Protein AF-A0A8H8P2C1-F1 (afdb_monomer)

Secondary structure (DSSP, 8-state):
-------------------------------------PPP---PPPPPP--SSPPPP-------HHHHHHS----EETTEE----S---HHHHHH-HHHHS--TT-BS-----EEEGGGS-EEEETTEEEEEE-TTTSTT--S-EEEEEEE-TT-EEEEEE-SS-EEEEEEEE-EEEEEE-TTS-EEEEEE-TT-EEEE-TT--EEEEE-SSSSSSEEEEEEES-TT--GGGSEEHHHHHHTS-HHHHHHHHTS-GGGGTTS-SS---EE--PPP-S-HHHHS---TT-B-SS-SEE-TTTSPPEEETTEEEEEESTTTSTT-SS-EEEEEEE-TT-EEEEEE-SS--EEEEEEESEEEEEEE-STT-EEEEEEETTEEEEE-TT-EEEEEE-SSS-EEEEEEESSSS---EEHHHHHHHS-HHHHHHHH---HHHHHT--SS--SEE------SS---S-------------------GGGSPTTPEEESTTSSBSSHHHHTT--S-SEEEE-SEEEES-EEE-STT-EEEE-BS-TT-GGGB-EEEEE---HHHHTSTGGG-SEEE-STTEEEESEEEEETT-TTS---SEEE-SSEEEEES-EEE-SBS-EEE-EEEEEEES-EEEEEEEEEEESEEEEEEES-EEEEEEEEEEEEE---SS-S--EEEES-EEEESSSBEEE--SSTT-EEEEES-EE-TTB-TT-B--S-SS----SS-EEEEES-BSTTS--TTS-TTEEE-SSPPPHHHHHS-STTS-GGG-

pLDDT: mean 88.97, std 18.95, range [22.83, 98.88]

Nearest PDB structures (foldseek):
  2uyb-assembly1_A  TM=9.899E-01  e=1.199E-49  Bacillus subtilis
  4met-assembly1_A  TM=9.909E-01  e=1.385E-49  Bacillus subtilis subsp. subtilis str. 168
  5vg3-assembly1_A  TM=9.875E-01  e=1.763E-49  Bacillus subtilis
  2uy8-assembly1_A  TM=9.885E-01  e=3.144E-49  Bacillus subtilis
  9gof-assembly1_C  TM=9.552E-01  e=3.615E-37  Synechocystis

Solvent-accessible surface area (backbone atoms only — not comparable to full-atom values): 40814 Å² total; per-residue (Å²): 136,90,83,85,84,88,86,87,84,83,90,85,89,84,86,84,84,91,82,84,90,87,88,87,89,86,86,87,86,89,87,83,90,87,82,78,91,75,82,79,80,78,75,75,76,78,80,78,90,70,81,92,61,84,78,78,84,83,76,70,66,73,78,41,43,70,56,24,72,52,47,78,70,53,38,54,56,92,90,46,70,56,78,77,89,66,93,77,60,61,73,62,42,39,62,24,26,34,63,50,45,53,48,89,78,48,30,85,78,68,80,73,41,71,47,53,56,86,79,32,69,69,54,74,50,61,32,33,38,39,29,53,46,20,26,88,78,35,66,75,35,53,62,40,18,41,34,47,37,36,30,30,47,12,5,29,42,47,51,28,30,42,86,47,35,41,35,36,40,29,72,37,34,21,32,39,39,40,38,44,45,101,75,58,16,38,46,65,46,79,46,42,52,49,15,35,38,41,44,58,54,61,43,38,32,32,40,29,12,28,66,91,78,33,77,1,23,32,32,42,36,42,29,62,31,2,82,55,52,89,91,70,52,51,40,54,41,36,53,57,47,74,44,59,55,68,55,51,16,62,73,74,72,49,63,47,74,79,59,72,80,60,53,85,46,66,66,59,43,36,68,46,75,57,81,84,63,52,60,81,72,65,49,78,89,42,97,65,36,63,52,93,61,66,55,57,44,66,51,62,75,50,80,60,51,76,47,82,6,33,31,43,31,78,49,19,29,91,76,41,68,70,28,60,54,46,14,38,32,44,38,35,25,30,51,58,7,24,37,41,56,26,31,27,79,77,40,41,38,42,28,44,29,71,35,41,30,33,38,32,45,45,32,69,55,98,74,17,24,42,52,45,48,42,36,56,53,23,34,41,48,44,61,49,56,35,38,31,35,43,33,24,74,30,93,46,60,20,33,34,37,45,32,31,69,29,34,64,81,67,73,46,44,51,53,25,52,56,43,72,41,62,65,71,60,51,32,71,75,70,67,57,52,72,71,61,58,70,68,43,37,72,62,72,61,66,32,34,35,59,74,84,78,90,62,93,86,69,86,73,73,76,87,71,88,76,75,61,84,90,87,86,87,80,80,75,76,71,64,90,81,76,64,61,88,73,40,50,34,24,27,86,94,32,86,23,80,41,68,63,62,43,70,70,53,71,94,40,52,38,33,34,33,43,61,45,78,45,81,45,70,36,77,42,71,54,63,53,29,36,40,36,27,34,44,73,35,77,76,39,32,86,38,35,46,17,35,41,27,33,68,38,33,14,84,81,49,74,33,63,60,65,12,15,16,35,29,34,58,23,30,50,28,34,41,30,17,34,30,31,28,14,68,60,38,86,92,51,47,16,13,6,39,22,35,60,26,40,42,36,41,36,33,7,22,32,40,33,30,24,20,33,10,32,31,51,30,29,34,36,37,41,35,16,29,21,34,41,30,17,19,35,34,17,41,22,33,46,63,29,12,35,44,34,29,61,21,41,38,36,29,75,33,55,35,21,46,27,21,32,36,21,77,58,92,67,83,57,29,38,37,40,31,49,24,41,37,39,60,41,44,69,22,24,65,22,31,23,70,21,41,28,13,39,41,34,44,26,54,18,39,25,30,69,30,30,37,66,38,37,52,46,61,53,40,94,92,54,38,33,61,90,56,40,44,39,36,40,21,78,45,40,60,78,26,30,92,55,96,58,41,42,90,69,51,40,83,47,92,64,81,85,57,68,48,72,44,51,68,58,62,88,88,53,67,73,92,47,107

Structure (mmCIF, N/CA/C/O backbone):
data_AF-A0A8H8P2C1-F1
#
_entry.id   AF-A0A8H8P2C1-F1
#
loop_
_atom_site.group_PDB
_atom_site.id
_atom_site.type_symbol
_atom_site.label_atom_id
_atom_site.label_alt_id
_atom_site.label_comp_id
_atom_site.label_asym_id
_atom_site.label_entity_id
_atom_site.label_seq_id
_atom_site.pdbx_PDB_ins_code
_atom_site.Cartn_x
_atom_site.Cartn_y
_atom_site.Cartn_z
_atom_site.occupancy
_atom_site.B_iso_or_equiv
_atom_site.auth_seq_id
_atom_site.auth_comp_id
_atom_site.auth_asym_id
_atom_site.auth_atom_id
_atom_site.pdbx_PDB_model_num
ATOM 1 N N . MET A 1 1 ? 25.728 -48.275 -30.886 1.00 34.91 1 MET A N 1
ATOM 2 C CA . MET A 1 1 ? 25.085 -49.472 -30.305 1.00 34.91 1 MET A CA 1
ATOM 3 C C . MET A 1 1 ? 23.624 -49.131 -30.086 1.00 34.91 1 MET A C 1
ATOM 5 O O . MET A 1 1 ? 23.347 -48.126 -29.451 1.00 34.91 1 MET A O 1
ATOM 9 N N . LEU A 1 2 ? 22.735 -49.880 -30.742 1.00 36.12 2 LEU A N 1
ATOM 10 C CA . LEU A 1 2 ? 21.280 -49.719 -30.707 1.00 36.12 2 LEU A CA 1
ATOM 11 C C . LEU A 1 2 ? 20.711 -50.133 -29.341 1.00 36.12 2 LEU A C 1
ATOM 13 O O . LEU A 1 2 ? 21.224 -51.089 -28.773 1.00 36.12 2 LEU A O 1
ATOM 17 N N . PHE A 1 3 ? 19.637 -49.485 -28.876 1.00 34.25 3 PHE A N 1
ATOM 18 C CA . PHE A 1 3 ? 18.306 -50.108 -28.744 1.00 34.25 3 PHE A CA 1
ATOM 19 C C . PHE A 1 3 ? 17.241 -49.074 -28.331 1.00 34.25 3 PHE A C 1
ATOM 21 O O . PHE A 1 3 ? 17.329 -48.436 -27.288 1.00 34.25 3 PHE A O 1
ATOM 28 N N . THR A 1 4 ? 16.228 -48.938 -29.186 1.00 34.47 4 THR A N 1
ATOM 29 C CA . THR A 1 4 ? 14.891 -48.375 -28.924 1.00 34.47 4 THR A CA 1
ATOM 30 C C . THR A 1 4 ? 14.044 -49.412 -28.160 1.00 34.47 4 THR A C 1
ATOM 32 O O . THR A 1 4 ? 14.377 -50.601 -28.203 1.00 34.47 4 THR A O 1
ATOM 35 N N . PRO A 1 5 ? 12.908 -49.025 -27.545 1.00 48.50 5 PRO A N 1
ATOM 36 C CA . PRO A 1 5 ? 11.657 -49.344 -28.240 1.00 48.50 5 PRO A CA 1
ATOM 37 C C . PRO A 1 5 ? 10.547 -48.279 -28.153 1.00 48.50 5 PRO A C 1
ATOM 39 O O . PRO A 1 5 ? 10.377 -47.569 -27.168 1.00 48.50 5 PRO A O 1
ATOM 42 N N . LEU A 1 6 ? 9.774 -48.252 -29.242 1.00 31.91 6 LEU A N 1
ATOM 43 C CA . LEU A 1 6 ? 8.429 -47.702 -29.404 1.00 31.91 6 LEU A CA 1
ATOM 44 C C . LEU A 1 6 ? 7.420 -48.445 -28.508 1.00 31.91 6 LEU A C 1
ATOM 46 O O . LEU A 1 6 ? 7.445 -49.675 -28.477 1.00 31.91 6 LEU A O 1
ATOM 50 N N . LEU A 1 7 ? 6.426 -47.734 -27.964 1.00 29.84 7 LEU A N 1
ATOM 51 C CA . LEU A 1 7 ? 5.060 -48.261 -27.870 1.00 29.84 7 LEU A CA 1
ATOM 52 C C . LEU A 1 7 ? 4.040 -47.112 -27.917 1.00 29.84 7 LEU A C 1
ATOM 54 O O . LEU A 1 7 ? 4.034 -46.230 -27.065 1.00 29.84 7 LEU A O 1
ATOM 58 N N . ALA A 1 8 ? 3.193 -47.138 -28.943 1.00 32.16 8 ALA A N 1
ATOM 59 C CA . ALA A 1 8 ? 2.021 -46.289 -29.107 1.00 32.16 8 ALA A CA 1
ATOM 60 C C . ALA A 1 8 ? 0.784 -47.033 -28.590 1.00 32.16 8 ALA A C 1
ATOM 62 O O . ALA A 1 8 ? 0.646 -48.222 -28.877 1.00 32.16 8 ALA A O 1
ATOM 63 N N . LEU A 1 9 ? -0.151 -46.347 -27.925 1.00 30.44 9 LEU A N 1
ATOM 64 C CA . LEU A 1 9 ? -1.539 -46.805 -27.863 1.00 30.44 9 LEU A CA 1
ATOM 65 C C . LEU A 1 9 ? -2.517 -45.626 -27.829 1.00 30.44 9 LEU A C 1
ATOM 67 O O . LEU A 1 9 ? -2.268 -44.596 -27.210 1.00 30.44 9 LEU A O 1
ATOM 71 N N . ALA A 1 10 ? -3.589 -45.804 -28.592 1.00 31.27 10 ALA A N 1
ATOM 72 C CA . ALA A 1 10 ? -4.493 -44.790 -29.098 1.00 31.27 10 ALA A CA 1
ATOM 73 C C . ALA A 1 10 ? -5.636 -44.414 -28.142 1.00 31.27 10 ALA A C 1
ATOM 75 O O . ALA A 1 10 ? -5.998 -45.142 -27.220 1.00 31.27 10 ALA A O 1
ATOM 76 N N . THR A 1 11 ? -6.221 -43.266 -28.465 1.00 34.38 11 THR A N 1
ATOM 77 C CA . THR A 1 11 ? -7.440 -42.648 -27.948 1.00 34.38 11 THR A CA 1
ATOM 78 C C . THR A 1 11 ? -8.697 -43.501 -28.155 1.00 34.38 11 THR A C 1
ATOM 80 O O . THR A 1 11 ? -8.860 -44.134 -29.194 1.00 34.38 11 THR A O 1
ATOM 83 N N . TYR A 1 12 ? -9.642 -43.425 -27.210 1.00 29.95 12 TYR A N 1
ATOM 84 C CA . TYR A 1 12 ? -11.067 -43.675 -27.458 1.00 29.95 12 TYR A CA 1
ATOM 85 C C . TYR A 1 12 ? -11.922 -42.755 -26.577 1.00 29.95 12 TYR A C 1
ATOM 87 O O . TYR A 1 12 ? -11.963 -42.894 -25.358 1.00 29.95 12 TYR A O 1
ATOM 95 N N . ALA A 1 13 ? -12.612 -41.818 -27.227 1.00 32.19 13 ALA A N 1
ATOM 96 C CA . ALA A 1 13 ? -13.770 -41.111 -26.700 1.00 32.19 13 ALA A CA 1
ATOM 97 C C . ALA A 1 13 ? -15.028 -41.812 -27.231 1.00 32.19 13 ALA A C 1
ATOM 99 O O . ALA A 1 13 ? -15.089 -42.149 -28.414 1.00 32.19 13 ALA A O 1
ATOM 100 N N . ALA A 1 14 ? -16.031 -42.018 -26.380 1.00 31.91 14 ALA A N 1
ATOM 101 C CA . ALA A 1 14 ? -17.337 -42.524 -26.786 1.00 31.91 14 ALA A CA 1
ATOM 102 C C . ALA A 1 14 ? -18.438 -41.629 -26.205 1.00 31.91 14 ALA A C 1
ATOM 104 O O . ALA A 1 14 ? -18.707 -41.644 -25.007 1.00 31.91 14 ALA A O 1
ATOM 105 N N . ALA A 1 15 ? -19.065 -40.853 -27.089 1.00 34.44 15 ALA A N 1
ATOM 106 C CA . ALA A 1 15 ? -20.378 -40.253 -26.896 1.00 34.44 15 ALA A CA 1
ATOM 107 C C . ALA A 1 15 ? -21.434 -41.157 -27.555 1.00 34.44 15 ALA A C 1
ATOM 109 O O . ALA A 1 15 ? -21.172 -41.747 -28.605 1.00 34.44 15 ALA A O 1
ATOM 110 N N . ALA A 1 16 ? -22.625 -41.257 -26.964 1.00 32.25 16 ALA A N 1
ATOM 111 C CA . ALA A 1 16 ? -23.777 -41.978 -27.518 1.00 32.25 16 ALA A CA 1
ATOM 112 C C . ALA A 1 16 ? -25.094 -41.363 -26.964 1.00 32.25 16 ALA A C 1
ATOM 114 O O . ALA A 1 16 ? -25.041 -40.661 -25.955 1.00 32.25 16 ALA A O 1
ATOM 115 N N . PRO A 1 17 ? -26.262 -41.533 -27.620 1.00 43.62 17 PRO A N 1
ATOM 116 C CA . PRO A 1 17 ? -26.917 -40.424 -28.318 1.00 43.62 17 PRO A CA 1
ATOM 117 C C . PRO A 1 17 ? -28.380 -40.165 -27.901 1.00 43.62 17 PRO A C 1
ATOM 119 O O . PRO A 1 17 ? -29.007 -40.935 -27.176 1.00 43.62 17 PRO A O 1
ATOM 122 N N . ALA A 1 18 ? -28.932 -39.069 -28.431 1.00 33.62 18 ALA A N 1
ATOM 123 C CA . ALA A 1 18 ? -30.353 -38.729 -28.414 1.00 33.62 18 ALA A CA 1
ATOM 124 C C . ALA A 1 18 ? -31.201 -39.705 -29.258 1.00 33.62 18 ALA A C 1
ATOM 126 O O . ALA A 1 18 ? -30.795 -40.105 -30.349 1.00 33.62 18 ALA A O 1
ATOM 127 N N . GLY A 1 19 ? -32.403 -40.034 -28.770 1.00 30.44 19 GLY A N 1
ATOM 128 C CA . GLY A 1 19 ? -33.415 -40.831 -29.469 1.00 30.44 19 GLY A CA 1
ATOM 129 C C . GLY A 1 19 ? -34.738 -40.076 -29.597 1.00 30.44 19 GLY A C 1
ATOM 130 O O . GLY A 1 19 ? -35.256 -39.528 -28.627 1.00 30.44 19 GLY A O 1
ATOM 131 N N . THR A 1 20 ? -35.244 -40.034 -30.824 1.00 32.16 20 THR A N 1
ATOM 132 C CA . THR A 1 20 ? -36.391 -39.272 -31.325 1.00 32.16 20 THR A CA 1
ATOM 133 C C . THR A 1 20 ? -37.762 -39.927 -31.106 1.00 32.16 20 THR A C 1
ATOM 135 O O . THR A 1 20 ? -37.894 -41.114 -30.829 1.00 32.16 20 THR A O 1
ATOM 138 N N . SER A 1 21 ? -38.774 -39.082 -31.301 1.00 33.62 21 SER A N 1
ATOM 139 C CA . SER A 1 21 ? -40.231 -39.241 -31.262 1.00 33.62 21 SER A CA 1
ATOM 140 C C . SER A 1 21 ? -40.857 -40.427 -32.014 1.00 33.62 21 SER A C 1
ATOM 142 O O . SER A 1 21 ? -40.419 -40.817 -33.093 1.00 33.62 21 SER A O 1
ATOM 144 N N . SER A 1 22 ? -42.023 -40.869 -31.523 1.00 31.06 22 SER A N 1
ATOM 145 C CA . SER A 1 22 ? -43.132 -41.314 -32.381 1.00 31.06 22 SER A CA 1
ATOM 146 C C . SER A 1 22 ? -44.495 -41.006 -31.742 1.00 31.06 22 SER A C 1
ATOM 148 O O . SER A 1 22 ? -44.698 -41.131 -30.537 1.00 31.06 22 SER A O 1
ATOM 150 N N . SER A 1 23 ? -45.397 -40.514 -32.584 1.00 33.09 23 SER A N 1
ATOM 151 C CA . SER A 1 23 ? -46.770 -40.074 -32.330 1.00 33.09 23 SER A CA 1
ATOM 152 C C . SER A 1 23 ? -47.771 -41.225 -32.408 1.00 33.09 23 SER A C 1
ATOM 154 O O . SER A 1 23 ? -47.616 -42.053 -33.298 1.00 33.09 23 SER A O 1
ATOM 156 N N . LEU A 1 24 ? -48.868 -41.177 -31.642 1.00 29.89 24 LEU A N 1
ATOM 157 C CA . LEU A 1 24 ? -50.179 -41.699 -32.061 1.00 29.89 24 LEU A CA 1
ATOM 158 C C . LEU A 1 24 ? -51.308 -40.982 -31.299 1.00 29.89 24 LEU A C 1
ATOM 160 O O . LEU A 1 24 ? -51.266 -40.830 -30.080 1.00 29.89 24 LEU A O 1
ATOM 164 N N . SER A 1 25 ? -52.298 -40.520 -32.056 1.00 31.92 25 SER A N 1
ATOM 165 C CA . SER A 1 25 ? -53.490 -39.782 -31.642 1.00 31.92 25 SER A CA 1
ATOM 166 C C . SER A 1 25 ? -54.725 -40.681 -31.680 1.00 31.92 25 SER A C 1
ATOM 168 O O . SER A 1 25 ? -54.948 -41.324 -32.698 1.00 31.92 25 SER A O 1
ATOM 170 N N . VAL A 1 26 ? -55.574 -40.649 -30.643 1.00 31.34 26 VAL A N 1
ATOM 171 C CA . VAL A 1 26 ? -57.032 -40.880 -30.741 1.00 31.34 26 VAL A CA 1
ATOM 172 C C . VAL A 1 26 ? -57.735 -40.148 -29.582 1.00 31.34 26 VAL A C 1
ATOM 174 O O . VAL A 1 26 ? -57.330 -40.258 -28.429 1.00 31.34 26 VAL A O 1
ATOM 177 N N . ALA A 1 27 ? -58.805 -39.420 -29.897 1.00 31.28 27 ALA A N 1
ATOM 178 C CA . ALA A 1 27 ? -59.824 -38.872 -28.989 1.00 31.28 27 ALA A CA 1
ATOM 179 C C . ALA A 1 27 ? -61.204 -39.414 -29.444 1.00 31.28 27 ALA A C 1
ATOM 181 O O . ALA A 1 27 ? -61.256 -40.009 -30.523 1.00 31.28 27 ALA A O 1
ATOM 182 N N . PRO A 1 28 ? -62.356 -39.080 -28.824 1.00 54.25 28 PRO A N 1
ATOM 183 C CA . PRO A 1 28 ? -62.713 -38.894 -27.408 1.00 54.25 28 PRO A CA 1
ATOM 184 C C . PRO A 1 28 ? -63.955 -39.746 -27.017 1.00 54.25 28 PRO A C 1
ATOM 186 O O . PRO A 1 28 ? -64.728 -40.135 -27.883 1.00 54.25 28 PRO A O 1
ATOM 189 N N . THR A 1 29 ? -64.258 -39.926 -25.725 1.00 30.53 29 THR A N 1
ATOM 190 C CA . THR A 1 29 ? -65.652 -40.176 -25.283 1.00 30.53 29 THR A CA 1
ATOM 191 C C . THR A 1 29 ? -65.874 -39.729 -23.842 1.00 30.53 29 THR A C 1
ATOM 193 O O . THR A 1 29 ? -65.156 -40.120 -22.927 1.00 30.53 29 THR A O 1
ATOM 196 N N . SER A 1 30 ? -66.897 -38.899 -23.674 1.00 35.28 30 SER A N 1
ATOM 197 C CA . SER A 1 30 ? -67.445 -38.363 -22.431 1.00 35.28 30 SER A CA 1
ATOM 198 C C . SER A 1 30 ? -68.404 -39.341 -21.749 1.00 35.28 30 SER A C 1
ATOM 200 O O . SER A 1 30 ? -69.302 -39.831 -22.426 1.00 35.28 30 SER A O 1
ATOM 202 N N . THR A 1 31 ? -68.332 -39.477 -20.421 1.00 30.78 31 THR A N 1
ATOM 203 C CA . THR A 1 31 ? -69.504 -39.688 -19.543 1.00 30.78 31 THR A CA 1
ATOM 204 C C . THR A 1 31 ? -69.176 -39.288 -18.102 1.00 30.78 31 THR A C 1
ATOM 206 O O . THR A 1 31 ? -68.058 -39.455 -17.627 1.00 30.78 31 THR A O 1
ATOM 209 N N . SER A 1 32 ? -70.176 -38.720 -17.440 1.00 31.64 32 SER A N 1
ATOM 210 C CA . SER A 1 32 ? -70.161 -37.951 -16.197 1.00 31.64 32 SER A CA 1
ATOM 211 C C . SER A 1 32 ? -70.454 -38.762 -14.919 1.00 31.64 32 SER A C 1
ATOM 213 O O . SER A 1 32 ? -71.356 -39.595 -14.928 1.00 31.64 32 SER A O 1
ATOM 215 N N . THR A 1 33 ? -69.829 -38.328 -13.803 1.00 30.12 33 THR A N 1
ATOM 216 C CA . THR A 1 33 ? -70.270 -38.355 -12.370 1.00 30.12 33 THR A CA 1
ATOM 217 C C . THR A 1 33 ? -70.302 -39.690 -11.586 1.00 30.12 33 THR A C 1
ATOM 219 O O . THR A 1 33 ? -70.525 -40.737 -12.176 1.00 30.12 33 THR A O 1
ATOM 222 N N . PRO A 1 34 ? -70.235 -39.672 -10.230 1.00 46.88 34 PRO A N 1
ATOM 223 C CA . PRO A 1 34 ? -69.174 -39.128 -9.363 1.00 46.88 34 PRO A CA 1
ATOM 224 C C . PRO A 1 34 ? -68.708 -40.172 -8.308 1.00 46.88 34 PRO A C 1
ATOM 226 O O . PRO A 1 34 ? -69.524 -40.922 -7.779 1.00 46.88 34 PRO A O 1
ATOM 229 N N . ALA A 1 35 ? -67.427 -40.212 -7.923 1.00 31.06 35 ALA A N 1
ATOM 230 C CA . ALA A 1 35 ? -67.003 -41.064 -6.803 1.00 31.06 35 ALA A CA 1
ATOM 231 C C . ALA A 1 35 ? -65.806 -40.491 -6.033 1.00 31.06 35 ALA A C 1
ATOM 233 O O . ALA A 1 35 ? -64.729 -40.302 -6.586 1.00 31.06 35 ALA A O 1
ATOM 234 N N . SER A 1 36 ? -66.079 -40.228 -4.754 1.00 34.88 36 SER A N 1
ATOM 235 C CA . SER A 1 36 ? -65.222 -40.243 -3.565 1.00 34.88 36 SER A CA 1
ATOM 236 C C . SER A 1 36 ? -63.758 -39.817 -3.681 1.00 34.88 36 SER A C 1
ATOM 238 O O . SER A 1 36 ? -62.924 -40.487 -4.280 1.00 34.88 36 SER A O 1
ATOM 240 N N . ALA A 1 37 ? -63.440 -38.749 -2.944 1.00 40.00 37 ALA A N 1
ATOM 241 C CA . ALA A 1 37 ? -62.091 -38.312 -2.624 1.00 40.00 37 ALA A CA 1
ATOM 242 C C . ALA A 1 37 ? -61.243 -39.463 -2.053 1.00 40.00 37 ALA A C 1
ATOM 244 O O . ALA A 1 37 ? -61.407 -39.870 -0.902 1.00 40.00 37 ALA A O 1
ATOM 245 N N . THR A 1 38 ? -60.309 -39.967 -2.854 1.00 39.28 38 THR A N 1
ATOM 246 C CA . THR A 1 38 ? -59.176 -40.754 -2.372 1.00 39.28 38 THR A CA 1
ATOM 247 C C . THR A 1 38 ? -58.116 -39.804 -1.838 1.00 39.28 38 THR A C 1
ATOM 249 O O . THR A 1 38 ? -57.616 -38.941 -2.560 1.00 39.28 38 THR A O 1
ATOM 252 N N . ALA A 1 39 ? -57.807 -39.966 -0.553 1.00 41.62 39 ALA A N 1
ATOM 253 C CA . ALA A 1 39 ? -56.735 -39.277 0.141 1.00 41.62 39 ALA A CA 1
ATOM 254 C C . ALA A 1 39 ? -55.416 -39.398 -0.636 1.00 41.62 39 ALA A C 1
ATOM 256 O O . ALA A 1 39 ? -54.994 -40.499 -0.996 1.00 41.62 39 ALA A O 1
ATOM 257 N N . ALA A 1 40 ? -54.772 -38.256 -0.878 1.00 42.91 40 ALA A N 1
ATOM 258 C CA . ALA A 1 40 ? -53.420 -38.208 -1.398 1.00 42.91 40 ALA A CA 1
ATOM 259 C C . ALA A 1 40 ? -52.481 -38.903 -0.403 1.00 42.91 40 ALA A C 1
ATOM 261 O O . ALA A 1 40 ? -52.378 -38.513 0.761 1.00 42.91 40 ALA A O 1
ATOM 262 N N . THR A 1 41 ? -51.808 -39.948 -0.874 1.00 43.16 41 THR A N 1
ATOM 263 C CA . THR A 1 41 ? -50.643 -40.547 -0.227 1.00 43.16 41 THR A CA 1
ATOM 264 C C . THR A 1 41 ? -49.612 -39.456 0.031 1.00 43.16 41 THR A C 1
ATOM 266 O O . THR A 1 41 ? -49.090 -38.861 -0.912 1.00 43.16 41 THR A O 1
ATOM 269 N N . GLY A 1 42 ? -49.350 -39.177 1.309 1.00 40.84 42 GLY A N 1
ATOM 270 C CA . GLY A 1 42 ? -48.332 -38.225 1.726 1.00 40.84 42 GLY A CA 1
ATOM 271 C C . GLY A 1 42 ? -46.966 -38.657 1.209 1.00 40.84 42 GLY A C 1
ATOM 272 O O . GLY A 1 42 ? -46.429 -39.679 1.631 1.00 40.84 42 GLY A O 1
ATOM 273 N N . THR A 1 43 ? -46.398 -37.876 0.297 1.00 47.75 43 THR A N 1
ATOM 274 C CA . THR A 1 43 ? -44.961 -37.891 0.035 1.00 47.75 43 THR A CA 1
ATOM 275 C C . THR A 1 43 ? -44.266 -37.528 1.342 1.00 47.75 43 THR A C 1
ATOM 277 O O . THR A 1 43 ? -44.458 -36.419 1.846 1.00 47.75 43 THR A O 1
ATOM 280 N N . SER A 1 44 ? -43.505 -38.460 1.923 1.00 53.81 44 SER A N 1
ATOM 281 C CA . SER A 1 44 ? -42.646 -38.153 3.065 1.00 53.81 44 SER A CA 1
ATOM 282 C C . SER A 1 44 ? -41.729 -37.002 2.662 1.00 53.81 44 SER A C 1
ATOM 284 O O . SER A 1 44 ? -41.001 -37.126 1.675 1.00 53.81 44 SER A O 1
ATOM 286 N N . ALA A 1 45 ? -41.795 -35.883 3.383 1.00 54.06 45 ALA A N 1
ATOM 287 C CA . ALA A 1 45 ? -40.877 -34.774 3.174 1.00 54.06 45 ALA A CA 1
ATOM 288 C C . ALA A 1 45 ? -39.437 -35.310 3.230 1.00 54.06 45 ALA A C 1
ATOM 290 O O . ALA A 1 45 ? -39.094 -36.060 4.147 1.00 54.06 45 ALA A O 1
ATOM 291 N N . ALA A 1 46 ? -38.628 -34.981 2.221 1.00 60.91 46 ALA A N 1
ATOM 292 C CA . ALA A 1 46 ? -37.208 -35.306 2.232 1.00 60.91 46 ALA A CA 1
ATOM 293 C C . ALA A 1 46 ? -36.575 -34.730 3.509 1.00 60.91 46 ALA A C 1
ATOM 295 O O . ALA A 1 46 ? -36.944 -33.638 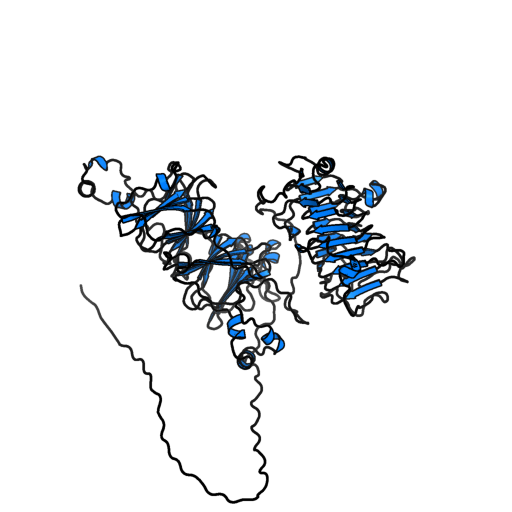3.948 1.00 60.91 46 ALA A O 1
ATOM 296 N N . ALA A 1 47 ? -35.666 -35.487 4.126 1.00 60.62 47 ALA A N 1
ATOM 297 C CA . ALA A 1 47 ? -34.997 -35.054 5.346 1.00 60.62 47 ALA A CA 1
ATOM 298 C C . ALA A 1 47 ? -34.262 -33.725 5.112 1.00 60.62 47 ALA A C 1
ATOM 300 O O . ALA A 1 47 ? -33.650 -33.522 4.062 1.00 60.62 47 ALA A O 1
ATOM 301 N N . VAL A 1 48 ? -34.333 -32.827 6.095 1.00 58.47 48 VAL A N 1
ATOM 302 C CA . VAL A 1 48 ? -33.592 -31.560 6.075 1.00 58.47 48 VAL A CA 1
ATOM 303 C C . VAL A 1 48 ? -32.090 -31.884 6.091 1.00 58.47 48 VAL A C 1
ATOM 305 O O . VAL A 1 48 ? -31.690 -32.753 6.872 1.00 58.47 48 VAL A O 1
ATOM 308 N N . PRO A 1 49 ? -31.257 -31.237 5.254 1.00 61.72 49 PRO A N 1
ATOM 309 C CA . PRO A 1 49 ? -29.817 -31.473 5.245 1.00 61.72 49 PRO A CA 1
ATOM 310 C C . PRO A 1 49 ? -29.211 -31.255 6.637 1.00 61.72 49 PRO A C 1
ATOM 312 O O . PRO A 1 49 ? -29.488 -30.251 7.290 1.00 61.72 49 PRO A O 1
ATOM 315 N N . SER A 1 50 ? -28.380 -32.194 7.085 1.00 65.25 50 SER A N 1
ATOM 316 C CA . SER A 1 50 ? -27.603 -32.104 8.325 1.00 65.25 50 SER A CA 1
ATOM 317 C C . SER A 1 50 ? -26.133 -32.405 8.024 1.00 65.25 50 SER A C 1
ATOM 319 O O . SER A 1 50 ? -25.875 -33.237 7.149 1.00 65.25 50 SER A O 1
ATOM 321 N N . PRO A 1 51 ? -25.167 -31.799 8.737 1.00 70.19 51 PRO A N 1
ATOM 322 C CA . PRO A 1 51 ? -23.749 -32.073 8.514 1.00 70.19 51 PRO A CA 1
ATOM 323 C C . PRO A 1 51 ? -23.443 -33.566 8.708 1.00 70.19 51 PRO A C 1
ATOM 325 O O . PRO A 1 51 ? -23.789 -34.160 9.728 1.00 70.19 51 PRO A O 1
ATOM 328 N N . THR A 1 52 ? -22.790 -34.180 7.721 1.00 82.12 52 THR A N 1
ATOM 329 C CA . THR A 1 52 ? -22.345 -35.586 7.779 1.00 82.12 52 THR A CA 1
ATOM 330 C C . THR A 1 52 ? -20.930 -35.737 8.342 1.00 82.12 52 THR A C 1
ATOM 332 O O . THR A 1 52 ? -20.474 -36.855 8.570 1.00 82.12 52 THR A O 1
ATOM 335 N N . VAL A 1 53 ? -20.237 -34.617 8.558 1.00 85.88 53 VAL A N 1
ATOM 336 C CA . VAL A 1 53 ? -18.894 -34.499 9.142 1.00 85.88 53 VAL A CA 1
ATOM 337 C C . VAL A 1 53 ? -18.865 -33.298 10.100 1.00 85.88 53 VAL A C 1
ATOM 339 O O . VAL A 1 53 ? -19.744 -32.440 9.995 1.00 85.88 53 VAL A O 1
ATOM 342 N N . PRO A 1 54 ? -17.905 -33.214 11.042 1.00 84.75 54 PRO A N 1
ATOM 343 C CA . PRO A 1 54 ? -17.764 -32.048 11.914 1.00 84.75 54 PRO A CA 1
ATOM 344 C C . PRO A 1 54 ? -17.634 -30.738 11.128 1.00 84.75 54 PRO A C 1
ATOM 346 O O . PRO A 1 54 ? -17.075 -30.723 10.031 1.00 84.75 54 PRO A O 1
ATOM 349 N N . TYR A 1 55 ? -18.124 -29.639 11.704 1.00 82.44 55 TYR A N 1
ATOM 350 C CA . TYR A 1 55 ? -17.890 -28.307 11.150 1.00 82.44 55 TYR A CA 1
ATOM 351 C C . TYR A 1 55 ? -16.398 -27.960 11.173 1.00 82.44 55 TYR A C 1
ATOM 353 O O . TYR A 1 55 ? -15.648 -28.451 12.021 1.00 82.44 55 TYR A O 1
ATOM 361 N N . ALA A 1 56 ? -15.985 -27.093 10.247 1.00 79.50 56 ALA A N 1
ATOM 362 C CA . ALA A 1 56 ? -14.668 -26.475 10.303 1.00 79.50 56 ALA A CA 1
ATOM 363 C C . ALA A 1 56 ? -14.496 -25.699 11.621 1.00 79.50 56 ALA A C 1
ATOM 365 O O . ALA A 1 56 ? -15.481 -25.267 12.224 1.00 79.50 56 ALA A O 1
ATOM 366 N N . SER A 1 57 ? -13.244 -25.544 12.061 1.00 78.44 57 SER A N 1
ATOM 367 C CA . SER A 1 57 ? -12.913 -24.763 13.256 1.00 78.44 57 SER A CA 1
ATOM 368 C C . SER A 1 57 ? -13.483 -23.345 13.146 1.00 78.44 57 SER A C 1
ATOM 370 O O . SER A 1 57 ? -13.363 -22.706 12.102 1.00 78.44 57 SER A O 1
ATOM 372 N N . ASP A 1 58 ? -14.105 -22.866 14.223 1.00 72.94 58 ASP A N 1
ATOM 373 C CA . ASP A 1 58 ? -14.587 -21.491 14.374 1.00 72.94 58 ASP A CA 1
ATOM 374 C C . ASP A 1 58 ? -13.562 -20.583 15.077 1.00 72.94 58 ASP A C 1
ATOM 376 O O . ASP A 1 58 ? -13.847 -19.406 15.320 1.00 72.94 58 ASP A O 1
ATOM 380 N N . ASP A 1 59 ? -12.367 -21.107 15.382 1.00 72.38 59 ASP A N 1
ATOM 381 C CA . ASP A 1 59 ? -11.277 -20.345 15.981 1.00 72.38 59 ASP A CA 1
ATOM 382 C C . ASP A 1 59 ? -10.664 -19.403 14.932 1.00 72.38 59 ASP A C 1
ATOM 384 O O . ASP A 1 59 ? -10.079 -19.862 13.948 1.00 72.38 59 ASP A O 1
ATOM 388 N N . PRO A 1 60 ? -10.747 -18.075 15.117 1.00 71.75 60 PRO A N 1
ATOM 389 C CA . PRO A 1 60 ? -10.168 -17.149 14.160 1.00 71.75 60 PRO A CA 1
ATOM 390 C C . PRO A 1 60 ? -8.634 -17.191 14.205 1.00 71.75 60 PRO A C 1
ATOM 392 O O . PRO A 1 60 ? -8.021 -16.982 15.256 1.00 71.75 60 PRO A O 1
ATOM 395 N N . ASN A 1 61 ? -8.006 -17.386 13.044 1.00 77.06 61 ASN A N 1
ATOM 396 C CA . ASN A 1 61 ? -6.553 -17.352 12.877 1.00 77.06 61 ASN A CA 1
ATOM 397 C C . ASN A 1 61 ? -6.087 -15.967 12.403 1.00 77.06 61 ASN A C 1
ATOM 399 O O . ASN A 1 61 ? -5.874 -15.743 11.210 1.00 77.06 61 ASN A O 1
ATOM 403 N N . TYR A 1 62 ? -5.949 -15.010 13.322 1.00 77.50 62 TYR A N 1
ATOM 404 C CA . TYR A 1 62 ? -5.310 -13.728 12.993 1.00 77.50 62 TYR A CA 1
ATOM 405 C C . TYR A 1 62 ? -3.804 -13.909 12.825 1.00 77.50 62 TYR A C 1
ATOM 407 O O . TYR A 1 62 ? -3.205 -14.697 13.556 1.00 77.50 62 TYR A O 1
ATOM 415 N N . SER A 1 63 ? -3.203 -13.140 11.916 1.00 74.81 63 SER A N 1
ATOM 416 C CA . SER A 1 63 ? -1.750 -13.138 11.752 1.00 74.81 63 SER A CA 1
ATOM 417 C C . SER A 1 63 ? -1.063 -12.731 13.058 1.00 74.81 63 SER A C 1
ATOM 419 O O . SER A 1 63 ? -1.479 -11.787 13.742 1.00 74.81 63 SER A O 1
ATOM 421 N N . TYR A 1 64 ? 0.015 -13.435 13.398 1.00 77.94 64 TYR A N 1
ATOM 422 C CA . TYR A 1 64 ? 0.851 -13.126 14.558 1.00 77.94 64 TYR A CA 1
ATOM 423 C C . TYR A 1 64 ? 1.891 -12.033 14.281 1.00 77.94 64 TYR A C 1
ATOM 425 O O . TYR A 1 64 ? 2.684 -11.736 15.178 1.00 77.94 64 TYR A O 1
ATOM 433 N N . LEU A 1 65 ? 1.869 -11.404 13.095 1.00 74.69 65 LEU A N 1
ATOM 434 C CA . LEU A 1 65 ? 2.834 -10.386 12.670 1.00 74.69 65 LEU A CA 1
ATOM 435 C C . LEU A 1 65 ? 3.106 -9.354 13.776 1.00 74.69 65 LEU A C 1
ATOM 437 O O . LEU A 1 65 ? 4.222 -9.278 14.284 1.00 74.69 65 LEU A O 1
ATOM 441 N N . ASP A 1 66 ? 2.077 -8.648 14.252 1.00 73.00 66 ASP A N 1
ATOM 442 C CA . ASP A 1 66 ? 2.219 -7.622 15.299 1.00 73.00 66 ASP A CA 1
ATOM 443 C C . ASP A 1 66 ? 2.820 -8.163 16.610 1.00 73.00 66 ASP A C 1
ATOM 445 O O . ASP A 1 66 ? 3.620 -7.486 17.260 1.00 73.00 66 ASP A O 1
ATOM 449 N N . ARG A 1 67 ? 2.444 -9.386 17.013 1.00 74.12 67 ARG A N 1
ATOM 450 C CA . ARG A 1 67 ? 2.932 -10.024 18.248 1.00 74.12 67 ARG A CA 1
ATOM 451 C C . ARG A 1 67 ? 4.423 -10.332 18.152 1.00 74.12 67 ARG A C 1
ATOM 453 O O . ARG A 1 67 ? 5.150 -10.178 19.131 1.00 74.12 67 ARG A O 1
ATOM 460 N N . TYR A 1 68 ? 4.872 -10.810 17.000 1.00 82.38 68 TYR A N 1
ATOM 461 C CA . TYR A 1 68 ? 6.258 -11.212 16.795 1.00 82.38 68 TYR A CA 1
ATOM 462 C C . TYR A 1 68 ? 7.184 -10.026 16.529 1.00 82.38 68 TYR A C 1
ATOM 464 O O . TYR A 1 68 ? 8.357 -10.088 16.901 1.00 82.38 68 TYR A O 1
ATOM 472 N N . GLN A 1 69 ? 6.661 -8.905 16.021 1.00 76.69 69 GLN A N 1
ATOM 473 C CA . GLN A 1 69 ? 7.438 -7.667 15.898 1.00 76.69 69 GLN A CA 1
ATOM 474 C C . GLN A 1 69 ? 7.919 -7.121 17.257 1.00 76.69 69 GLN A C 1
ATOM 476 O O . GLN A 1 69 ? 9.019 -6.578 17.339 1.00 76.69 69 GLN A O 1
ATOM 481 N N . SER A 1 70 ? 7.152 -7.296 18.340 1.00 71.81 70 SER A N 1
ATOM 482 C CA . SER A 1 70 ? 7.514 -6.818 19.688 1.00 71.81 70 SER A CA 1
ATOM 483 C C . SER A 1 70 ? 8.052 -7.903 20.632 1.00 71.81 70 SER A C 1
ATOM 485 O O . SER A 1 70 ? 8.536 -7.586 21.723 1.00 71.81 70 SER A O 1
ATOM 487 N N . GLY A 1 71 ? 7.965 -9.176 20.235 1.00 79.31 71 GLY A N 1
ATOM 488 C CA . GLY A 1 71 ? 8.322 -10.341 21.043 1.00 79.31 71 GLY A CA 1
ATOM 489 C C . GLY A 1 71 ? 9.415 -11.223 20.434 1.00 79.31 71 GLY A C 1
ATOM 490 O O . GLY A 1 71 ? 10.038 -10.892 19.421 1.00 79.31 71 GLY A O 1
ATOM 491 N N . THR A 1 72 ? 9.649 -12.362 21.085 1.00 87.31 72 THR A N 1
ATOM 492 C CA . THR A 1 72 ? 10.378 -13.497 20.496 1.00 87.31 72 THR A CA 1
ATOM 493 C C . THR A 1 72 ? 9.333 -14.373 19.803 1.00 87.31 72 THR A C 1
ATOM 495 O O . THR A 1 72 ? 8.348 -14.724 20.463 1.00 87.31 72 THR A O 1
ATOM 498 N N . PRO A 1 73 ? 9.465 -14.653 18.495 1.00 90.88 73 PRO A N 1
ATOM 499 C CA . PRO A 1 73 ? 8.588 -15.588 17.809 1.00 90.88 73 PRO A CA 1
ATOM 500 C C . PRO A 1 73 ? 8.660 -16.965 18.465 1.00 90.88 73 PRO A C 1
ATOM 502 O O . PRO A 1 73 ? 9.742 -17.493 18.696 1.00 90.88 73 PRO A O 1
ATOM 505 N N . GLU A 1 74 ? 7.498 -17.523 18.784 1.00 90.75 74 GLU A N 1
ATOM 506 C CA . GLU A 1 74 ? 7.370 -18.852 19.384 1.00 90.75 74 GLU A CA 1
ATOM 507 C C . GLU A 1 74 ? 6.205 -19.576 18.711 1.00 90.75 74 GLU A C 1
ATOM 509 O O . GLU A 1 74 ? 5.133 -18.963 18.585 1.00 90.75 74 GLU A O 1
ATOM 514 N N . PRO A 1 75 ? 6.361 -20.853 18.319 1.00 92.12 75 PRO A N 1
ATOM 515 C CA . PRO A 1 75 ? 5.347 -21.623 17.607 1.00 92.12 75 PRO A CA 1
ATOM 516 C C . PRO A 1 75 ? 4.252 -22.116 18.566 1.00 92.12 75 PRO A C 1
ATOM 518 O O . PRO A 1 75 ? 4.067 -23.314 18.774 1.00 92.12 75 PRO A O 1
ATOM 521 N N . ILE A 1 76 ? 3.542 -21.173 19.197 1.00 89.12 76 ILE A N 1
ATOM 522 C CA . ILE A 1 76 ? 2.519 -21.412 20.223 1.00 89.12 76 ILE A CA 1
ATOM 523 C C . ILE A 1 76 ? 1.206 -20.725 19.833 1.00 89.12 76 ILE A C 1
ATOM 525 O O . ILE A 1 76 ? 1.107 -19.489 19.820 1.00 89.12 76 ILE A O 1
ATOM 529 N N . ILE A 1 77 ? 0.172 -21.544 19.620 1.00 85.12 77 ILE A N 1
ATOM 530 C CA . ILE A 1 77 ? -1.184 -21.141 19.226 1.00 85.12 77 ILE A CA 1
ATOM 531 C C . ILE A 1 77 ? -2.162 -21.610 20.304 1.00 85.12 77 ILE A C 1
ATOM 533 O O . ILE A 1 77 ? -2.469 -22.796 20.431 1.00 85.12 77 ILE A O 1
ATOM 537 N N . GLY A 1 78 ? -2.664 -20.676 21.112 1.00 82.75 78 GLY A N 1
ATOM 538 C CA . GLY A 1 78 ? -3.535 -21.014 22.238 1.00 82.75 78 GLY A CA 1
ATOM 539 C C . GLY A 1 78 ? -2.836 -21.962 23.221 1.00 82.75 78 GLY A C 1
ATOM 540 O O . GLY A 1 78 ? -1.871 -21.569 23.870 1.00 82.75 78 GLY A O 1
ATOM 541 N N . ALA A 1 79 ? -3.343 -23.191 23.343 1.00 85.06 79 ALA A N 1
ATOM 542 C CA . ALA A 1 79 ? -2.757 -24.243 24.179 1.00 85.06 79 ALA A CA 1
ATOM 543 C C . ALA A 1 79 ? -1.861 -25.233 23.404 1.00 85.06 79 ALA A C 1
ATOM 545 O O . ALA A 1 79 ? -1.289 -26.131 24.018 1.00 85.06 79 ALA A O 1
ATOM 546 N N . ALA A 1 80 ? -1.772 -25.108 22.077 1.00 84.94 80 ALA A N 1
ATOM 547 C CA . ALA A 1 80 ? -0.942 -25.953 21.225 1.00 84.94 80 ALA A CA 1
ATOM 548 C C . ALA A 1 80 ? 0.443 -25.326 20.999 1.00 84.94 80 ALA A C 1
ATOM 550 O O . ALA A 1 80 ? 0.589 -24.103 21.031 1.00 84.94 80 ALA A O 1
ATOM 551 N N . GLY A 1 81 ? 1.442 -26.168 20.725 1.00 91.25 81 GLY A N 1
ATOM 552 C CA . GLY A 1 81 ? 2.824 -25.742 20.487 1.00 91.25 81 GLY A CA 1
ATOM 553 C C . GLY A 1 81 ? 3.730 -25.824 21.719 1.00 91.25 81 GLY A C 1
ATOM 554 O O . GLY A 1 81 ? 3.331 -26.342 22.763 1.00 91.25 81 GLY A O 1
ATOM 555 N N . ALA A 1 82 ? 4.964 -25.343 21.573 1.00 93.00 82 ALA A N 1
ATOM 556 C CA . ALA A 1 82 ? 5.988 -25.295 22.619 1.00 93.00 82 ALA A CA 1
ATOM 557 C C . ALA A 1 82 ? 7.006 -24.178 22.329 1.00 93.00 82 ALA A C 1
ATOM 559 O O . ALA A 1 82 ? 7.012 -23.619 21.235 1.00 93.00 82 ALA A O 1
ATOM 560 N N . ASP A 1 83 ? 7.847 -23.859 23.309 1.00 93.12 83 ASP A N 1
ATOM 561 C CA . ASP A 1 83 ? 8.978 -22.942 23.163 1.00 93.12 83 ASP A CA 1
ATOM 562 C C . ASP A 1 83 ? 10.129 -23.554 22.342 1.00 93.12 83 ASP A C 1
ATOM 564 O O . ASP A 1 83 ? 10.323 -24.775 22.306 1.00 93.12 83 ASP A O 1
ATOM 568 N N . ILE A 1 84 ? 10.921 -22.707 21.676 1.00 92.88 84 ILE A N 1
ATOM 569 C CA . ILE A 1 84 ? 12.109 -23.146 20.935 1.00 92.88 84 ILE A CA 1
ATOM 570 C C . ILE A 1 84 ? 13.321 -23.229 21.872 1.00 92.88 84 ILE A C 1
ATOM 572 O O . ILE A 1 84 ? 13.860 -22.231 22.336 1.00 92.88 84 ILE A O 1
ATOM 576 N N . LEU A 1 85 ? 13.811 -24.451 22.108 1.00 94.81 85 LEU A N 1
ATOM 577 C CA . LEU A 1 85 ? 15.027 -24.695 22.904 1.00 94.81 85 LEU A CA 1
ATOM 578 C C . LEU A 1 85 ? 16.332 -24.559 22.097 1.00 94.81 85 LEU A C 1
ATOM 580 O O . LEU A 1 85 ? 17.421 -24.510 22.672 1.00 94.81 85 LEU A O 1
ATOM 584 N N . GLY A 1 86 ? 16.233 -24.590 20.766 1.00 94.38 86 GLY A N 1
ATOM 585 C CA . GLY A 1 86 ? 17.371 -24.561 19.848 1.00 94.38 86 GLY A CA 1
ATOM 586 C C . GLY A 1 86 ? 17.782 -23.147 19.418 1.00 94.38 86 GLY A C 1
ATOM 587 O O . GLY A 1 86 ? 17.161 -22.164 19.813 1.00 94.38 86 GLY A O 1
ATOM 588 N N . PRO A 1 87 ? 18.831 -23.024 18.587 1.00 94.81 87 PRO A N 1
ATOM 589 C CA . PRO A 1 87 ? 19.180 -21.756 17.952 1.00 94.81 87 PRO A CA 1
ATOM 590 C C . PRO A 1 87 ? 18.040 -21.242 17.061 1.00 94.81 87 PRO A C 1
ATOM 592 O O . PRO A 1 87 ? 17.444 -22.024 16.323 1.00 94.81 87 PRO A O 1
ATOM 595 N N . GLN A 1 88 ? 17.799 -19.932 17.092 1.00 92.38 88 GLN A N 1
ATOM 596 C CA . GLN A 1 88 ? 16.757 -19.257 16.311 1.00 92.38 88 GLN A CA 1
ATOM 597 C C . GLN A 1 88 ? 17.345 -18.242 15.333 1.00 92.38 88 GLN A C 1
ATOM 599 O O . GLN A 1 88 ? 18.377 -17.621 15.608 1.00 92.38 88 GLN A O 1
ATOM 604 N N . ASN A 1 89 ? 16.638 -18.018 14.225 1.00 94.19 89 ASN A N 1
ATOM 605 C CA . ASN A 1 89 ? 16.874 -16.890 13.329 1.00 94.19 89 ASN A CA 1
ATOM 606 C C . ASN A 1 89 ? 15.726 -15.888 13.477 1.00 94.19 89 ASN A C 1
ATOM 608 O O . ASN A 1 89 ? 14.889 -15.723 12.592 1.00 94.19 89 ASN A O 1
ATOM 612 N N . ILE A 1 90 ? 15.710 -15.216 14.630 1.00 93.75 90 ILE A N 1
ATOM 613 C CA . ILE A 1 90 ? 14.636 -14.307 15.047 1.00 93.75 90 ILE A CA 1
ATOM 614 C C . ILE A 1 90 ? 14.244 -13.279 13.969 1.00 93.75 90 ILE A C 1
ATOM 616 O O . ILE A 1 90 ? 13.047 -13.062 13.798 1.00 93.75 90 ILE A O 1
ATOM 620 N N . PRO A 1 91 ? 15.176 -12.630 13.234 1.00 93.00 91 PRO A N 1
ATOM 621 C CA . PRO A 1 91 ? 14.794 -11.737 12.142 1.00 93.00 91 PRO A CA 1
ATOM 622 C C . PRO A 1 91 ? 13.901 -12.405 11.086 1.00 93.00 91 PRO A C 1
ATOM 624 O O . PRO A 1 91 ? 12.840 -11.871 10.792 1.00 93.00 91 PRO A O 1
ATOM 627 N N . LEU A 1 92 ? 14.268 -13.593 10.593 1.00 92.12 92 LEU A N 1
ATOM 628 C CA . LEU A 1 92 ? 13.488 -14.308 9.574 1.00 92.12 92 LEU A CA 1
ATOM 629 C C . LEU A 1 92 ? 12.149 -14.818 10.129 1.00 92.12 92 LEU A C 1
ATOM 631 O O . LEU A 1 92 ? 11.120 -14.751 9.464 1.00 92.12 92 LEU A O 1
ATOM 635 N N . GLU A 1 93 ? 12.144 -15.280 11.378 1.00 93.62 93 GLU A N 1
ATOM 636 C CA . GLU A 1 93 ? 10.930 -15.742 12.062 1.00 93.62 93 GLU A CA 1
ATOM 637 C C . GLU A 1 93 ? 9.908 -14.604 12.258 1.00 93.62 93 GLU A C 1
ATOM 639 O O . GLU A 1 93 ? 8.702 -14.842 12.245 1.00 93.62 93 GLU A O 1
ATOM 644 N N . ARG A 1 94 ? 10.365 -13.348 12.389 1.00 91.94 94 ARG A N 1
ATOM 645 C CA . ARG A 1 94 ? 9.487 -12.162 12.429 1.00 91.94 94 ARG A CA 1
ATOM 646 C C . ARG A 1 94 ? 8.886 -11.796 11.078 1.00 91.94 94 ARG A C 1
ATOM 648 O O . ARG A 1 94 ? 7.826 -11.174 11.052 1.00 91.94 94 ARG A O 1
ATOM 655 N N . GLU A 1 95 ? 9.567 -12.144 9.993 1.00 91.38 95 GLU A N 1
ATOM 656 C CA . GLU A 1 95 ? 9.086 -11.953 8.620 1.00 91.38 95 GLU A CA 1
ATOM 657 C C . GLU A 1 95 ? 8.103 -13.057 8.201 1.00 91.38 95 GLU A C 1
ATOM 659 O O . GLU A 1 95 ? 7.377 -12.880 7.230 1.00 91.38 95 GLU A O 1
ATOM 664 N N . SER A 1 96 ? 8.066 -14.182 8.931 1.00 92.00 96 SER A N 1
ATOM 665 C CA . SER A 1 96 ? 7.225 -15.352 8.626 1.00 92.00 96 SER A CA 1
ATOM 666 C C . SER A 1 96 ? 6.327 -15.784 9.805 1.00 92.00 96 SER A C 1
ATOM 668 O O . SER A 1 96 ? 6.419 -16.928 10.269 1.00 92.00 96 SER A O 1
ATOM 670 N N . PRO A 1 97 ? 5.487 -14.884 10.356 1.00 91.38 97 PRO A N 1
ATOM 671 C CA . PRO A 1 97 ? 4.657 -15.175 11.523 1.00 91.38 97 PRO A CA 1
ATOM 672 C C . PRO A 1 97 ? 3.666 -16.325 11.323 1.00 91.38 97 PRO A C 1
ATOM 674 O O . PRO A 1 97 ? 3.502 -17.137 12.235 1.00 91.38 97 PRO A O 1
ATOM 677 N N . ASP A 1 98 ? 3.027 -16.415 10.161 1.00 92.06 98 ASP A N 1
ATOM 678 C CA . ASP A 1 98 ? 2.067 -17.464 9.830 1.00 92.06 98 ASP A CA 1
ATOM 679 C C . ASP A 1 98 ? 2.794 -18.772 9.429 1.00 92.06 98 ASP A C 1
ATOM 681 O O . ASP A 1 98 ? 2.178 -19.829 9.386 1.00 92.06 98 ASP A O 1
ATOM 685 N N . PHE A 1 99 ? 4.121 -18.767 9.241 1.00 88.38 99 PHE A N 1
ATOM 686 C CA . PHE A 1 99 ? 4.921 -20.004 9.199 1.00 88.38 99 PHE A CA 1
ATOM 687 C C . PHE A 1 99 ? 5.264 -20.521 10.605 1.00 88.38 99 PHE A C 1
ATOM 689 O O . PHE A 1 99 ? 5.264 -21.726 10.858 1.00 88.38 99 PHE A O 1
ATOM 696 N N . MET A 1 100 ? 5.553 -19.606 11.535 1.00 89.88 100 MET A N 1
ATOM 697 C CA . MET A 1 100 ? 5.869 -19.939 12.928 1.00 89.88 100 MET A CA 1
ATOM 698 C C . MET A 1 100 ? 4.637 -20.426 13.691 1.00 89.88 100 MET A C 1
ATOM 700 O O . MET A 1 100 ? 4.706 -21.396 14.444 1.00 89.88 100 MET A O 1
ATOM 704 N N . ALA A 1 101 ? 3.506 -19.760 13.492 1.00 90.88 101 ALA A N 1
ATOM 705 C CA . ALA A 1 101 ? 2.230 -20.104 14.094 1.00 90.88 101 ALA A CA 1
ATOM 706 C C . ALA A 1 101 ? 1.145 -20.134 13.007 1.00 90.88 101 ALA A C 1
ATOM 708 O O . ALA A 1 101 ? 0.392 -19.166 12.868 1.00 90.88 101 ALA A O 1
ATOM 709 N N . PRO A 1 102 ? 1.069 -21.238 12.240 1.00 92.25 102 PRO A N 1
ATOM 710 C CA . PRO A 1 102 ? 0.158 -21.344 11.111 1.00 92.25 102 PRO A CA 1
ATOM 711 C C . PRO A 1 102 ? -1.308 -21.304 11.527 1.00 92.25 102 PRO A C 1
ATOM 713 O O . PRO A 1 102 ? -1.652 -21.702 12.647 1.00 92.25 102 PRO A O 1
ATOM 716 N N . PRO A 1 103 ? -2.204 -20.866 10.626 1.00 91.50 103 PRO A N 1
ATOM 717 C CA . PRO A 1 103 ? -3.632 -21.032 10.824 1.00 91.50 103 PRO A CA 1
ATOM 718 C C . PRO A 1 103 ? -3.975 -22.476 11.196 1.00 91.50 103 PRO A C 1
ATOM 720 O O . PRO A 1 103 ? -3.444 -23.426 10.630 1.00 91.50 103 PRO A O 1
ATOM 723 N N . THR A 1 104 ? -4.917 -22.667 12.118 1.00 89.19 104 THR A N 1
ATOM 724 C CA . THR A 1 104 ? -5.393 -24.005 12.522 1.00 89.19 104 THR A CA 1
ATOM 725 C C . THR A 1 104 ? -6.094 -24.753 11.385 1.00 89.19 104 THR A C 1
ATOM 727 O O . THR A 1 104 ? -6.406 -25.935 11.524 1.00 89.19 104 THR A O 1
ATOM 730 N N . THR A 1 105 ? -6.348 -24.065 10.271 1.00 91.00 105 THR A N 1
ATOM 731 C CA . THR A 1 105 ? -6.896 -24.594 9.021 1.00 91.00 105 THR A CA 1
ATOM 732 C C . THR A 1 105 ? -5.830 -25.049 8.018 1.00 91.00 105 THR A C 1
ATOM 734 O O . THR A 1 105 ? -6.188 -25.725 7.051 1.00 91.00 105 THR A O 1
ATOM 737 N N . ASP A 1 106 ? -4.544 -24.761 8.248 1.00 93.69 106 ASP A N 1
ATOM 738 C CA . ASP A 1 106 ? -3.452 -25.357 7.474 1.00 93.69 106 ASP A CA 1
ATOM 739 C C . ASP A 1 106 ? -3.400 -26.872 7.719 1.00 93.69 106 ASP A C 1
ATOM 741 O O . ASP A 1 106 ? -3.618 -27.368 8.829 1.00 93.69 106 ASP A O 1
ATOM 745 N N . SER A 1 107 ? -3.113 -27.637 6.667 1.00 94.75 107 SER A N 1
ATOM 746 C CA . SER A 1 107 ? -3.086 -29.093 6.746 1.00 94.75 107 SER A CA 1
ATOM 747 C C . SER A 1 107 ? -2.305 -29.731 5.605 1.00 94.75 107 SER A C 1
ATOM 749 O O . SER A 1 107 ? -2.197 -29.194 4.501 1.00 94.75 107 SER A O 1
ATOM 751 N N . GLY A 1 108 ? -1.792 -30.930 5.874 1.00 95.31 108 GLY A N 1
ATOM 752 C CA . GLY A 1 108 ? -1.119 -31.759 4.886 1.00 95.31 108 GLY A CA 1
ATOM 753 C C . GLY A 1 108 ? 0.205 -31.177 4.387 1.00 95.31 108 GLY A C 1
ATOM 754 O O . GLY A 1 108 ? 0.948 -30.530 5.129 1.00 95.31 108 GLY A O 1
ATOM 755 N N . SER A 1 109 ? 0.541 -31.480 3.134 1.00 93.75 109 SER A N 1
ATOM 756 C CA . SER A 1 109 ? 1.820 -31.102 2.528 1.00 93.75 109 SER A CA 1
ATOM 757 C C . SER A 1 109 ? 1.588 -30.237 1.298 1.00 93.75 109 SER A C 1
ATOM 759 O O . SER A 1 109 ? 0.908 -30.652 0.363 1.00 93.75 109 SER A O 1
ATOM 761 N N . VAL A 1 110 ? 2.175 -29.045 1.310 1.00 95.50 110 VAL A N 1
ATOM 762 C CA . VAL A 1 110 ? 2.193 -28.095 0.195 1.00 95.50 110 VAL A CA 1
ATOM 763 C C . VAL A 1 110 ? 3.653 -27.716 -0.022 1.00 95.50 110 VAL A C 1
ATOM 765 O O . VAL A 1 110 ? 4.375 -27.474 0.950 1.00 95.50 110 VAL A O 1
ATOM 768 N N . GLU A 1 111 ? 4.117 -27.728 -1.268 1.00 95.44 111 GLU A N 1
ATOM 769 C CA . GLU A 1 111 ? 5.488 -27.328 -1.595 1.00 95.44 111 GLU A CA 1
ATOM 770 C C . GLU A 1 111 ? 5.731 -25.846 -1.273 1.00 95.44 111 GLU A C 1
ATOM 772 O O . GLU A 1 111 ? 4.794 -25.076 -1.057 1.00 95.44 111 GLU A O 1
ATOM 777 N N . ASN A 1 112 ? 6.999 -25.443 -1.181 1.00 96.31 112 ASN A N 1
ATOM 778 C CA . ASN A 1 112 ? 7.331 -24.048 -0.924 1.00 96.31 112 ASN A CA 1
ATOM 779 C C . ASN A 1 112 ? 6.947 -23.178 -2.131 1.00 96.31 112 ASN A C 1
ATOM 781 O O . ASN A 1 112 ? 7.425 -23.417 -3.237 1.00 96.31 112 ASN A O 1
ATOM 785 N N . VAL A 1 113 ? 6.121 -22.162 -1.889 1.00 96.88 113 VAL A N 1
ATOM 786 C CA . VAL A 1 113 ? 5.649 -21.205 -2.905 1.00 96.88 113 VAL A CA 1
ATOM 787 C C . VAL A 1 113 ? 6.268 -19.815 -2.742 1.00 96.88 113 VAL A C 1
ATOM 789 O O . VAL A 1 113 ? 5.883 -18.901 -3.459 1.00 96.88 113 VAL A O 1
ATOM 792 N N . LYS A 1 114 ? 7.188 -19.633 -1.784 1.00 97.62 114 LYS A N 1
ATOM 793 C CA . LYS A 1 114 ? 7.812 -18.344 -1.462 1.00 97.62 114 LYS A CA 1
ATOM 794 C C . LYS A 1 114 ? 9.303 -18.364 -1.783 1.00 97.62 114 LYS A C 1
ATOM 796 O O . LYS A 1 114 ? 10.021 -19.245 -1.311 1.00 97.62 114 LYS A O 1
ATOM 801 N N . TRP A 1 115 ? 9.797 -17.332 -2.460 1.00 98.19 115 TRP A N 1
ATOM 802 C CA . TRP A 1 115 ? 11.234 -17.115 -2.630 1.00 98.19 115 TRP A CA 1
ATOM 803 C C . TRP A 1 115 ? 11.635 -15.639 -2.472 1.00 98.19 115 TRP A C 1
ATOM 805 O O . TRP A 1 115 ? 11.289 -14.818 -3.320 1.00 98.19 115 TRP A O 1
ATOM 815 N N . PRO A 1 116 ? 12.388 -15.270 -1.421 1.00 97.81 116 PRO A N 1
ATOM 816 C CA . PRO A 1 116 ? 12.941 -13.923 -1.293 1.00 97.81 116 PRO A CA 1
ATOM 817 C C . PRO A 1 116 ? 14.091 -13.681 -2.279 1.00 97.81 116 PRO A C 1
ATOM 819 O O . PRO A 1 116 ? 15.134 -14.335 -2.196 1.00 97.81 116 PRO A O 1
ATOM 822 N N . MET A 1 117 ? 13.999 -12.656 -3.134 1.00 97.69 117 MET A N 1
ATOM 823 C CA . MET A 1 117 ? 15.134 -12.265 -3.994 1.00 97.69 117 MET A CA 1
ATOM 824 C C . MET A 1 117 ? 16.386 -11.905 -3.172 1.00 97.69 117 MET A C 1
ATOM 826 O O . MET A 1 117 ? 17.514 -12.002 -3.652 1.00 97.69 117 MET A O 1
ATOM 830 N N . ALA A 1 118 ? 16.218 -11.527 -1.900 1.00 96.44 118 ALA A N 1
ATOM 831 C CA . ALA A 1 118 ? 17.308 -11.234 -0.968 1.00 96.44 118 ALA A CA 1
ATOM 832 C C . ALA A 1 118 ? 18.280 -12.405 -0.734 1.00 96.44 118 ALA A C 1
ATOM 834 O O . ALA A 1 118 ? 19.440 -12.154 -0.410 1.00 96.44 118 ALA A O 1
ATOM 835 N N . ILE A 1 119 ? 17.836 -13.655 -0.911 1.00 96.50 119 ILE A N 1
ATOM 836 C CA . ILE A 1 119 ? 18.682 -14.849 -0.736 1.00 96.50 119 ILE A CA 1
ATOM 837 C C . ILE A 1 119 ? 19.182 -15.438 -2.059 1.00 96.50 119 ILE A C 1
ATOM 839 O O . ILE A 1 119 ? 19.895 -16.439 -2.060 1.00 96.50 119 ILE A O 1
ATOM 843 N N . SER A 1 120 ? 18.849 -14.799 -3.180 1.00 97.75 120 SER A N 1
ATOM 844 C CA . SER A 1 120 ? 19.356 -15.180 -4.496 1.00 97.75 120 SER A CA 1
ATOM 845 C C . SER A 1 120 ? 20.811 -14.737 -4.653 1.00 97.75 120 SER A C 1
ATOM 847 O O . SER A 1 120 ? 21.190 -13.644 -4.220 1.00 97.75 120 SER A O 1
ATOM 849 N N . HIS A 1 121 ? 21.642 -15.564 -5.293 1.00 97.38 121 HIS A N 1
ATOM 850 C CA . HIS A 1 121 ? 23.012 -15.171 -5.621 1.00 97.38 121 HIS A CA 1
ATOM 851 C C . HIS A 1 121 ? 23.000 -13.937 -6.533 1.00 97.38 121 HIS A C 1
ATOM 853 O O . HIS A 1 121 ? 22.312 -13.919 -7.552 1.00 97.38 121 HIS A O 1
ATOM 859 N N . ASN A 1 122 ? 23.772 -12.912 -6.164 1.00 97.62 122 ASN A N 1
ATOM 860 C CA . ASN A 1 122 ? 23.840 -11.663 -6.911 1.00 97.62 122 ASN A CA 1
ATOM 861 C C . ASN A 1 122 ? 25.131 -11.603 -7.736 1.00 97.62 122 ASN A C 1
ATOM 863 O O . ASN A 1 122 ? 26.227 -11.492 -7.180 1.00 97.62 122 ASN A O 1
ATOM 867 N N . ARG A 1 123 ? 25.006 -11.662 -9.065 1.00 97.88 123 ARG A N 1
ATOM 868 C CA . ARG A 1 123 ? 26.123 -11.482 -9.994 1.00 97.88 123 ARG A CA 1
ATOM 869 C C . ARG A 1 123 ? 26.366 -9.983 -10.160 1.00 97.88 123 ARG A C 1
ATOM 871 O O . ARG A 1 123 ? 25.559 -9.270 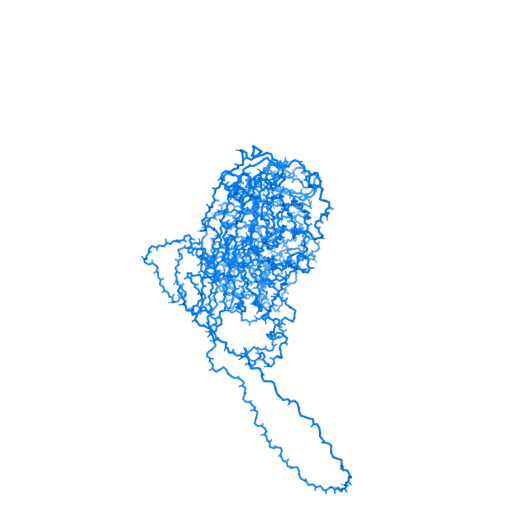-10.746 1.00 97.88 123 ARG A O 1
ATOM 878 N N . VAL A 1 124 ? 27.486 -9.499 -9.629 1.00 97.69 124 VAL A N 1
ATOM 879 C CA . VAL A 1 124 ? 27.846 -8.072 -9.626 1.00 97.69 124 VAL A CA 1
ATOM 880 C C . VAL A 1 124 ? 28.974 -7.815 -10.622 1.00 97.69 124 VAL A C 1
ATOM 882 O O . VAL A 1 124 ? 29.999 -8.494 -10.580 1.00 97.69 124 VAL A O 1
ATOM 885 N N . GLN A 1 125 ? 28.809 -6.816 -11.490 1.00 94.94 125 GLN A N 1
ATOM 886 C CA . GLN A 1 125 ? 29.833 -6.359 -12.435 1.00 94.94 125 GLN A CA 1
ATOM 887 C C . GLN A 1 125 ? 29.917 -4.827 -12.463 1.00 94.94 125 GLN A C 1
ATOM 889 O O . GLN A 1 125 ? 29.112 -4.121 -11.848 1.00 94.94 125 GLN A O 1
ATOM 894 N N . ASP A 1 126 ? 30.926 -4.280 -13.144 1.00 93.25 126 ASP A N 1
ATOM 895 C CA . ASP A 1 126 ? 30.968 -2.833 -13.325 1.00 93.25 126 ASP A CA 1
ATOM 896 C C . ASP A 1 126 ? 29.821 -2.391 -14.243 1.00 93.25 126 ASP A C 1
ATOM 898 O O . ASP A 1 126 ? 29.587 -2.958 -15.304 1.00 93.25 126 ASP A O 1
ATOM 902 N N . GLY A 1 127 ? 29.072 -1.386 -13.803 1.00 96.38 127 GLY A N 1
ATOM 903 C CA . GLY A 1 127 ? 27.834 -0.958 -14.451 1.00 96.38 127 GLY A CA 1
ATOM 904 C C . GLY A 1 127 ? 26.544 -1.533 -13.857 1.00 96.38 127 GLY A C 1
ATOM 905 O O . GLY A 1 127 ? 25.507 -0.913 -14.070 1.00 96.38 127 GLY A O 1
ATOM 906 N N . GLY A 1 128 ? 26.553 -2.608 -13.059 1.00 98.25 128 GLY A N 1
ATOM 907 C CA . GLY A 1 128 ? 25.294 -3.150 -12.533 1.00 98.25 128 GLY A CA 1
ATOM 908 C C . GLY A 1 128 ? 25.366 -4.502 -11.826 1.00 98.25 128 GLY A C 1
ATOM 909 O O . GLY A 1 128 ? 26.439 -5.006 -11.500 1.00 98.25 128 GLY A O 1
ATOM 910 N N . TRP A 1 129 ? 24.199 -5.080 -11.564 1.00 98.62 129 TRP A N 1
ATOM 911 C CA . TRP A 1 129 ? 24.063 -6.408 -10.970 1.00 98.62 129 TRP A CA 1
ATOM 912 C C . TRP A 1 129 ? 22.764 -7.089 -11.406 1.00 98.62 129 TRP A C 1
ATOM 914 O O . TRP A 1 129 ? 21.826 -6.416 -11.836 1.00 98.62 129 TRP A O 1
ATOM 924 N N . ALA A 1 130 ? 22.720 -8.415 -11.287 1.00 98.62 130 ALA A N 1
ATOM 925 C CA . ALA A 1 130 ? 21.508 -9.203 -11.475 1.00 98.62 130 ALA A CA 1
ATOM 926 C C . ALA A 1 130 ? 21.474 -10.399 -10.517 1.00 98.62 130 ALA A C 1
ATOM 928 O O . ALA A 1 130 ? 22.499 -11.031 -10.246 1.00 98.62 130 ALA A O 1
ATOM 929 N N . ARG A 1 131 ? 20.276 -10.733 -10.046 1.00 98.38 131 ARG A N 1
ATOM 930 C CA . ARG A 1 131 ? 19.973 -11.918 -9.236 1.00 98.38 131 ARG A CA 1
ATOM 931 C C . ARG A 1 131 ? 18.680 -12.545 -9.739 1.00 98.38 131 ARG A C 1
ATOM 933 O O . ARG A 1 131 ? 17.853 -11.847 -10.316 1.00 98.38 131 ARG A O 1
ATOM 940 N N . GLN A 1 132 ? 18.504 -13.843 -9.535 1.00 98.25 132 GLN A N 1
ATOM 941 C CA . GLN A 1 132 ? 17.395 -14.571 -10.147 1.00 98.25 132 GLN A CA 1
ATOM 942 C C . GLN A 1 132 ? 16.754 -15.581 -9.206 1.00 98.25 132 GLN A C 1
ATOM 944 O O . GLN A 1 132 ? 17.390 -16.046 -8.265 1.00 98.25 132 GLN A O 1
ATOM 949 N N . GLN A 1 133 ? 15.523 -15.943 -9.544 1.00 98.00 133 GLN A N 1
ATOM 950 C CA . GLN A 1 133 ? 14.823 -17.117 -9.056 1.00 98.00 133 GLN A CA 1
ATOM 951 C C . GLN A 1 133 ? 14.433 -17.974 -10.252 1.00 98.00 133 GLN A C 1
ATOM 953 O O . GLN A 1 133 ? 13.755 -17.499 -11.164 1.00 98.00 133 GLN A O 1
ATOM 958 N N . ASN A 1 134 ? 14.798 -19.249 -10.215 1.00 97.12 134 ASN A N 1
ATOM 959 C CA . ASN A 1 134 ? 14.348 -20.244 -11.186 1.00 97.12 134 ASN A CA 1
ATOM 960 C C . ASN A 1 134 ? 13.926 -21.548 -10.478 1.00 97.12 134 ASN A C 1
ATOM 962 O O . ASN A 1 134 ? 13.782 -21.574 -9.252 1.00 97.12 134 ASN A O 1
ATOM 966 N N . GLU A 1 135 ? 13.686 -22.626 -11.222 1.00 96.19 135 GLU A N 1
ATOM 967 C CA . GLU A 1 135 ? 13.246 -23.909 -10.656 1.00 96.19 135 GLU A CA 1
ATOM 968 C C . GLU A 1 135 ? 14.290 -24.570 -9.738 1.00 96.19 135 GLU A C 1
ATOM 970 O O . GLU A 1 135 ? 13.947 -25.430 -8.934 1.00 96.19 135 GLU A O 1
ATOM 975 N N . HIS A 1 136 ? 15.565 -24.183 -9.808 1.00 95.31 136 HIS A N 1
ATOM 976 C CA . HIS A 1 136 ? 16.552 -24.660 -8.838 1.00 95.31 136 HIS A CA 1
ATOM 977 C C . HIS A 1 136 ? 16.285 -24.061 -7.449 1.00 95.31 136 HIS A C 1
ATOM 979 O O . HIS A 1 136 ? 16.400 -24.748 -6.434 1.00 95.31 136 HIS A O 1
ATOM 985 N N . ASP A 1 137 ? 15.909 -22.786 -7.418 1.00 95.62 137 ASP A N 1
ATOM 986 C CA . ASP A 1 137 ? 15.651 -22.029 -6.196 1.00 95.62 137 ASP A CA 1
ATOM 987 C C . ASP A 1 137 ? 14.253 -22.318 -5.627 1.00 95.62 137 ASP A C 1
ATOM 989 O O . ASP A 1 137 ? 14.076 -22.542 -4.428 1.00 95.62 137 ASP A O 1
ATOM 993 N N . MET A 1 138 ? 13.251 -22.380 -6.506 1.00 96.69 138 MET A N 1
ATOM 994 C CA . MET A 1 138 ? 11.862 -22.692 -6.171 1.00 96.69 138 MET A CA 1
ATOM 995 C C . MET A 1 138 ? 11.329 -23.789 -7.115 1.00 96.69 138 MET A C 1
ATOM 997 O O . MET A 1 138 ? 10.701 -23.470 -8.124 1.00 96.69 138 MET A O 1
ATOM 1001 N N . PRO A 1 139 ? 11.537 -25.085 -6.793 1.00 96.56 139 PRO A N 1
ATOM 1002 C CA . PRO A 1 139 ? 11.233 -26.223 -7.681 1.00 96.56 139 PRO A CA 1
ATOM 1003 C C . PRO A 1 139 ? 9.796 -26.345 -8.179 1.00 96.56 139 PRO A C 1
ATOM 1005 O O . PRO A 1 139 ? 9.557 -26.937 -9.229 1.00 96.56 139 PRO A O 1
ATOM 1008 N N . LEU A 1 140 ? 8.836 -25.767 -7.460 1.00 95.56 140 LEU A N 1
ATOM 1009 C CA . LEU A 1 140 ? 7.439 -25.746 -7.881 1.00 95.56 140 LEU A CA 1
ATOM 1010 C C . LEU A 1 140 ? 7.205 -24.806 -9.082 1.00 95.56 140 LEU A C 1
ATOM 1012 O O . LEU A 1 140 ? 6.303 -25.039 -9.893 1.00 95.56 140 LEU A O 1
ATOM 1016 N N . ALA A 1 141 ? 8.023 -23.758 -9.227 1.00 96.81 141 ALA A N 1
ATOM 1017 C CA . ALA A 1 141 ? 7.889 -22.719 -10.244 1.00 96.81 141 ALA A CA 1
ATOM 1018 C C . ALA A 1 141 ? 8.528 -23.113 -11.582 1.00 96.81 141 ALA A C 1
ATOM 1020 O O . ALA A 1 141 ? 9.420 -22.455 -12.103 1.00 96.81 141 ALA A O 1
ATOM 1021 N N . THR A 1 142 ? 8.040 -24.204 -12.167 1.00 96.81 142 THR A N 1
ATOM 1022 C CA . THR A 1 142 ? 8.544 -24.743 -13.444 1.00 96.81 142 THR A CA 1
ATOM 1023 C C . THR A 1 142 ? 8.099 -23.941 -14.671 1.00 96.81 142 THR A C 1
ATOM 1025 O O . THR A 1 142 ? 8.702 -24.044 -15.740 1.00 96.81 142 THR A O 1
ATOM 1028 N N . ALA A 1 143 ? 7.037 -23.137 -14.560 1.00 97.50 143 ALA A N 1
ATOM 1029 C CA . ALA A 1 143 ? 6.472 -22.425 -15.705 1.00 97.50 143 ALA A CA 1
ATOM 1030 C C . ALA A 1 143 ? 7.114 -21.060 -15.967 1.00 97.50 143 ALA A C 1
ATOM 1032 O O . ALA A 1 143 ? 7.058 -20.599 -17.105 1.00 97.50 143 ALA A O 1
ATOM 1033 N N . MET A 1 144 ? 7.672 -20.413 -14.941 1.00 98.19 144 MET A N 1
ATOM 1034 C CA . MET A 1 144 ? 8.203 -19.052 -15.015 1.00 98.19 144 MET A CA 1
ATOM 1035 C C . MET A 1 144 ? 9.395 -18.872 -14.073 1.00 98.19 144 MET A C 1
ATOM 1037 O O . MET A 1 144 ? 9.439 -19.484 -13.008 1.00 98.19 144 MET A O 1
ATOM 1041 N N . ALA A 1 145 ? 10.324 -18.004 -14.460 1.00 98.44 145 ALA A N 1
ATOM 1042 C CA . ALA A 1 145 ? 11.474 -17.584 -13.662 1.00 98.44 145 ALA A CA 1
ATOM 1043 C C . ALA A 1 145 ? 11.549 -16.053 -13.619 1.00 98.44 145 ALA A C 1
ATOM 1045 O O . ALA A 1 145 ? 11.075 -15.388 -14.543 1.00 98.44 145 ALA A O 1
ATOM 1046 N N . GLY A 1 146 ? 12.159 -15.500 -12.571 1.00 98.44 146 GLY A N 1
ATOM 1047 C CA . GLY A 1 146 ? 12.313 -14.056 -12.387 1.00 98.44 146 GLY A CA 1
ATOM 1048 C C . GLY A 1 146 ? 13.774 -13.623 -12.304 1.00 98.44 146 GLY A C 1
ATOM 1049 O O . GLY A 1 146 ? 14.589 -14.322 -11.704 1.00 98.44 146 GLY A O 1
ATOM 1050 N N . VAL A 1 147 ? 14.101 -12.449 -12.847 1.00 98.75 147 VAL A N 1
ATOM 1051 C CA . VAL A 1 147 ? 15.415 -11.802 -12.697 1.00 98.75 147 VAL A CA 1
ATOM 1052 C C . VAL A 1 147 ? 15.220 -10.370 -12.219 1.00 98.75 147 VAL A C 1
ATOM 1054 O O . VAL A 1 147 ? 14.583 -9.564 -12.887 1.00 98.75 147 VAL A O 1
ATOM 1057 N N . ASP A 1 148 ? 15.806 -10.043 -11.077 1.00 98.81 148 ASP A N 1
ATOM 1058 C CA . ASP A 1 148 ? 15.919 -8.675 -10.586 1.00 98.81 148 ASP A CA 1
ATOM 1059 C C . ASP A 1 148 ? 17.266 -8.102 -11.033 1.00 98.81 148 ASP A C 1
ATOM 1061 O O . ASP A 1 148 ? 18.324 -8.648 -10.694 1.00 98.81 148 ASP A O 1
ATOM 1065 N N . MET A 1 149 ? 17.229 -7.036 -11.833 1.00 98.88 149 MET A N 1
ATOM 1066 C CA . MET A 1 149 ? 18.407 -6.474 -12.485 1.00 98.88 149 MET A CA 1
ATOM 1067 C C . MET A 1 149 ? 18.487 -4.958 -12.317 1.00 98.88 149 MET A C 1
ATOM 1069 O O . MET A 1 149 ? 17.503 -4.228 -12.443 1.00 98.88 149 MET A O 1
ATOM 1073 N N . ARG A 1 150 ? 19.715 -4.476 -12.105 1.00 98.69 150 ARG A N 1
ATOM 1074 C CA . ARG A 1 150 ? 20.054 -3.062 -11.930 1.00 98.69 150 ARG A CA 1
ATOM 1075 C C . ARG A 1 150 ? 21.188 -2.654 -12.859 1.00 98.69 150 ARG A C 1
ATOM 1077 O O . ARG A 1 150 ? 22.278 -3.216 -12.795 1.00 98.69 150 ARG A O 1
ATOM 1084 N N . LEU A 1 151 ? 20.976 -1.590 -13.632 1.00 98.88 151 LEU A N 1
ATOM 1085 C CA . LEU A 1 151 ? 21.993 -0.927 -14.461 1.00 98.88 151 LEU A CA 1
ATOM 1086 C C . LEU A 1 151 ? 22.234 0.496 -13.958 1.00 98.88 151 LEU A C 1
ATOM 1088 O O . LEU A 1 151 ? 21.277 1.185 -13.618 1.00 98.88 151 LEU A O 1
ATOM 1092 N N . LYS A 1 152 ? 23.489 0.949 -13.861 1.00 98.69 152 LYS A N 1
ATOM 1093 C CA . LYS A 1 152 ? 23.869 2.355 -13.595 1.00 98.69 152 LYS A CA 1
ATOM 1094 C C . LYS A 1 152 ? 23.566 3.235 -14.800 1.00 98.69 152 LYS A C 1
ATOM 1096 O O . LYS A 1 152 ? 23.367 2.734 -15.906 1.00 98.69 152 LYS A O 1
ATOM 1101 N N . ALA A 1 153 ? 23.570 4.549 -14.594 1.00 98.50 153 ALA A N 1
ATOM 1102 C CA . ALA A 1 153 ? 23.449 5.499 -15.689 1.00 98.50 153 ALA A CA 1
ATOM 1103 C C . ALA A 1 153 ? 24.507 5.215 -16.769 1.00 98.50 153 ALA A C 1
ATOM 1105 O O . ALA A 1 153 ? 25.705 5.165 -16.492 1.00 98.50 153 ALA A O 1
ATOM 1106 N N . GLY A 1 154 ? 24.045 5.004 -18.000 1.00 98.31 154 GLY A N 1
ATOM 1107 C CA . GLY A 1 154 ? 24.858 4.697 -19.170 1.00 98.31 154 GLY A CA 1
ATOM 1108 C C . GLY A 1 154 ? 25.286 3.235 -19.292 1.00 98.31 154 GLY A C 1
ATOM 1109 O O . GLY A 1 154 ? 25.636 2.827 -20.395 1.00 98.31 154 GLY A O 1
ATOM 1110 N N . ALA A 1 155 ? 25.224 2.432 -18.225 1.00 98.69 155 ALA A N 1
ATOM 1111 C CA . ALA A 1 155 ? 25.574 1.016 -18.285 1.00 98.69 155 ALA A CA 1
ATOM 1112 C C . ALA A 1 155 ? 24.611 0.231 -19.182 1.00 98.69 155 ALA A C 1
ATOM 1114 O O . ALA A 1 155 ? 23.417 0.532 -19.245 1.00 98.69 155 ALA A O 1
ATOM 1115 N N . ILE A 1 156 ? 25.145 -0.777 -19.868 1.00 98.75 156 ILE A N 1
ATOM 1116 C CA . ILE A 1 156 ? 24.444 -1.561 -20.883 1.00 98.75 156 ILE A CA 1
ATOM 1117 C C . ILE A 1 156 ? 24.342 -3.007 -20.404 1.00 98.75 156 ILE A C 1
ATOM 1119 O O . ILE A 1 156 ? 25.363 -3.632 -20.116 1.00 98.75 156 ILE A O 1
ATOM 1123 N N . ARG A 1 157 ? 23.123 -3.554 -20.388 1.00 98.69 157 ARG A N 1
ATOM 1124 C CA . ARG A 1 157 ? 22.908 -4.993 -20.543 1.00 98.69 157 ARG A CA 1
ATOM 1125 C C . ARG A 1 157 ? 23.154 -5.323 -22.009 1.00 98.69 157 ARG A C 1
ATOM 1127 O O . ARG A 1 157 ? 22.464 -4.797 -22.886 1.00 98.69 157 ARG A O 1
ATOM 1134 N N . GLU A 1 158 ? 24.187 -6.128 -22.246 1.00 98.62 158 GLU A N 1
ATOM 1135 C CA . GLU A 1 158 ? 24.723 -6.454 -23.570 1.00 98.62 158 GLU A CA 1
ATOM 1136 C C . GLU A 1 158 ? 23.628 -6.839 -24.575 1.00 98.62 158 GLU A C 1
ATOM 1138 O O . GLU A 1 158 ? 22.601 -7.392 -24.198 1.00 98.62 158 GLU A O 1
ATOM 1143 N N . MET A 1 159 ? 23.851 -6.571 -25.865 1.00 98.75 159 MET A N 1
ATOM 1144 C CA . MET A 1 159 ? 23.000 -7.115 -26.925 1.00 98.75 159 MET A CA 1
ATOM 1145 C C . MET A 1 159 ? 22.953 -8.641 -26.845 1.00 98.75 159 MET A C 1
ATOM 1147 O O . MET A 1 159 ? 23.990 -9.302 -26.933 1.00 98.75 159 MET A O 1
ATOM 1151 N N . HIS A 1 160 ? 21.751 -9.186 -26.702 1.00 98.81 160 HIS A N 1
ATOM 1152 C CA . HIS A 1 160 ? 21.554 -10.613 -26.506 1.00 98.81 160 HIS A CA 1
ATOM 1153 C C . HIS A 1 160 ? 20.188 -11.079 -27.006 1.00 98.81 160 HIS A C 1
ATOM 1155 O O . HIS A 1 160 ? 19.335 -10.276 -27.383 1.00 98.81 160 HIS A O 1
ATOM 1161 N N . TRP A 1 161 ? 19.998 -12.395 -27.035 1.00 98.62 161 TRP A N 1
ATOM 1162 C CA . TRP A 1 161 ? 18.695 -13.038 -27.187 1.00 98.62 161 TRP A CA 1
ATOM 1163 C C . TRP A 1 161 ? 18.646 -14.314 -26.343 1.00 98.62 161 TRP A C 1
ATOM 1165 O O . TRP A 1 161 ? 19.661 -14.795 -25.833 1.00 98.62 161 TRP A O 1
ATOM 1175 N N . HIS A 1 162 ? 17.460 -14.892 -26.208 1.00 98.06 162 HIS A N 1
ATOM 1176 C CA . HIS A 1 162 ? 17.227 -16.142 -25.489 1.00 98.06 162 HIS A CA 1
ATOM 1177 C C . HIS A 1 162 ? 16.008 -16.866 -26.082 1.00 98.06 162 HIS A C 1
ATOM 1179 O O . HIS A 1 162 ? 15.337 -16.353 -26.978 1.00 98.06 162 HIS A O 1
ATOM 1185 N N . VAL A 1 163 ? 15.796 -18.121 -25.678 1.00 95.00 163 VAL A N 1
ATOM 1186 C CA . VAL A 1 163 ? 14.734 -18.998 -26.224 1.00 95.00 163 VAL A CA 1
ATOM 1187 C C . VAL A 1 163 ? 13.381 -18.820 -25.536 1.00 95.00 163 VAL A C 1
ATOM 1189 O O . VAL A 1 163 ? 12.409 -19.440 -25.944 1.00 95.00 163 VAL A O 1
ATOM 1192 N N . THR A 1 164 ? 13.333 -18.014 -24.482 1.00 95.94 164 THR A N 1
ATOM 1193 C CA . THR A 1 164 ? 12.134 -17.700 -23.700 1.00 95.94 164 THR A CA 1
ATOM 1194 C C . THR A 1 164 ? 11.601 -16.336 -24.112 1.00 95.94 164 THR A C 1
ATOM 1196 O O . THR A 1 164 ? 12.372 -15.478 -24.532 1.00 95.94 164 THR A O 1
ATOM 1199 N N . ALA A 1 165 ? 10.299 -16.096 -23.990 1.00 97.75 165 ALA A N 1
ATOM 1200 C CA . ALA A 1 165 ? 9.819 -14.720 -24.034 1.00 97.75 165 ALA A CA 1
ATOM 1201 C C . ALA A 1 165 ? 10.239 -13.998 -22.746 1.00 97.75 165 ALA A C 1
ATOM 1203 O O . ALA A 1 165 ? 10.285 -14.603 -21.674 1.00 97.75 165 ALA A O 1
ATOM 1204 N N . GLU A 1 166 ? 10.522 -12.703 -22.854 1.00 98.56 166 GLU A N 1
ATOM 1205 C CA . GLU A 1 166 ? 10.851 -11.847 -21.719 1.00 98.56 166 GLU A CA 1
ATOM 1206 C C . GLU A 1 166 ? 9.793 -10.775 -21.548 1.00 98.56 166 GLU A C 1
ATOM 1208 O O . GLU A 1 166 ? 9.456 -10.060 -22.489 1.00 98.56 166 GLU A O 1
ATOM 1213 N N . TRP A 1 167 ? 9.300 -10.633 -20.329 1.00 98.62 167 TRP A N 1
ATOM 1214 C CA . TRP A 1 167 ? 8.451 -9.531 -19.916 1.00 98.62 167 TRP A CA 1
ATOM 1215 C C . TRP A 1 167 ? 9.172 -8.728 -18.837 1.00 98.62 167 TRP A C 1
ATOM 1217 O O . TRP A 1 167 ? 9.737 -9.314 -17.919 1.00 98.62 167 TRP A O 1
ATOM 1227 N N . GLY A 1 168 ? 9.165 -7.401 -18.939 1.00 98.62 168 GLY A N 1
ATOM 1228 C CA . GLY A 1 168 ? 9.867 -6.524 -18.004 1.00 98.62 168 GLY A CA 1
ATOM 1229 C C . GLY A 1 168 ? 8.948 -5.504 -17.344 1.00 98.62 168 GLY A C 1
ATOM 1230 O O . GLY A 1 168 ? 8.062 -4.964 -18.004 1.00 98.62 168 GLY A O 1
ATOM 1231 N N . TYR A 1 169 ? 9.201 -5.199 -16.070 1.00 98.81 169 TYR A N 1
ATOM 1232 C CA . TYR A 1 169 ? 8.569 -4.121 -15.302 1.00 98.81 169 TYR A CA 1
ATOM 1233 C C . TYR A 1 169 ? 9.638 -3.222 -14.684 1.00 98.81 169 TYR A C 1
ATOM 1235 O O . TYR A 1 169 ? 10.449 -3.676 -13.873 1.00 98.81 169 TYR A O 1
ATOM 1243 N N . VAL A 1 170 ? 9.629 -1.930 -15.021 1.00 98.81 170 VAL A N 1
ATOM 1244 C CA . VAL A 1 170 ? 10.584 -0.972 -14.446 1.00 98.81 170 VAL A CA 1
ATOM 1245 C C . VAL A 1 170 ? 10.135 -0.574 -13.045 1.00 98.81 170 VAL A C 1
ATOM 1247 O O . VAL A 1 170 ? 9.103 0.071 -12.871 1.00 98.81 170 VAL A O 1
ATOM 1250 N N . MET A 1 171 ? 10.917 -0.932 -12.030 1.00 98.25 171 MET A N 1
ATOM 1251 C CA . MET A 1 171 ? 10.615 -0.617 -10.632 1.00 98.25 171 MET A CA 1
ATOM 1252 C C . MET A 1 171 ? 11.110 0.779 -10.249 1.00 98.25 171 MET A C 1
ATOM 1254 O O . MET A 1 171 ? 10.398 1.525 -9.577 1.00 98.25 171 MET A O 1
ATOM 1258 N N . ALA A 1 172 ? 12.309 1.155 -10.700 1.00 98.25 172 ALA A N 1
ATOM 1259 C CA . ALA A 1 172 ? 12.920 2.446 -10.401 1.00 98.25 172 ALA A CA 1
ATOM 1260 C C . ALA A 1 172 ? 13.831 2.928 -11.537 1.00 98.25 172 ALA A C 1
ATOM 1262 O O . ALA A 1 172 ? 14.404 2.131 -12.277 1.00 98.25 172 ALA A O 1
ATOM 1263 N N . GLY A 1 173 ? 14.010 4.248 -11.634 1.00 98.56 173 GLY A N 1
ATOM 1264 C CA . GLY A 1 173 ? 14.845 4.860 -12.665 1.00 98.56 173 GLY A CA 1
ATOM 1265 C C . GLY A 1 173 ? 14.284 4.683 -14.079 1.00 98.56 173 GLY A C 1
ATOM 1266 O O . GLY A 1 173 ? 13.079 4.537 -14.261 1.00 98.56 173 GLY A O 1
ATOM 1267 N N . SER A 1 174 ? 15.145 4.718 -15.088 1.00 98.69 174 SER A N 1
ATOM 1268 C CA . SER A 1 174 ? 14.732 4.677 -16.497 1.00 98.69 174 SER A CA 1
ATOM 1269 C C . SER A 1 174 ? 15.789 4.023 -17.381 1.00 98.69 174 SER A C 1
ATOM 1271 O O . SER A 1 174 ? 16.995 4.120 -17.127 1.00 98.69 174 SER A O 1
ATOM 1273 N N . CYS A 1 175 ? 15.337 3.340 -18.429 1.00 98.56 175 CYS A N 1
ATOM 1274 C CA . CYS A 1 175 ? 16.203 2.682 -19.403 1.00 98.56 175 CYS A CA 1
ATOM 1275 C C . CYS A 1 175 ? 15.741 2.903 -20.836 1.00 98.56 175 CYS A C 1
ATOM 1277 O O . CYS A 1 175 ? 14.563 3.114 -21.101 1.00 98.56 175 CYS A O 1
ATOM 1279 N N . ARG A 1 176 ? 16.688 2.795 -21.765 1.00 98.62 176 ARG A N 1
ATOM 1280 C CA . ARG A 1 176 ? 16.433 2.673 -23.196 1.00 98.62 176 ARG A CA 1
ATOM 1281 C C . ARG A 1 176 ? 16.504 1.208 -23.598 1.00 98.62 176 ARG A C 1
ATOM 1283 O O . ARG A 1 176 ? 17.504 0.549 -23.317 1.00 98.62 176 ARG A O 1
ATOM 1290 N N . VAL A 1 177 ? 15.477 0.722 -24.285 1.00 98.62 177 VAL A N 1
ATOM 1291 C CA . VAL A 1 177 ? 15.440 -0.622 -24.871 1.00 98.62 177 VAL A CA 1
ATOM 1292 C C . VAL A 1 177 ? 15.540 -0.542 -26.388 1.00 98.62 177 VAL A C 1
ATOM 1294 O O . VAL A 1 177 ? 14.929 0.328 -27.009 1.00 98.62 177 VAL A O 1
ATOM 1297 N N . ASN A 1 178 ? 16.307 -1.453 -26.980 1.00 97.75 178 ASN A N 1
ATOM 1298 C CA . ASN A 1 178 ? 16.463 -1.601 -28.428 1.00 97.75 178 ASN A CA 1
ATOM 1299 C C . ASN A 1 178 ? 16.091 -3.024 -28.835 1.00 97.75 178 ASN A C 1
ATOM 1301 O O . ASN A 1 178 ? 16.488 -3.963 -28.151 1.00 97.75 178 ASN A O 1
ATOM 1305 N N . VAL A 1 179 ? 15.368 -3.175 -29.943 1.00 97.81 179 VAL A N 1
ATOM 1306 C CA . VAL A 1 179 ? 14.875 -4.454 -30.462 1.00 97.81 179 VAL A CA 1
ATOM 1307 C C . VAL A 1 179 ? 15.000 -4.480 -31.983 1.00 97.81 179 VAL A C 1
ATOM 1309 O O . VAL A 1 179 ? 14.672 -3.498 -32.651 1.00 97.81 179 VAL A O 1
ATOM 1312 N N . VAL A 1 180 ? 15.399 -5.621 -32.552 1.00 97.69 180 VAL A N 1
ATOM 1313 C CA . VAL A 1 180 ? 15.329 -5.868 -34.003 1.00 97.69 180 VAL A CA 1
ATOM 1314 C C . VAL A 1 180 ? 14.578 -7.164 -34.263 1.00 97.69 180 VAL A C 1
ATOM 1316 O O . VAL A 1 180 ? 14.992 -8.227 -33.816 1.00 97.69 180 VAL A O 1
ATOM 1319 N N . ASN A 1 181 ? 13.475 -7.094 -35.006 1.00 95.81 181 ASN A N 1
ATOM 1320 C CA . ASN A 1 181 ? 12.651 -8.270 -35.264 1.00 95.81 181 ASN A CA 1
ATOM 1321 C C . ASN A 1 181 ? 13.118 -9.085 -36.481 1.00 95.81 181 ASN A C 1
ATOM 1323 O O . ASN A 1 181 ? 13.963 -8.659 -37.269 1.00 95.81 181 ASN A O 1
ATOM 1327 N N . GLN A 1 182 ? 12.510 -10.255 -36.679 1.00 95.88 182 GLN A N 1
ATOM 1328 C CA . GLN A 1 182 ? 12.829 -11.202 -37.751 1.00 95.88 182 GLN A CA 1
ATOM 1329 C C . GLN A 1 182 ? 12.635 -10.652 -39.175 1.00 95.88 182 GLN A C 1
ATOM 1331 O O . GLN A 1 182 ? 13.109 -11.250 -40.138 1.00 95.88 182 GLN A O 1
ATOM 1336 N N . LEU A 1 183 ? 11.931 -9.524 -39.328 1.00 96.56 183 LEU A N 1
ATOM 1337 C CA . LEU A 1 183 ? 11.751 -8.827 -40.604 1.00 96.56 183 LEU A CA 1
ATOM 1338 C C . LEU A 1 183 ? 12.805 -7.730 -40.830 1.00 96.56 183 LEU A C 1
ATOM 1340 O O . LEU A 1 183 ? 12.711 -7.009 -41.821 1.00 96.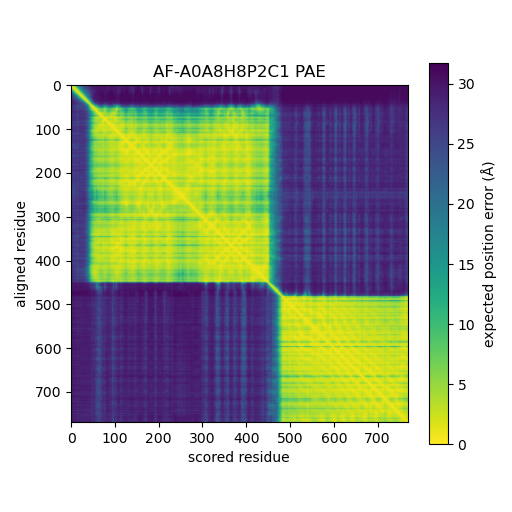56 183 LEU A O 1
ATOM 1344 N N . GLY A 1 184 ? 13.779 -7.575 -39.927 1.00 95.88 184 GLY A N 1
ATOM 1345 C CA . GLY A 1 184 ? 14.795 -6.520 -39.980 1.00 95.88 184 GLY A CA 1
ATOM 1346 C C . GLY A 1 184 ? 14.273 -5.141 -39.570 1.00 95.88 184 GLY A C 1
ATOM 1347 O O . GLY A 1 184 ? 14.886 -4.126 -39.903 1.00 95.88 184 GLY A O 1
ATOM 1348 N N . ARG A 1 185 ? 13.129 -5.081 -38.882 1.00 96.94 185 ARG A N 1
ATOM 1349 C CA . ARG A 1 185 ? 12.553 -3.827 -38.385 1.00 96.94 185 ARG A CA 1
ATOM 1350 C C . ARG A 1 185 ? 13.044 -3.562 -36.977 1.00 96.94 185 ARG A C 1
ATOM 1352 O O . ARG A 1 185 ? 12.988 -4.459 -36.136 1.00 96.94 185 ARG A O 1
ATOM 1359 N N . ASN A 1 186 ? 13.492 -2.343 -36.730 1.00 96.31 186 ASN A N 1
ATOM 1360 C CA . ASN A 1 186 ? 13.962 -1.909 -35.426 1.00 96.31 186 ASN A CA 1
ATOM 1361 C C . ASN A 1 186 ? 12.858 -1.236 -34.608 1.00 96.31 186 ASN A C 1
ATOM 1363 O O . ASN A 1 186 ? 11.843 -0.770 -35.135 1.00 96.31 186 ASN A O 1
ATOM 1367 N N . TYR A 1 187 ? 13.081 -1.204 -33.302 1.00 97.69 187 TYR A N 1
ATOM 1368 C CA . TYR A 1 187 ? 12.280 -0.482 -32.332 1.00 97.69 187 TYR A CA 1
ATOM 1369 C C . TYR A 1 187 ? 13.192 0.007 -31.208 1.00 97.69 187 TYR A C 1
ATOM 1371 O O . TYR A 1 187 ? 13.962 -0.773 -30.652 1.00 97.69 187 TYR A O 1
ATOM 1379 N N . LEU A 1 188 ? 13.089 1.291 -30.878 1.00 97.88 188 LEU A N 1
ATOM 1380 C CA . LEU A 1 188 ? 13.858 1.938 -29.821 1.00 97.88 188 LEU A CA 1
ATOM 1381 C C . LEU A 1 188 ? 12.887 2.734 -28.949 1.00 97.88 188 LEU A C 1
ATOM 1383 O O . LEU A 1 188 ? 12.037 3.447 -29.483 1.00 97.88 188 LEU A O 1
ATOM 1387 N N . ALA A 1 189 ? 12.988 2.613 -27.628 1.00 98.19 189 ALA A N 1
ATOM 1388 C CA . ALA A 1 189 ? 12.122 3.347 -26.709 1.00 98.19 189 ALA A CA 1
ATOM 1389 C C . ALA A 1 189 ? 12.777 3.559 -25.342 1.00 98.19 189 ALA A C 1
ATOM 1391 O O . ALA A 1 189 ? 13.538 2.712 -24.882 1.00 98.19 189 ALA A O 1
ATOM 1392 N N . ASP A 1 190 ? 12.414 4.663 -24.687 1.00 98.56 190 ASP A N 1
ATOM 1393 C CA . ASP A 1 190 ? 12.721 4.917 -23.278 1.00 98.56 190 ASP A CA 1
ATOM 1394 C C . ASP A 1 190 ? 11.548 4.440 -22.408 1.00 98.56 190 ASP A C 1
ATOM 1396 O O . ASP A 1 190 ? 10.382 4.652 -22.755 1.00 98.56 190 ASP A O 1
ATOM 1400 N N . VAL A 1 191 ? 11.858 3.773 -21.297 1.00 98.50 191 VAL A N 1
ATOM 1401 C CA . VAL A 1 191 ? 10.912 3.094 -20.402 1.00 98.50 191 VAL A CA 1
ATOM 1402 C C . VAL A 1 191 ? 11.119 3.602 -18.972 1.00 98.50 191 VAL A C 1
ATOM 1404 O O . VAL A 1 191 ? 12.256 3.760 -18.521 1.00 98.50 191 VAL A O 1
ATOM 1407 N N . TYR A 1 192 ? 10.020 3.887 -18.269 1.00 98.62 192 TYR A N 1
ATOM 1408 C CA . TYR A 1 192 ? 9.995 4.604 -16.986 1.00 98.62 192 TYR A CA 1
ATOM 1409 C C . TYR A 1 192 ? 9.349 3.776 -15.865 1.00 98.62 192 TYR A C 1
ATOM 1411 O O . TYR A 1 192 ? 8.711 2.768 -16.161 1.00 98.62 192 TYR A O 1
ATOM 1419 N N . PRO A 1 193 ? 9.452 4.179 -14.580 1.00 98.50 193 PRO A N 1
ATOM 1420 C CA . PRO A 1 193 ? 8.904 3.396 -13.476 1.00 98.50 193 PRO A CA 1
ATOM 1421 C C . PRO A 1 193 ? 7.408 3.107 -13.643 1.00 98.50 193 PRO A C 1
ATOM 1423 O O . PRO A 1 193 ? 6.606 4.016 -13.870 1.00 98.50 193 PRO A O 1
ATOM 1426 N N . GLY A 1 194 ? 7.037 1.836 -13.506 1.00 97.62 194 GLY A N 1
ATOM 1427 C CA . GLY A 1 194 ? 5.691 1.316 -13.730 1.00 97.62 194 GLY A CA 1
ATOM 1428 C C . GLY A 1 194 ? 5.353 1.001 -15.189 1.00 97.62 194 GLY A C 1
ATOM 1429 O O . GLY A 1 194 ? 4.240 0.548 -15.444 1.00 97.62 194 GLY A O 1
ATOM 1430 N N . ASP A 1 195 ? 6.253 1.244 -16.143 1.00 98.69 195 ASP A N 1
ATOM 1431 C CA . ASP A 1 195 ? 6.087 0.835 -17.540 1.00 98.69 195 ASP A CA 1
ATOM 1432 C C . ASP A 1 195 ? 6.618 -0.582 -17.780 1.00 98.69 195 ASP A C 1
ATOM 1434 O O . ASP A 1 195 ? 7.405 -1.122 -16.996 1.00 98.69 195 ASP A O 1
ATOM 1438 N N . LEU A 1 196 ? 6.161 -1.173 -18.885 1.00 98.75 196 LEU A N 1
ATOM 1439 C CA . LEU A 1 196 ? 6.443 -2.551 -19.261 1.00 98.75 196 LEU A CA 1
ATOM 1440 C C . LEU A 1 196 ? 7.223 -2.638 -20.568 1.00 98.75 196 LEU A C 1
ATOM 1442 O O . LEU A 1 196 ? 7.080 -1.781 -21.448 1.00 98.75 196 LEU A O 1
ATOM 1446 N N . TRP A 1 197 ? 7.913 -3.757 -20.752 1.00 98.81 197 TRP A N 1
ATOM 1447 C CA . TRP A 1 197 ? 8.256 -4.268 -22.075 1.00 98.81 197 TRP A CA 1
ATOM 1448 C C . TRP A 1 197 ? 7.903 -5.741 -22.220 1.00 98.81 197 TRP A C 1
ATOM 1450 O O . TRP A 1 197 ? 7.643 -6.440 -21.244 1.00 98.81 197 TRP A O 1
ATOM 1460 N N . TYR A 1 198 ? 7.884 -6.200 -23.466 1.00 98.81 198 TYR A N 1
ATOM 1461 C CA . TYR A 1 198 ? 7.790 -7.612 -23.794 1.00 98.81 198 TYR A CA 1
ATOM 1462 C C . TYR A 1 198 ? 8.618 -7.894 -25.041 1.00 98.81 198 TYR A C 1
ATOM 1464 O O . TYR A 1 198 ? 8.381 -7.272 -26.075 1.00 98.81 198 TYR A O 1
ATOM 1472 N N . PHE A 1 199 ? 9.540 -8.848 -24.971 1.00 98.50 199 PHE A N 1
ATOM 1473 C CA . PHE A 1 199 ? 10.333 -9.336 -26.092 1.00 98.50 199 PHE A CA 1
ATOM 1474 C C . PHE A 1 199 ? 9.946 -10.795 -26.383 1.00 98.50 199 PHE A C 1
ATOM 1476 O O . PHE A 1 199 ? 10.113 -11.655 -25.520 1.00 98.50 199 PHE A O 1
ATOM 1483 N N . PRO A 1 200 ? 9.405 -11.102 -27.578 1.00 97.94 200 PRO A N 1
ATOM 1484 C CA . PRO A 1 200 ? 9.123 -12.478 -27.971 1.00 97.94 200 PRO A CA 1
ATOM 1485 C C . PRO A 1 200 ? 10.391 -13.341 -28.005 1.00 97.94 200 PRO A C 1
ATOM 1487 O O . PRO A 1 200 ? 11.488 -12.827 -28.231 1.00 97.94 200 PRO A O 1
ATOM 1490 N N . GLU A 1 201 ? 10.209 -14.656 -27.876 1.00 97.12 201 GLU A N 1
ATOM 1491 C CA . GLU A 1 201 ? 11.282 -15.650 -27.985 1.00 97.12 201 GLU A CA 1
ATOM 1492 C C . GLU A 1 201 ? 12.195 -15.403 -29.201 1.00 97.12 201 GLU A C 1
ATOM 1494 O O . GLU A 1 201 ? 11.746 -15.131 -30.319 1.00 97.12 201 GLU A O 1
ATOM 1499 N N . GLY A 1 202 ? 13.508 -15.477 -28.982 1.00 96.94 202 GLY A N 1
ATOM 1500 C CA . GLY A 1 202 ? 14.520 -15.350 -30.030 1.00 96.94 202 GLY A CA 1
ATOM 1501 C C . GLY A 1 202 ? 14.692 -13.951 -30.630 1.00 96.94 202 GLY A C 1
ATOM 1502 O O . GLY A 1 202 ? 15.517 -13.794 -31.532 1.00 96.94 202 GLY A O 1
ATOM 1503 N N . ILE A 1 203 ? 13.958 -12.933 -30.170 1.00 97.94 203 ILE A N 1
ATOM 1504 C CA . ILE A 1 203 ? 14.109 -11.562 -30.664 1.00 97.94 203 ILE A CA 1
ATOM 1505 C C . ILE A 1 203 ? 15.278 -10.872 -29.937 1.00 97.94 203 ILE A C 1
ATOM 1507 O O . ILE A 1 203 ? 15.219 -10.708 -28.715 1.00 97.94 203 ILE A O 1
ATOM 1511 N N . PRO A 1 204 ? 16.334 -10.434 -30.651 1.00 98.56 204 PRO A N 1
ATOM 1512 C CA . PRO A 1 204 ? 17.480 -9.787 -30.029 1.00 98.56 204 PRO A CA 1
ATOM 1513 C C . PRO A 1 204 ? 17.145 -8.392 -29.506 1.00 98.56 204 PRO A C 1
ATOM 1515 O O . PRO A 1 204 ? 16.444 -7.613 -30.164 1.00 98.56 204 PRO A O 1
ATOM 1518 N N . HIS A 1 205 ? 17.702 -8.076 -28.342 1.00 98.75 205 HIS A N 1
ATOM 1519 C CA . HIS A 1 205 ? 17.469 -6.822 -27.644 1.00 98.75 205 HIS A CA 1
ATOM 1520 C C . HIS A 1 205 ? 18.670 -6.380 -26.793 1.00 98.75 205 HIS A C 1
ATOM 1522 O O . HIS A 1 205 ? 19.635 -7.119 -26.595 1.00 98.75 205 HIS A O 1
ATOM 1528 N N . SER A 1 206 ? 18.627 -5.136 -26.317 1.00 98.62 206 SER A N 1
ATOM 1529 C CA . SER A 1 206 ? 19.578 -4.579 -25.345 1.00 98.62 206 SER A CA 1
ATOM 1530 C C . SER A 1 206 ? 18.897 -3.554 -24.450 1.00 98.62 206 SER A C 1
ATOM 1532 O O . SER A 1 206 ? 17.945 -2.901 -24.887 1.00 98.62 206 SER A O 1
ATOM 1534 N N . ILE A 1 207 ? 19.440 -3.345 -23.251 1.00 98.81 207 ILE A N 1
ATOM 1535 C CA . ILE A 1 207 ? 18.900 -2.405 -22.263 1.00 98.81 207 ILE A CA 1
ATOM 1536 C C . ILE A 1 207 ? 20.030 -1.486 -21.803 1.00 98.81 207 ILE A C 1
ATOM 1538 O O . ILE A 1 207 ? 21.113 -1.960 -21.471 1.00 98.81 207 ILE A O 1
ATOM 1542 N N . GLN A 1 208 ? 19.794 -0.179 -21.766 1.00 98.75 208 GLN A N 1
ATOM 1543 C CA . GLN A 1 208 ? 20.780 0.796 -21.307 1.00 98.75 208 GLN A CA 1
ATOM 1544 C C . GLN A 1 208 ? 20.184 1.725 -20.252 1.00 98.75 208 GLN A C 1
ATOM 1546 O O . GLN A 1 208 ? 19.147 2.338 -20.488 1.00 98.75 208 GLN A O 1
ATOM 1551 N N . GLY A 1 209 ? 20.843 1.860 -19.100 1.00 98.56 209 GLY A N 1
ATOM 1552 C CA . GLY A 1 209 ? 20.407 2.774 -18.043 1.00 98.56 209 GLY A CA 1
ATOM 1553 C C . GLY A 1 209 ? 20.514 4.243 -18.465 1.00 98.56 209 GLY A C 1
ATOM 1554 O O . GLY A 1 209 ? 21.500 4.650 -19.083 1.00 98.56 209 GLY A O 1
ATOM 1555 N N . LEU A 1 210 ? 19.523 5.057 -18.105 1.00 98.56 210 LEU A N 1
ATOM 1556 C CA . LEU A 1 210 ? 19.491 6.503 -18.355 1.00 98.56 210 LEU A CA 1
ATOM 1557 C C . LEU A 1 210 ? 19.808 7.295 -17.077 1.00 98.56 210 LEU A C 1
ATOM 1559 O O . LEU A 1 210 ? 20.138 6.719 -16.044 1.00 98.56 210 LEU A O 1
ATOM 1563 N N . ASN A 1 211 ? 19.784 8.628 -17.150 1.00 97.50 211 ASN A N 1
ATOM 1564 C CA . ASN A 1 211 ? 20.052 9.503 -16.001 1.00 97.50 211 ASN A CA 1
ATOM 1565 C C . ASN A 1 211 ? 19.026 10.631 -15.806 1.00 97.50 211 ASN A C 1
ATOM 1567 O O . ASN A 1 211 ? 19.278 11.567 -15.047 1.00 97.50 211 ASN A O 1
ATOM 1571 N N . ASP A 1 212 ? 17.896 10.571 -16.508 1.00 95.19 212 ASP A N 1
ATOM 1572 C CA . ASP A 1 212 ? 16.861 11.604 -16.482 1.00 95.19 212 ASP A CA 1
ATOM 1573 C C . ASP A 1 212 ? 15.970 11.521 -15.232 1.00 95.19 212 ASP A C 1
ATOM 1575 O O . ASP A 1 212 ? 15.464 12.548 -14.778 1.00 95.19 212 ASP A O 1
ATOM 1579 N N . THR A 1 213 ? 15.820 10.333 -14.633 1.00 93.88 213 THR A N 1
ATOM 1580 C CA . THR A 1 213 ? 15.013 10.136 -13.412 1.00 93.88 213 THR A CA 1
ATOM 1581 C C . THR A 1 213 ? 15.820 9.716 -12.179 1.00 93.88 213 THR A C 1
ATOM 1583 O O . THR A 1 213 ? 15.514 10.159 -11.071 1.00 93.88 213 THR A O 1
ATOM 1586 N N . ALA A 1 214 ? 16.855 8.889 -12.349 1.00 96.25 214 ALA A N 1
ATOM 1587 C CA . ALA A 1 214 ? 17.740 8.391 -11.293 1.00 96.25 214 ALA A CA 1
ATOM 1588 C C . ALA A 1 214 ? 19.099 7.966 -11.886 1.00 96.25 214 ALA A C 1
ATOM 1590 O O . ALA A 1 214 ? 19.319 8.101 -13.084 1.00 96.25 214 ALA A O 1
ATOM 1591 N N . ASP A 1 215 ? 20.022 7.445 -11.071 1.00 97.38 215 ASP A N 1
ATOM 1592 C CA . ASP A 1 215 ? 21.231 6.781 -11.582 1.00 97.38 215 ASP A CA 1
ATOM 1593 C C . ASP A 1 215 ? 20.873 5.426 -12.220 1.00 97.38 215 ASP A C 1
ATOM 1595 O O . ASP A 1 215 ? 20.908 4.393 -11.555 1.00 97.38 215 ASP A O 1
ATOM 1599 N N . GLY A 1 216 ? 20.524 5.416 -13.505 1.00 98.44 216 GLY A N 1
ATOM 1600 C CA . GLY A 1 216 ? 20.180 4.199 -14.232 1.00 98.44 216 GLY A CA 1
ATOM 1601 C C . GLY A 1 216 ? 18.770 3.698 -13.932 1.00 98.44 216 GLY A C 1
ATOM 1602 O O . GLY A 1 216 ? 17.833 4.488 -13.848 1.00 98.44 216 GLY A O 1
ATOM 1603 N N . CYS A 1 217 ? 18.617 2.379 -13.808 1.00 98.75 217 CYS A N 1
ATOM 1604 C CA . CYS A 1 217 ? 17.323 1.706 -13.666 1.00 98.75 217 CYS A CA 1
ATOM 1605 C C . CYS A 1 217 ? 17.418 0.377 -12.917 1.00 98.75 217 CYS A C 1
ATOM 1607 O O . CYS A 1 217 ? 18.431 -0.314 -12.996 1.00 98.75 217 CYS A O 1
ATOM 1609 N N . GLU A 1 218 ? 16.334 0.014 -12.241 1.00 98.81 218 GLU A N 1
ATOM 1610 C CA . GLU A 1 218 ? 16.111 -1.287 -11.610 1.00 98.81 218 GLU A CA 1
ATOM 1611 C C . GLU A 1 218 ? 14.771 -1.840 -12.091 1.00 98.81 218 GLU A C 1
ATOM 1613 O O . GLU A 1 218 ? 13.771 -1.112 -12.129 1.00 98.81 218 GLU A O 1
ATOM 1618 N N . PHE A 1 219 ? 14.752 -3.100 -12.506 1.00 98.81 219 PHE A N 1
ATOM 1619 C CA . PHE A 1 219 ? 13.600 -3.704 -13.162 1.00 98.81 219 PHE A CA 1
ATOM 1620 C C . PHE A 1 219 ? 13.523 -5.208 -12.901 1.00 98.81 219 PHE A C 1
ATOM 1622 O O . PHE A 1 219 ? 14.536 -5.875 -12.699 1.00 98.81 219 PHE A O 1
ATOM 1629 N N . MET A 1 220 ? 12.294 -5.725 -12.914 1.00 98.75 220 MET A N 1
ATOM 1630 C CA . MET A 1 220 ? 12.003 -7.151 -12.804 1.00 98.75 220 MET A CA 1
ATOM 1631 C C . MET A 1 220 ? 11.764 -7.719 -14.198 1.00 98.75 220 MET A C 1
ATOM 1633 O O . MET A 1 220 ? 10.904 -7.212 -14.918 1.00 98.75 220 MET A O 1
ATOM 1637 N N . LEU A 1 221 ? 12.493 -8.772 -14.553 1.00 98.75 221 LEU A N 1
ATOM 1638 C CA . LEU A 1 221 ? 12.237 -9.602 -15.724 1.00 98.75 221 LEU A CA 1
ATOM 1639 C C . LEU A 1 221 ? 11.483 -10.851 -15.292 1.00 98.75 221 LEU A C 1
ATOM 1641 O O . LEU A 1 221 ? 11.832 -11.458 -14.282 1.00 98.75 221 LEU A O 1
ATOM 1645 N N . VAL A 1 222 ? 10.504 -11.265 -16.085 1.00 98.50 222 VAL A N 1
ATOM 1646 C CA . VAL A 1 222 ? 9.845 -12.563 -15.960 1.00 98.50 222 VAL A CA 1
ATOM 1647 C C . VAL A 1 222 ? 9.942 -13.290 -17.287 1.00 98.50 222 VAL A C 1
ATOM 1649 O O . VAL A 1 222 ? 9.600 -12.752 -18.342 1.00 98.50 222 VAL A O 1
ATOM 1652 N N . LEU A 1 223 ? 10.441 -14.517 -17.211 1.00 98.25 223 LEU A N 1
ATOM 1653 C CA . LEU A 1 223 ? 10.691 -15.387 -18.344 1.00 98.25 223 LEU A CA 1
ATOM 1654 C C . LEU A 1 223 ? 9.689 -16.530 -18.299 1.00 98.25 223 LEU A C 1
ATOM 1656 O O . LEU A 1 223 ? 9.441 -17.106 -17.239 1.00 98.25 223 LEU A O 1
ATOM 1660 N N . ASP A 1 224 ? 9.139 -16.904 -19.449 1.00 96.44 224 ASP A N 1
ATOM 1661 C CA . ASP A 1 224 ? 8.104 -17.938 -19.554 1.00 96.44 224 ASP A CA 1
ATOM 1662 C C . ASP A 1 224 ? 8.642 -19.384 -19.506 1.00 96.44 224 ASP A C 1
ATOM 1664 O O . ASP A 1 224 ? 8.053 -20.305 -20.081 1.00 96.44 224 ASP A O 1
ATOM 1668 N N . SER A 1 225 ? 9.737 -19.611 -18.776 1.00 97.56 225 SER A N 1
ATOM 1669 C CA . SER A 1 225 ? 10.230 -20.938 -18.404 1.00 97.56 225 SER A CA 1
ATOM 1670 C C . SER A 1 225 ? 10.897 -20.909 -17.033 1.00 97.56 225 SER A C 1
ATOM 1672 O O . SER A 1 225 ? 11.803 -20.110 -16.803 1.00 97.56 225 SER A O 1
ATOM 1674 N N . GLY A 1 226 ? 10.522 -21.837 -16.151 1.00 97.06 226 GLY A N 1
ATOM 1675 C CA . GLY A 1 226 ? 11.164 -22.013 -14.846 1.00 97.06 226 GLY A CA 1
ATOM 1676 C C . GLY A 1 226 ? 12.609 -22.498 -14.938 1.00 97.06 226 GLY A C 1
ATOM 1677 O O . GLY A 1 226 ? 13.385 -22.276 -14.020 1.00 97.06 226 GLY A O 1
ATOM 1678 N N . THR A 1 227 ? 13.013 -23.091 -16.064 1.00 97.19 227 THR A N 1
ATOM 1679 C CA . THR A 1 227 ? 14.392 -23.553 -16.301 1.00 97.19 227 THR A CA 1
ATOM 1680 C C . THR A 1 227 ? 15.351 -22.422 -16.689 1.00 97.19 227 THR A C 1
ATOM 1682 O O . THR A 1 227 ? 16.523 -22.687 -16.966 1.00 97.19 227 THR A O 1
ATOM 1685 N N . PHE A 1 228 ? 14.862 -21.188 -16.850 1.00 97.62 228 PHE A N 1
ATOM 1686 C CA . PHE A 1 228 ? 15.681 -20.082 -17.336 1.00 97.62 228 PHE A CA 1
ATOM 1687 C C . PHE A 1 228 ? 16.821 -19.756 -16.360 1.00 97.62 228 PHE A C 1
ATOM 1689 O O . PHE A 1 228 ? 16.684 -19.832 -15.138 1.00 97.62 228 PHE A O 1
ATOM 1696 N N . SER A 1 229 ? 17.961 -19.364 -16.924 1.00 96.38 229 SER A N 1
ATOM 1697 C CA . SER A 1 229 ? 19.071 -18.787 -16.181 1.00 96.38 229 SER A CA 1
ATOM 1698 C C . SER A 1 229 ? 19.649 -17.623 -16.973 1.00 96.38 229 SER A C 1
ATOM 1700 O O . SER A 1 229 ? 19.985 -17.776 -18.149 1.00 96.38 229 SER A O 1
ATOM 1702 N N . GLU A 1 230 ? 19.824 -16.487 -16.309 1.00 94.06 230 GLU A N 1
ATOM 1703 C CA . GLU A 1 230 ? 20.432 -15.271 -16.853 1.00 94.06 230 GLU A CA 1
ATOM 1704 C C . GLU A 1 230 ? 21.868 -15.515 -17.355 1.00 94.06 230 GLU A C 1
ATOM 1706 O O . GLU A 1 230 ? 22.336 -14.882 -18.306 1.00 94.06 230 GLU A O 1
ATOM 1711 N N . ASP A 1 231 ? 22.548 -16.516 -16.791 1.00 91.88 231 ASP A N 1
ATOM 1712 C CA . ASP A 1 231 ? 23.884 -16.944 -17.216 1.00 91.88 231 ASP A CA 1
ATOM 1713 C C . ASP A 1 231 ? 23.890 -17.721 -18.547 1.00 91.88 231 ASP A C 1
ATOM 1715 O O . ASP A 1 231 ? 24.959 -18.022 -19.073 1.00 91.88 231 ASP A O 1
ATOM 1719 N N . SER A 1 232 ? 22.721 -18.078 -19.090 1.00 92.50 232 SER A N 1
ATOM 1720 C CA . SER A 1 232 ? 22.566 -18.909 -20.299 1.00 92.50 232 SER A CA 1
ATOM 1721 C C . SER A 1 232 ? 21.988 -18.150 -21.500 1.00 92.50 232 SER A C 1
ATOM 1723 O O . SER A 1 232 ? 21.500 -18.763 -22.452 1.00 92.50 232 SER A O 1
ATOM 1725 N N . THR A 1 233 ? 22.028 -16.816 -21.467 1.00 96.38 233 THR A N 1
ATOM 1726 C CA . THR A 1 233 ? 21.636 -15.968 -22.604 1.00 96.38 233 THR A CA 1
ATOM 1727 C C . THR A 1 233 ? 22.659 -16.044 -23.744 1.00 96.38 233 THR A C 1
ATOM 1729 O O . THR A 1 233 ? 23.846 -16.280 -23.524 1.00 96.38 233 THR A O 1
ATOM 1732 N N . PHE A 1 234 ? 22.215 -15.837 -24.987 1.00 98.50 234 PHE A N 1
ATOM 1733 C CA . PHE A 1 234 ? 23.109 -15.770 -26.144 1.00 98.50 234 PHE A CA 1
ATOM 1734 C C . PHE A 1 234 ? 23.623 -14.342 -26.310 1.00 98.50 234 PHE A C 1
ATOM 1736 O O . PHE A 1 234 ? 22.889 -13.457 -26.752 1.00 98.50 234 PHE A O 1
ATOM 1743 N N . LEU A 1 235 ? 24.882 -14.121 -25.945 1.00 98.56 235 LEU A N 1
ATOM 1744 C CA . LEU A 1 235 ? 25.514 -12.802 -25.894 1.00 98.56 235 LEU A CA 1
ATOM 1745 C C . LEU A 1 235 ? 26.259 -12.507 -27.198 1.00 98.56 235 LEU A C 1
ATOM 1747 O O . LEU A 1 235 ? 26.939 -13.380 -27.745 1.00 98.56 235 LEU A O 1
ATOM 1751 N N . LEU A 1 236 ? 26.140 -11.279 -27.712 1.00 98.56 236 LEU A N 1
ATOM 1752 C CA . LEU A 1 236 ? 26.773 -10.884 -28.971 1.00 98.56 236 LEU A CA 1
ATOM 1753 C C . LEU A 1 236 ? 28.288 -11.101 -28.941 1.00 98.56 236 LEU A C 1
ATOM 1755 O O . LEU A 1 236 ? 28.837 -11.693 -29.871 1.00 98.56 236 LEU A O 1
ATOM 1759 N N . THR A 1 237 ? 28.977 -10.600 -27.916 1.00 98.44 237 THR A N 1
ATOM 1760 C CA . THR A 1 237 ? 30.438 -10.665 -27.850 1.00 98.44 237 THR A CA 1
ATOM 1761 C C . THR A 1 237 ? 30.916 -12.077 -27.558 1.00 98.44 237 THR A C 1
ATOM 1763 O O . THR A 1 237 ? 31.950 -12.468 -28.092 1.00 98.44 237 THR A O 1
ATOM 1766 N N . ASP A 1 238 ? 30.135 -12.876 -26.827 1.00 98.44 238 ASP A N 1
ATOM 1767 C CA . ASP A 1 238 ? 30.417 -14.301 -26.643 1.00 98.44 238 ASP A CA 1
ATOM 1768 C C . ASP A 1 238 ? 30.333 -15.062 -27.968 1.00 98.44 238 ASP A C 1
ATOM 1770 O O . ASP A 1 238 ? 31.258 -15.782 -28.346 1.00 98.44 238 ASP A O 1
ATOM 1774 N N . TRP A 1 239 ? 29.272 -14.836 -28.749 1.00 98.44 239 TRP A N 1
ATOM 1775 C CA . TRP A 1 239 ? 29.152 -15.451 -30.066 1.00 98.44 239 TRP A CA 1
ATOM 1776 C C . TRP A 1 239 ? 30.283 -15.005 -30.995 1.00 98.44 239 TRP A C 1
ATOM 1778 O O . TRP A 1 239 ? 30.922 -15.842 -31.632 1.00 98.44 239 TRP A O 1
ATOM 1788 N N . MET A 1 240 ? 30.580 -13.703 -31.046 1.00 97.88 240 MET A N 1
ATOM 1789 C CA . MET A 1 240 ? 31.658 -13.173 -31.884 1.00 97.88 240 MET A CA 1
ATOM 1790 C C . MET A 1 240 ? 33.040 -13.710 -31.487 1.00 97.88 240 MET A C 1
ATOM 1792 O O . MET A 1 240 ? 33.849 -13.968 -32.378 1.00 97.88 240 MET A O 1
ATOM 1796 N N . ALA A 1 241 ? 33.308 -13.929 -30.196 1.00 97.94 241 ALA A N 1
ATOM 1797 C CA . ALA A 1 241 ? 34.553 -14.532 -29.716 1.00 97.94 241 ALA A CA 1
ATOM 1798 C C . ALA A 1 241 ? 34.714 -16.001 -30.157 1.00 97.94 241 ALA A C 1
ATOM 1800 O O . ALA A 1 241 ? 35.834 -16.476 -30.353 1.00 97.94 241 ALA A O 1
ATOM 1801 N N . HIS A 1 242 ? 33.601 -16.704 -30.382 1.00 98.12 242 HIS A N 1
ATOM 1802 C CA . HIS A 1 242 ? 33.563 -18.116 -30.772 1.00 98.12 242 HIS A CA 1
ATOM 1803 C C . HIS A 1 242 ? 33.338 -18.344 -32.280 1.00 98.12 242 HIS A C 1
ATOM 1805 O O . HIS A 1 242 ? 33.085 -19.471 -32.713 1.00 98.12 242 HIS A O 1
ATOM 1811 N N . VAL A 1 243 ? 33.476 -17.302 -33.108 1.00 97.88 243 VAL A N 1
ATOM 1812 C CA . VAL A 1 243 ? 33.472 -17.405 -34.576 1.00 97.88 243 VAL A CA 1
ATOM 1813 C C . VAL A 1 243 ? 34.875 -17.095 -35.114 1.00 97.88 243 VAL A C 1
ATOM 1815 O O . VAL A 1 243 ? 35.432 -16.045 -34.789 1.00 97.88 243 VAL A O 1
ATOM 1818 N N . PRO A 1 244 ? 35.465 -17.946 -35.981 1.00 97.62 244 PRO A N 1
ATOM 1819 C CA . PRO A 1 244 ? 36.776 -17.665 -36.562 1.00 97.62 244 PRO A CA 1
ATOM 1820 C C . PRO A 1 244 ? 36.817 -16.293 -37.251 1.00 97.62 244 PRO A C 1
ATOM 1822 O O . PRO A 1 244 ? 35.907 -15.944 -38.012 1.00 97.62 244 PRO A O 1
ATOM 1825 N N . LYS A 1 245 ? 37.884 -15.512 -37.026 1.00 96.62 245 LYS A N 1
ATOM 1826 C CA . LYS A 1 245 ? 38.018 -14.143 -37.564 1.00 96.62 245 LYS A CA 1
ATOM 1827 C C . LYS A 1 245 ? 37.843 -14.087 -39.082 1.00 96.62 245 LYS A C 1
ATOM 1829 O O . LYS A 1 245 ? 37.270 -13.134 -39.603 1.00 96.62 245 LYS A O 1
ATOM 1834 N N . GLU A 1 246 ? 38.293 -15.103 -39.814 1.00 96.75 246 GLU A N 1
ATOM 1835 C CA . GLU A 1 246 ? 38.117 -15.200 -41.262 1.00 96.75 246 GLU A CA 1
ATOM 1836 C C . GLU A 1 246 ? 36.661 -15.445 -41.686 1.00 96.75 246 GLU A C 1
ATOM 1838 O O . GLU A 1 246 ? 36.278 -15.065 -42.793 1.00 96.75 246 GLU A O 1
ATOM 1843 N N . VAL A 1 247 ? 35.837 -16.056 -40.829 1.00 98.31 247 VAL A N 1
ATOM 1844 C CA . VAL A 1 247 ? 34.390 -16.203 -41.047 1.00 98.31 247 VAL A CA 1
ATOM 1845 C C . VAL A 1 247 ? 33.691 -14.868 -40.794 1.00 98.31 247 VAL A C 1
ATOM 1847 O O . VAL A 1 247 ? 32.898 -14.450 -41.637 1.00 98.31 247 VAL A O 1
ATOM 1850 N N . LEU A 1 248 ? 34.050 -14.146 -39.723 1.00 97.81 248 LEU A N 1
ATOM 1851 C CA . LEU A 1 248 ? 33.567 -12.778 -39.478 1.00 97.81 248 LEU A CA 1
ATOM 1852 C C . LEU A 1 248 ? 33.925 -11.848 -40.649 1.00 97.81 248 LEU A C 1
ATOM 1854 O O . LEU A 1 248 ? 33.051 -11.202 -41.225 1.00 97.81 248 LEU A O 1
ATOM 1858 N N . ALA A 1 249 ? 35.186 -11.851 -41.085 1.00 97.81 249 ALA A N 1
ATOM 1859 C CA . ALA A 1 249 ? 35.660 -11.074 -42.231 1.00 97.81 249 ALA A CA 1
ATOM 1860 C C . ALA A 1 249 ? 34.839 -11.337 -43.502 1.00 97.81 249 ALA A C 1
ATOM 1862 O O . ALA A 1 249 ? 34.411 -10.399 -44.177 1.00 97.81 249 ALA A O 1
ATOM 1863 N N . LYS A 1 250 ? 34.563 -12.614 -43.806 1.00 98.19 250 LYS A N 1
ATOM 1864 C CA . LYS A 1 250 ? 33.718 -13.009 -44.944 1.00 98.19 250 LYS A CA 1
ATOM 1865 C C . LYS A 1 250 ? 32.276 -12.526 -44.785 1.00 98.19 250 LYS A C 1
ATOM 1867 O O . LYS A 1 250 ? 31.721 -12.006 -45.750 1.00 98.19 250 LYS A O 1
ATOM 1872 N N . ASN A 1 251 ? 31.688 -12.680 -43.598 1.00 98.00 251 ASN A N 1
ATOM 1873 C CA . ASN A 1 251 ? 30.305 -12.291 -43.319 1.00 98.00 251 ASN A CA 1
ATOM 1874 C C . ASN A 1 251 ? 30.091 -10.779 -43.485 1.00 98.00 251 ASN A C 1
ATOM 1876 O O . ASN A 1 251 ? 29.199 -10.349 -44.213 1.00 98.00 251 ASN A O 1
ATOM 1880 N N . PHE A 1 252 ? 30.959 -9.975 -42.871 1.00 97.75 252 PHE A N 1
ATOM 1881 C CA . PHE A 1 252 ? 30.873 -8.512 -42.890 1.00 97.75 252 PHE A CA 1
ATOM 1882 C C . PHE A 1 252 ? 31.510 -7.870 -44.133 1.00 97.75 252 PHE A C 1
ATOM 1884 O O . PHE A 1 252 ? 31.379 -6.666 -44.334 1.00 97.75 252 PHE A O 1
ATOM 1891 N N . ARG A 1 253 ? 32.177 -8.661 -44.987 1.00 97.88 253 ARG A N 1
ATOM 1892 C CA . ARG A 1 253 ? 32.892 -8.209 -46.197 1.00 97.88 253 ARG A CA 1
ATOM 1893 C C . ARG A 1 253 ? 33.958 -7.143 -45.910 1.00 97.88 253 ARG A C 1
ATOM 1895 O O . ARG A 1 253 ? 34.121 -6.191 -46.670 1.00 97.88 253 ARG A O 1
ATOM 1902 N N . VAL A 1 254 ? 34.705 -7.334 -44.826 1.00 97.94 254 VAL A N 1
ATOM 1903 C CA . VAL A 1 254 ? 35.805 -6.457 -44.386 1.00 97.94 254 VAL A CA 1
ATOM 1904 C C . VAL A 1 254 ? 37.092 -7.261 -44.184 1.00 97.94 254 VAL A C 1
ATOM 1906 O O . VAL A 1 254 ? 37.083 -8.490 -44.231 1.00 97.94 254 VAL A O 1
ATOM 1909 N N . ASN A 1 255 ? 38.224 -6.582 -43.973 1.00 97.44 255 ASN A N 1
ATOM 1910 C CA . ASN A 1 255 ? 39.469 -7.257 -43.599 1.00 97.44 255 ASN A CA 1
ATOM 1911 C C . ASN A 1 255 ? 39.341 -7.872 -42.192 1.00 97.44 255 ASN A C 1
ATOM 1913 O O . ASN A 1 255 ? 38.730 -7.266 -41.314 1.00 97.44 255 ASN A O 1
ATOM 1917 N N . ALA A 1 256 ? 39.955 -9.038 -41.961 1.00 96.56 256 ALA A N 1
ATOM 1918 C CA . ALA A 1 256 ? 39.993 -9.686 -40.648 1.00 96.56 256 ALA A CA 1
ATOM 1919 C C . ALA A 1 256 ? 40.547 -8.778 -39.536 1.00 96.56 256 ALA A C 1
ATOM 1921 O O . ALA A 1 256 ? 40.102 -8.891 -38.396 1.00 96.56 256 ALA A O 1
ATOM 1922 N N . SER A 1 257 ? 41.430 -7.830 -39.870 1.00 97.25 257 SER A N 1
ATOM 1923 C CA . SER A 1 257 ? 41.969 -6.857 -38.913 1.00 97.25 257 SER A CA 1
ATOM 1924 C C . SER A 1 257 ? 40.911 -5.922 -38.307 1.00 97.25 257 SER A C 1
ATOM 1926 O O . SER A 1 257 ? 41.140 -5.331 -37.256 1.00 97.25 257 SER A O 1
ATOM 1928 N N . ALA A 1 258 ? 39.731 -5.786 -38.930 1.00 97.31 258 ALA A N 1
ATOM 1929 C CA . ALA A 1 258 ? 38.612 -5.034 -38.352 1.00 97.31 258 ALA A CA 1
ATOM 1930 C C . ALA A 1 258 ? 38.120 -5.643 -37.026 1.00 97.31 258 ALA A C 1
ATOM 1932 O O . ALA A 1 258 ? 37.558 -4.934 -36.196 1.00 97.31 258 ALA A O 1
ATOM 1933 N N . PHE A 1 259 ? 38.369 -6.939 -36.812 1.00 97.31 259 PHE A N 1
ATOM 1934 C CA . PHE A 1 259 ? 37.971 -7.682 -35.618 1.00 97.31 259 PHE A CA 1
ATOM 1935 C C . PHE A 1 259 ? 39.137 -7.913 -34.646 1.00 97.31 259 PHE A C 1
ATOM 1937 O O . PHE A 1 259 ? 39.062 -8.791 -33.792 1.00 97.31 259 PHE A O 1
ATOM 1944 N N . ASP A 1 260 ? 40.236 -7.159 -34.751 1.00 96.44 260 ASP A N 1
ATOM 1945 C CA . ASP A 1 260 ? 41.390 -7.344 -33.857 1.00 96.44 260 ASP A CA 1
ATOM 1946 C C . ASP A 1 260 ? 41.134 -6.937 -32.405 1.00 96.44 260 ASP A C 1
ATOM 1948 O O . ASP A 1 260 ? 41.827 -7.426 -31.517 1.00 96.44 260 ASP A O 1
ATOM 1952 N N . HIS A 1 261 ? 40.111 -6.115 -32.171 1.00 95.94 261 HIS A N 1
ATOM 1953 C CA . HIS A 1 261 ? 39.763 -5.576 -30.855 1.00 95.94 261 HIS A CA 1
ATOM 1954 C C . HIS A 1 261 ? 38.373 -6.011 -30.370 1.00 95.94 261 HIS A C 1
ATOM 1956 O O . HIS A 1 261 ? 37.831 -5.381 -29.463 1.00 95.94 261 HIS A O 1
ATOM 1962 N N . ILE A 1 262 ? 37.764 -7.044 -30.971 1.00 96.19 262 ILE A N 1
ATOM 1963 C CA . ILE A 1 262 ? 36.542 -7.609 -30.380 1.00 96.19 262 ILE A CA 1
ATOM 1964 C C . ILE A 1 262 ? 36.878 -8.233 -29.016 1.00 96.19 262 ILE A C 1
ATOM 1966 O O . ILE A 1 262 ? 37.990 -8.749 -28.854 1.00 96.19 262 ILE A O 1
ATOM 1970 N N . PRO A 1 263 ? 35.957 -8.201 -28.038 1.00 97.56 263 PRO A N 1
ATOM 1971 C CA . PRO A 1 263 ? 36.164 -8.878 -26.763 1.00 97.56 263 PRO A CA 1
ATOM 1972 C C . PRO A 1 263 ? 36.431 -10.376 -26.953 1.00 97.56 263 PRO A C 1
ATOM 1974 O O . PRO A 1 263 ? 35.869 -11.002 -27.849 1.00 97.56 263 PRO A O 1
ATOM 1977 N N . GLY A 1 264 ? 37.299 -10.944 -26.111 1.00 97.50 264 GLY A N 1
ATOM 1978 C CA . GLY A 1 264 ? 37.601 -12.382 -26.114 1.00 97.50 264 GLY A CA 1
ATOM 1979 C C . GLY A 1 264 ? 36.604 -13.234 -25.321 1.00 97.50 264 GLY A C 1
ATOM 1980 O O . GLY A 1 264 ? 36.712 -14.454 -25.342 1.00 97.50 264 GLY A O 1
ATOM 1981 N N . GLU A 1 265 ? 35.666 -12.596 -24.623 1.00 96.62 265 GLU A N 1
ATOM 1982 C CA . GLU A 1 265 ? 34.625 -13.211 -23.799 1.00 96.62 265 GLU A CA 1
ATOM 1983 C C . GLU A 1 265 ? 33.394 -12.286 -23.727 1.00 96.62 265 GLU A C 1
ATOM 1985 O O . GLU A 1 265 ? 33.419 -11.149 -24.220 1.00 96.62 265 GLU A O 1
ATOM 1990 N N . GLN A 1 266 ? 32.299 -12.779 -23.144 1.00 96.50 266 GLN A N 1
ATOM 1991 C CA . GLN A 1 266 ? 31.089 -11.986 -22.904 1.00 96.50 266 GLN A CA 1
ATOM 1992 C C . GLN A 1 266 ? 31.368 -10.708 -22.095 1.00 96.50 266 GLN A C 1
ATOM 1994 O O . GLN A 1 266 ? 32.144 -10.734 -21.141 1.00 96.50 266 GLN A O 1
ATOM 1999 N N . LEU A 1 267 ? 30.685 -9.608 -22.428 1.00 97.19 267 LEU A N 1
ATOM 2000 C CA . LEU A 1 267 ? 30.696 -8.392 -21.604 1.00 97.19 267 LEU A CA 1
ATOM 2001 C C . LEU A 1 267 ? 29.595 -8.418 -20.540 1.00 97.19 267 LEU A C 1
ATOM 2003 O O . LEU A 1 267 ? 29.792 -7.891 -19.454 1.00 97.19 267 LEU A O 1
ATOM 2007 N N . TRP A 1 268 ? 28.457 -9.042 -20.845 1.00 97.81 268 TRP A N 1
ATOM 2008 C CA . TRP A 1 268 ? 27.272 -9.192 -20.003 1.00 97.81 268 TRP A CA 1
ATOM 2009 C C . TRP A 1 268 ? 26.627 -7.877 -19.538 1.00 97.81 268 TRP A C 1
ATOM 2011 O O . TRP A 1 268 ? 25.612 -7.466 -20.112 1.00 97.81 268 TRP A O 1
ATOM 2021 N N . ILE A 1 269 ? 27.197 -7.215 -18.527 1.00 98.56 269 ILE A N 1
ATOM 2022 C CA . ILE A 1 269 ? 26.855 -5.855 -18.099 1.00 98.56 269 ILE A CA 1
ATOM 2023 C C . ILE A 1 269 ? 28.147 -5.047 -18.061 1.00 98.56 269 ILE A C 1
ATOM 2025 O O . ILE A 1 269 ? 29.107 -5.433 -17.401 1.00 98.56 269 ILE A O 1
ATOM 2029 N N . PHE A 1 270 ? 28.164 -3.905 -18.744 1.00 98.44 270 PHE A N 1
ATOM 2030 C CA . PHE A 1 270 ? 29.355 -3.061 -18.816 1.00 98.44 270 PHE A CA 1
ATOM 2031 C C . PHE A 1 270 ? 29.004 -1.568 -18.791 1.00 98.44 270 PHE A C 1
ATOM 2033 O O . PHE A 1 270 ? 27.922 -1.170 -19.238 1.00 98.44 270 PHE A O 1
ATOM 2040 N N . PRO A 1 271 ? 29.895 -0.704 -18.271 1.00 98.12 271 PRO A N 1
ATOM 2041 C CA . PRO A 1 271 ? 29.670 0.734 -18.256 1.00 98.12 271 PRO A CA 1
ATOM 2042 C C . PRO A 1 271 ? 29.766 1.324 -19.669 1.00 98.12 271 PRO A C 1
ATOM 2044 O O . PRO A 1 271 ? 30.613 0.939 -20.473 1.00 98.12 271 PRO A O 1
ATOM 2047 N N . SER A 1 272 ? 28.933 2.321 -19.949 1.00 97.88 272 SER A N 1
ATOM 2048 C CA . SER A 1 272 ? 29.031 3.153 -21.148 1.00 97.88 272 SER A CA 1
ATOM 2049 C C . SER A 1 272 ? 28.584 4.581 -20.826 1.00 97.88 272 SER A C 1
ATOM 2051 O O . SER A 1 272 ? 28.127 4.871 -19.718 1.00 97.88 272 SER A O 1
ATOM 2053 N N . ALA A 1 273 ? 28.762 5.500 -21.772 1.00 97.62 273 ALA A N 1
ATOM 2054 C CA . ALA A 1 273 ? 28.251 6.856 -21.639 1.00 97.62 273 ALA A CA 1
ATOM 2055 C C . ALA A 1 273 ? 26.717 6.859 -21.721 1.00 97.62 273 ALA A C 1
ATOM 2057 O O . ALA A 1 273 ? 26.124 6.086 -22.475 1.00 97.62 273 ALA A O 1
ATOM 2058 N N . VAL A 1 274 ? 26.078 7.759 -20.972 1.00 97.75 274 VAL A N 1
ATOM 2059 C CA . VAL A 1 274 ? 24.631 7.976 -21.087 1.00 97.75 274 VAL A CA 1
ATOM 2060 C C . VAL A 1 274 ? 24.316 8.503 -22.495 1.00 97.75 274 VAL A C 1
ATOM 2062 O O . VAL A 1 274 ? 24.970 9.460 -22.923 1.00 97.75 274 VAL A O 1
ATOM 2065 N N . PRO A 1 275 ? 23.330 7.932 -23.211 1.00 94.94 275 PRO A N 1
ATOM 2066 C CA . PRO A 1 275 ? 22.897 8.462 -24.498 1.00 94.94 275 PRO A CA 1
ATOM 2067 C C . PRO A 1 275 ? 22.436 9.916 -24.374 1.00 94.94 275 PRO A C 1
ATOM 2069 O O . PRO A 1 275 ? 21.592 10.236 -23.540 1.00 94.94 275 PRO A O 1
ATOM 2072 N N . THR A 1 276 ? 22.979 10.800 -25.210 1.00 93.94 276 THR A N 1
ATOM 2073 C CA . THR A 1 276 ? 22.579 12.219 -25.256 1.00 93.94 276 THR A CA 1
ATOM 2074 C C . THR A 1 276 ? 21.501 12.502 -26.296 1.00 93.94 276 THR A C 1
ATOM 2076 O O . THR A 1 276 ? 20.838 13.532 -26.232 1.00 93.94 276 THR A O 1
ATOM 2079 N N . GLU A 1 277 ? 21.360 11.612 -27.274 1.00 93.75 277 GLU A N 1
ATOM 2080 C CA . GLU A 1 277 ? 20.401 11.718 -28.371 1.00 93.75 277 GLU A CA 1
ATOM 2081 C C . GLU A 1 277 ? 19.006 11.271 -27.918 1.00 93.75 277 GLU A C 1
ATOM 2083 O O . GLU A 1 277 ? 18.846 10.305 -27.156 1.00 93.75 277 GLU A O 1
ATOM 2088 N N . SER A 1 278 ? 17.976 11.947 -28.425 1.00 93.50 278 SER A N 1
ATOM 2089 C CA . SER A 1 278 ? 16.598 11.477 -28.284 1.00 93.50 278 SER A CA 1
ATOM 2090 C C . SER A 1 278 ? 16.409 10.131 -28.991 1.00 93.50 278 SER A C 1
ATOM 2092 O O . SER A 1 278 ? 17.176 9.766 -29.880 1.00 93.50 278 SER A O 1
ATOM 2094 N N . VAL A 1 279 ? 15.357 9.391 -28.630 1.00 94.56 279 VAL A N 1
ATOM 2095 C CA . VAL A 1 279 ? 15.018 8.119 -29.295 1.00 94.56 279 VAL A CA 1
ATOM 2096 C C . VAL A 1 279 ? 14.923 8.291 -30.816 1.00 94.56 279 VAL A C 1
ATOM 2098 O O . VAL A 1 279 ? 15.460 7.475 -31.554 1.00 94.56 279 VAL A O 1
ATOM 2101 N N . ALA A 1 280 ? 14.298 9.370 -31.293 1.00 91.38 280 ALA A N 1
ATOM 2102 C CA . ALA A 1 280 ? 14.134 9.620 -32.724 1.00 91.38 280 ALA A CA 1
ATOM 2103 C C . ALA A 1 280 ? 15.462 9.906 -33.450 1.00 91.38 280 ALA A C 1
ATOM 2105 O O . ALA A 1 280 ? 15.592 9.577 -34.624 1.00 91.38 280 ALA A O 1
ATOM 2106 N N . GLU A 1 281 ? 16.431 10.518 -32.766 1.00 93.25 281 GLU A N 1
ATOM 2107 C CA . GLU A 1 281 ? 17.760 10.810 -33.322 1.00 93.25 281 GLU A CA 1
ATOM 2108 C C . GLU A 1 281 ? 18.663 9.573 -33.310 1.00 93.25 281 GLU A C 1
ATOM 2110 O O . GLU A 1 281 ? 19.370 9.323 -34.284 1.00 93.25 281 GLU A O 1
ATOM 2115 N N . ALA A 1 282 ? 18.599 8.784 -32.235 1.00 92.25 282 ALA A N 1
ATOM 2116 C CA . ALA A 1 282 ? 19.423 7.595 -32.050 1.00 92.25 282 ALA A CA 1
ATOM 2117 C C . ALA A 1 282 ? 18.944 6.386 -32.873 1.00 92.25 282 ALA A C 1
ATOM 2119 O O . ALA A 1 282 ? 19.722 5.457 -33.098 1.00 92.25 282 ALA A O 1
ATOM 2120 N N . ASN A 1 283 ? 17.671 6.348 -33.289 1.00 92.88 283 ASN A N 1
ATOM 2121 C CA . ASN A 1 283 ? 17.102 5.191 -33.977 1.00 92.88 283 ASN A CA 1
ATOM 2122 C C . ASN A 1 283 ? 17.609 5.094 -35.432 1.00 92.88 283 ASN A C 1
ATOM 2124 O O . ASN A 1 283 ? 17.322 5.983 -36.240 1.00 92.88 283 ASN A O 1
ATOM 2128 N N . PRO A 1 284 ? 18.317 4.018 -35.827 1.00 93.69 284 PRO A N 1
ATOM 2129 C CA . PRO A 1 284 ? 18.763 3.861 -37.208 1.00 93.69 284 PRO A CA 1
ATOM 2130 C C . PRO A 1 284 ? 17.584 3.772 -38.187 1.00 93.69 284 PRO A C 1
ATOM 2132 O O . PRO A 1 284 ? 16.559 3.161 -37.897 1.00 93.69 284 PRO A O 1
ATOM 2135 N N . VAL A 1 285 ? 17.723 4.312 -39.398 1.00 93.75 285 VAL A N 1
ATOM 2136 C CA . VAL A 1 285 ? 16.679 4.158 -40.423 1.00 93.75 285 VAL A CA 1
ATOM 2137 C C . VAL A 1 285 ? 16.767 2.759 -41.037 1.00 93.75 285 VAL A C 1
ATOM 2139 O O . VAL A 1 285 ? 17.662 2.484 -41.838 1.00 93.75 285 VAL A O 1
ATOM 2142 N N . SER A 1 286 ? 15.827 1.875 -40.688 1.00 94.44 286 SER A N 1
ATOM 2143 C CA . SER A 1 286 ? 15.700 0.562 -41.330 1.00 94.44 286 SER A CA 1
ATOM 2144 C C . SER A 1 286 ? 14.985 0.674 -42.690 1.00 94.44 286 SER A C 1
ATOM 2146 O O . SER A 1 286 ? 13.878 1.222 -42.749 1.00 94.44 286 SER A O 1
ATOM 2148 N N . PRO A 1 287 ? 15.532 0.107 -43.788 1.00 96.00 287 PRO A N 1
ATOM 2149 C CA . PRO A 1 287 ? 14.827 0.037 -45.074 1.00 96.00 287 PRO A CA 1
ATOM 2150 C C . PRO A 1 287 ? 13.517 -0.770 -45.016 1.00 96.00 287 PRO A C 1
ATOM 2152 O O . PRO A 1 287 ? 12.690 -0.686 -45.923 1.00 96.00 287 PRO A O 1
ATOM 2155 N N . GLN A 1 288 ? 13.324 -1.562 -43.963 1.00 95.75 288 GLN A N 1
ATOM 2156 C CA . GLN A 1 288 ? 12.188 -2.448 -43.742 1.00 95.75 288 GLN A CA 1
ATOM 2157 C C . GLN A 1 288 ? 11.105 -1.766 -42.889 1.00 95.75 288 GLN A C 1
ATOM 2159 O O . GLN A 1 288 ? 10.027 -2.343 -42.689 1.00 95.75 288 GLN A O 1
ATOM 2164 N N . GLY A 1 289 ? 11.374 -0.532 -42.445 1.00 93.81 289 GLY A N 1
ATOM 2165 C CA . GLY A 1 289 ? 10.546 0.265 -41.549 1.00 93.81 289 GLY A CA 1
ATOM 2166 C C . GLY A 1 289 ? 10.743 -0.092 -40.075 1.00 93.81 289 GLY A C 1
ATOM 2167 O O . GLY A 1 289 ? 11.516 -0.984 -39.729 1.00 93.81 289 GLY A O 1
ATOM 2168 N N . GLU A 1 290 ? 10.009 0.600 -39.209 1.00 94.19 290 GLU A N 1
ATOM 2169 C CA . GLU A 1 290 ? 9.953 0.310 -37.773 1.00 94.19 290 GLU A CA 1
ATOM 2170 C C . GLU A 1 290 ? 8.978 -0.838 -37.469 1.00 94.19 290 GLU A C 1
ATOM 2172 O O . GLU A 1 290 ? 8.131 -1.214 -38.292 1.00 94.19 290 GLU A O 1
ATOM 2177 N N . ALA A 1 291 ? 9.102 -1.432 -36.281 1.00 94.31 291 ALA A N 1
ATOM 2178 C CA . ALA A 1 291 ? 8.172 -2.457 -35.819 1.00 94.31 291 ALA A CA 1
ATOM 2179 C C . ALA A 1 291 ? 6.716 -1.944 -35.805 1.00 94.31 291 ALA A C 1
ATOM 2181 O O . ALA A 1 291 ? 6.436 -0.826 -35.389 1.00 94.31 291 ALA A O 1
ATOM 2182 N N . LEU A 1 292 ? 5.771 -2.782 -36.255 1.00 93.75 292 LEU A N 1
ATOM 2183 C CA . LEU A 1 292 ? 4.354 -2.393 -36.368 1.00 93.75 292 LEU A CA 1
ATOM 2184 C C . LEU A 1 292 ? 3.622 -2.358 -35.024 1.00 93.75 292 LEU A C 1
ATOM 2186 O O . LEU A 1 292 ? 2.630 -1.648 -34.886 1.00 93.75 292 LEU A O 1
ATOM 2190 N N . LEU A 1 293 ? 4.074 -3.169 -34.070 1.00 95.12 293 LEU A N 1
ATOM 2191 C CA . LEU A 1 293 ? 3.575 -3.181 -32.702 1.00 95.12 293 LEU A CA 1
ATOM 2192 C C . LEU A 1 293 ? 4.693 -2.674 -31.789 1.00 95.12 293 LEU A C 1
ATOM 2194 O O . LEU A 1 293 ? 5.846 -3.061 -32.002 1.00 95.12 293 LEU A O 1
ATOM 2198 N N . PRO A 1 294 ? 4.377 -1.835 -30.790 1.00 97.31 294 PRO A N 1
ATOM 2199 C CA . PRO A 1 294 ? 5.367 -1.412 -29.815 1.00 97.31 294 PRO A CA 1
ATOM 2200 C C . PRO A 1 294 ? 5.782 -2.598 -28.937 1.00 97.31 294 PRO A C 1
ATOM 2202 O O . PRO A 1 294 ? 4.937 -3.405 -28.551 1.00 97.31 294 PRO A O 1
ATOM 2205 N N . TYR A 1 295 ? 7.073 -2.674 -28.607 1.00 98.50 295 TYR A N 1
ATOM 2206 C CA . TYR A 1 295 ? 7.617 -3.642 -27.644 1.00 98.50 295 TYR A CA 1
ATOM 2207 C C . TYR A 1 295 ? 7.592 -3.125 -26.198 1.00 98.50 295 TYR A C 1
ATOM 2209 O O . TYR A 1 295 ? 7.992 -3.842 -25.286 1.00 98.50 295 TYR A O 1
ATOM 2217 N N . THR A 1 296 ? 7.102 -1.902 -25.973 1.00 98.69 296 THR A N 1
ATOM 2218 C CA . THR A 1 296 ? 6.895 -1.313 -24.644 1.00 98.69 296 THR A CA 1
ATOM 2219 C C . THR A 1 296 ? 5.448 -0.872 -24.457 1.00 98.69 296 THR A C 1
ATOM 2221 O O . THR A 1 296 ? 4.719 -0.616 -25.421 1.00 98.69 296 THR A O 1
ATOM 2224 N N . PHE A 1 297 ? 5.019 -0.781 -23.200 1.00 98.56 297 PHE A N 1
ATOM 2225 C CA . PHE A 1 297 ? 3.685 -0.329 -22.833 1.00 98.56 297 PHE A CA 1
ATOM 2226 C C . PHE A 1 297 ? 3.744 0.568 -21.599 1.00 98.56 297 PHE A C 1
ATOM 2228 O O . PHE A 1 297 ? 4.267 0.179 -20.558 1.00 98.56 297 PHE A O 1
ATOM 2235 N N . ALA A 1 298 ? 3.161 1.764 -21.700 1.00 98.00 298 ALA A N 1
ATOM 2236 C CA . ALA A 1 298 ? 3.161 2.744 -20.618 1.00 98.00 298 ALA A CA 1
ATOM 2237 C C . ALA A 1 298 ? 2.129 2.403 -19.519 1.00 98.00 298 ALA A C 1
ATOM 2239 O O . ALA A 1 298 ? 1.155 3.137 -19.318 1.00 98.00 298 ALA A O 1
ATOM 2240 N N . ALA A 1 299 ? 2.300 1.269 -18.828 1.00 96.31 299 ALA A N 1
ATOM 2241 C CA . ALA A 1 299 ? 1.379 0.807 -17.783 1.00 96.31 299 ALA A CA 1
ATOM 2242 C C . ALA A 1 299 ? 1.288 1.769 -16.588 1.00 96.31 299 ALA A C 1
ATOM 2244 O O . ALA A 1 299 ? 0.251 1.808 -15.914 1.00 96.31 299 ALA A O 1
ATOM 2245 N N . SER A 1 300 ? 2.297 2.618 -16.374 1.00 95.44 300 SER A N 1
ATOM 2246 C CA . SER A 1 300 ? 2.254 3.698 -15.383 1.00 95.44 300 SER A CA 1
ATOM 2247 C C . SER A 1 300 ? 1.124 4.700 -15.659 1.00 95.44 300 SER A C 1
ATOM 2249 O O . SER A 1 300 ? 0.570 5.294 -14.734 1.00 95.44 300 SER A O 1
ATOM 2251 N N . LYS A 1 301 ? 0.737 4.854 -16.932 1.00 94.38 301 LYS A N 1
ATOM 2252 C CA . LYS A 1 301 ? -0.305 5.779 -17.405 1.00 94.38 301 LYS A CA 1
ATOM 2253 C C . LYS A 1 301 ? -1.632 5.083 -17.704 1.00 94.38 301 LYS A C 1
ATOM 2255 O O . LYS A 1 301 ? -2.626 5.761 -17.964 1.00 94.38 301 LYS A O 1
ATOM 2260 N N . ALA A 1 302 ? -1.662 3.752 -17.691 1.00 90.94 302 ALA A N 1
ATOM 2261 C CA . ALA A 1 302 ? -2.885 2.998 -17.911 1.00 90.94 302 ALA A CA 1
ATOM 2262 C C . ALA A 1 302 ? -3.826 3.133 -16.696 1.00 90.94 302 ALA A C 1
ATOM 2264 O O . ALA A 1 302 ? -3.368 3.085 -15.549 1.00 90.94 302 ALA A O 1
ATOM 2265 N N . PRO A 1 303 ? -5.142 3.308 -16.913 1.00 91.06 303 PRO A N 1
ATOM 2266 C CA . PRO A 1 303 ? -6.093 3.434 -15.818 1.00 91.06 303 PRO A CA 1
ATOM 2267 C C . PRO A 1 303 ? -6.187 2.125 -15.026 1.00 91.06 303 PRO A C 1
ATOM 2269 O O . PRO A 1 303 ? -6.269 1.043 -15.604 1.00 91.06 303 PRO A O 1
ATOM 2272 N N . ALA A 1 304 ? -6.218 2.231 -13.698 1.00 93.31 304 ALA A N 1
ATOM 2273 C CA . ALA A 1 304 ? -6.546 1.114 -12.818 1.00 93.31 304 ALA A CA 1
ATOM 2274 C C . ALA A 1 304 ? -8.057 1.070 -12.546 1.00 93.31 304 ALA A C 1
ATOM 2276 O O . ALA A 1 304 ? -8.720 2.108 -12.450 1.00 93.31 304 ALA A O 1
ATOM 2277 N N . THR A 1 305 ? -8.597 -0.132 -12.369 1.00 93.00 305 THR A N 1
ATOM 2278 C CA . THR A 1 305 ? -9.959 -0.333 -11.871 1.00 93.00 305 THR A CA 1
ATOM 2279 C C . THR A 1 305 ? -9.941 -0.184 -10.357 1.00 93.00 305 THR A C 1
ATOM 2281 O O . THR A 1 305 ? -9.412 -1.041 -9.653 1.00 93.00 305 THR A O 1
ATOM 2284 N N . ASN A 1 306 ? -10.503 0.912 -9.847 1.00 91.94 306 ASN A N 1
ATOM 2285 C CA . ASN A 1 306 ? -10.607 1.146 -8.408 1.00 91.94 306 ASN A CA 1
ATOM 2286 C C . ASN A 1 306 ? -11.791 0.371 -7.822 1.00 91.94 306 ASN A C 1
ATOM 2288 O O . ASN A 1 306 ? -12.904 0.428 -8.345 1.00 91.94 306 ASN A O 1
ATOM 2292 N N . VAL A 1 307 ? -11.548 -0.312 -6.710 1.00 87.94 307 VAL A N 1
ATOM 2293 C CA . VAL A 1 307 ? -12.526 -1.112 -5.965 1.00 87.94 307 VAL A CA 1
ATOM 2294 C C . VAL A 1 307 ? -12.424 -0.786 -4.474 1.00 87.94 307 VAL A C 1
ATOM 2296 O O . VAL A 1 307 ? -11.518 -0.084 -4.032 1.00 87.94 307 VAL A O 1
ATOM 2299 N N . THR A 1 308 ? -13.368 -1.261 -3.664 1.00 81.06 308 THR A N 1
ATOM 2300 C CA . THR A 1 308 ? -13.461 -0.879 -2.242 1.00 81.06 308 THR A CA 1
ATOM 2301 C C . THR A 1 308 ? -12.205 -1.187 -1.427 1.00 81.06 308 THR A C 1
ATOM 2303 O O . THR A 1 308 ? -11.916 -0.470 -0.473 1.00 81.06 308 THR A O 1
ATOM 2306 N N . GLY A 1 309 ? -11.475 -2.248 -1.783 1.00 84.44 309 GLY A N 1
ATOM 2307 C CA . GLY A 1 309 ? -10.265 -2.666 -1.081 1.00 84.44 309 GLY A CA 1
ATOM 2308 C C . GLY A 1 309 ? -8.954 -2.223 -1.714 1.00 84.44 309 GLY A C 1
ATOM 2309 O O . GLY A 1 309 ? -7.910 -2.622 -1.214 1.00 84.44 309 GLY A O 1
ATOM 2310 N N . GLY A 1 310 ? -8.974 -1.420 -2.781 1.00 93.62 310 GLY A N 1
ATOM 2311 C CA . GLY A 1 310 ? -7.763 -1.007 -3.490 1.00 93.62 310 GLY A CA 1
ATOM 2312 C C . GLY A 1 310 ? -8.000 -0.839 -4.986 1.00 93.62 310 GLY A C 1
ATOM 2313 O O . GLY A 1 310 ? -8.962 -0.191 -5.402 1.00 93.62 310 GLY A O 1
ATOM 2314 N N . SER A 1 311 ? -7.127 -1.401 -5.812 1.00 96.44 311 SER A N 1
ATOM 2315 C CA . SER A 1 311 ? -7.232 -1.291 -7.267 1.00 96.44 311 SER A CA 1
ATOM 2316 C C . SER A 1 311 ? -6.601 -2.476 -7.981 1.00 96.44 311 SER A C 1
ATOM 2318 O O . SER A 1 311 ? -5.722 -3.138 -7.438 1.00 96.44 311 SER A O 1
ATOM 2320 N N . VAL A 1 312 ? -7.051 -2.726 -9.211 1.00 97.12 312 VAL A N 1
ATOM 2321 C CA . VAL A 1 312 ? -6.469 -3.733 -10.104 1.00 97.12 312 VAL A CA 1
ATOM 2322 C C . VAL A 1 312 ? -6.286 -3.144 -11.491 1.00 97.12 312 VAL A C 1
ATOM 2324 O O . VAL A 1 312 ? -7.201 -2.527 -12.046 1.00 97.12 312 VAL A O 1
ATOM 2327 N N . LYS A 1 313 ? -5.106 -3.338 -12.069 1.00 97.12 313 LYS A N 1
ATOM 2328 C CA . LYS A 1 313 ? -4.769 -2.917 -13.426 1.00 97.12 313 LYS A CA 1
ATOM 2329 C C . LYS A 1 313 ? -4.260 -4.118 -14.207 1.00 97.12 313 LYS A C 1
ATOM 2331 O O . LYS A 1 313 ? -3.168 -4.607 -13.950 1.00 97.12 313 LYS A O 1
ATOM 2336 N N . VAL A 1 314 ? -5.057 -4.556 -15.175 1.00 97.38 314 VAL A N 1
ATOM 2337 C CA . VAL A 1 314 ? -4.729 -5.693 -16.037 1.00 97.38 314 VAL A CA 1
ATOM 2338 C C . VAL A 1 314 ? -4.094 -5.196 -17.331 1.00 97.38 314 VAL A C 1
ATOM 2340 O O . VAL A 1 314 ? -4.651 -4.322 -18.003 1.00 97.38 314 VAL A O 1
ATOM 2343 N N . VAL A 1 315 ? -2.954 -5.777 -17.697 1.00 98.25 315 VAL A N 1
ATOM 2344 C CA . VAL A 1 315 ? -2.317 -5.592 -19.004 1.00 98.25 315 VAL A CA 1
ATOM 2345 C C . VAL A 1 315 ? -2.047 -6.967 -19.604 1.00 98.25 315 VAL A C 1
ATOM 2347 O O . VAL A 1 315 ? -1.344 -7.786 -19.020 1.00 98.25 315 VAL A O 1
ATOM 2350 N N . ASP A 1 316 ? -2.625 -7.224 -20.772 1.00 98.06 316 ASP A N 1
ATOM 2351 C CA . ASP A 1 316 ? -2.502 -8.496 -21.485 1.00 98.06 316 ASP A CA 1
ATOM 2352 C C . ASP A 1 316 ? -2.572 -8.273 -23.001 1.00 98.06 316 ASP A C 1
ATOM 2354 O O . ASP A 1 316 ? -2.572 -7.132 -23.467 1.00 98.06 316 ASP A O 1
ATOM 2358 N N . SER A 1 317 ? -2.655 -9.338 -23.797 1.00 97.88 317 SER A N 1
ATOM 2359 C CA . SER A 1 317 ? -2.609 -9.247 -25.261 1.00 97.88 317 SER A CA 1
ATOM 2360 C C . SER A 1 317 ? -3.746 -8.432 -25.904 1.00 97.88 317 SER A C 1
ATOM 2362 O O . SER A 1 317 ? -3.661 -8.113 -27.098 1.00 97.88 317 SER A O 1
ATOM 2364 N N . ARG A 1 318 ? -4.799 -8.073 -25.150 1.00 97.12 318 ARG A N 1
ATOM 2365 C CA . ARG A 1 318 ? -5.900 -7.206 -25.606 1.00 97.12 318 ARG A CA 1
ATOM 2366 C C . ARG A 1 318 ? -5.512 -5.728 -25.598 1.00 97.12 318 ARG A C 1
ATOM 2368 O O . ARG A 1 318 ? -6.052 -4.965 -26.398 1.00 97.12 318 ARG A O 1
ATOM 2375 N N . THR A 1 319 ? -4.603 -5.327 -24.708 1.00 96.44 319 THR A N 1
ATOM 2376 C CA . THR A 1 319 ? -4.129 -3.939 -24.550 1.00 96.44 319 THR A CA 1
ATOM 2377 C C . THR A 1 319 ? -2.669 -3.770 -24.959 1.00 96.44 319 THR A C 1
ATOM 2379 O O . THR A 1 319 ? -2.328 -2.788 -25.614 1.00 96.44 319 THR A O 1
ATOM 2382 N N . PHE A 1 320 ? -1.817 -4.739 -24.630 1.00 98.19 320 PHE A N 1
ATOM 2383 C CA . PHE A 1 320 ? -0.418 -4.807 -25.025 1.00 98.19 320 PHE A CA 1
ATOM 2384 C C . PHE A 1 320 ? -0.220 -5.925 -26.056 1.00 98.19 320 PHE A C 1
ATOM 2386 O O . PHE A 1 320 ? 0.218 -7.031 -25.754 1.00 98.19 320 PHE A O 1
ATOM 2393 N N . ASN A 1 321 ? -0.581 -5.635 -27.309 1.00 97.94 321 ASN A N 1
ATOM 2394 C CA . ASN A 1 321 ? -0.797 -6.639 -28.357 1.00 97.94 321 ASN A CA 1
ATOM 2395 C C . ASN A 1 321 ? 0.377 -7.582 -28.647 1.00 97.94 321 ASN A C 1
ATOM 2397 O O . ASN A 1 321 ? 0.128 -8.677 -29.155 1.00 97.94 321 ASN A O 1
ATOM 2401 N N . VAL A 1 322 ? 1.619 -7.167 -28.389 1.00 97.56 322 VAL A N 1
ATOM 2402 C CA . VAL A 1 322 ? 2.810 -8.000 -28.614 1.00 97.56 322 VAL A CA 1
ATOM 2403 C C . VAL A 1 322 ? 3.011 -9.047 -27.511 1.00 97.56 322 VAL A C 1
ATOM 2405 O O . VAL A 1 322 ? 3.586 -10.092 -27.797 1.00 97.56 322 VAL A O 1
ATOM 2408 N N . SER A 1 323 ? 2.485 -8.814 -26.301 1.00 98.00 323 SER A N 1
ATOM 2409 C CA . SER A 1 323 ? 2.600 -9.710 -25.143 1.00 98.00 323 SER A CA 1
ATOM 2410 C C . SER A 1 323 ? 1.663 -10.902 -25.304 1.00 98.00 323 SER A C 1
ATOM 2412 O O . SER A 1 323 ? 0.486 -10.835 -24.957 1.00 98.00 323 SER A O 1
ATOM 2414 N N . LYS A 1 324 ? 2.152 -11.969 -25.945 1.00 97.44 324 LYS A N 1
ATOM 2415 C CA . LYS 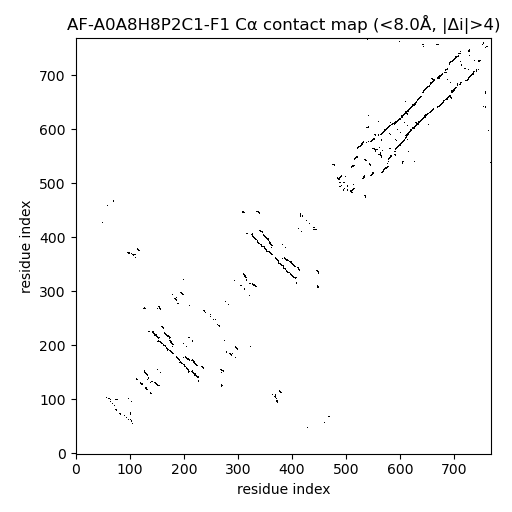A 1 324 ? 1.349 -13.149 -26.313 1.00 97.44 324 LYS A CA 1
ATOM 2416 C C . LYS A 1 324 ? 1.466 -14.316 -25.346 1.00 97.44 324 LYS A C 1
ATOM 2418 O O . LYS A 1 324 ? 0.617 -15.194 -25.398 1.00 97.44 324 LYS A O 1
ATOM 2423 N N . THR A 1 325 ? 2.493 -14.349 -24.509 1.00 97.69 325 THR A N 1
ATOM 2424 C CA . THR A 1 325 ? 2.695 -15.457 -23.566 1.00 97.69 325 THR A CA 1
ATOM 2425 C C . THR A 1 325 ? 2.709 -15.010 -22.116 1.00 97.69 325 THR A C 1
ATOM 2427 O O . THR A 1 325 ? 2.722 -15.873 -21.246 1.00 97.69 325 THR A O 1
ATOM 2430 N N . ILE A 1 326 ? 2.678 -13.699 -21.849 1.00 98.31 326 ILE A N 1
ATOM 2431 C CA . ILE A 1 326 ? 2.665 -13.151 -20.495 1.00 98.31 326 ILE A CA 1
ATOM 2432 C C . ILE A 1 326 ? 1.554 -12.103 -20.348 1.00 98.31 326 ILE A C 1
ATOM 2434 O O . ILE A 1 326 ? 1.445 -11.170 -21.151 1.00 98.31 326 ILE A O 1
ATOM 2438 N N . ALA A 1 327 ? 0.753 -12.249 -19.295 1.00 98.31 327 ALA A N 1
ATOM 2439 C CA . ALA A 1 327 ? -0.243 -11.286 -18.839 1.00 98.31 327 ALA A CA 1
ATOM 2440 C C . ALA A 1 327 ? 0.070 -10.867 -17.398 1.00 98.31 327 ALA A C 1
ATOM 2442 O O . ALA A 1 327 ? 0.654 -11.643 -16.642 1.00 98.31 327 ALA A O 1
ATOM 2443 N N . VAL A 1 328 ? -0.338 -9.658 -17.009 1.00 98.31 328 VAL A N 1
ATOM 2444 C CA . VAL A 1 328 ? -0.134 -9.139 -15.652 1.00 98.31 328 VAL A CA 1
ATOM 2445 C C . VAL A 1 328 ? -1.408 -8.511 -15.093 1.00 98.31 328 VAL A C 1
ATOM 2447 O O . VAL A 1 328 ? -2.157 -7.843 -15.814 1.00 98.31 328 VAL A O 1
ATOM 2450 N N . ALA A 1 329 ? -1.612 -8.657 -13.788 1.00 97.94 329 ALA A N 1
ATOM 2451 C CA . ALA A 1 329 ? -2.451 -7.778 -12.993 1.00 97.94 329 ALA A CA 1
ATOM 2452 C C . ALA A 1 329 ? -1.605 -7.094 -11.908 1.00 97.94 329 ALA A C 1
ATOM 2454 O O . ALA A 1 329 ? -1.064 -7.731 -11.013 1.00 97.94 329 ALA A O 1
ATOM 2455 N N . GLU A 1 330 ? -1.486 -5.770 -11.981 1.00 98.31 330 GLU A N 1
ATOM 2456 C CA . GLU A 1 330 ? -0.945 -4.960 -10.889 1.00 98.31 330 GLU A CA 1
ATOM 2457 C C . GLU A 1 330 ? -2.067 -4.718 -9.876 1.00 98.31 330 GLU A C 1
ATOM 2459 O O . GLU A 1 330 ? -3.084 -4.096 -10.204 1.00 98.31 330 GLU A O 1
ATOM 2464 N N . VAL A 1 331 ? -1.884 -5.207 -8.652 1.00 98.62 331 VAL A N 1
ATOM 2465 C CA . VAL A 1 331 ? -2.903 -5.188 -7.601 1.00 98.62 331 VAL A CA 1
ATOM 2466 C C . VAL A 1 331 ? -2.437 -4.323 -6.438 1.00 98.62 331 VAL A C 1
ATOM 2468 O O . VAL A 1 331 ? -1.309 -4.444 -5.958 1.00 98.62 331 VAL A O 1
ATOM 2471 N N . THR A 1 332 ? -3.328 -3.456 -5.954 1.00 98.12 332 THR A N 1
ATOM 2472 C CA . THR A 1 332 ? -3.168 -2.773 -4.669 1.00 98.12 332 THR A CA 1
ATOM 2473 C C . THR A 1 332 ? -4.240 -3.227 -3.691 1.00 98.12 332 THR A C 1
ATOM 2475 O O . THR A 1 332 ? -5.410 -3.359 -4.055 1.00 98.12 332 THR A O 1
ATOM 2478 N N . VAL A 1 333 ? -3.842 -3.445 -2.439 1.00 96.31 333 VAL A N 1
ATOM 2479 C CA . VAL A 1 333 ? -4.730 -3.870 -1.353 1.00 96.31 333 VAL A CA 1
ATOM 2480 C C . VAL A 1 333 ? -4.503 -2.958 -0.154 1.00 96.31 333 VAL A C 1
ATOM 2482 O O . VAL A 1 333 ? -3.395 -2.873 0.373 1.00 96.31 333 VAL A O 1
ATOM 2485 N N . VAL A 1 334 ? -5.534 -2.235 0.280 1.00 90.50 334 VAL A N 1
ATOM 2486 C CA . VAL A 1 334 ? -5.464 -1.337 1.447 1.00 90.50 334 VAL A CA 1
ATOM 2487 C C . VAL A 1 334 ? -5.297 -2.134 2.753 1.00 90.50 334 VAL A C 1
ATOM 2489 O O . VAL A 1 334 ? -5.633 -3.318 2.775 1.00 90.50 334 VAL A O 1
ATOM 2492 N N . PRO A 1 335 ? -4.820 -1.521 3.856 1.00 86.00 335 PRO A N 1
ATOM 2493 C CA . PRO A 1 335 ? -4.725 -2.200 5.150 1.00 86.00 335 PRO A CA 1
ATOM 2494 C C . PRO A 1 335 ? -6.048 -2.843 5.582 1.00 86.00 335 PRO A C 1
ATOM 2496 O O . PRO A 1 335 ? -7.098 -2.192 5.546 1.00 86.00 335 PRO A O 1
ATOM 2499 N N . GLY A 1 336 ? -5.994 -4.114 5.992 1.00 81.88 336 GLY A N 1
ATOM 2500 C CA . GLY A 1 336 ? -7.169 -4.911 6.363 1.00 81.88 336 GLY A CA 1
ATOM 2501 C C . GLY A 1 336 ? -8.079 -5.306 5.192 1.00 81.88 336 GLY A C 1
ATOM 2502 O O . GLY A 1 336 ? -9.159 -5.847 5.423 1.00 81.88 336 GLY A O 1
ATOM 2503 N N . GLY A 1 337 ? -7.685 -5.002 3.955 1.00 89.12 337 GLY A N 1
ATOM 2504 C CA . GLY A 1 337 ? -8.317 -5.518 2.748 1.00 89.12 337 GLY A CA 1
ATOM 2505 C C . GLY A 1 337 ? -7.712 -6.851 2.307 1.00 89.12 337 GLY A C 1
ATOM 2506 O O . GLY A 1 337 ? -6.637 -7.252 2.761 1.00 89.12 337 GLY A O 1
ATOM 2507 N N . ILE A 1 338 ? -8.395 -7.509 1.372 1.00 95.62 338 ILE A N 1
ATOM 2508 C CA . ILE A 1 338 ? -7.952 -8.761 0.755 1.00 95.62 338 ILE A CA 1
ATOM 2509 C C . ILE A 1 338 ? -8.136 -8.707 -0.763 1.00 95.62 338 ILE A C 1
ATOM 2511 O O . ILE A 1 338 ? -9.153 -8.212 -1.255 1.00 95.62 338 ILE A O 1
ATOM 2515 N N . ARG A 1 339 ? -7.198 -9.283 -1.516 1.00 98.06 339 ARG A N 1
ATOM 2516 C CA . ARG A 1 339 ? -7.526 -9.926 -2.794 1.00 98.06 339 ARG A CA 1
ATOM 2517 C C . ARG A 1 339 ? -8.413 -11.117 -2.450 1.00 98.06 339 ARG A C 1
ATOM 2519 O O . ARG A 1 339 ? -8.009 -11.952 -1.643 1.00 98.06 339 ARG A O 1
ATOM 2526 N N . GLU A 1 340 ? -9.635 -11.138 -2.977 1.00 97.44 340 GLU A N 1
ATOM 2527 C CA . GLU A 1 340 ? -10.649 -12.108 -2.545 1.00 97.44 340 GLU A CA 1
ATOM 2528 C C . GLU A 1 340 ? -10.231 -13.573 -2.757 1.00 97.44 340 GLU A C 1
ATOM 2530 O O . GLU A 1 340 ? -9.287 -13.867 -3.486 1.00 97.44 340 GLU A O 1
ATOM 2535 N N . LEU A 1 341 ? -10.984 -14.498 -2.159 1.00 98.50 341 LEU A N 1
ATOM 2536 C CA . LEU A 1 341 ? -10.851 -15.929 -2.430 1.00 98.50 341 LEU A CA 1
ATOM 2537 C C . LEU A 1 341 ? -11.168 -16.219 -3.901 1.00 98.50 341 LEU A C 1
ATOM 2539 O O . LEU A 1 341 ? -12.305 -16.038 -4.354 1.00 98.50 341 LEU A O 1
ATOM 2543 N N . HIS A 1 342 ? -10.169 -16.690 -4.633 1.00 98.69 342 HIS A N 1
ATOM 2544 C CA . HIS A 1 342 ? -10.277 -16.965 -6.058 1.00 98.69 342 HIS A CA 1
ATOM 2545 C C . HIS A 1 342 ? -9.291 -18.055 -6.493 1.00 98.69 342 HIS A C 1
ATOM 2547 O O . HIS A 1 342 ? -8.536 -18.605 -5.688 1.00 98.69 342 HIS A O 1
ATOM 2553 N N . TRP A 1 343 ? -9.339 -18.406 -7.775 1.00 98.50 343 TRP A N 1
ATOM 2554 C CA . TRP A 1 343 ? -8.303 -19.196 -8.431 1.00 98.50 343 TRP A CA 1
ATOM 2555 C C . TRP A 1 343 ? -8.192 -18.822 -9.907 1.00 98.50 343 TRP A C 1
ATOM 2557 O O . TRP A 1 343 ? -9.124 -18.269 -10.505 1.00 98.50 343 TRP A O 1
ATOM 2567 N N . HIS A 1 344 ? -7.072 -19.211 -10.509 1.00 97.62 344 HIS A N 1
ATOM 2568 C CA . HIS A 1 344 ? -6.845 -19.119 -11.946 1.00 97.62 344 HIS A CA 1
ATOM 2569 C C . HIS A 1 344 ? -7.126 -20.479 -12.607 1.00 97.62 344 HIS A C 1
ATOM 2571 O O . HIS A 1 344 ? -6.594 -21.496 -12.149 1.00 97.62 344 HIS A O 1
ATOM 2577 N N . PRO A 1 345 ? -7.989 -20.556 -13.642 1.00 93.31 345 PRO A N 1
ATOM 2578 C CA . PRO A 1 345 ? -8.502 -21.838 -14.139 1.00 93.31 345 PRO A CA 1
ATOM 2579 C C . PRO A 1 345 ? -7.445 -22.778 -14.716 1.00 93.31 345 PRO A C 1
ATOM 2581 O O . PRO A 1 345 ? -7.541 -23.988 -14.539 1.00 93.31 345 PRO A O 1
ATOM 2584 N N . THR A 1 346 ? -6.473 -22.238 -15.446 1.00 90.69 346 THR A N 1
ATOM 2585 C CA . THR A 1 346 ? -5.520 -23.045 -16.225 1.00 90.69 346 THR A CA 1
ATOM 2586 C C . THR A 1 346 ? -4.072 -22.633 -16.026 1.00 90.69 346 THR A C 1
ATOM 2588 O O . THR A 1 346 ? -3.187 -23.446 -16.284 1.00 90.69 346 THR A O 1
ATOM 2591 N N . GLN A 1 347 ? -3.824 -21.411 -15.548 1.00 92.00 347 GLN A N 1
ATOM 2592 C CA . GLN A 1 347 ? -2.501 -20.796 -15.594 1.00 92.00 347 GLN A CA 1
ATOM 2593 C C . GLN A 1 347 ? -1.896 -20.684 -14.199 1.00 92.00 347 GLN A C 1
ATOM 2595 O O . GLN A 1 347 ? -2.635 -20.394 -13.255 1.00 92.00 347 GLN A O 1
ATOM 2600 N N . PRO A 1 348 ? -0.580 -20.917 -14.057 1.00 95.81 348 PRO A N 1
ATOM 2601 C CA . PRO A 1 348 ? 0.108 -20.611 -12.819 1.00 95.81 348 PRO A CA 1
ATOM 2602 C C . PRO A 1 348 ? 0.196 -19.098 -12.648 1.00 95.81 348 PRO A C 1
ATOM 2604 O O . PRO A 1 348 ? 0.410 -18.369 -13.621 1.00 95.81 348 PRO A O 1
ATOM 2607 N N . GLU A 1 349 ? 0.078 -18.660 -11.405 1.00 98.50 349 GLU A N 1
ATOM 2608 C CA . GLU A 1 349 ? 0.385 -17.299 -10.995 1.00 98.50 349 GLU A CA 1
ATOM 2609 C C . GLU A 1 349 ? 1.811 -17.266 -10.454 1.00 98.50 349 GLU A C 1
ATOM 2611 O O . GLU A 1 349 ? 2.153 -18.007 -9.533 1.00 98.50 349 GLU A O 1
ATOM 2616 N N . TRP A 1 350 ? 2.645 -16.411 -11.026 1.00 98.62 350 TRP A N 1
ATOM 2617 C CA . TRP A 1 350 ? 3.926 -16.018 -10.464 1.00 98.62 350 TRP A CA 1
ATOM 2618 C C . TRP A 1 350 ? 3.781 -14.586 -9.972 1.00 98.62 350 TRP A C 1
ATOM 2620 O O . TRP A 1 350 ? 3.312 -13.723 -10.709 1.00 98.62 350 TRP A O 1
ATOM 2630 N N . THR A 1 351 ? 4.170 -14.326 -8.734 1.00 98.62 351 THR A N 1
ATOM 2631 C CA . THR A 1 351 ? 3.865 -13.065 -8.066 1.00 98.62 351 THR A CA 1
ATOM 2632 C C . THR A 1 351 ? 5.128 -12.379 -7.587 1.00 98.62 351 THR A C 1
ATOM 2634 O O . THR A 1 351 ? 6.017 -13.040 -7.067 1.00 98.62 351 THR A O 1
ATOM 2637 N N . PHE A 1 352 ? 5.194 -11.052 -7.712 1.00 98.81 352 PHE A N 1
ATOM 2638 C CA . PHE A 1 352 ? 6.254 -10.245 -7.104 1.00 98.81 352 PHE A CA 1
ATOM 2639 C C . PHE A 1 352 ? 5.678 -9.129 -6.239 1.00 98.81 352 PHE A C 1
ATOM 2641 O O . PHE A 1 352 ? 4.898 -8.294 -6.709 1.00 98.81 352 PHE A O 1
ATOM 2648 N N . TYR A 1 353 ? 6.084 -9.099 -4.973 1.00 98.69 353 TYR A N 1
ATOM 2649 C CA . TYR A 1 353 ? 5.647 -8.091 -4.014 1.00 98.69 353 TYR A CA 1
ATOM 2650 C C . TYR A 1 353 ? 6.526 -6.845 -4.124 1.00 98.69 353 TYR A C 1
ATOM 2652 O O . TYR A 1 353 ? 7.719 -6.877 -3.830 1.00 98.69 353 TYR A O 1
ATOM 2660 N N . LEU A 1 354 ? 5.920 -5.731 -4.537 1.00 98.25 354 LEU A N 1
ATOM 2661 C CA . LEU A 1 354 ? 6.596 -4.440 -4.683 1.00 98.25 354 LEU A CA 1
ATOM 2662 C C . LEU A 1 354 ? 6.647 -3.696 -3.343 1.00 98.25 354 LEU A C 1
ATOM 2664 O O . LEU A 1 354 ? 7.665 -3.107 -2.993 1.00 98.25 354 LEU A O 1
ATOM 2668 N N . GLU A 1 355 ? 5.542 -3.715 -2.593 1.00 96.56 355 GLU A N 1
ATOM 2669 C CA . GLU A 1 355 ? 5.364 -2.950 -1.356 1.00 96.56 355 GLU A CA 1
ATOM 2670 C C . GLU A 1 355 ? 4.411 -3.660 -0.382 1.00 96.56 355 GLU A C 1
ATOM 2672 O O . GLU A 1 355 ? 3.467 -4.336 -0.797 1.00 96.56 355 GLU A O 1
ATOM 2677 N N . GLY A 1 356 ? 4.585 -3.406 0.918 1.00 93.75 356 GLY A N 1
ATOM 2678 C CA . GLY A 1 356 ? 3.699 -3.894 1.980 1.00 93.75 356 GLY A CA 1
ATOM 2679 C C . GLY A 1 356 ? 4.039 -5.298 2.480 1.00 93.75 356 GLY A C 1
ATOM 2680 O O . GLY A 1 356 ? 5.089 -5.847 2.148 1.00 93.75 356 GLY A O 1
ATOM 2681 N N . THR A 1 357 ? 3.157 -5.844 3.320 1.00 94.88 357 THR A N 1
ATOM 2682 C CA . THR A 1 357 ? 3.242 -7.218 3.828 1.00 94.88 357 THR A CA 1
ATOM 2683 C C . THR A 1 357 ? 1.929 -7.947 3.589 1.00 94.88 357 THR A C 1
ATOM 2685 O O . THR A 1 357 ? 0.849 -7.355 3.687 1.00 94.88 357 THR A O 1
ATOM 2688 N N . ALA A 1 358 ? 2.030 -9.232 3.283 1.00 96.69 358 ALA A N 1
ATOM 2689 C CA . ALA A 1 358 ? 0.907 -10.083 2.950 1.00 96.69 358 ALA A CA 1
ATOM 2690 C C . ALA A 1 358 ? 0.979 -11.406 3.696 1.00 96.69 358 ALA A C 1
ATOM 2692 O O . ALA A 1 358 ? 2.070 -11.887 3.992 1.00 96.69 358 ALA A O 1
ATOM 2693 N N . ARG A 1 359 ? -0.173 -12.056 3.834 1.00 96.31 359 ARG A N 1
ATOM 2694 C CA . ARG A 1 359 ? -0.229 -13.513 3.952 1.00 96.31 359 ARG A CA 1
ATOM 2695 C C . ARG A 1 359 ? -1.126 -14.102 2.875 1.00 96.31 359 ARG A C 1
ATOM 2697 O O . ARG A 1 359 ? -2.115 -13.485 2.471 1.00 96.31 359 ARG A O 1
ATOM 2704 N N . VAL A 1 360 ? -0.775 -15.300 2.426 1.00 98.12 360 VAL A N 1
ATOM 2705 C CA . VAL A 1 360 ? -1.488 -16.051 1.388 1.00 98.12 360 VAL A CA 1
ATOM 2706 C C . VAL A 1 360 ? -1.639 -17.483 1.856 1.00 98.12 360 VAL A C 1
ATOM 2708 O O . VAL A 1 360 ? -0.639 -18.163 2.084 1.00 98.12 360 VAL A O 1
ATOM 2711 N N . THR A 1 361 ? -2.874 -17.967 1.952 1.00 98.00 361 THR A N 1
ATOM 2712 C CA . THR A 1 361 ? -3.121 -19.409 2.060 1.00 98.00 361 THR A CA 1
ATOM 2713 C C . THR A 1 361 ? -3.315 -19.981 0.667 1.00 98.00 361 THR A C 1
ATOM 2715 O O . THR A 1 361 ? -4.177 -19.522 -0.080 1.00 98.00 361 THR A O 1
ATOM 2718 N N . VAL A 1 362 ? -2.548 -21.016 0.344 1.00 98.06 362 VAL A N 1
ATOM 2719 C CA . VAL A 1 362 ? -2.678 -21.781 -0.895 1.00 98.06 362 VAL A CA 1
ATOM 2720 C C . VAL A 1 362 ? -3.365 -23.109 -0.586 1.00 98.06 362 VAL A C 1
ATOM 2722 O O . VAL A 1 362 ? -2.839 -23.932 0.163 1.00 98.06 362 VAL A O 1
ATOM 2725 N N . PHE A 1 363 ? -4.540 -23.325 -1.173 1.00 98.19 363 PHE A N 1
ATOM 2726 C CA . PHE A 1 363 ? -5.306 -24.566 -1.097 1.00 98.19 363 PHE A CA 1
ATOM 2727 C C . PHE A 1 363 ? -4.966 -25.483 -2.278 1.00 98.19 363 PHE A C 1
ATOM 2729 O O . PHE A 1 363 ? -5.309 -25.204 -3.428 1.00 98.19 363 PHE A O 1
ATOM 2736 N N . ALA A 1 364 ? -4.336 -26.617 -1.972 1.00 96.56 364 ALA A N 1
ATOM 2737 C CA . ALA A 1 364 ? -3.747 -27.555 -2.928 1.00 96.56 364 ALA A CA 1
ATOM 2738 C C . ALA A 1 364 ? -4.591 -28.828 -3.136 1.00 96.56 364 ALA A C 1
ATOM 2740 O O . ALA A 1 364 ? -4.058 -29.893 -3.458 1.00 96.56 364 ALA A O 1
ATOM 2741 N N . SER A 1 365 ? -5.917 -28.733 -2.958 1.00 94.62 365 SER A N 1
ATOM 2742 C CA . SER A 1 365 ? -6.873 -29.854 -3.008 1.00 94.62 365 SER A CA 1
ATOM 2743 C C . SER A 1 365 ? -6.644 -30.935 -1.937 1.00 94.62 365 SER A C 1
ATOM 2745 O O . SER A 1 365 ? -5.686 -30.894 -1.172 1.00 94.62 365 SER A O 1
ATOM 2747 N N . SER A 1 366 ? -7.536 -31.932 -1.868 1.00 93.88 366 SER A N 1
ATOM 2748 C CA . SER A 1 366 ? -7.403 -33.101 -0.971 1.00 93.88 366 SER A CA 1
ATOM 2749 C C . SER A 1 366 ? -7.222 -32.752 0.515 1.00 93.88 366 SER A C 1
ATOM 2751 O O . SER A 1 366 ? -6.635 -33.519 1.272 1.00 93.88 366 SER A O 1
ATOM 2753 N N . GLY A 1 367 ? -7.727 -31.585 0.927 1.00 91.94 367 GLY A N 1
ATOM 2754 C CA . GLY A 1 367 ? -7.559 -31.054 2.279 1.00 91.94 367 GLY A CA 1
ATOM 2755 C C . GLY A 1 367 ? -6.193 -30.419 2.556 1.00 91.94 367 GLY A C 1
ATOM 2756 O O . GLY A 1 367 ? -5.987 -29.966 3.672 1.00 91.94 367 GLY A O 1
ATOM 2757 N N . ASN A 1 368 ? -5.280 -30.354 1.580 1.00 97.31 368 ASN A N 1
ATOM 2758 C CA . ASN A 1 368 ? -3.989 -29.690 1.741 1.00 97.31 368 ASN A CA 1
ATOM 2759 C C . ASN A 1 368 ? -4.150 -28.168 1.644 1.00 97.31 368 ASN A C 1
ATOM 2761 O O . ASN A 1 368 ? -4.689 -27.656 0.659 1.00 97.31 368 ASN A O 1
ATOM 2765 N N . ALA A 1 369 ? -3.638 -27.452 2.638 1.00 97.25 369 ALA A N 1
ATOM 2766 C CA . ALA A 1 369 ? -3.574 -25.998 2.660 1.00 97.25 3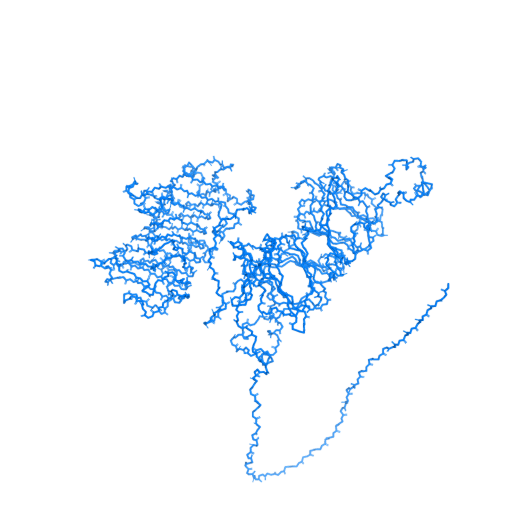69 ALA A CA 1
ATOM 2767 C C . ALA A 1 369 ? -2.339 -25.549 3.441 1.00 97.25 369 ALA A C 1
ATOM 2769 O O . ALA A 1 369 ? -2.001 -26.152 4.462 1.00 97.25 369 ALA A O 1
ATOM 2770 N N . ARG A 1 370 ? -1.662 -24.505 2.965 1.00 97.25 370 ARG A N 1
ATOM 2771 C CA . ARG A 1 370 ? -0.543 -23.901 3.691 1.00 97.25 370 ARG A CA 1
ATOM 2772 C C . ARG A 1 370 ? -0.515 -22.395 3.503 1.00 97.25 370 ARG A C 1
ATOM 2774 O O . ARG A 1 370 ? -0.740 -21.911 2.393 1.00 97.25 370 ARG A O 1
ATOM 2781 N N . THR A 1 371 ? -0.207 -21.688 4.579 1.00 97.31 371 THR A N 1
ATOM 2782 C CA . THR A 1 371 ? -0.119 -20.233 4.625 1.00 97.31 371 THR A CA 1
ATOM 2783 C C . THR A 1 371 ? 1.334 -19.765 4.583 1.00 97.31 371 THR A C 1
ATOM 2785 O O . THR A 1 371 ? 2.215 -20.353 5.207 1.00 97.31 371 THR A O 1
ATOM 2788 N N . PHE A 1 372 ? 1.585 -18.718 3.799 1.00 97.44 372 PHE A N 1
ATOM 2789 C CA . PHE A 1 372 ? 2.899 -18.122 3.585 1.00 97.44 372 PHE A CA 1
ATOM 2790 C C . PHE A 1 372 ? 2.808 -16.608 3.743 1.00 97.44 372 PHE A C 1
ATOM 2792 O O . PHE A 1 372 ? 1.866 -15.988 3.248 1.00 97.44 372 PHE A O 1
ATOM 2799 N N . ASP A 1 373 ? 3.807 -16.022 4.393 1.00 97.50 373 ASP A N 1
ATOM 2800 C CA . ASP A 1 373 ? 3.952 -14.576 4.541 1.00 97.50 373 ASP A CA 1
ATOM 2801 C C . ASP A 1 373 ? 4.808 -13.999 3.418 1.00 97.50 373 ASP A C 1
ATOM 2803 O O . ASP A 1 373 ? 5.764 -14.637 2.978 1.00 97.50 373 ASP A O 1
ATOM 2807 N N . TYR A 1 374 ? 4.518 -12.780 2.977 1.00 98.12 374 TYR A N 1
ATOM 2808 C CA . TYR A 1 374 ? 5.250 -12.082 1.923 1.00 98.12 374 TYR A CA 1
ATOM 2809 C C . TYR A 1 374 ? 5.492 -10.622 2.284 1.00 98.12 374 TYR A C 1
ATOM 2811 O O . TYR A 1 374 ? 4.703 -9.994 2.988 1.00 98.12 374 TYR A O 1
ATOM 2819 N N . GLN A 1 375 ? 6.577 -10.068 1.761 1.00 96.81 375 GLN A N 1
ATOM 2820 C CA . GLN A 1 375 ? 6.950 -8.665 1.862 1.00 96.81 375 GLN A CA 1
ATOM 2821 C C . GLN A 1 375 ? 7.662 -8.205 0.583 1.00 96.81 375 GLN A C 1
ATOM 2823 O O . GLN A 1 375 ? 7.911 -8.995 -0.327 1.00 96.81 375 GLN A O 1
ATOM 2828 N N . ALA A 1 376 ? 7.984 -6.914 0.499 1.00 97.44 376 ALA A N 1
ATOM 2829 C CA . ALA A 1 376 ? 8.669 -6.346 -0.660 1.00 97.44 376 ALA A CA 1
ATOM 2830 C C . ALA A 1 376 ? 9.948 -7.128 -1.033 1.00 97.44 376 ALA A C 1
ATOM 2832 O O . ALA A 1 376 ? 10.811 -7.363 -0.186 1.00 97.44 376 ALA A O 1
ATOM 2833 N N . GLY A 1 377 ? 10.079 -7.493 -2.311 1.00 97.75 377 GLY A N 1
ATOM 2834 C CA . GLY A 1 377 ? 11.194 -8.289 -2.834 1.00 97.75 377 GLY A CA 1
ATOM 2835 C C . GLY A 1 377 ? 10.980 -9.805 -2.802 1.00 97.75 377 GLY A C 1
ATOM 2836 O O . GLY A 1 377 ? 11.856 -10.546 -3.257 1.00 97.75 377 GLY A O 1
ATOM 2837 N N . ASP A 1 378 ? 9.842 -10.275 -2.291 1.00 98.62 378 ASP A N 1
ATOM 2838 C CA . ASP A 1 378 ? 9.484 -11.688 -2.331 1.00 98.62 378 ASP A CA 1
ATOM 2839 C C . ASP A 1 378 ? 8.761 -12.074 -3.616 1.00 98.62 378 ASP A C 1
ATOM 2841 O O . ASP A 1 378 ? 7.959 -11.316 -4.170 1.00 98.62 378 ASP A O 1
ATOM 2845 N N . ILE A 1 379 ? 9.008 -13.315 -4.023 1.00 98.69 379 ILE A N 1
ATOM 2846 C CA . ILE A 1 379 ? 8.292 -14.008 -5.080 1.00 98.69 379 ILE A CA 1
ATOM 2847 C C . ILE A 1 379 ? 7.296 -14.988 -4.466 1.00 98.69 379 ILE A C 1
ATOM 2849 O O . ILE A 1 379 ? 7.643 -15.713 -3.530 1.00 98.69 379 ILE A O 1
ATOM 2853 N N . GLY A 1 380 ? 6.088 -15.024 -5.025 1.00 98.38 380 GLY A N 1
ATOM 2854 C CA . GLY A 1 380 ? 5.073 -16.049 -4.796 1.00 98.38 380 GLY A CA 1
ATOM 2855 C C . GLY A 1 380 ? 4.853 -16.921 -6.033 1.00 98.38 380 GLY A C 1
ATOM 2856 O O . GLY A 1 380 ? 5.074 -16.471 -7.156 1.00 98.38 380 GLY A O 1
ATOM 2857 N N . TYR A 1 381 ? 4.389 -18.155 -5.847 1.00 98.50 381 TYR A N 1
ATOM 2858 C CA . TYR A 1 381 ? 3.962 -19.010 -6.956 1.00 98.50 381 TYR A CA 1
ATOM 2859 C C . TYR A 1 381 ? 2.730 -19.839 -6.601 1.00 98.50 381 TYR A C 1
ATOM 2861 O O . TYR A 1 381 ? 2.778 -20.687 -5.714 1.00 98.50 381 TYR A O 1
ATOM 2869 N N . VAL A 1 382 ? 1.626 -19.655 -7.319 1.00 98.25 382 VAL A N 1
ATOM 2870 C CA . VAL A 1 382 ? 0.409 -20.450 -7.137 1.00 98.25 382 VAL A CA 1
ATOM 2871 C C . VAL A 1 382 ? 0.205 -21.339 -8.366 1.00 98.25 382 VAL A C 1
ATOM 2873 O O . VAL A 1 382 ? -0.015 -20.827 -9.467 1.00 98.25 382 VAL A O 1
ATOM 2876 N N . PRO A 1 383 ? 0.270 -22.677 -8.222 1.00 96.88 383 PRO A N 1
ATOM 2877 C CA . PRO A 1 383 ? -0.022 -23.588 -9.322 1.00 96.88 383 PRO A CA 1
ATOM 2878 C C . PRO A 1 383 ? -1.436 -23.389 -9.894 1.00 96.88 383 PRO A C 1
ATOM 2880 O O . PRO A 1 383 ? -2.336 -22.942 -9.176 1.00 96.88 383 PRO A O 1
ATOM 2883 N N . PRO A 1 384 ? -1.677 -23.784 -11.159 1.00 95.00 384 PRO A N 1
ATOM 2884 C CA . PRO A 1 384 ? -3.004 -23.714 -11.757 1.00 95.00 384 PRO A CA 1
ATOM 2885 C C . PRO A 1 384 ? -4.065 -24.346 -10.862 1.00 95.00 384 PRO A C 1
ATOM 2887 O O . PRO A 1 384 ? -3.822 -25.390 -10.255 1.00 95.00 384 PRO A O 1
ATOM 2890 N N . THR A 1 385 ? -5.266 -23.766 -10.840 1.00 94.00 385 THR A N 1
ATOM 2891 C CA . THR A 1 385 ? -6.449 -24.240 -10.093 1.00 94.00 385 THR A CA 1
ATOM 2892 C C . THR A 1 385 ? -6.367 -24.185 -8.568 1.00 94.00 385 THR A C 1
ATOM 2894 O O . THR A 1 385 ? -7.382 -24.432 -7.915 1.00 94.00 385 THR A O 1
ATOM 2897 N N . PHE A 1 386 ? -5.216 -23.855 -7.979 1.00 98.00 386 PHE A N 1
ATOM 2898 C CA . PHE A 1 386 ? -5.096 -23.791 -6.525 1.00 98.00 386 PHE A CA 1
ATOM 2899 C C . PHE A 1 386 ? -5.860 -22.567 -6.008 1.00 98.00 386 PHE A C 1
ATOM 2901 O O . PHE A 1 386 ? -5.680 -21.439 -6.476 1.00 98.00 386 PHE A O 1
ATOM 2908 N N . GLY A 1 387 ? -6.758 -22.807 -5.052 1.00 98.38 387 GLY A N 1
ATOM 2909 C CA . GLY A 1 387 ? -7.548 -21.748 -4.432 1.00 98.38 387 GLY A CA 1
ATOM 2910 C C . GLY A 1 387 ? -6.677 -20.921 -3.501 1.00 98.38 387 GLY A C 1
ATOM 2911 O O . GLY A 1 387 ? -5.888 -21.487 -2.749 1.00 98.38 387 GLY A O 1
ATOM 2912 N N . HIS A 1 388 ? -6.805 -19.602 -3.532 1.00 98.75 388 HIS A N 1
ATOM 2913 C CA . HIS A 1 388 ? -5.999 -18.736 -2.681 1.00 98.75 388 HIS A CA 1
ATOM 2914 C C . HIS A 1 388 ? -6.664 -17.373 -2.453 1.00 98.75 388 HIS A C 1
ATOM 2916 O O . HIS A 1 388 ? -7.687 -17.035 -3.053 1.00 98.75 388 HIS A O 1
ATOM 2922 N N . TYR A 1 389 ? -6.090 -16.610 -1.530 1.00 98.44 389 TYR A N 1
ATOM 2923 C CA . TYR A 1 389 ? -6.393 -15.205 -1.273 1.00 98.44 389 TYR A CA 1
ATOM 2924 C C . TYR A 1 389 ? -5.095 -14.496 -0.894 1.00 98.44 389 TYR A C 1
ATOM 2926 O O . TYR A 1 389 ? -4.172 -15.142 -0.402 1.00 98.44 389 TYR A O 1
ATOM 2934 N N . VAL A 1 390 ? -5.042 -13.176 -1.058 1.00 98.44 390 VAL A N 1
ATOM 2935 C CA . VAL A 1 390 ? -3.902 -12.368 -0.600 1.00 98.44 390 VAL A CA 1
ATOM 2936 C C . VAL A 1 390 ? -4.415 -11.325 0.376 1.00 98.44 390 VAL A C 1
ATOM 2938 O O . VAL A 1 390 ? -5.099 -10.378 -0.013 1.00 98.44 390 VAL A O 1
ATOM 2941 N N . GLU A 1 391 ? -4.120 -11.504 1.658 1.00 96.88 391 GLU A N 1
ATOM 2942 C CA . GLU A 1 391 ? -4.521 -10.573 2.709 1.00 96.88 391 GLU A CA 1
ATOM 2943 C C . GLU A 1 391 ? -3.394 -9.599 3.014 1.00 96.88 391 GLU A C 1
ATOM 2945 O O . GLU A 1 391 ? -2.262 -10.012 3.257 1.00 96.88 391 GLU A O 1
ATOM 2950 N N . ASN A 1 392 ? -3.714 -8.304 3.056 1.00 94.00 392 ASN A N 1
ATOM 2951 C CA . ASN A 1 392 ? -2.775 -7.305 3.539 1.00 94.00 392 ASN A CA 1
ATOM 2952 C C . ASN A 1 392 ? -2.713 -7.355 5.073 1.00 94.00 392 ASN A C 1
ATOM 2954 O O . ASN A 1 392 ? -3.608 -6.859 5.763 1.00 94.00 392 ASN A O 1
ATOM 2958 N N . THR A 1 393 ? -1.630 -7.930 5.590 1.00 90.69 393 THR A N 1
ATOM 2959 C CA . THR A 1 393 ? -1.337 -8.036 7.028 1.00 90.69 393 THR A CA 1
ATOM 2960 C C . THR A 1 393 ? -0.713 -6.767 7.607 1.00 90.69 393 THR A C 1
ATOM 2962 O O . THR A 1 393 ? -0.561 -6.639 8.820 1.00 90.69 393 THR A O 1
ATOM 2965 N N . GLY A 1 394 ? -0.293 -5.846 6.741 1.00 81.94 394 GLY A N 1
ATOM 2966 C CA . GLY A 1 394 ? 0.443 -4.649 7.099 1.00 81.94 394 GLY A CA 1
ATOM 2967 C C . GLY A 1 394 ? -0.439 -3.446 7.424 1.00 81.94 394 GLY A C 1
ATOM 2968 O O . GLY A 1 394 ? -1.655 -3.415 7.245 1.00 81.94 394 GLY A O 1
ATOM 2969 N N . ASN A 1 395 ? 0.229 -2.383 7.874 1.00 81.88 395 ASN A N 1
ATOM 2970 C CA . ASN A 1 395 ? -0.398 -1.098 8.200 1.00 81.88 395 ASN A CA 1
ATOM 2971 C C . ASN A 1 395 ? -0.341 -0.077 7.047 1.00 81.88 395 ASN A C 1
ATOM 2973 O O . ASN A 1 395 ? -0.776 1.068 7.207 1.00 81.88 395 ASN A O 1
ATOM 2977 N N . THR A 1 396 ? 0.203 -0.469 5.894 1.00 83.50 396 THR A N 1
ATOM 2978 C CA . THR A 1 396 ? 0.301 0.330 4.663 1.00 83.50 396 THR A CA 1
ATOM 2979 C C . THR A 1 396 ? -0.392 -0.394 3.517 1.00 83.50 396 THR A C 1
ATOM 2981 O O . THR A 1 396 ? -0.603 -1.601 3.588 1.00 83.50 396 THR A O 1
ATOM 2984 N N . THR A 1 397 ? -0.764 0.324 2.457 1.00 87.94 397 THR A N 1
ATOM 2985 C CA . THR A 1 397 ? -1.243 -0.325 1.231 1.00 87.94 397 THR A CA 1
ATOM 2986 C C . THR A 1 397 ? -0.158 -1.261 0.704 1.00 87.94 397 THR A C 1
ATOM 2988 O O . THR A 1 397 ? 1.008 -0.882 0.640 1.00 87.94 397 THR A O 1
ATOM 2991 N N . MET A 1 398 ? -0.553 -2.480 0.367 1.00 96.62 398 MET A N 1
ATOM 2992 C CA . MET A 1 398 ? 0.287 -3.472 -0.285 1.00 96.62 398 MET A CA 1
ATOM 2993 C C . MET A 1 398 ? 0.139 -3.327 -1.796 1.00 96.62 398 MET A C 1
ATOM 2995 O O . MET A 1 398 ? -0.976 -3.111 -2.281 1.00 96.62 398 MET A O 1
ATOM 2999 N N . LYS A 1 399 ? 1.242 -3.463 -2.532 1.00 98.38 399 LYS A N 1
ATOM 3000 C CA . LYS A 1 399 ? 1.267 -3.466 -3.995 1.00 98.38 399 LYS A CA 1
ATOM 3001 C C . LYS A 1 399 ? 2.075 -4.663 -4.484 1.00 98.38 399 LYS A C 1
ATOM 3003 O O . LYS A 1 399 ? 3.196 -4.875 -4.029 1.00 98.38 399 LYS A O 1
ATOM 3008 N N . TYR A 1 400 ? 1.522 -5.421 -5.420 1.00 98.69 400 TYR A N 1
ATOM 3009 C CA . TYR A 1 400 ? 2.182 -6.586 -6.005 1.00 98.69 400 TYR A CA 1
ATOM 3010 C C . TYR A 1 400 ? 1.722 -6.810 -7.448 1.00 98.69 400 TYR A C 1
ATOM 3012 O O . TYR A 1 400 ? 0.768 -6.182 -7.916 1.00 98.69 400 TYR A O 1
ATOM 3020 N N . LEU A 1 401 ? 2.448 -7.666 -8.157 1.00 98.81 401 LEU A N 1
ATOM 3021 C CA . LEU A 1 401 ? 2.151 -8.083 -9.522 1.00 98.81 401 LEU A CA 1
ATOM 3022 C C . LEU A 1 401 ? 1.714 -9.547 -9.497 1.00 98.81 401 LEU A C 1
ATOM 3024 O O . LEU A 1 401 ? 2.483 -10.364 -9.008 1.00 98.81 401 LEU A O 1
ATOM 3028 N N . GLU A 1 402 ? 0.538 -9.859 -10.039 1.00 98.69 402 GLU A N 1
ATOM 3029 C CA . GLU A 1 402 ? 0.133 -11.215 -10.429 1.00 98.69 402 GLU A CA 1
ATOM 3030 C C . GLU A 1 402 ? 0.545 -11.406 -11.901 1.00 98.69 402 GLU A C 1
ATOM 3032 O O . GLU A 1 402 ? 0.070 -10.667 -12.769 1.00 98.69 402 GLU A O 1
ATOM 3037 N N . ILE A 1 403 ? 1.445 -12.338 -12.210 1.00 98.69 403 ILE A N 1
ATOM 3038 C CA . ILE A 1 403 ? 1.995 -12.553 -13.559 1.00 98.69 403 ILE A CA 1
ATOM 3039 C C . ILE A 1 403 ? 1.680 -13.974 -14.013 1.00 98.69 403 ILE A C 1
ATOM 3041 O O . ILE A 1 403 ? 1.822 -14.936 -13.264 1.00 98.69 403 ILE A O 1
ATOM 3045 N N . PHE A 1 404 ? 1.245 -14.114 -15.262 1.00 98.50 404 PHE A N 1
ATOM 3046 C CA . PHE A 1 404 ? 0.694 -15.361 -15.777 1.00 98.50 404 PHE A CA 1
ATOM 3047 C C . PHE A 1 404 ? 1.317 -15.722 -17.112 1.00 98.50 404 PHE A C 1
ATOM 3049 O O . PHE A 1 404 ? 1.397 -14.877 -18.003 1.00 98.50 404 PHE A O 1
ATOM 3056 N N . LYS A 1 405 ? 1.641 -17.004 -17.299 1.00 97.50 405 LYS A N 1
ATOM 3057 C CA . LYS A 1 405 ? 2.056 -17.548 -18.597 1.00 97.50 405 LYS A CA 1
ATOM 3058 C C . LYS A 1 405 ? 0.841 -17.800 -19.504 1.00 97.50 405 LYS A C 1
ATOM 3060 O O . LYS A 1 405 ? 0.389 -18.934 -19.660 1.00 97.50 405 LYS A O 1
ATOM 3065 N N . THR A 1 406 ? 0.260 -16.732 -20.041 1.00 97.44 406 THR A N 1
ATOM 3066 C CA . THR A 1 406 ? -0.929 -16.743 -20.909 1.00 97.44 406 THR A CA 1
ATOM 3067 C C . THR A 1 406 ? -1.046 -15.436 -21.697 1.00 97.44 406 THR A C 1
ATOM 3069 O O . THR A 1 406 ? -0.408 -14.441 -21.361 1.00 97.44 406 THR A O 1
ATOM 3072 N N . ASP A 1 407 ? -1.882 -15.413 -22.733 1.00 96.75 407 ASP A N 1
ATOM 3073 C CA . ASP A 1 407 ? -2.156 -14.207 -23.521 1.00 96.75 407 ASP A CA 1
ATOM 3074 C C . ASP A 1 407 ? -3.232 -13.300 -22.895 1.00 96.75 407 ASP A C 1
ATOM 3076 O O . ASP A 1 407 ? -3.298 -12.112 -23.224 1.00 96.75 407 ASP A O 1
ATOM 3080 N N . ILE A 1 408 ? -4.092 -13.844 -22.030 1.00 97.06 408 ILE A N 1
ATOM 3081 C CA . ILE A 1 408 ? -5.243 -13.162 -21.424 1.00 97.06 408 ILE A CA 1
ATOM 3082 C C . ILE A 1 408 ? -5.327 -13.486 -19.929 1.00 97.06 408 ILE A C 1
ATOM 3084 O O . ILE A 1 408 ? -5.258 -14.648 -19.531 1.00 97.06 408 ILE A O 1
ATOM 3088 N N . TYR A 1 409 ? -5.533 -12.449 -19.110 1.00 96.38 409 TYR A N 1
ATOM 3089 C CA . TYR A 1 409 ? -5.817 -12.590 -17.678 1.00 96.38 409 TYR A CA 1
ATOM 3090 C C . TYR A 1 409 ? -7.231 -13.131 -17.430 1.00 96.38 409 TYR A C 1
ATOM 3092 O O . TYR A 1 409 ? -8.213 -12.542 -17.903 1.00 96.38 409 TYR A O 1
ATOM 3100 N N . GLU A 1 410 ? -7.335 -14.195 -16.627 1.00 95.62 410 GLU A N 1
ATOM 3101 C CA . GLU A 1 410 ? -8.598 -14.834 -16.249 1.00 95.62 410 GLU A CA 1
ATOM 3102 C C . GLU A 1 410 ? -8.557 -15.376 -14.814 1.00 95.62 410 GLU A C 1
ATOM 3104 O O . GLU A 1 410 ? -7.625 -16.084 -14.436 1.00 95.62 410 GLU A O 1
ATOM 3109 N N . ASP A 1 411 ? -9.606 -15.111 -14.035 1.00 97.25 411 ASP A N 1
ATOM 3110 C CA . ASP A 1 411 ? -9.794 -15.635 -12.680 1.00 97.25 411 ASP A CA 1
ATOM 3111 C C . ASP A 1 411 ? -11.264 -15.998 -12.401 1.00 97.25 411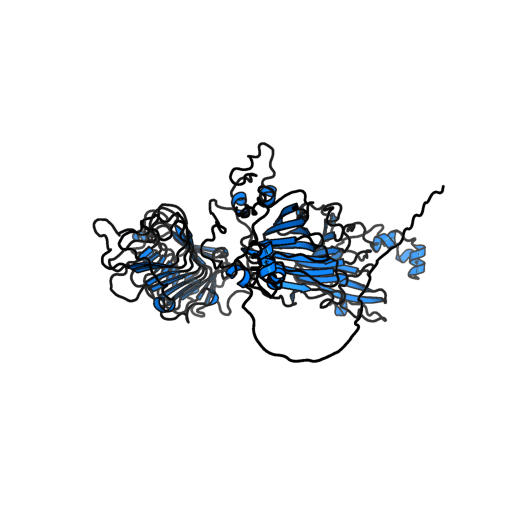 ASP A C 1
ATOM 3113 O O . ASP A 1 411 ? -12.198 -15.471 -13.024 1.00 97.25 411 ASP A O 1
ATOM 3117 N N . ILE A 1 412 ? -11.487 -16.885 -11.429 1.00 97.94 412 ILE A N 1
ATOM 3118 C CA . ILE A 1 412 ? -12.818 -17.231 -10.922 1.00 97.94 412 ILE A CA 1
ATOM 3119 C C . ILE A 1 412 ? -12.911 -16.849 -9.447 1.00 97.94 412 ILE A C 1
ATOM 3121 O O . ILE A 1 412 ? -12.178 -17.366 -8.610 1.00 97.94 412 ILE A O 1
ATOM 3125 N N . SER A 1 413 ? -13.859 -15.965 -9.136 1.00 98.31 413 SER A N 1
ATOM 3126 C CA . SER A 1 413 ? -14.176 -15.542 -7.770 1.00 98.31 413 SER A CA 1
ATOM 3127 C C . SER A 1 413 ? -15.079 -16.555 -7.083 1.00 98.31 413 SER A C 1
ATOM 3129 O O . SER A 1 413 ? -16.124 -16.933 -7.624 1.00 98.31 413 SER A O 1
ATOM 3131 N N . LEU A 1 414 ? -14.717 -16.938 -5.856 1.00 98.25 414 LEU A N 1
ATOM 3132 C CA . LEU A 1 414 ? -15.556 -17.791 -5.022 1.00 98.25 414 LEU A CA 1
ATOM 3133 C C . LEU A 1 414 ? -16.894 -17.109 -4.710 1.00 98.25 414 LEU A C 1
ATOM 3135 O O . LEU A 1 414 ? -17.946 -17.736 -4.826 1.00 98.25 414 LEU A O 1
ATOM 3139 N N . ASN A 1 415 ? -16.870 -15.821 -4.357 1.00 96.75 415 ASN A N 1
ATOM 3140 C CA . ASN A 1 415 ? -18.075 -15.073 -3.999 1.00 96.75 415 ASN A CA 1
ATOM 3141 C C . ASN A 1 415 ? -19.053 -15.008 -5.182 1.00 96.75 415 ASN A C 1
ATOM 3143 O O . ASN A 1 415 ? -20.223 -15.375 -5.054 1.00 96.75 415 ASN A O 1
ATOM 3147 N N . GLN A 1 416 ? -18.550 -14.646 -6.364 1.00 98.12 416 GLN A N 1
ATOM 3148 C CA . GLN A 1 416 ? -19.356 -14.587 -7.578 1.00 98.12 416 GLN A CA 1
ATOM 3149 C C . GLN A 1 416 ? -19.899 -15.959 -7.990 1.00 98.12 416 GLN A C 1
ATOM 3151 O O . GLN A 1 416 ? -21.061 -16.058 -8.392 1.00 98.12 416 GLN A O 1
ATOM 3156 N N . TRP A 1 417 ? -19.094 -17.019 -7.884 1.00 98.56 417 TRP A N 1
ATOM 3157 C CA . TRP A 1 417 ? -19.540 -18.374 -8.203 1.00 98.56 417 TRP A CA 1
ATOM 3158 C C . TRP A 1 417 ? -20.706 -18.811 -7.307 1.00 98.56 417 TRP A C 1
ATOM 3160 O O . TRP A 1 417 ? -21.737 -19.267 -7.814 1.00 98.56 417 TRP A O 1
ATOM 3170 N N . LEU A 1 418 ? -20.590 -18.607 -5.992 1.00 98.38 418 LEU A N 1
ATOM 3171 C CA . LEU A 1 418 ? -21.668 -18.909 -5.051 1.00 98.38 418 LEU A CA 1
ATOM 3172 C C . LEU A 1 418 ? -22.908 -18.042 -5.328 1.00 98.38 418 LEU A C 1
ATOM 3174 O O . LEU A 1 418 ? -24.016 -18.569 -5.388 1.00 98.38 418 LEU A O 1
ATOM 3178 N N . ALA A 1 419 ? -22.735 -16.741 -5.588 1.00 97.56 419 ALA A N 1
ATOM 3179 C CA . ALA A 1 419 ? -23.829 -15.804 -5.870 1.00 97.56 419 ALA A CA 1
ATOM 3180 C C . ALA A 1 419 ? -24.626 -16.122 -7.153 1.00 97.56 419 ALA A C 1
ATOM 3182 O O . ALA A 1 419 ? -25.784 -15.707 -7.291 1.00 97.56 419 ALA A O 1
ATOM 3183 N N . LEU A 1 420 ? -24.000 -16.805 -8.117 1.00 97.88 420 LEU A N 1
ATOM 3184 C CA . LEU A 1 420 ? -24.597 -17.204 -9.398 1.00 97.88 420 LEU A CA 1
ATOM 3185 C C . LEU A 1 420 ? -25.055 -18.671 -9.427 1.00 97.88 420 LEU A C 1
ATOM 3187 O O . LEU A 1 420 ? -25.620 -19.121 -10.424 1.00 97.88 420 LEU A O 1
ATOM 3191 N N . THR A 1 421 ? -24.861 -19.403 -8.333 1.00 98.19 421 THR A N 1
ATOM 3192 C CA . THR A 1 421 ? -25.360 -20.767 -8.145 1.00 98.19 421 THR A CA 1
ATOM 3193 C C . THR A 1 421 ? -26.746 -20.720 -7.479 1.00 98.19 421 THR A C 1
ATOM 3195 O O . THR A 1 421 ? -26.985 -19.841 -6.649 1.00 98.19 421 THR A O 1
ATOM 3198 N N . PRO A 1 422 ? -27.699 -21.623 -7.810 1.00 97.94 422 PRO A N 1
ATOM 3199 C CA . PRO A 1 422 ? -29.007 -21.639 -7.154 1.00 97.94 422 PRO A CA 1
ATOM 3200 C C . PRO A 1 422 ? -28.884 -21.626 -5.616 1.00 97.94 422 PRO A C 1
ATOM 3202 O O . PRO A 1 422 ? -28.178 -22.481 -5.080 1.00 97.94 422 PRO A O 1
ATOM 3205 N N . PRO A 1 423 ? -29.577 -20.719 -4.894 1.00 95.75 423 PRO A N 1
ATOM 3206 C CA . PRO A 1 423 ? -29.438 -20.566 -3.443 1.00 95.75 423 PRO A CA 1
ATOM 3207 C C . PRO A 1 423 ? -29.579 -21.872 -2.662 1.00 95.75 423 PRO A C 1
ATOM 3209 O O . PRO A 1 423 ? -28.757 -22.167 -1.805 1.00 95.75 423 PRO A O 1
ATOM 3212 N N . GLU A 1 424 ? -30.564 -22.701 -3.013 1.00 93.62 424 GLU A N 1
ATOM 3213 C CA . GLU A 1 424 ? -30.789 -23.998 -2.363 1.00 93.62 424 GLU A CA 1
ATOM 3214 C C . GLU A 1 424 ? -29.605 -24.963 -2.525 1.00 93.62 424 GLU A C 1
ATOM 3216 O O . GLU A 1 424 ? -29.310 -25.738 -1.619 1.00 93.62 424 GLU A O 1
ATOM 3221 N N . MET A 1 425 ? -28.873 -24.880 -3.642 1.00 96.44 425 MET A N 1
ATOM 3222 C CA . MET A 1 425 ? -27.648 -25.656 -3.842 1.00 96.44 425 MET A CA 1
ATOM 3223 C C . MET A 1 425 ? -26.533 -25.160 -2.917 1.00 96.44 425 MET A C 1
ATOM 3225 O O . MET A 1 425 ? -25.849 -25.973 -2.301 1.00 96.44 425 MET A O 1
ATOM 3229 N N . VAL A 1 426 ? -26.370 -23.842 -2.769 1.00 95.44 426 VAL A N 1
ATOM 3230 C CA . VAL A 1 426 ? -25.377 -23.252 -1.852 1.00 95.44 426 VAL A CA 1
ATOM 3231 C C . VAL A 1 426 ? -25.702 -23.606 -0.398 1.00 95.44 426 VAL A C 1
ATOM 3233 O O . VAL A 1 426 ? -24.817 -24.051 0.330 1.00 95.44 426 VAL A O 1
ATOM 3236 N N . LYS A 1 427 ? -26.976 -23.506 0.010 1.00 92.31 427 LYS A N 1
ATOM 3237 C CA . LYS A 1 427 ? -27.449 -23.925 1.343 1.00 92.31 427 LYS A CA 1
ATOM 3238 C C . LYS A 1 427 ? -27.159 -25.393 1.616 1.00 92.31 427 LYS A C 1
ATOM 3240 O O . LYS A 1 427 ? -26.688 -25.727 2.697 1.00 92.31 427 LYS A O 1
ATOM 3245 N N . ALA A 1 428 ? -27.407 -26.265 0.639 1.00 90.06 428 ALA A N 1
ATOM 3246 C CA . ALA A 1 428 ? -27.146 -27.691 0.787 1.00 90.06 428 ALA A CA 1
ATOM 3247 C C . ALA A 1 428 ? -25.656 -28.002 1.029 1.00 90.06 428 ALA A C 1
ATOM 3249 O O . ALA A 1 428 ? -25.355 -28.967 1.726 1.00 90.06 428 ALA A O 1
ATOM 3250 N N . HIS A 1 429 ? -24.738 -27.186 0.494 1.00 92.44 429 HIS A N 1
ATOM 3251 C CA . HIS A 1 429 ? -23.291 -27.365 0.669 1.00 92.44 429 HIS A CA 1
ATOM 3252 C C . HIS A 1 429 ? -22.740 -26.696 1.934 1.00 92.44 429 HIS A C 1
ATOM 3254 O O . HIS A 1 429 ? -21.940 -27.300 2.642 1.00 92.44 429 HIS A O 1
ATOM 3260 N N . LEU A 1 430 ? -23.136 -25.449 2.204 1.00 92.38 430 LEU A N 1
ATOM 3261 C CA . LEU A 1 430 ? -22.488 -24.591 3.206 1.00 92.38 430 LEU A CA 1
ATOM 3262 C C . LEU A 1 430 ? -23.367 -24.285 4.424 1.00 92.38 430 LEU A C 1
ATOM 3264 O O . LEU A 1 430 ? -22.877 -23.715 5.391 1.00 92.38 430 LEU A O 1
ATOM 3268 N N . GLN A 1 431 ? -24.654 -24.644 4.379 1.00 88.75 431 GLN A N 1
ATOM 3269 C CA . GLN A 1 431 ? -25.632 -24.398 5.448 1.00 88.75 431 GLN A CA 1
ATOM 3270 C C . GLN A 1 431 ? -25.743 -22.920 5.868 1.00 88.75 431 GLN A C 1
ATOM 3272 O O . GLN A 1 431 ? -26.064 -22.613 7.013 1.00 88.75 431 GLN A O 1
ATOM 3277 N N . LEU A 1 432 ? -25.493 -22.000 4.931 1.00 88.94 432 LEU A N 1
ATOM 3278 C CA . LEU A 1 432 ? -25.661 -20.561 5.139 1.00 88.94 432 LEU A CA 1
ATOM 3279 C C . LEU A 1 432 ? -27.148 -20.190 5.199 1.00 88.94 432 LEU A C 1
ATOM 3281 O O . LEU A 1 432 ? -27.966 -20.767 4.477 1.00 88.94 432 LEU A O 1
ATOM 3285 N N . ASP A 1 433 ? -27.492 -19.211 6.033 1.00 87.19 433 ASP A N 1
ATOM 3286 C CA . ASP A 1 433 ? -28.852 -18.682 6.098 1.00 87.19 433 ASP A CA 1
ATOM 3287 C C . ASP A 1 433 ? -29.183 -17.767 4.902 1.00 87.19 433 ASP A C 1
ATOM 3289 O O . ASP A 1 433 ? -28.320 -17.350 4.123 1.00 87.19 433 ASP A O 1
ATOM 3293 N N . ASP A 1 434 ? -30.476 -17.480 4.731 1.00 87.75 434 ASP A N 1
ATOM 3294 C CA . ASP A 1 434 ? -30.970 -16.619 3.649 1.00 87.75 434 ASP A CA 1
ATOM 3295 C C . ASP A 1 434 ? -30.395 -15.201 3.712 1.00 87.75 434 ASP A C 1
ATOM 3297 O O . ASP A 1 434 ? -30.156 -14.586 2.671 1.00 87.75 434 ASP A O 1
ATOM 3301 N N . GLU A 1 435 ? -30.156 -14.688 4.922 1.00 90.38 435 GLU A N 1
ATOM 3302 C CA . GLU A 1 435 ? -29.554 -13.372 5.122 1.00 90.38 435 GLU A CA 1
ATOM 3303 C C . GLU A 1 435 ? -28.134 -13.353 4.552 1.00 90.38 435 GLU A C 1
ATOM 3305 O O . GLU A 1 435 ? -27.833 -12.506 3.713 1.00 90.38 435 GLU A O 1
ATOM 3310 N N . THR A 1 436 ? -27.302 -14.337 4.891 1.00 87.00 436 THR A N 1
ATOM 3311 C CA . THR A 1 436 ? -25.927 -14.462 4.395 1.00 87.00 436 THR A CA 1
ATOM 3312 C C . THR A 1 436 ? -25.891 -14.662 2.884 1.00 87.00 436 THR A C 1
ATOM 3314 O O . THR A 1 436 ? -25.140 -13.977 2.189 1.00 87.00 436 THR A O 1
ATOM 3317 N N . ILE A 1 437 ? -26.738 -15.544 2.341 1.00 91.81 437 ILE A N 1
ATOM 3318 C CA . ILE A 1 437 ? -26.812 -15.767 0.889 1.00 91.81 437 ILE A CA 1
ATOM 3319 C C . ILE A 1 437 ? -27.216 -14.489 0.152 1.00 91.81 437 ILE A C 1
ATOM 3321 O O . ILE A 1 437 ? -26.698 -14.218 -0.931 1.00 91.81 437 ILE A O 1
ATOM 3325 N N . SER A 1 438 ? -28.099 -13.672 0.736 1.00 90.19 438 SER A N 1
ATOM 3326 C CA . SER A 1 438 ? -28.516 -12.405 0.125 1.00 90.19 438 SER A CA 1
ATOM 3327 C C . SER A 1 438 ? -27.387 -11.373 0.000 1.00 90.19 438 SER A C 1
ATOM 3329 O O . SER A 1 438 ? -27.495 -10.473 -0.832 1.00 90.19 438 SER A O 1
ATOM 3331 N N . GLN A 1 439 ? -26.306 -11.516 0.780 1.00 91.00 439 GLN A N 1
ATOM 3332 C CA . GLN A 1 439 ? -25.130 -10.637 0.746 1.00 91.00 439 GLN A CA 1
ATOM 3333 C C . GLN A 1 439 ? -24.061 -11.082 -0.268 1.00 91.00 439 GLN A C 1
ATOM 3335 O O . GLN A 1 439 ? -23.107 -10.340 -0.510 1.00 91.00 439 GLN A O 1
ATOM 3340 N N . LEU A 1 440 ? -24.199 -12.267 -0.878 1.00 92.75 440 LEU A N 1
ATOM 3341 C CA . LEU A 1 440 ? -23.264 -12.741 -1.901 1.00 92.75 440 LEU A CA 1
ATOM 3342 C C . LEU A 1 440 ? -23.305 -11.839 -3.146 1.00 92.75 440 LEU A C 1
ATOM 3344 O O . LEU A 1 440 ? -24.359 -11.386 -3.602 1.00 92.75 440 LEU A O 1
ATOM 3348 N N . GLN A 1 441 ? -22.137 -11.578 -3.724 1.00 93.25 441 GLN A N 1
ATOM 3349 C CA . GLN A 1 441 ? -21.944 -10.562 -4.750 1.00 93.25 441 GLN A CA 1
ATOM 3350 C C . GLN A 1 441 ? -21.910 -11.182 -6.146 1.00 93.25 441 GLN A C 1
ATOM 3352 O O . GLN A 1 441 ? -20.977 -11.877 -6.528 1.00 93.25 441 GLN A O 1
ATOM 3357 N N . LYS A 1 442 ? -22.923 -10.870 -6.961 1.00 94.56 442 LYS A N 1
ATOM 3358 C CA . LYS A 1 442 ? -23.001 -11.317 -8.368 1.00 94.56 442 LYS A CA 1
ATOM 3359 C C . LYS A 1 442 ? -21.975 -10.635 -9.278 1.00 94.56 442 LYS A C 1
ATOM 3361 O O . LYS A 1 442 ? -21.679 -11.133 -10.364 1.00 94.56 442 LYS A O 1
ATOM 3366 N N . VAL A 1 443 ? -21.459 -9.484 -8.854 1.00 93.69 443 VAL A N 1
ATOM 3367 C CA . VAL A 1 443 ? -20.358 -8.776 -9.511 1.00 93.69 443 VAL A CA 1
ATOM 3368 C C . VAL A 1 443 ? -19.082 -9.109 -8.752 1.00 93.69 443 VAL A C 1
ATOM 3370 O O . VAL A 1 443 ? -19.052 -8.943 -7.537 1.00 93.69 443 VAL A O 1
ATOM 3373 N N . LYS A 1 444 ? -18.061 -9.570 -9.479 1.00 93.50 444 LYS A N 1
ATOM 3374 C CA . LYS A 1 444 ? -16.773 -10.015 -8.942 1.00 93.50 444 LYS A CA 1
ATOM 3375 C C . LYS A 1 444 ? -16.125 -8.955 -8.034 1.00 93.50 444 LYS A C 1
ATOM 3377 O O . LYS A 1 444 ? -15.773 -7.883 -8.539 1.00 93.50 444 LYS A O 1
ATOM 3382 N N . PRO A 1 445 ? -15.939 -9.229 -6.734 1.00 91.44 445 PRO A N 1
ATOM 3383 C CA . PRO A 1 445 ? -15.316 -8.290 -5.813 1.00 91.44 445 PRO A CA 1
ATOM 3384 C C . PRO A 1 445 ? -13.803 -8.515 -5.705 1.00 91.44 445 PRO A C 1
ATOM 3386 O O . PRO A 1 445 ? -13.290 -8.905 -4.662 1.00 91.44 445 PRO A O 1
ATOM 3389 N N . ILE A 1 446 ? -13.093 -8.201 -6.793 1.00 92.94 446 ILE A N 1
ATOM 3390 C CA . ILE A 1 446 ? -11.677 -8.551 -7.015 1.00 92.94 446 ILE A CA 1
ATOM 3391 C C . ILE A 1 446 ? -10.786 -8.231 -5.796 1.00 92.94 446 ILE A C 1
ATOM 3393 O O . ILE A 1 446 ? -10.039 -9.092 -5.328 1.00 92.94 446 ILE A O 1
ATOM 3397 N N . VAL A 1 447 ? -10.904 -7.012 -5.248 1.00 95.81 447 VAL A N 1
ATOM 3398 C CA . VAL A 1 447 ? -10.266 -6.614 -3.981 1.00 95.81 447 VAL A CA 1
ATOM 3399 C C . VAL A 1 447 ? -11.317 -6.047 -3.028 1.00 95.81 447 VAL A C 1
ATOM 3401 O O . VAL A 1 447 ? -11.965 -5.025 -3.296 1.00 95.81 447 VAL A O 1
ATOM 3404 N N . VAL A 1 448 ? -11.464 -6.712 -1.888 1.00 91.44 448 VAL A N 1
ATOM 3405 C CA . VAL A 1 448 ? -12.445 -6.409 -0.847 1.00 91.44 448 VAL A CA 1
ATOM 3406 C C . VAL A 1 448 ? -11.772 -5.567 0.229 1.00 91.44 448 VAL A C 1
ATOM 3408 O O . VAL A 1 448 ? -10.676 -5.880 0.686 1.00 91.44 448 VAL A O 1
ATOM 3411 N N . GLY A 1 449 ? -12.403 -4.455 0.605 1.00 83.88 449 GLY A N 1
ATOM 3412 C CA . GLY A 1 449 ? -11.892 -3.604 1.681 1.00 83.88 449 GLY A CA 1
ATOM 3413 C C . GLY A 1 449 ? -12.178 -4.195 3.061 1.00 83.88 449 GLY A C 1
ATOM 3414 O O . GLY A 1 449 ? -12.960 -5.141 3.166 1.00 83.88 449 GLY A O 1
ATOM 3415 N N . PRO A 1 450 ? -11.604 -3.624 4.131 1.00 73.06 450 PRO A N 1
ATOM 3416 C CA . PRO A 1 450 ? -11.958 -4.010 5.492 1.00 73.06 450 PRO A CA 1
ATOM 3417 C C . PRO A 1 450 ? -13.468 -3.814 5.695 1.00 73.06 450 PRO A C 1
ATOM 3419 O O . PRO A 1 450 ? -13.971 -2.692 5.636 1.00 73.06 450 PRO A O 1
ATOM 3422 N N . GLY A 1 451 ? -14.207 -4.912 5.860 1.00 55.09 451 GLY A N 1
ATOM 3423 C CA . GLY A 1 451 ? -15.666 -4.882 5.951 1.00 55.09 451 GLY A CA 1
ATOM 3424 C C . GLY A 1 451 ? -16.179 -4.226 7.239 1.00 55.09 451 GLY A C 1
ATOM 3425 O O . GLY A 1 451 ? -15.654 -4.471 8.326 1.00 55.09 451 GLY A O 1
ATOM 3426 N N . GLU A 1 452 ? -17.262 -3.447 7.135 1.00 40.94 452 GLU A N 1
ATOM 3427 C CA . GLU A 1 452 ? -18.206 -3.235 8.239 1.00 40.94 452 GLU A CA 1
ATOM 3428 C C . GLU A 1 452 ? -19.150 -4.448 8.264 1.00 40.94 452 GLU A C 1
ATOM 3430 O O . GLU A 1 452 ? -20.059 -4.563 7.444 1.00 40.94 452 GLU A O 1
ATOM 3435 N N . TRP A 1 453 ? -18.900 -5.411 9.152 1.00 36.41 453 TRP A N 1
ATOM 3436 C CA . TRP A 1 453 ? -19.679 -6.651 9.207 1.00 36.41 453 TRP A CA 1
ATOM 3437 C C . TRP A 1 453 ? -21.108 -6.376 9.705 1.00 36.41 453 TRP A C 1
ATOM 3439 O O . TRP A 1 453 ? -21.333 -6.118 10.891 1.00 36.41 453 TRP A O 1
ATOM 3449 N N . ALA A 1 454 ? -22.083 -6.430 8.795 1.00 29.20 454 ALA A N 1
ATOM 3450 C CA . ALA A 1 454 ? -23.505 -6.396 9.111 1.00 29.20 454 ALA A CA 1
ATOM 3451 C C . ALA A 1 454 ? -23.920 -7.736 9.745 1.00 29.20 454 ALA A C 1
ATOM 3453 O O . ALA A 1 454 ? -24.176 -8.708 9.048 1.00 29.20 454 ALA A O 1
ATOM 3454 N N . GLY A 1 455 ? -23.938 -7.804 11.077 1.00 29.56 455 GLY A N 1
ATOM 3455 C CA . GLY A 1 455 ? -24.394 -8.992 11.799 1.00 29.56 455 GLY A CA 1
ATOM 3456 C C . GLY A 1 455 ? -24.127 -8.893 13.297 1.00 29.56 455 GLY A C 1
ATOM 3457 O O . GLY A 1 455 ? -22.993 -8.717 13.741 1.00 29.56 455 GLY A O 1
ATOM 3458 N N . LYS A 1 456 ? -25.190 -8.967 14.099 1.00 29.95 456 LYS A N 1
ATOM 3459 C CA . LYS A 1 456 ? -25.110 -9.061 15.563 1.00 29.95 456 LYS A CA 1
ATOM 3460 C C . LYS A 1 456 ? -24.516 -10.435 15.902 1.00 29.95 456 LYS A C 1
ATOM 3462 O O . LYS A 1 456 ? -25.041 -11.426 15.427 1.00 29.95 456 LYS A O 1
ATOM 3467 N N . ASP A 1 457 ? -23.471 -10.461 16.728 1.00 32.91 457 ASP A 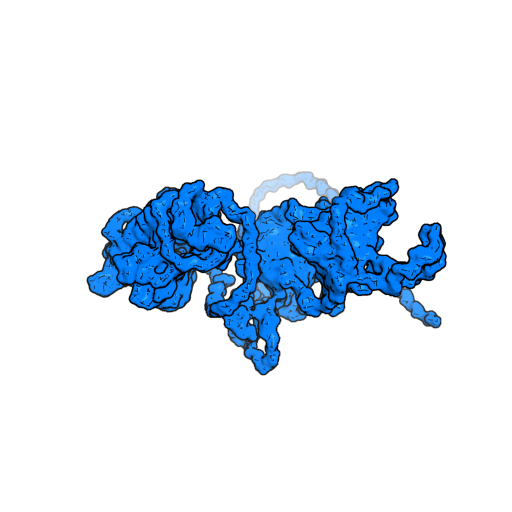N 1
ATOM 3468 C CA . ASP A 1 457 ? -22.612 -11.618 17.065 1.00 32.91 457 ASP A CA 1
ATOM 3469 C C . ASP A 1 457 ? -21.494 -11.955 16.067 1.00 32.91 457 ASP A C 1
ATOM 3471 O O . ASP A 1 457 ? -21.454 -13.019 15.464 1.00 32.91 457 ASP A O 1
ATOM 3475 N N . CYS A 1 458 ? -20.471 -11.097 16.007 1.00 29.33 458 CYS A N 1
ATOM 3476 C CA . CYS A 1 458 ? -19.175 -11.477 15.451 1.00 29.33 458 CYS A CA 1
ATOM 3477 C C . CYS A 1 458 ? -18.135 -11.597 16.577 1.00 29.33 458 CYS A C 1
ATOM 3479 O O . CYS A 1 458 ? -17.521 -10.618 17.004 1.00 29.33 458 CYS A O 1
ATOM 3481 N N . ARG A 1 459 ? -17.933 -12.823 17.079 1.00 32.09 459 ARG A N 1
ATOM 3482 C CA . ARG A 1 459 ? -16.761 -13.193 17.904 1.00 32.09 459 ARG A CA 1
ATOM 3483 C C . ARG A 1 459 ? -15.487 -13.363 17.059 1.00 32.09 459 ARG A C 1
ATOM 3485 O O . ARG A 1 459 ? -14.436 -13.647 17.621 1.00 32.09 459 ARG A O 1
ATOM 3492 N N . ILE A 1 460 ? -15.586 -13.146 15.746 1.00 33.19 460 ILE A N 1
ATOM 3493 C CA . ILE A 1 460 ? -14.604 -13.528 14.720 1.00 33.19 460 ILE A CA 1
ATOM 3494 C C . ILE A 1 460 ? -13.745 -12.329 14.271 1.00 33.19 460 ILE A C 1
ATOM 3496 O O . ILE A 1 460 ? -12.898 -12.451 13.394 1.00 33.19 460 ILE A O 1
ATOM 3500 N N . VAL A 1 461 ? -13.811 -11.182 14.963 1.00 31.64 461 VAL A N 1
ATOM 3501 C CA . VAL A 1 461 ? -12.825 -10.092 14.798 1.00 31.64 461 VAL A CA 1
ATOM 3502 C C . VAL A 1 461 ? -12.331 -9.568 16.158 1.00 31.64 461 VAL A C 1
ATOM 3504 O O . VAL A 1 461 ? -12.558 -8.423 16.547 1.00 31.64 461 VAL A O 1
ATOM 3507 N N . ARG A 1 462 ? -11.663 -10.427 16.940 1.00 30.59 462 ARG A N 1
ATOM 3508 C CA . ARG A 1 462 ? -10.875 -10.029 18.116 1.00 30.59 462 ARG A CA 1
ATOM 3509 C C . ARG A 1 462 ? -9.468 -9.589 17.693 1.00 30.59 462 ARG A C 1
ATOM 3511 O O . ARG A 1 462 ? -8.494 -10.275 17.968 1.00 30.59 462 ARG A O 1
ATOM 3518 N N . TRP A 1 463 ? -9.338 -8.376 17.163 1.00 28.38 463 TRP A N 1
ATOM 3519 C CA . TRP A 1 463 ? -8.056 -7.666 17.225 1.00 28.38 463 TRP A CA 1
ATOM 3520 C C . TRP A 1 463 ? -7.745 -7.340 18.704 1.00 28.38 463 TRP A C 1
ATOM 3522 O O . TRP A 1 463 ? -8.305 -6.407 19.285 1.00 28.38 463 TRP A O 1
ATOM 3532 N N . HIS A 1 464 ? -6.912 -8.150 19.365 1.00 32.03 464 HIS A N 1
ATOM 3533 C CA . HIS A 1 464 ? -6.259 -7.829 20.645 1.00 32.03 464 HIS A CA 1
ATOM 3534 C C . HIS A 1 464 ? -4.781 -7.559 20.339 1.00 32.03 464 HIS A C 1
ATOM 3536 O O . HIS A 1 464 ? -4.069 -8.456 19.918 1.00 32.03 464 HIS A O 1
ATOM 3542 N N . ARG A 1 465 ? -4.292 -6.316 20.391 1.00 33.75 465 ARG A N 1
ATOM 3543 C CA . ARG A 1 465 ? -3.866 -5.616 21.620 1.00 33.75 465 ARG A CA 1
ATOM 3544 C C . ARG A 1 465 ? -3.053 -6.486 22.574 1.00 33.75 465 ARG A C 1
ATOM 3546 O O . ARG A 1 465 ? -3.635 -7.136 23.437 1.00 33.75 465 ARG A O 1
ATOM 3553 N N . SER A 1 466 ? -1.732 -6.334 22.518 1.00 26.45 466 SER A N 1
ATOM 3554 C CA . SER A 1 466 ? -0.931 -5.869 23.661 1.00 26.45 466 SER A CA 1
ATOM 3555 C C . SER A 1 466 ? 0.555 -5.808 23.297 1.00 26.45 466 SER A C 1
ATOM 3557 O O . SER A 1 466 ? 1.106 -6.846 22.965 1.00 26.45 466 SER A O 1
ATOM 3559 N N . LEU A 1 467 ? 1.172 -4.628 23.510 1.00 28.09 467 LEU A N 1
ATOM 3560 C CA . LEU A 1 467 ? 2.605 -4.408 23.830 1.00 28.09 467 LEU A CA 1
ATOM 3561 C C . LEU A 1 467 ? 3.582 -4.677 22.656 1.00 28.09 467 LEU A C 1
ATOM 3563 O O . LEU A 1 467 ? 3.490 -5.701 22.010 1.00 28.09 467 LEU A O 1
ATOM 3567 N N . CYS A 1 468 ? 4.566 -3.864 22.266 1.00 23.34 468 CYS A N 1
ATOM 3568 C CA . CYS A 1 468 ? 5.312 -2.734 22.826 1.00 23.34 468 CYS A CA 1
ATOM 3569 C C . CYS A 1 468 ? 6.073 -2.091 21.632 1.00 23.34 468 CYS A C 1
ATOM 3571 O O . CYS A 1 468 ? 6.507 -2.809 20.742 1.00 23.34 468 CYS A O 1
ATOM 3573 N N . LEU A 1 469 ? 6.058 -0.762 21.477 1.00 26.09 469 LEU A N 1
ATOM 3574 C CA . LEU A 1 469 ? 7.212 0.136 21.698 1.00 26.09 469 LEU A CA 1
ATOM 3575 C C . LEU A 1 469 ? 8.432 -0.092 20.776 1.00 26.09 469 LEU A C 1
ATOM 3577 O O . LEU A 1 469 ? 9.165 -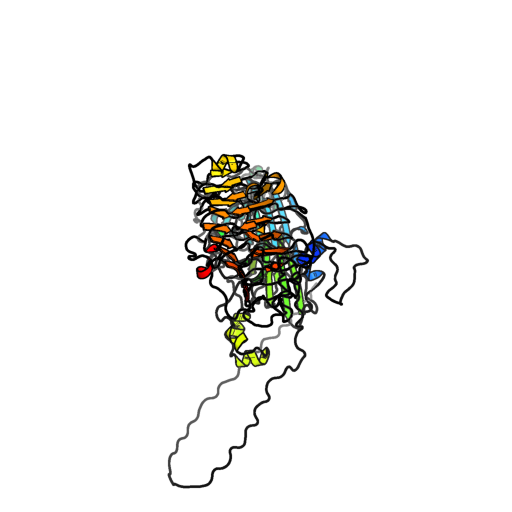1.058 20.924 1.00 26.09 469 LEU A O 1
ATOM 3581 N N . ASP A 1 470 ? 8.657 0.918 19.926 1.00 29.89 470 ASP A N 1
ATOM 3582 C CA . ASP A 1 470 ? 9.911 1.332 19.280 1.00 29.89 470 ASP A CA 1
ATOM 3583 C C . ASP A 1 470 ? 10.681 0.337 18.386 1.00 29.89 470 ASP A C 1
ATOM 3585 O O . ASP A 1 470 ? 11.581 -0.360 18.837 1.00 29.89 470 ASP A O 1
ATOM 3589 N N . ALA A 1 471 ? 10.499 0.474 17.066 1.00 22.83 471 ALA A N 1
ATOM 3590 C CA . ALA A 1 471 ? 11.613 0.500 16.111 1.00 22.83 471 ALA A CA 1
ATOM 3591 C C . ALA A 1 471 ? 11.236 1.336 14.873 1.00 22.83 471 ALA A C 1
ATOM 3593 O O . ALA A 1 471 ? 10.129 1.261 14.349 1.00 22.83 471 ALA A O 1
ATOM 3594 N N . ARG A 1 472 ? 12.151 2.220 14.468 1.00 30.52 472 ARG A N 1
ATOM 3595 C CA . ARG A 1 472 ? 11.995 3.255 13.436 1.00 30.52 472 ARG A CA 1
ATOM 3596 C C . ARG A 1 472 ? 12.516 2.771 12.076 1.00 30.52 472 ARG A C 1
ATOM 3598 O O . ARG A 1 472 ? 13.566 2.144 12.044 1.00 30.52 472 ARG A O 1
ATOM 3605 N N . GLY A 1 473 ? 11.904 3.276 10.998 1.00 26.52 473 GLY A N 1
ATOM 3606 C CA . GLY A 1 473 ? 12.502 3.437 9.656 1.00 26.52 473 GLY A CA 1
ATOM 3607 C C . GLY A 1 473 ? 11.874 2.529 8.589 1.00 26.52 473 GLY A C 1
ATOM 3608 O O . GLY A 1 473 ? 11.737 1.346 8.832 1.00 26.52 473 GLY A O 1
ATOM 3609 N N . ALA A 1 474 ? 11.457 2.978 7.404 1.00 27.55 474 ALA A N 1
ATOM 3610 C CA . ALA A 1 474 ? 11.498 4.296 6.781 1.00 27.55 474 ALA A CA 1
ATOM 3611 C C . ALA A 1 474 ? 10.293 4.423 5.826 1.00 27.55 474 ALA A C 1
ATOM 3613 O O . ALA A 1 474 ? 10.215 3.727 4.822 1.00 27.55 474 ALA A O 1
ATOM 3614 N N . ALA A 1 475 ? 9.350 5.314 6.144 1.00 32.78 475 ALA A N 1
ATOM 3615 C CA . ALA A 1 475 ? 8.338 5.757 5.193 1.00 32.78 475 ALA A CA 1
ATOM 3616 C C . ALA A 1 475 ? 8.990 6.766 4.237 1.00 32.78 475 ALA A C 1
ATOM 3618 O O . ALA A 1 475 ? 9.638 7.715 4.691 1.00 32.78 475 ALA A O 1
ATOM 3619 N N . THR A 1 476 ? 8.825 6.564 2.932 1.00 31.09 476 THR A N 1
ATOM 3620 C CA . THR A 1 476 ? 9.174 7.538 1.896 1.00 31.09 476 THR A CA 1
ATOM 3621 C C . THR A 1 476 ? 8.485 8.865 2.204 1.00 31.09 476 THR A C 1
ATOM 3623 O O . THR A 1 476 ? 7.261 8.968 2.240 1.00 31.09 476 THR A O 1
ATOM 3626 N N . ILE A 1 477 ? 9.290 9.887 2.488 1.00 32.09 477 ILE A N 1
ATOM 3627 C CA . ILE A 1 477 ? 8.819 11.253 2.695 1.00 32.09 477 ILE A CA 1
ATOM 3628 C C . ILE A 1 477 ? 8.359 11.781 1.333 1.00 32.09 477 ILE A C 1
ATOM 3630 O O . ILE A 1 477 ? 9.180 11.964 0.434 1.00 32.09 477 ILE A O 1
ATOM 3634 N N . GLU A 1 478 ? 7.049 11.998 1.186 1.00 43.22 478 GLU A N 1
ATOM 3635 C CA . GLU A 1 478 ? 6.430 12.538 -0.028 1.00 43.22 478 GLU A CA 1
ATOM 3636 C C . GLU A 1 478 ? 7.123 13.835 -0.479 1.00 43.22 478 GLU A C 1
ATOM 3638 O O . GLU A 1 478 ? 7.445 14.720 0.328 1.00 43.22 478 GLU A O 1
ATOM 3643 N N . SER A 1 479 ? 7.385 13.916 -1.786 1.00 36.19 479 SER A N 1
ATOM 3644 C CA . SER A 1 479 ? 8.095 15.022 -2.427 1.00 36.19 479 SER A CA 1
ATOM 3645 C C . SER A 1 479 ? 7.270 16.322 -2.439 1.00 36.19 479 SER A C 1
ATOM 3647 O O . SER A 1 479 ? 6.086 16.359 -2.123 1.00 36.19 479 SER A O 1
ATOM 3649 N N . ARG A 1 480 ? 7.911 17.426 -2.836 1.00 43.72 480 ARG A N 1
ATOM 3650 C CA . ARG A 1 480 ? 7.429 18.825 -2.828 1.00 43.72 480 ARG A CA 1
ATOM 3651 C C . ARG A 1 480 ? 6.105 19.099 -3.589 1.00 43.72 480 ARG A C 1
ATOM 3653 O O . ARG A 1 480 ? 5.670 20.248 -3.612 1.00 43.72 480 ARG A O 1
ATOM 3660 N N . ALA A 1 481 ? 5.491 18.091 -4.211 1.00 43.94 481 ALA A N 1
ATOM 3661 C CA . ALA A 1 481 ? 4.301 18.179 -5.062 1.00 43.94 481 ALA A CA 1
ATOM 3662 C C . ALA A 1 481 ? 2.958 18.283 -4.301 1.00 43.94 481 ALA A C 1
ATOM 3664 O O . ALA A 1 481 ? 1.975 18.727 -4.888 1.00 43.94 481 ALA A O 1
ATOM 3665 N N . ASP A 1 482 ? 2.913 17.955 -3.003 1.00 62.94 482 ASP A N 1
ATOM 3666 C CA . ASP A 1 482 ? 1.678 17.952 -2.191 1.00 62.94 482 ASP A CA 1
ATOM 3667 C C . ASP A 1 482 ? 1.426 19.230 -1.370 1.00 62.94 482 ASP A C 1
ATOM 3669 O O . ASP A 1 482 ? 0.455 19.321 -0.612 1.00 62.94 482 ASP A O 1
ATOM 3673 N N . VAL A 1 483 ? 2.275 20.250 -1.514 1.00 84.12 483 VAL A N 1
ATOM 3674 C CA . VAL A 1 483 ? 2.083 21.538 -0.835 1.00 84.12 483 VAL A CA 1
ATOM 3675 C C . VAL A 1 483 ? 0.878 22.256 -1.458 1.00 84.12 483 VAL A C 1
ATOM 3677 O O . VAL A 1 483 ? 0.926 22.574 -2.650 1.00 84.12 483 VAL A O 1
ATOM 3680 N N . PRO A 1 484 ? -0.189 22.576 -0.694 1.00 87.00 484 PRO A N 1
ATOM 3681 C CA . PRO A 1 484 ? -1.332 23.296 -1.241 1.00 87.00 484 PRO A CA 1
ATOM 3682 C C . PRO A 1 484 ? -0.900 24.605 -1.906 1.00 87.00 484 PRO A C 1
ATOM 3684 O O . PRO A 1 484 ? -0.083 25.354 -1.362 1.00 87.00 484 PRO A O 1
ATOM 3687 N N . ALA A 1 485 ? -1.463 24.900 -3.078 1.00 86.81 485 ALA A N 1
ATOM 3688 C CA . ALA A 1 485 ? -1.128 26.109 -3.819 1.00 86.81 485 ALA A CA 1
ATOM 3689 C C . ALA A 1 485 ? -1.309 27.364 -2.944 1.00 86.81 485 ALA A C 1
ATOM 3691 O O . ALA A 1 485 ? -2.332 27.542 -2.281 1.00 86.81 485 ALA A O 1
ATOM 3692 N N . GLY A 1 486 ? -0.296 28.234 -2.932 1.00 90.56 486 GLY A N 1
ATOM 3693 C CA . GLY A 1 486 ? -0.296 29.449 -2.115 1.00 90.56 486 GLY A CA 1
ATOM 3694 C C . GLY A 1 486 ? -0.082 29.221 -0.614 1.00 90.56 486 GLY A C 1
ATOM 3695 O O . GLY A 1 486 ? -0.300 30.151 0.164 1.00 90.56 486 GLY A O 1
ATOM 3696 N N . ALA A 1 487 ? 0.329 28.026 -0.176 1.00 95.56 487 ALA A N 1
ATOM 3697 C CA . ALA A 1 487 ? 0.666 27.788 1.223 1.00 95.56 487 ALA A CA 1
ATOM 3698 C C . ALA A 1 487 ? 1.946 28.530 1.644 1.00 95.56 487 ALA A C 1
ATOM 3700 O O . ALA A 1 487 ? 2.965 28.508 0.950 1.00 95.56 487 ALA A O 1
ATOM 3701 N N . ILE A 1 488 ? 1.918 29.129 2.834 1.00 97.94 488 ILE A N 1
ATOM 3702 C CA . ILE A 1 488 ? 3.127 29.575 3.528 1.00 97.94 488 ILE A CA 1
ATOM 3703 C C . ILE A 1 488 ? 3.803 28.334 4.117 1.00 97.94 488 ILE A C 1
ATOM 3705 O O . ILE A 1 488 ? 3.193 27.606 4.900 1.00 97.94 488 ILE A O 1
ATOM 3709 N N . THR A 1 489 ? 5.055 28.082 3.736 1.00 97.56 489 THR A N 1
ATOM 3710 C CA . THR A 1 489 ? 5.788 26.872 4.131 1.00 97.56 489 THR A CA 1
ATOM 3711 C C . THR A 1 489 ? 6.631 27.085 5.388 1.00 97.56 489 THR A C 1
ATOM 3713 O O . THR A 1 489 ? 7.283 28.121 5.547 1.00 97.56 489 THR A O 1
ATOM 3716 N N . ILE A 1 490 ? 6.635 26.090 6.277 1.00 97.94 490 ILE A N 1
ATOM 3717 C CA . ILE A 1 490 ? 7.336 26.095 7.566 1.00 97.94 490 ILE A CA 1
ATOM 3718 C C . ILE A 1 490 ? 8.254 24.875 7.658 1.00 97.94 490 ILE A C 1
ATOM 3720 O O . ILE A 1 490 ? 7.854 23.786 7.256 1.00 97.94 490 ILE A O 1
ATOM 3724 N N . GLY A 1 491 ? 9.458 25.040 8.207 1.00 93.12 491 GLY A N 1
ATOM 3725 C CA . GLY A 1 491 ? 10.389 23.942 8.483 1.00 93.12 491 GLY A CA 1
ATOM 3726 C C . GLY A 1 491 ? 11.645 23.957 7.622 1.00 93.12 491 GLY A C 1
ATOM 3727 O O . GLY A 1 491 ? 11.978 24.966 7.001 1.00 93.12 491 GLY A O 1
ATOM 3728 N N . SER A 1 492 ? 12.358 22.829 7.588 1.00 81.81 492 SER A N 1
ATOM 3729 C CA . SER A 1 492 ? 13.567 22.678 6.769 1.00 81.81 492 SER A CA 1
ATOM 3730 C C . SER A 1 492 ? 13.217 22.813 5.282 1.00 81.81 492 SER A C 1
ATOM 3732 O O . SER A 1 492 ? 12.467 22.003 4.745 1.00 81.81 492 SER A O 1
ATOM 3734 N N . GLY A 1 493 ? 13.702 23.873 4.630 1.00 80.44 493 GLY A N 1
ATOM 3735 C CA . GLY A 1 493 ? 13.334 24.218 3.249 1.00 80.44 493 GLY A CA 1
ATOM 3736 C C . GLY A 1 493 ? 12.035 25.030 3.098 1.00 80.44 493 GLY A C 1
ATOM 3737 O O . GLY A 1 493 ? 11.607 25.291 1.972 1.00 80.44 493 GLY A O 1
ATOM 3738 N N . GLY A 1 494 ? 11.404 25.444 4.203 1.00 89.69 494 GLY A N 1
ATOM 3739 C CA . GLY A 1 494 ? 10.254 26.354 4.225 1.00 89.69 494 GLY A CA 1
ATOM 3740 C C . GLY A 1 494 ? 10.643 27.837 4.268 1.00 89.69 494 GLY A C 1
ATOM 3741 O O . GLY A 1 494 ? 11.781 28.190 4.569 1.00 89.69 494 GLY A O 1
ATOM 3742 N N . LYS A 1 495 ? 9.678 28.726 3.992 1.00 95.75 495 LYS A N 1
ATOM 3743 C CA . LYS A 1 495 ? 9.841 30.191 4.088 1.00 95.75 495 LYS A CA 1
ATOM 3744 C C . LYS A 1 495 ? 10.126 30.654 5.522 1.00 95.75 495 LYS A C 1
ATOM 3746 O O . LYS A 1 495 ? 10.856 31.623 5.719 1.00 95.75 495 LYS A O 1
ATOM 3751 N N . TYR A 1 496 ? 9.549 29.974 6.512 1.00 97.75 496 TYR A N 1
ATOM 3752 C CA . TYR A 1 496 ? 9.738 30.260 7.935 1.00 97.75 496 TYR A CA 1
ATOM 3753 C C . TYR A 1 496 ? 10.272 29.038 8.680 1.00 97.75 496 TYR A C 1
ATOM 3755 O O . TYR A 1 496 ? 9.949 27.900 8.351 1.00 97.75 496 TYR A O 1
ATOM 3763 N N . SER A 1 497 ? 11.055 29.269 9.732 1.00 93.44 497 SER A N 1
ATOM 3764 C CA . SER A 1 497 ? 11.585 28.200 10.587 1.00 93.44 497 SER A CA 1
ATOM 3765 C C . SER A 1 497 ? 10.633 27.781 11.711 1.00 93.44 497 SER A C 1
ATOM 3767 O O . SER A 1 497 ? 10.739 26.660 12.200 1.00 93.44 497 SER A O 1
ATOM 3769 N N . THR A 1 498 ? 9.704 28.651 12.121 1.00 96.31 498 THR A N 1
ATOM 3770 C CA . THR A 1 498 ? 8.728 28.380 13.189 1.00 96.31 498 THR A CA 1
ATOM 3771 C C . THR A 1 498 ? 7.311 28.709 12.751 1.00 96.31 498 THR A C 1
ATOM 3773 O O . THR A 1 498 ? 7.077 29.578 11.902 1.00 96.31 498 THR A O 1
ATOM 3776 N N . ILE A 1 499 ? 6.349 28.033 13.370 1.00 98.25 499 ILE A N 1
ATOM 3777 C CA . ILE A 1 499 ? 4.925 28.189 13.078 1.00 98.25 499 ILE A CA 1
ATOM 3778 C C . ILE A 1 499 ? 4.461 29.564 13.562 1.00 98.25 499 ILE A C 1
ATOM 3780 O O . ILE A 1 499 ? 3.762 30.276 12.843 1.00 98.25 499 ILE A O 1
ATOM 3784 N N . SER A 1 500 ? 4.921 30.001 14.736 1.00 97.62 500 SER A N 1
ATOM 3785 C CA . SER A 1 500 ? 4.592 31.322 15.283 1.00 97.62 500 SER A CA 1
ATOM 3786 C C . SER A 1 500 ? 5.113 32.481 14.428 1.00 97.62 500 SER A C 1
ATOM 3788 O O . SER A 1 500 ? 4.480 33.536 14.373 1.00 97.62 500 SER A O 1
ATOM 3790 N N . ALA A 1 501 ? 6.261 32.321 13.756 1.00 97.50 501 ALA A N 1
ATOM 3791 C CA . ALA A 1 501 ? 6.743 33.317 12.801 1.00 97.50 501 ALA A CA 1
ATOM 3792 C C . ALA A 1 501 ? 5.899 33.311 11.520 1.00 97.50 501 ALA A C 1
ATOM 3794 O O . ALA A 1 501 ? 5.500 34.378 11.057 1.00 97.50 501 ALA A O 1
ATOM 3795 N N . ALA A 1 502 ? 5.574 32.124 10.999 1.00 97.94 502 ALA A N 1
ATOM 3796 C CA . ALA A 1 502 ? 4.744 31.977 9.808 1.00 97.94 502 ALA A CA 1
ATOM 3797 C C . ALA A 1 502 ? 3.342 32.570 9.990 1.00 97.94 502 ALA A C 1
ATOM 3799 O O . ALA A 1 502 ? 2.850 33.249 9.099 1.00 97.94 502 ALA A O 1
ATOM 3800 N N . LEU A 1 503 ? 2.714 32.396 11.156 1.00 97.75 503 LEU A N 1
ATOM 3801 C CA . LEU A 1 503 ? 1.373 32.928 11.432 1.00 97.75 503 LEU A CA 1
ATOM 3802 C C . LEU A 1 503 ? 1.291 34.465 11.426 1.00 97.75 503 LEU A C 1
ATOM 3804 O O . LEU A 1 503 ? 0.196 35.013 11.307 1.00 97.75 503 LEU A O 1
ATOM 3808 N N . LYS A 1 504 ? 2.427 35.170 11.524 1.00 97.50 504 LYS A N 1
ATOM 3809 C CA . LYS A 1 504 ? 2.487 36.632 11.342 1.00 97.50 504 LYS A CA 1
ATOM 3810 C C . LYS A 1 504 ? 2.425 37.035 9.868 1.00 97.50 504 LYS A C 1
ATOM 3812 O O . LYS A 1 504 ? 2.053 38.167 9.573 1.00 97.50 504 LYS A O 1
ATOM 3817 N N . ASP A 1 505 ? 2.787 36.132 8.958 1.00 96.56 505 ASP A N 1
ATOM 3818 C CA . ASP A 1 505 ? 2.608 36.322 7.525 1.00 96.56 505 ASP A CA 1
ATOM 3819 C C . ASP A 1 505 ? 1.157 36.032 7.151 1.00 96.56 505 ASP A C 1
ATOM 3821 O O . ASP A 1 505 ? 0.660 34.907 7.244 1.00 96.56 505 ASP A O 1
ATOM 3825 N N . THR A 1 506 ? 0.470 37.095 6.749 1.00 96.19 506 THR A N 1
ATOM 3826 C CA . THR A 1 506 ? -0.949 37.069 6.420 1.00 96.19 506 THR A CA 1
ATOM 3827 C C . THR A 1 506 ? -1.222 37.003 4.922 1.00 96.19 506 THR A C 1
ATOM 3829 O O . THR A 1 506 ? -2.390 37.036 4.537 1.00 96.19 506 THR A O 1
ATOM 3832 N N . SER A 1 507 ? -0.185 36.852 4.085 1.00 96.50 507 SER A N 1
ATOM 3833 C CA . SER A 1 507 ? -0.316 36.740 2.622 1.00 96.50 507 SER A CA 1
ATOM 3834 C C . SER A 1 507 ? -1.110 35.511 2.163 1.00 96.50 507 SER A C 1
ATOM 3836 O O . SER A 1 507 ? -1.626 35.492 1.049 1.00 96.50 507 SER A O 1
ATOM 3838 N N . SER A 1 508 ? -1.264 34.512 3.035 1.00 96.69 508 SER A N 1
ATOM 3839 C CA . SER A 1 508 ? -2.128 33.348 2.848 1.00 96.69 508 SER A CA 1
ATOM 3840 C C . SER A 1 508 ? -2.803 32.963 4.164 1.00 96.69 508 SER A C 1
ATOM 3842 O O . SER A 1 508 ? -2.327 33.318 5.243 1.00 96.69 508 SER A O 1
ATOM 3844 N N . ASN A 1 509 ? -3.913 32.227 4.082 1.00 97.50 509 ASN A N 1
ATOM 3845 C CA . ASN A 1 509 ? -4.541 31.534 5.218 1.00 97.50 509 ASN A CA 1
ATOM 3846 C C . ASN A 1 509 ? -4.188 30.040 5.252 1.00 97.50 509 ASN A C 1
ATOM 3848 O O . ASN A 1 509 ? -4.690 29.312 6.107 1.00 97.50 509 ASN A O 1
ATOM 3852 N N . ILE A 1 510 ? -3.359 29.579 4.315 1.00 98.00 510 ILE A N 1
ATOM 3853 C CA . ILE A 1 510 ? -2.955 28.185 4.185 1.00 98.00 510 ILE A CA 1
ATOM 3854 C C . ILE A 1 510 ? -1.492 28.069 4.592 1.00 98.00 510 ILE A C 1
ATOM 3856 O O . ILE A 1 510 ? -0.636 28.792 4.084 1.00 98.00 510 ILE A O 1
ATOM 3860 N N . TYR A 1 511 ? -1.213 27.142 5.496 1.00 98.38 511 TYR A N 1
ATOM 3861 C CA . TYR A 1 511 ? 0.117 26.877 6.019 1.00 98.38 511 TYR A CA 1
ATOM 3862 C C . TYR A 1 511 ? 0.461 25.410 5.820 1.00 98.38 511 TYR A C 1
ATOM 3864 O O . TYR A 1 511 ? -0.379 24.543 6.057 1.00 98.38 511 TYR A O 1
ATOM 3872 N N . TYR A 1 512 ? 1.693 25.139 5.405 1.00 97.69 512 TYR A N 1
ATOM 3873 C CA . TYR A 1 512 ? 2.197 23.784 5.224 1.00 97.69 512 TYR A CA 1
ATOM 3874 C C . TYR A 1 512 ? 3.487 23.600 6.014 1.00 97.69 512 TYR A C 1
ATOM 3876 O O . TYR A 1 512 ? 4.461 24.321 5.801 1.00 97.69 512 TYR A O 1
ATOM 3884 N N . ILE A 1 513 ? 3.488 22.646 6.935 1.00 97.62 513 ILE A N 1
ATOM 3885 C CA . ILE A 1 513 ? 4.607 22.372 7.826 1.00 97.62 513 ILE A CA 1
ATOM 3886 C C . ILE A 1 513 ? 5.322 21.122 7.317 1.00 97.62 513 ILE A C 1
ATOM 3888 O O . ILE A 1 513 ? 4.725 20.051 7.253 1.00 97.62 513 ILE A O 1
ATOM 3892 N N . TYR A 1 514 ? 6.600 21.248 6.967 1.00 94.62 514 TYR A N 1
ATOM 3893 C CA . TYR A 1 514 ? 7.446 20.106 6.631 1.00 94.62 514 TYR A CA 1
ATOM 3894 C C . TYR A 1 514 ? 7.754 19.258 7.870 1.00 94.62 514 TYR A C 1
ATOM 3896 O O . TYR A 1 514 ? 7.729 19.752 9.003 1.00 94.62 514 TYR A O 1
ATOM 3904 N N . SER A 1 515 ? 8.074 17.986 7.635 1.00 94.25 515 SER A N 1
ATOM 3905 C CA . SER A 1 515 ? 8.440 16.991 8.645 1.00 94.25 515 SER A CA 1
ATOM 3906 C C . SER A 1 515 ? 9.437 17.549 9.662 1.00 94.25 515 SER A C 1
ATOM 3908 O O . SER A 1 515 ? 10.408 18.224 9.307 1.00 94.25 515 SER A O 1
ATOM 3910 N N . GLY A 1 516 ? 9.186 17.288 10.945 1.00 90.81 516 GLY A N 1
ATOM 3911 C CA . GLY A 1 516 ? 10.020 17.806 12.022 1.00 90.81 516 GLY A CA 1
ATOM 3912 C C . GLY A 1 516 ? 9.304 17.931 13.361 1.00 90.81 516 GLY A C 1
ATOM 3913 O O . GLY A 1 516 ? 8.093 17.749 13.479 1.00 90.81 516 GLY A O 1
ATOM 3914 N N . THR A 1 517 ? 10.083 18.256 14.394 1.00 96.75 517 THR A N 1
ATOM 3915 C CA . THR A 1 517 ? 9.575 18.555 15.740 1.00 96.75 517 THR A CA 1
ATOM 3916 C C . THR A 1 517 ? 9.784 20.030 16.069 1.00 96.75 517 THR A C 1
ATOM 3918 O O . THR A 1 517 ? 10.915 20.507 16.124 1.00 96.75 517 THR A O 1
ATOM 3921 N N . TYR A 1 518 ? 8.688 20.729 16.339 1.00 97.12 518 TYR A N 1
ATOM 3922 C CA . TYR A 1 518 ? 8.612 22.159 16.602 1.00 97.12 518 TYR A CA 1
ATOM 3923 C C . TYR A 1 518 ? 8.314 22.371 18.084 1.00 97.12 518 TYR A C 1
ATOM 3925 O O . TYR A 1 518 ? 7.208 22.104 18.556 1.00 97.12 518 TYR A O 1
ATOM 3933 N N . LYS A 1 519 ? 9.330 22.807 18.834 1.00 97.69 519 LYS A N 1
ATOM 3934 C CA . LYS A 1 519 ? 9.221 23.083 20.271 1.00 97.69 519 LYS A CA 1
ATOM 3935 C C . LYS A 1 519 ? 8.790 24.528 20.498 1.00 97.69 519 LYS A C 1
ATOM 3937 O O . LYS A 1 519 ? 9.635 25.405 20.654 1.00 97.69 519 LYS A O 1
ATOM 3942 N N . GLU A 1 520 ? 7.488 24.782 20.475 1.00 96.50 520 GLU A N 1
ATOM 3943 C CA . GLU A 1 520 ? 6.921 26.121 20.644 1.00 96.50 520 GLU A CA 1
ATOM 3944 C C . GLU A 1 520 ? 5.476 26.070 21.159 1.00 96.50 520 GLU A C 1
ATOM 3946 O O . GLU A 1 520 ? 4.813 25.034 21.101 1.00 96.50 520 GLU A O 1
ATOM 3951 N N . GLN A 1 521 ? 4.980 27.209 21.649 1.00 97.50 521 GLN A N 1
ATOM 3952 C CA . GLN A 1 521 ? 3.549 27.428 21.847 1.00 97.50 521 GLN A CA 1
ATOM 3953 C C . GLN A 1 521 ? 2.998 28.209 20.654 1.00 97.50 521 GLN A C 1
ATOM 3955 O O . GLN A 1 521 ? 3.424 29.334 20.399 1.00 97.50 521 GLN A O 1
ATOM 3960 N N . VAL A 1 522 ? 2.020 27.634 19.958 1.00 98.50 522 VAL A N 1
ATOM 3961 C CA . VAL A 1 522 ? 1.403 28.224 18.766 1.00 98.50 522 VAL A CA 1
ATOM 3962 C C . VAL A 1 522 ? 0.078 28.880 19.140 1.00 98.50 522 VAL A C 1
ATOM 3964 O O . VAL A 1 522 ? -0.783 28.239 19.740 1.00 98.50 522 VAL A O 1
ATOM 3967 N N . TYR A 1 523 ? -0.118 30.140 18.746 1.00 98.44 523 TYR A N 1
ATOM 3968 C CA . TYR A 1 523 ? -1.364 30.878 18.967 1.00 98.44 523 TYR A CA 1
ATOM 3969 C C . TYR A 1 523 ? -1.997 31.308 17.640 1.00 98.44 523 TYR A C 1
ATOM 3971 O O . TYR A 1 523 ? -1.412 32.083 16.886 1.00 98.44 523 TYR A O 1
ATOM 3979 N N . ILE A 1 524 ? -3.202 30.810 17.364 1.00 98.38 524 ILE A N 1
ATOM 3980 C CA . ILE A 1 524 ? -3.969 31.064 16.141 1.00 98.38 524 ILE A CA 1
ATOM 3981 C C . ILE A 1 524 ? -5.170 31.936 16.506 1.00 98.38 524 ILE A C 1
ATOM 3983 O O . ILE A 1 524 ? -6.174 31.450 17.022 1.00 98.38 524 ILE A O 1
ATOM 3987 N N . ASN A 1 525 ? -5.078 33.234 16.230 1.00 97.19 525 ASN A N 1
ATOM 3988 C CA . ASN A 1 525 ? -6.114 34.231 16.529 1.00 97.19 525 ASN A CA 1
ATOM 3989 C C . ASN A 1 525 ? -6.755 34.837 15.272 1.00 97.19 525 ASN A C 1
ATOM 3991 O O . ASN A 1 525 ? -7.404 35.880 15.344 1.00 97.19 525 ASN A O 1
ATOM 3995 N N . ARG A 1 526 ? -6.576 34.186 14.118 1.00 95.81 526 ARG A N 1
ATOM 3996 C CA . ARG A 1 526 ? -7.116 34.616 12.827 1.00 95.81 526 ARG A CA 1
ATOM 3997 C C . ARG A 1 526 ? -8.071 33.569 12.269 1.00 95.81 526 ARG A C 1
ATOM 3999 O O . ARG A 1 526 ? -7.797 32.373 12.344 1.00 95.81 526 ARG A O 1
ATOM 4006 N N . ALA A 1 527 ? -9.189 34.034 11.718 1.00 97.12 527 ALA A N 1
ATOM 4007 C CA . ALA A 1 527 ? -10.227 33.160 11.193 1.00 97.12 527 ALA A CA 1
ATOM 4008 C C . ALA A 1 527 ? -9.800 32.447 9.899 1.00 97.12 527 ALA A C 1
ATOM 4010 O O . ALA A 1 527 ? -8.971 32.958 9.147 1.00 97.12 527 ALA A O 1
ATOM 4011 N N . ASN A 1 528 ? -10.425 31.300 9.620 1.00 96.81 528 ASN A N 1
ATOM 4012 C CA . ASN A 1 528 ? -10.288 30.532 8.374 1.00 96.81 528 ASN A CA 1
ATOM 4013 C C . ASN A 1 528 ? -8.862 30.036 8.063 1.00 96.81 528 ASN A C 1
ATOM 4015 O O . ASN A 1 528 ? -8.522 29.805 6.902 1.00 96.81 528 ASN A O 1
ATOM 4019 N N . VAL A 1 529 ? -8.020 29.884 9.089 1.00 97.94 529 VAL A N 1
ATOM 4020 C CA . VAL A 1 529 ? -6.656 29.357 8.951 1.00 97.94 529 VAL A CA 1
ATOM 4021 C C . VAL A 1 529 ? -6.689 27.841 8.745 1.00 97.94 529 VAL A C 1
ATOM 4023 O O . VAL A 1 529 ? -7.291 27.119 9.536 1.00 97.94 529 VAL A O 1
ATOM 4026 N N . LYS A 1 530 ? -5.994 27.350 7.717 1.00 98.44 530 LYS A N 1
ATOM 4027 C CA . LYS A 1 530 ? -5.768 25.919 7.479 1.00 98.44 530 LYS A CA 1
ATOM 4028 C C . LYS A 1 530 ? -4.288 25.597 7.635 1.00 98.44 530 LYS A C 1
ATOM 4030 O O . LYS A 1 530 ? -3.461 26.217 6.970 1.00 98.44 530 LYS A O 1
ATOM 4035 N N . ILE A 1 531 ? -3.959 24.636 8.491 1.00 98.50 531 ILE A N 1
ATOM 4036 C CA . ILE A 1 531 ? -2.581 24.186 8.714 1.00 98.50 531 ILE A CA 1
ATOM 4037 C C . ILE A 1 531 ? -2.485 22.704 8.376 1.00 98.50 531 ILE A C 1
ATOM 4039 O O . ILE A 1 531 ? -3.187 21.891 8.975 1.00 98.50 531 ILE A O 1
ATOM 4043 N N . TYR A 1 532 ? -1.601 22.374 7.442 1.00 98.12 532 TYR A N 1
ATOM 4044 C CA . TYR A 1 532 ? -1.315 21.015 7.001 1.00 98.12 532 TYR A CA 1
ATOM 4045 C C . TYR A 1 532 ? 0.063 20.594 7.502 1.00 98.12 532 TYR A C 1
ATOM 4047 O O . TYR A 1 532 ? 1.045 21.306 7.287 1.00 98.12 532 TYR A O 1
ATOM 4055 N N . GLY A 1 533 ? 0.139 19.452 8.174 1.00 96.31 533 GLY A N 1
ATOM 4056 C CA . GLY A 1 533 ? 1.396 18.774 8.456 1.00 96.31 533 GLY A CA 1
ATOM 4057 C C . GLY A 1 533 ? 1.769 17.829 7.323 1.00 96.31 533 GLY A C 1
ATOM 4058 O O . GLY A 1 533 ? 0.909 17.129 6.792 1.00 96.31 533 GLY A O 1
ATOM 4059 N N . GLN A 1 534 ? 3.053 17.776 6.974 1.00 92.12 534 GLN A N 1
ATOM 4060 C CA . GLN A 1 534 ? 3.573 16.744 6.089 1.00 92.12 534 GLN A CA 1
ATOM 4061 C C . GLN A 1 534 ? 3.282 15.355 6.672 1.00 92.12 534 GLN A C 1
ATOM 4063 O O . GLN A 1 534 ? 3.538 15.062 7.847 1.00 92.12 534 GLN A O 1
ATOM 4068 N N . THR A 1 535 ? 2.747 14.485 5.833 1.00 87.56 535 THR A N 1
ATOM 4069 C CA . THR A 1 535 ? 2.328 13.130 6.181 1.00 87.56 535 THR A CA 1
ATOM 4070 C C . THR A 1 535 ? 2.524 12.242 4.964 1.00 87.56 535 THR A C 1
ATOM 4072 O O . THR A 1 535 ? 2.495 12.747 3.852 1.00 87.56 535 THR A O 1
ATOM 4075 N N . ALA A 1 536 ? 2.697 10.940 5.174 1.00 74.94 536 ALA A N 1
ATOM 4076 C CA . ALA A 1 536 ? 2.636 9.947 4.096 1.00 74.94 536 ALA A CA 1
ATOM 4077 C C . ALA A 1 536 ? 1.195 9.460 3.817 1.00 74.94 536 ALA A C 1
ATOM 4079 O O . ALA A 1 536 ? 0.965 8.598 2.979 1.00 74.94 536 ALA A O 1
ATOM 4080 N N . SER A 1 537 ? 0.206 9.923 4.594 1.00 77.56 537 SER A N 1
ATOM 4081 C CA . SER A 1 537 ? -1.208 9.603 4.375 1.00 77.56 537 SER A CA 1
ATOM 4082 C C . SER A 1 537 ? -2.119 10.629 5.044 1.00 77.56 537 SER A C 1
ATOM 4084 O O . SER A 1 537 ? -2.106 10.810 6.264 1.00 77.56 537 SER A O 1
ATOM 4086 N N . LYS A 1 538 ? -2.958 11.293 4.243 1.00 85.31 538 LYS A N 1
ATOM 4087 C CA . LYS A 1 538 ? -3.848 12.376 4.701 1.00 85.31 538 LYS A CA 1
ATOM 4088 C C . LYS A 1 538 ? -4.954 11.877 5.639 1.00 85.31 538 LYS A C 1
ATOM 4090 O O . LYS A 1 538 ? -5.349 12.598 6.553 1.00 85.31 538 LYS A O 1
ATOM 4095 N N . LEU A 1 539 ? -5.416 10.635 5.478 1.00 84.38 539 LEU A N 1
ATOM 4096 C CA . LEU A 1 539 ? -6.520 10.057 6.262 1.00 84.38 539 LEU A CA 1
ATOM 4097 C C . LEU A 1 539 ? -6.066 9.180 7.441 1.00 84.38 539 LEU A C 1
ATOM 4099 O O . LEU A 1 539 ? -6.919 8.626 8.140 1.00 84.38 539 LEU A O 1
ATOM 4103 N N . ASN A 1 540 ? -4.755 9.042 7.665 1.00 81.31 540 ASN A N 1
ATOM 4104 C CA . ASN A 1 540 ? -4.193 8.210 8.725 1.00 81.31 540 ASN A CA 1
ATOM 4105 C C . ASN A 1 540 ? -3.302 9.037 9.656 1.00 81.31 540 ASN A C 1
ATOM 4107 O O . ASN A 1 540 ? -2.181 9.406 9.312 1.00 81.31 540 ASN A O 1
ATOM 4111 N N . TYR A 1 541 ? -3.778 9.261 10.881 1.00 86.19 541 TYR A N 1
ATOM 4112 C CA . TYR A 1 541 ? -3.042 10.011 11.897 1.00 86.19 541 TYR A CA 1
ATOM 4113 C C . TYR A 1 541 ? -1.683 9.375 12.256 1.00 86.19 541 TYR A C 1
ATOM 4115 O O . TYR A 1 541 ? -0.813 10.053 12.800 1.00 86.19 541 TYR A O 1
ATOM 4123 N N . ASN A 1 542 ? -1.465 8.078 11.989 1.00 80.56 542 ASN A N 1
ATOM 4124 C CA . ASN A 1 542 ? -0.178 7.419 12.239 1.00 80.56 542 ASN A CA 1
ATOM 4125 C C . ASN A 1 542 ? 0.924 7.827 11.262 1.00 80.56 542 ASN A C 1
ATOM 4127 O O . ASN A 1 542 ? 2.092 7.713 11.619 1.00 80.56 542 ASN A O 1
ATOM 4131 N N . SER A 1 543 ? 0.562 8.347 10.091 1.00 80.69 543 SER A N 1
ATOM 4132 C CA . SER A 1 543 ? 1.508 8.780 9.061 1.00 80.69 543 SER A CA 1
ATOM 4133 C C . SER A 1 543 ? 2.021 10.210 9.271 1.00 80.69 543 SER A C 1
ATOM 4135 O O . SER A 1 543 ? 2.897 10.661 8.534 1.00 80.69 543 SER A O 1
ATOM 4137 N N . ASN A 1 544 ? 1.499 10.926 10.272 1.00 86.81 544 ASN A N 1
ATOM 4138 C CA . ASN A 1 544 ? 1.887 12.299 10.579 1.00 86.81 544 ASN A CA 1
ATOM 4139 C C . ASN A 1 544 ? 3.369 12.392 10.964 1.00 86.81 544 ASN A C 1
ATOM 4141 O O . ASN A 1 544 ? 3.799 11.801 11.959 1.00 86.81 544 ASN A O 1
ATOM 4145 N N . THR A 1 545 ? 4.123 13.226 10.246 1.00 92.75 545 THR A N 1
ATOM 4146 C CA . THR A 1 545 ? 5.567 13.439 10.483 1.00 92.75 545 THR A CA 1
ATOM 4147 C C . THR A 1 545 ? 5.891 14.764 11.183 1.00 92.75 545 THR A C 1
ATOM 4149 O O . THR A 1 545 ? 7.038 15.029 11.546 1.00 92.75 545 THR A O 1
ATOM 4152 N N . VAL A 1 546 ? 4.874 15.596 11.414 1.00 96.62 546 VAL A N 1
ATOM 4153 C CA . VAL A 1 546 ? 5.000 16.903 12.066 1.00 96.62 546 VAL A CA 1
ATOM 4154 C C . VAL A 1 546 ? 4.542 16.821 13.511 1.00 96.62 546 VAL A C 1
ATOM 4156 O O . VAL A 1 546 ? 3.386 16.495 13.780 1.00 96.62 546 VAL A O 1
ATOM 4159 N N . THR A 1 547 ? 5.426 17.187 14.436 1.00 97.81 547 THR A N 1
ATOM 4160 C CA . THR A 1 547 ? 5.119 17.261 15.867 1.00 97.81 547 THR A CA 1
ATOM 4161 C C . THR A 1 547 ? 5.295 18.678 16.389 1.00 97.81 547 THR A C 1
ATOM 4163 O O . THR A 1 547 ? 6.393 19.217 16.342 1.00 97.81 547 THR A O 1
ATOM 4166 N N . ILE A 1 548 ? 4.239 19.270 16.937 1.00 98.44 548 ILE A N 1
ATOM 4167 C CA . ILE A 1 548 ? 4.272 20.519 17.701 1.00 98.44 548 ILE A CA 1
ATOM 4168 C C . ILE A 1 548 ? 4.246 20.138 19.174 1.00 98.44 548 ILE A C 1
ATOM 4170 O O . ILE A 1 548 ? 3.348 19.412 19.609 1.00 98.44 548 ILE A O 1
ATOM 4174 N N . THR A 1 549 ? 5.228 20.592 19.946 1.00 98.12 549 THR A N 1
ATOM 4175 C CA . THR A 1 549 ? 5.346 20.173 21.339 1.00 98.12 549 THR A CA 1
ATOM 4176 C C . THR A 1 549 ? 5.755 21.283 22.292 1.00 98.12 549 THR A C 1
ATOM 4178 O O . THR A 1 549 ? 6.562 22.151 21.968 1.00 98.12 549 THR A O 1
ATOM 4181 N N . ASN A 1 550 ? 5.204 21.222 23.499 1.00 94.62 550 ASN A N 1
ATOM 4182 C CA . ASN A 1 550 ? 5.591 22.041 24.634 1.00 94.62 550 ASN A CA 1
ATOM 4183 C C . ASN A 1 550 ? 5.506 21.205 25.924 1.00 94.62 550 ASN A C 1
ATOM 4185 O O . ASN A 1 550 ? 4.989 20.091 25.923 1.00 94.62 550 ASN A O 1
ATOM 4189 N N . SER A 1 551 ? 6.007 21.737 27.034 1.00 96.81 551 SER A N 1
ATOM 4190 C CA . SER A 1 551 ? 5.953 21.098 28.350 1.00 96.81 551 SER A CA 1
ATOM 4191 C C . SER A 1 551 ? 5.583 22.132 29.408 1.00 96.81 551 SER A C 1
ATOM 4193 O O . SER A 1 551 ? 6.425 22.562 30.196 1.00 96.81 551 SER A O 1
ATOM 4195 N N . LEU A 1 552 ? 4.325 22.572 29.394 1.00 96.50 552 LEU A N 1
ATOM 4196 C CA . LEU A 1 552 ? 3.837 23.661 30.237 1.00 96.50 552 LEU A CA 1
ATOM 4197 C C . LEU A 1 552 ? 2.542 23.245 30.935 1.00 96.50 552 LEU A C 1
ATOM 4199 O O . LEU A 1 552 ? 1.585 22.850 30.270 1.00 96.50 552 LEU A O 1
ATOM 4203 N N . SER A 1 553 ? 2.507 23.344 32.265 1.00 97.94 553 SER A N 1
ATOM 4204 C CA . SER A 1 553 ? 1.297 23.091 33.052 1.00 97.94 553 SER A CA 1
ATOM 4205 C C . SER A 1 553 ? 0.450 24.349 33.215 1.00 97.94 553 SER A C 1
ATOM 4207 O O . SER A 1 553 ? 0.962 25.469 33.186 1.00 97.94 553 SER A O 1
ATOM 4209 N N . ALA A 1 554 ? -0.848 24.176 33.457 1.00 96.88 554 ALA A N 1
ATOM 4210 C CA . ALA A 1 554 ? -1.777 25.272 33.726 1.00 96.88 554 ALA A CA 1
ATOM 4211 C C . ALA A 1 554 ? -1.370 26.107 34.944 1.00 96.88 554 ALA A C 1
ATOM 4213 O O . ALA A 1 554 ? -1.475 27.331 34.908 1.00 96.88 554 ALA A O 1
ATOM 4214 N N . ALA A 1 555 ? -0.854 25.464 35.995 1.00 95.56 555 ALA A N 1
ATOM 4215 C CA . ALA A 1 555 ? -0.373 26.152 37.189 1.00 95.56 555 ALA A CA 1
ATOM 4216 C C . ALA A 1 555 ? 0.800 27.095 36.876 1.00 95.56 555 ALA A C 1
ATOM 4218 O O . ALA A 1 555 ? 0.818 28.227 37.350 1.00 95.56 555 ALA A O 1
ATOM 4219 N N . ALA A 1 556 ? 1.748 26.654 36.042 1.00 96.75 556 ALA A N 1
ATOM 4220 C CA . ALA A 1 556 ? 2.872 27.484 35.614 1.00 96.75 556 ALA A CA 1
ATOM 4221 C C . ALA A 1 556 ? 2.453 28.559 34.596 1.00 96.75 556 ALA A C 1
ATOM 4223 O O . ALA A 1 556 ? 2.988 29.663 34.607 1.00 96.75 556 ALA A O 1
ATOM 4224 N N . ALA A 1 557 ? 1.489 28.250 33.726 1.00 96.00 557 ALA A N 1
ATOM 4225 C CA . ALA A 1 557 ? 1.000 29.165 32.697 1.00 96.00 557 ALA A CA 1
ATOM 4226 C C . ALA A 1 557 ? 0.000 30.215 33.211 1.00 96.00 557 ALA A C 1
ATOM 4228 O O . ALA A 1 557 ? -0.266 31.198 32.525 1.00 96.00 557 ALA A O 1
ATOM 4229 N N . GLY A 1 558 ? -0.605 29.987 34.378 1.00 96.44 558 GLY A N 1
ATOM 4230 C CA . GLY A 1 558 ? -1.654 30.825 34.964 1.00 96.44 558 GLY A CA 1
ATOM 4231 C C . GLY A 1 558 ? -3.082 30.497 34.504 1.00 96.44 558 GLY A C 1
ATOM 4232 O O . GLY A 1 558 ? -4.032 31.048 35.053 1.00 96.44 558 GLY A O 1
ATOM 4233 N N . SER A 1 559 ? -3.272 29.610 33.521 1.00 97.44 559 SER A N 1
ATOM 4234 C CA . SER A 1 559 ? -4.589 29.070 33.144 1.00 97.44 559 SER A CA 1
ATOM 4235 C C . SER A 1 559 ? -4.473 27.829 32.251 1.00 97.44 559 SER A C 1
ATOM 4237 O O . SER A 1 559 ? -3.419 27.574 31.664 1.00 97.44 559 SER A O 1
ATOM 4239 N N . ASN A 1 560 ? -5.580 27.093 32.086 1.00 96.75 560 ASN A N 1
ATOM 4240 C CA . ASN A 1 560 ? -5.643 25.952 31.167 1.00 96.75 560 ASN A CA 1
ATOM 4241 C C . ASN A 1 560 ? -5.349 26.368 29.717 1.00 96.75 560 ASN A C 1
ATOM 4243 O O . ASN A 1 560 ? -4.533 25.727 29.058 1.00 96.75 560 ASN A O 1
ATOM 4247 N N . ASP A 1 561 ? -5.943 27.469 29.238 1.00 97.81 561 ASP A N 1
ATOM 4248 C CA . ASP A 1 561 ? -5.697 27.960 27.876 1.00 97.81 561 ASP A CA 1
ATOM 4249 C C . ASP A 1 561 ? -4.226 28.335 27.664 1.00 97.81 561 ASP A C 1
ATOM 4251 O O . ASP A 1 561 ? -3.617 27.896 26.693 1.00 97.81 561 ASP A O 1
ATOM 4255 N N . LEU A 1 562 ? -3.630 29.086 28.598 1.00 97.88 562 LEU A N 1
ATOM 4256 C CA . LEU A 1 562 ? -2.233 29.522 28.495 1.00 97.88 562 LEU A CA 1
ATOM 4257 C C . LEU A 1 562 ? -1.238 28.353 28.524 1.00 97.88 562 LEU A C 1
ATOM 4259 O O . LEU A 1 562 ? -0.106 28.521 28.076 1.00 97.88 562 LEU A O 1
ATOM 4263 N N . SER A 1 563 ? -1.640 27.174 29.004 1.00 98.06 563 SER A N 1
ATOM 4264 C CA . SER A 1 563 ? -0.806 25.966 28.956 1.00 98.06 563 SER A CA 1
ATOM 4265 C C . SER A 1 563 ? -0.868 25.211 27.626 1.00 98.06 563 SER A C 1
ATOM 4267 O O . SER A 1 563 ? -0.044 24.329 27.394 1.00 98.06 563 SER A O 1
ATOM 4269 N N . GLY A 1 564 ? -1.815 25.557 26.745 1.00 98.44 564 GLY A N 1
ATOM 4270 C CA . GLY A 1 564 ? -2.005 24.897 25.457 1.00 98.44 564 GLY A CA 1
ATOM 4271 C C . GLY A 1 564 ? -0.741 24.921 24.601 1.00 98.44 564 GLY A C 1
ATOM 4272 O O . GLY A 1 564 ? -0.137 25.978 24.426 1.00 98.44 564 GLY A O 1
ATOM 4273 N N . THR A 1 565 ? -0.344 23.778 24.041 1.00 98.75 565 THR A N 1
ATOM 4274 C CA . THR A 1 565 ? 0.743 23.723 23.043 1.00 98.75 565 THR A CA 1
ATOM 4275 C C . THR A 1 565 ? 0.311 24.415 21.753 1.00 98.75 565 THR A C 1
ATOM 4277 O O . THR A 1 565 ? 1.035 25.252 21.220 1.00 98.75 565 THR A O 1
ATOM 4280 N N . VAL A 1 566 ? -0.911 24.135 21.299 1.00 98.81 566 VAL A N 1
ATOM 4281 C CA . VAL A 1 566 ? -1.591 24.887 20.243 1.00 98.81 566 VAL A CA 1
ATOM 4282 C C . VAL A 1 566 ? -2.856 25.503 20.827 1.00 98.81 566 VAL A C 1
ATOM 4284 O O . VAL A 1 566 ? -3.666 24.822 21.457 1.00 98.81 566 VAL A O 1
ATOM 4287 N N . ARG A 1 567 ? -3.023 26.807 20.622 1.00 98.62 567 ARG A N 1
ATOM 4288 C CA . ARG A 1 567 ? -4.130 27.607 21.145 1.00 98.62 567 ARG A CA 1
ATOM 4289 C C . ARG A 1 567 ? -4.875 28.257 19.989 1.00 98.62 567 ARG A C 1
ATOM 4291 O O . ARG A 1 567 ? -4.301 29.049 19.245 1.00 98.62 567 ARG A O 1
ATOM 4298 N N . VAL A 1 568 ? -6.151 27.928 19.848 1.00 98.62 568 VAL A N 1
ATOM 4299 C CA . VAL A 1 568 ? -7.035 28.400 18.780 1.00 98.62 568 VAL A CA 1
ATOM 4300 C C . VAL A 1 568 ? -8.065 29.350 19.374 1.00 98.62 568 VAL A C 1
ATOM 4302 O O . VAL A 1 568 ? -8.917 28.940 20.155 1.00 98.62 568 VAL A O 1
ATOM 4305 N N . ALA A 1 569 ? -8.003 30.619 18.984 1.00 97.75 569 ALA A N 1
ATOM 4306 C CA . ALA A 1 569 ? -8.872 31.694 19.461 1.00 97.75 569 ALA A CA 1
ATOM 4307 C C . ALA A 1 569 ? -9.690 32.352 18.333 1.00 97.75 569 ALA A C 1
ATOM 4309 O O . ALA A 1 569 ? -10.166 33.475 18.488 1.00 97.75 569 ALA A O 1
ATOM 4310 N N . ALA A 1 570 ? -9.858 31.673 17.194 1.00 97.00 570 ALA A N 1
ATOM 4311 C CA . ALA A 1 570 ? -10.641 32.161 16.059 1.00 97.00 570 ALA A CA 1
ATOM 4312 C C . ALA A 1 570 ? -11.453 31.048 15.372 1.00 97.00 570 ALA A C 1
ATOM 4314 O O . ALA A 1 570 ? -11.134 29.869 15.498 1.00 97.00 570 ALA A O 1
ATOM 4315 N N . ALA A 1 571 ? -12.496 31.445 14.636 1.00 96.88 571 ALA A N 1
ATOM 4316 C CA . ALA A 1 571 ? -13.411 30.548 13.925 1.00 96.88 571 ALA A CA 1
ATOM 4317 C C . ALA A 1 571 ? -12.872 30.085 12.558 1.00 96.88 571 ALA A C 1
ATOM 4319 O O . ALA A 1 571 ? -12.076 30.776 11.927 1.00 96.88 571 ALA A O 1
ATOM 4320 N N . GLY A 1 572 ? -13.360 28.950 12.060 1.00 96.69 572 GLY A N 1
ATOM 4321 C CA . GLY A 1 572 ? -13.012 28.398 10.748 1.00 96.69 572 GLY A CA 1
ATOM 4322 C C . GLY A 1 572 ? -11.613 27.783 10.677 1.00 96.69 572 GLY A C 1
ATOM 4323 O O . GLY A 1 572 ? -11.098 27.566 9.583 1.00 96.69 572 GLY A O 1
ATOM 4324 N N . VAL A 1 573 ? -10.967 27.530 11.819 1.00 98.56 573 VAL A N 1
ATOM 4325 C CA . VAL A 1 573 ? -9.609 26.974 11.848 1.00 98.56 573 VAL A CA 1
ATOM 4326 C C . VAL A 1 573 ? -9.654 25.468 11.598 1.00 98.56 573 VAL A C 1
ATOM 4328 O O . VAL A 1 573 ? -10.477 24.759 12.175 1.00 98.56 573 VAL A O 1
ATOM 4331 N N . SER A 1 574 ? -8.770 24.975 10.730 1.00 98.44 574 SER A N 1
ATOM 4332 C CA . SER A 1 574 ? -8.625 23.550 10.429 1.00 98.44 574 SER A CA 1
ATOM 4333 C C . SER A 1 574 ? -7.176 23.094 10.563 1.00 98.44 574 SER A C 1
ATOM 4335 O O . SER A 1 574 ? -6.274 23.711 9.993 1.00 98.44 574 SER A O 1
ATOM 4337 N N . LEU A 1 575 ? -6.964 21.999 11.286 1.00 98.75 575 LEU A N 1
ATOM 4338 C CA . LEU A 1 575 ? -5.665 21.357 11.468 1.00 98.75 575 LEU A CA 1
ATOM 4339 C C . LEU A 1 575 ? -5.692 19.973 10.819 1.00 98.75 575 LEU A C 1
ATOM 4341 O O . LEU A 1 575 ? -6.573 19.176 11.137 1.00 98.75 575 LEU A O 1
ATOM 4345 N N . TYR A 1 576 ? -4.730 19.692 9.945 1.00 98.62 576 TYR A N 1
ATOM 4346 C CA . TYR A 1 576 ? -4.615 18.427 9.223 1.00 98.62 576 TYR A CA 1
ATOM 4347 C C . TYR A 1 576 ? -3.274 17.775 9.529 1.00 98.62 576 TYR A C 1
ATOM 4349 O O . TYR A 1 576 ? -2.232 18.418 9.390 1.00 98.62 576 TYR A O 1
ATOM 4357 N N . ASN A 1 577 ? -3.298 16.496 9.894 1.00 97.88 577 ASN A N 1
ATOM 4358 C CA . ASN A 1 577 ? -2.106 15.648 9.954 1.00 97.88 577 ASN A CA 1
ATOM 4359 C C . ASN A 1 577 ? -0.984 16.154 10.881 1.00 97.88 577 ASN A C 1
ATOM 4361 O O . ASN A 1 577 ? 0.206 16.021 10.587 1.00 97.88 577 ASN A O 1
ATOM 4365 N N . LEU A 1 578 ? -1.360 16.736 12.023 1.00 98.31 578 LEU A N 1
ATOM 4366 C CA . LEU A 1 578 ? -0.425 17.226 13.038 1.00 98.31 578 LEU A CA 1
ATOM 4367 C C . LEU A 1 578 ? -0.408 16.321 14.268 1.00 98.31 578 LEU A C 1
ATOM 4369 O O . LEU A 1 578 ? -1.457 15.905 14.761 1.00 98.31 578 LEU A O 1
ATOM 4373 N N . ASN A 1 579 ? 0.780 16.099 14.824 1.00 98.62 579 ASN A N 1
ATOM 4374 C CA . ASN A 1 579 ? 0.940 15.620 16.191 1.00 98.62 579 ASN A CA 1
ATOM 4375 C C . ASN A 1 579 ? 1.092 16.842 17.106 1.00 98.62 579 ASN A C 1
ATOM 4377 O O . ASN A 1 579 ? 1.998 17.646 16.919 1.00 98.62 579 ASN A O 1
ATOM 4381 N N . ILE A 1 580 ? 0.208 17.006 18.083 1.00 98.75 580 ILE A N 1
ATOM 4382 C CA . ILE A 1 580 ? 0.210 18.109 19.044 1.00 98.75 580 ILE A CA 1
ATOM 4383 C C . ILE A 1 580 ? 0.342 17.500 20.434 1.00 98.75 580 ILE A C 1
ATOM 4385 O O . ILE A 1 580 ? -0.543 16.772 20.883 1.00 98.75 580 ILE A O 1
ATOM 4389 N N . ALA A 1 581 ? 1.453 17.787 21.106 1.00 98.12 581 ALA A N 1
ATOM 4390 C CA . ALA A 1 581 ? 1.844 17.096 22.326 1.00 98.12 581 ALA A CA 1
ATOM 4391 C C . ALA A 1 581 ? 2.201 18.072 23.448 1.00 98.12 581 ALA A C 1
ATOM 4393 O O . ALA A 1 581 ? 3.128 18.870 23.294 1.00 98.12 581 ALA A O 1
ATOM 4394 N N . ASN A 1 582 ? 1.553 17.939 24.607 1.00 97.94 582 ASN A N 1
ATOM 4395 C CA . ASN A 1 582 ? 2.052 18.543 25.840 1.00 97.94 582 ASN A CA 1
ATOM 4396 C C . ASN A 1 582 ? 2.721 17.474 26.709 1.00 97.94 582 ASN A C 1
ATOM 4398 O O . ASN A 1 582 ? 2.066 16.575 27.236 1.00 97.94 582 ASN A O 1
ATOM 4402 N N . THR A 1 583 ? 4.041 17.561 26.850 1.00 96.88 583 THR A N 1
ATOM 4403 C CA . THR A 1 583 ? 4.865 16.514 27.465 1.00 96.88 583 THR A CA 1
ATOM 4404 C C . THR A 1 583 ? 5.068 16.690 28.970 1.00 96.88 583 THR A C 1
ATOM 4406 O O . THR A 1 583 ? 5.903 15.991 29.536 1.00 96.88 583 THR A O 1
ATOM 4409 N N . TYR A 1 584 ? 4.330 17.591 29.638 1.00 96.06 584 TYR A N 1
ATOM 4410 C CA . TYR A 1 584 ? 4.464 17.820 31.088 1.00 96.06 584 TYR A CA 1
ATOM 4411 C C . TYR A 1 584 ? 4.274 16.535 31.919 1.00 96.06 584 TYR A C 1
ATOM 4413 O O . TYR A 1 584 ? 4.968 16.321 32.910 1.00 96.06 584 TYR A O 1
ATOM 4421 N N . GLY A 1 585 ? 3.361 15.655 31.495 1.00 91.00 585 GLY A N 1
ATOM 4422 C CA . GLY A 1 585 ? 3.123 14.364 32.139 1.00 91.00 585 GLY A CA 1
ATOM 4423 C C . GLY A 1 585 ? 2.216 14.439 33.372 1.00 91.00 585 GLY A C 1
ATOM 4424 O O . GLY A 1 585 ? 1.328 15.285 33.472 1.00 91.00 585 GLY A O 1
ATOM 4425 N N . LYS A 1 586 ? 2.390 13.490 34.297 1.00 92.25 586 LYS A N 1
ATOM 4426 C CA . LYS A 1 586 ? 1.531 13.322 35.477 1.00 92.25 586 LYS A CA 1
ATOM 4427 C C . LYS A 1 586 ? 1.763 14.430 36.508 1.00 92.25 586 LYS A C 1
ATOM 4429 O O . LYS A 1 586 ? 2.900 14.690 36.881 1.00 92.25 586 LYS A O 1
ATOM 4434 N N . GLY A 1 587 ? 0.680 14.981 37.063 1.00 89.88 587 GLY A N 1
ATOM 4435 C CA . GLY A 1 587 ? 0.723 15.814 38.275 1.00 89.88 587 GLY A CA 1
ATOM 4436 C C . GLY A 1 587 ? 0.031 17.172 38.167 1.00 89.88 587 GLY A C 1
ATOM 4437 O O . GLY A 1 587 ? -0.259 17.767 39.199 1.00 89.88 587 GLY A O 1
ATOM 4438 N N . ALA A 1 588 ? -0.271 17.651 36.958 1.00 94.94 588 ALA A N 1
ATOM 4439 C CA . ALA A 1 588 ? -1.036 18.879 36.742 1.00 94.94 588 ALA A CA 1
ATOM 4440 C C . ALA A 1 588 ? -1.741 18.860 35.378 1.00 94.94 588 ALA A C 1
ATOM 4442 O O . ALA A 1 588 ? -1.366 18.084 34.499 1.00 94.94 588 ALA A O 1
ATOM 4443 N N . GLN A 1 589 ? -2.721 19.750 35.192 1.00 97.50 589 GLN A N 1
ATOM 4444 C CA . GLN A 1 589 ? -3.326 20.004 33.884 1.00 97.50 589 GLN A CA 1
ATOM 4445 C C . GLN A 1 589 ? -2.270 20.507 32.898 1.00 97.50 589 GLN A C 1
ATOM 4447 O O . GLN A 1 589 ? -1.512 21.429 33.222 1.00 97.50 589 GLN A O 1
ATOM 4452 N N . ALA A 1 590 ? -2.238 19.937 31.696 1.00 97.94 590 ALA A N 1
ATOM 4453 C CA . ALA A 1 590 ? -1.303 20.332 30.653 1.00 97.94 590 ALA A CA 1
ATOM 4454 C C . ALA A 1 590 ? -1.918 20.091 29.268 1.00 97.94 590 ALA A C 1
ATOM 4456 O O . ALA A 1 590 ? -2.011 18.958 28.792 1.00 97.94 590 ALA A O 1
ATOM 4457 N N . ILE A 1 591 ? -2.347 21.178 28.625 1.00 98.75 591 ILE A N 1
ATOM 4458 C CA . ILE A 1 591 ? -3.185 21.110 27.430 1.00 98.75 591 ILE A CA 1
ATOM 4459 C C . ILE A 1 591 ? -2.305 20.946 26.182 1.00 98.75 591 ILE A C 1
ATOM 4461 O O . ILE A 1 591 ? -1.364 21.712 25.952 1.00 98.75 591 ILE A O 1
ATOM 4465 N N . ALA A 1 592 ? -2.629 19.971 25.333 1.00 98.75 592 ALA A N 1
ATOM 4466 C CA . ALA A 1 592 ? -2.052 19.852 23.998 1.00 98.75 592 ALA A CA 1
ATOM 4467 C C . ALA A 1 592 ? -2.736 20.836 23.041 1.00 98.75 592 ALA A C 1
ATOM 4469 O O . ALA A 1 592 ? -2.076 21.694 22.455 1.00 98.75 592 ALA A O 1
ATOM 4470 N N . LEU A 1 593 ? -4.067 20.776 22.955 1.00 98.88 593 LEU A N 1
ATOM 4471 C CA . LEU A 1 593 ? -4.870 21.635 22.086 1.00 98.88 593 LEU A CA 1
ATOM 4472 C C . LEU A 1 593 ? -5.957 22.362 22.888 1.00 98.88 593 LEU A C 1
ATOM 4474 O O . LEU A 1 593 ? -6.790 21.727 23.533 1.00 98.88 593 LEU A O 1
ATOM 4478 N N . SER A 1 594 ? -5.951 23.695 22.827 1.00 98.75 594 SER A N 1
ATOM 4479 C CA . SER A 1 594 ? -6.981 24.569 23.402 1.00 98.75 594 SER A CA 1
ATOM 4480 C C . SER A 1 594 ? -7.792 25.221 22.288 1.00 98.75 594 SER A C 1
ATOM 4482 O O . SER A 1 594 ? -7.221 25.920 21.452 1.00 98.75 594 SER A O 1
ATOM 4484 N N . VAL A 1 595 ? -9.113 25.022 22.282 1.00 98.62 595 VAL A N 1
ATOM 4485 C CA . VAL A 1 595 ? -10.030 25.618 21.298 1.00 98.62 595 VAL A CA 1
ATOM 4486 C C . VAL A 1 595 ? -11.041 26.519 22.002 1.00 98.62 595 VAL A C 1
ATOM 4488 O O . VAL A 1 595 ? -11.887 26.062 22.773 1.00 98.62 595 VAL A O 1
ATOM 4491 N N . GLN A 1 596 ? -10.945 27.817 21.725 1.00 97.56 596 GLN A N 1
ATOM 4492 C CA . GLN A 1 596 ? -11.628 28.893 22.446 1.00 97.56 596 GLN A CA 1
ATOM 4493 C C . GLN A 1 596 ? -12.653 29.659 21.596 1.00 97.56 596 GLN A C 1
ATOM 4495 O O . GLN A 1 596 ? -13.272 30.591 22.109 1.00 97.56 596 GLN A O 1
ATOM 4500 N N . ALA A 1 597 ? -12.855 29.312 20.318 1.00 91.56 597 ALA A N 1
ATOM 4501 C CA . ALA A 1 597 ? -13.784 30.045 19.455 1.00 91.56 597 ALA A CA 1
ATOM 4502 C C . ALA A 1 597 ? -14.302 29.249 18.245 1.00 91.56 597 ALA A C 1
ATOM 4504 O O . ALA A 1 597 ? -13.555 28.515 17.607 1.00 91.56 597 ALA A O 1
ATOM 4505 N N . GLY A 1 598 ? -15.554 29.538 17.864 1.00 88.38 598 GLY A N 1
ATOM 4506 C CA . GLY A 1 598 ? -16.097 29.317 16.519 1.00 88.38 598 GLY A CA 1
ATOM 4507 C C . GLY A 1 598 ? -16.209 27.867 16.043 1.00 88.38 598 GLY A C 1
ATOM 4508 O O . GLY A 1 598 ? -16.312 26.943 16.843 1.00 88.38 598 GLY A O 1
ATOM 4509 N N . THR A 1 599 ? -16.246 27.689 14.719 1.00 96.44 599 THR A N 1
ATOM 4510 C CA . THR A 1 599 ? -16.132 26.379 14.067 1.00 96.44 599 THR A CA 1
ATOM 4511 C C . THR A 1 599 ? -14.668 25.945 14.014 1.00 96.44 599 THR A C 1
ATOM 4513 O O . THR A 1 599 ? -13.803 26.741 13.642 1.00 96.44 599 THR A O 1
ATOM 4516 N N . PHE A 1 600 ? -14.374 24.698 14.371 1.00 98.56 600 PHE A N 1
ATOM 4517 C CA . PHE A 1 600 ? -13.014 24.156 14.374 1.00 98.56 600 PHE A CA 1
ATOM 4518 C C . PHE A 1 600 ? -12.989 22.709 13.880 1.00 98.56 600 PHE A C 1
ATOM 4520 O O . PHE A 1 600 ? -13.821 21.906 14.299 1.00 98.56 600 PHE A O 1
ATOM 4527 N N . GLY A 1 601 ? -12.021 22.367 13.029 1.00 98.56 601 GLY A N 1
ATOM 4528 C CA . GLY A 1 601 ? -11.811 21.004 12.538 1.00 98.56 601 GLY A CA 1
ATOM 4529 C C . GLY A 1 601 ? -10.403 20.483 12.821 1.00 98.56 601 GLY A C 1
ATOM 4530 O O . GLY A 1 601 ? -9.417 21.149 12.505 1.00 98.56 601 GLY A O 1
ATOM 4531 N N . ALA A 1 602 ? -10.300 19.276 13.367 1.00 98.69 602 ALA A N 1
ATOM 4532 C CA . ALA A 1 602 ? -9.066 18.503 13.426 1.00 98.69 602 ALA A CA 1
ATOM 4533 C C . ALA A 1 602 ? -9.231 17.204 12.629 1.00 98.69 602 ALA A C 1
ATOM 4535 O O . ALA A 1 602 ? -10.152 16.419 12.868 1.00 98.69 602 ALA A O 1
ATOM 4536 N N . TYR A 1 603 ? -8.324 16.989 11.685 1.00 98.50 603 TYR A N 1
ATOM 4537 C CA . TYR A 1 603 ? -8.430 15.967 10.656 1.00 98.50 603 TYR A CA 1
ATOM 4538 C C . TYR A 1 603 ? -7.163 15.118 10.658 1.00 98.50 603 TYR A C 1
ATOM 4540 O O . TYR A 1 603 ? -6.075 15.602 10.347 1.00 98.50 603 TYR A O 1
ATOM 4548 N N . ALA A 1 604 ? -7.292 13.857 11.070 1.00 96.81 604 ALA A N 1
ATOM 4549 C CA . ALA A 1 604 ? -6.153 12.963 11.259 1.00 96.81 604 ALA A CA 1
ATOM 4550 C C . ALA A 1 604 ? -5.035 13.531 12.151 1.00 96.81 604 ALA A C 1
ATOM 4552 O O . ALA A 1 604 ? -3.855 13.318 11.891 1.00 96.81 604 ALA A O 1
ATOM 4553 N N . CYS A 1 605 ? -5.383 14.231 13.232 1.00 98.62 605 CYS A N 1
ATOM 4554 C CA . CYS A 1 605 ? -4.406 14.754 14.192 1.00 98.62 605 CYS A CA 1
ATOM 4555 C C . CYS A 1 605 ? -4.154 13.767 15.345 1.00 98.62 605 CYS A C 1
ATOM 4557 O O . CYS A 1 605 ? -5.068 13.056 15.764 1.00 98.62 605 CYS A O 1
ATOM 4559 N N . LYS A 1 606 ? -2.937 13.761 15.907 1.00 98.62 606 LYS A N 1
ATOM 4560 C CA . LYS A 1 606 ? -2.633 13.123 17.201 1.00 98.62 606 LYS A CA 1
ATOM 4561 C C . LYS A 1 606 ? -2.579 14.190 18.290 1.00 98.62 606 LYS A C 1
ATOM 4563 O O . LYS A 1 606 ? -1.759 15.093 18.201 1.00 98.62 606 LYS A O 1
ATOM 4568 N N . LEU A 1 607 ? -3.402 14.077 19.324 1.00 98.81 607 LEU A N 1
ATOM 4569 C CA . LEU A 1 607 ? -3.381 14.937 20.506 1.00 98.81 607 LEU A CA 1
ATOM 4570 C C . LEU A 1 607 ? -2.891 14.115 21.695 1.00 98.81 607 LEU A C 1
ATOM 4572 O O . LEU A 1 607 ? -3.548 13.143 22.073 1.00 98.81 607 LEU A O 1
ATOM 4576 N N . THR A 1 608 ? -1.741 14.481 22.264 1.00 98.50 608 THR A N 1
ATOM 4577 C CA . THR A 1 608 ? -1.124 13.701 23.343 1.00 98.50 608 THR A CA 1
ATOM 4578 C C . THR A 1 608 ? -0.839 14.499 24.605 1.00 98.50 608 THR A C 1
ATOM 4580 O O . THR A 1 608 ? -0.345 15.628 24.566 1.00 98.50 608 THR A O 1
ATOM 4583 N N . GLY A 1 609 ? -1.145 13.887 25.748 1.00 96.19 609 GLY A N 1
ATOM 4584 C CA . GLY A 1 609 ? -0.933 14.460 27.072 1.00 96.19 609 GLY A CA 1
ATOM 4585 C C . GLY A 1 609 ? -1.261 13.463 28.182 1.00 96.19 609 GLY A C 1
ATOM 4586 O O . GLY A 1 609 ? -1.319 12.256 27.955 1.00 96.19 609 GLY A O 1
ATOM 4587 N N . TYR A 1 610 ? -1.445 13.963 29.406 1.00 97.00 610 TYR A N 1
ATOM 4588 C CA . TYR A 1 610 ? -1.738 13.114 30.568 1.00 97.00 610 TYR A CA 1
ATOM 4589 C C . TYR A 1 610 ? -3.011 13.538 31.298 1.00 97.00 610 TYR A C 1
ATOM 4591 O O . TYR A 1 610 ? -3.951 12.757 31.412 1.00 97.00 610 TYR A O 1
ATOM 4599 N N . GLN A 1 611 ? -3.058 14.770 31.794 1.00 97.81 611 GLN A N 1
ATOM 4600 C CA . GLN A 1 611 ? -4.257 15.348 32.383 1.00 97.81 611 GLN A CA 1
ATOM 4601 C C . GLN A 1 611 ? -4.673 16.555 31.542 1.00 97.81 611 GLN A C 1
ATOM 4603 O O . GLN A 1 611 ? -3.823 17.390 31.228 1.00 97.81 611 GLN A O 1
ATOM 4608 N N . ASP A 1 612 ? -5.961 16.634 31.196 1.00 98.31 612 ASP A N 1
ATOM 4609 C CA . ASP A 1 612 ? -6.554 17.769 30.480 1.00 98.31 612 ASP A CA 1
ATOM 4610 C C . ASP A 1 612 ? -5.947 17.985 29.069 1.00 98.31 612 ASP A C 1
ATOM 4612 O O . ASP A 1 612 ? -5.584 19.094 28.688 1.00 98.31 612 ASP A O 1
ATOM 4616 N N . THR A 1 613 ? -5.806 16.921 28.267 1.00 98.75 613 THR A N 1
ATOM 4617 C CA . THR A 1 613 ? -5.115 16.956 26.959 1.00 98.75 613 THR A CA 1
ATOM 4618 C C . THR A 1 613 ? -5.802 17.828 25.905 1.00 98.75 613 THR A C 1
ATOM 4620 O O . THR A 1 613 ? -5.135 18.625 25.239 1.00 98.75 613 THR A O 1
ATOM 4623 N N . LEU A 1 614 ? -7.117 17.690 25.740 1.00 98.81 614 LEU A N 1
ATOM 4624 C CA . LEU A 1 614 ? -7.930 18.463 24.806 1.00 98.81 614 LEU A CA 1
ATOM 4625 C C . LEU A 1 614 ? -8.901 19.361 25.574 1.00 98.81 614 LEU A C 1
ATOM 4627 O O . LEU A 1 614 ? -9.881 18.883 26.148 1.00 98.81 614 LEU A O 1
ATOM 4631 N N . LEU A 1 615 ? -8.661 20.670 25.506 1.00 98.69 615 LEU A N 1
ATOM 4632 C CA . LEU A 1 615 ? -9.582 21.692 25.985 1.00 98.69 615 LEU A CA 1
ATOM 4633 C C . LEU A 1 615 ? -10.523 22.119 24.848 1.00 98.69 615 LEU A C 1
ATOM 4635 O O . LEU A 1 615 ? -10.285 23.098 24.135 1.00 98.69 615 LEU A O 1
ATOM 4639 N N . ALA A 1 616 ? -11.622 21.387 24.703 1.00 97.75 616 ALA A N 1
ATOM 4640 C CA . ALA A 1 616 ? -12.748 21.723 23.841 1.00 97.75 616 ALA A CA 1
ATOM 4641 C C . ALA A 1 616 ? -13.628 22.795 24.512 1.00 97.75 616 ALA A C 1
ATOM 4643 O O . ALA A 1 616 ? -14.715 22.513 25.006 1.00 97.75 616 ALA A O 1
ATOM 4644 N N . ASN A 1 617 ? -13.143 24.037 24.612 1.00 97.50 617 ASN A N 1
ATOM 4645 C CA . ASN A 1 617 ? -13.772 25.005 25.510 1.00 97.50 617 ASN A CA 1
ATOM 4646 C C . ASN A 1 617 ? -15.025 25.674 24.945 1.00 97.50 617 ASN A C 1
ATOM 4648 O O . ASN A 1 617 ? -16.027 25.748 25.651 1.00 97.50 617 ASN A O 1
ATOM 4652 N N . LYS A 1 618 ? -14.964 26.196 23.712 1.00 96.56 618 LYS A N 1
ATOM 4653 C CA . LYS A 1 618 ? -16.057 26.970 23.096 1.00 96.56 618 LYS A CA 1
ATOM 4654 C C . LYS A 1 618 ? -16.258 26.628 21.625 1.00 96.56 618 LYS A C 1
ATOM 4656 O O . LYS A 1 618 ? -15.308 26.263 20.934 1.00 96.56 618 LYS A O 1
ATOM 4661 N N . GLY A 1 619 ? -17.480 26.847 21.144 1.00 96.12 619 GLY A N 1
ATOM 4662 C CA . GLY A 1 619 ? -17.829 26.726 19.731 1.00 96.12 619 GLY A CA 1
ATOM 4663 C C . GLY A 1 619 ? -18.165 25.302 19.293 1.00 96.12 619 GLY A C 1
ATOM 4664 O O . GLY A 1 619 ? -18.372 24.411 20.116 1.00 96.12 619 GLY A O 1
ATOM 4665 N N . THR A 1 620 ? -18.241 25.105 17.983 1.00 97.62 620 THR A N 1
ATOM 4666 C CA . THR A 1 620 ? -18.627 23.838 17.363 1.00 97.62 620 THR A CA 1
ATOM 4667 C C . THR A 1 620 ? -17.391 23.168 16.785 1.00 97.62 620 THR A C 1
ATOM 4669 O O . THR A 1 620 ? -16.704 23.756 15.952 1.00 97.62 620 THR A O 1
ATOM 4672 N N . GLN A 1 621 ? -17.085 21.949 17.221 1.00 98.44 621 GLN A N 1
ATOM 4673 C CA . GLN A 1 621 ? -15.790 21.333 16.935 1.00 98.44 621 GLN A CA 1
ATOM 4674 C C . GLN A 1 621 ? -15.947 19.926 16.360 1.00 98.44 621 GLN A C 1
ATOM 4676 O O . GLN A 1 621 ? -16.760 19.135 16.836 1.00 98.44 621 GLN A O 1
ATOM 4681 N N . PHE A 1 622 ? -15.147 19.611 15.349 1.00 98.75 622 PHE A N 1
ATOM 4682 C CA . PHE A 1 622 ? -15.117 18.308 14.699 1.00 98.75 622 PHE A CA 1
ATOM 4683 C C . PHE A 1 622 ? -13.723 17.688 14.807 1.00 98.75 622 PHE A C 1
ATOM 4685 O O . PHE A 1 622 ? -12.724 18.351 14.527 1.00 98.75 622 PHE A O 1
ATOM 4692 N N . TYR A 1 623 ? -13.668 16.412 15.181 1.00 98.81 623 TYR A N 1
ATOM 4693 C CA . TYR A 1 623 ? -12.443 15.621 15.262 1.00 98.81 623 TYR A CA 1
ATOM 4694 C C . TYR A 1 623 ? -12.652 14.314 14.492 1.00 98.81 623 TYR A C 1
ATOM 4696 O O . TYR A 1 623 ? -13.308 13.394 14.980 1.00 98.81 623 TYR A O 1
ATOM 4704 N N . GLY A 1 624 ? -12.123 14.243 13.272 1.00 97.00 624 GLY A N 1
ATOM 4705 C CA . GLY A 1 624 ? -12.300 13.101 12.374 1.00 97.00 624 GLY A CA 1
ATOM 4706 C C . GLY A 1 624 ? -11.008 12.319 12.213 1.00 97.00 624 GLY A C 1
ATOM 4707 O O . GLY A 1 624 ? -9.937 12.917 12.054 1.00 97.00 624 GLY A O 1
ATOM 4708 N N . ARG A 1 625 ? -11.100 10.984 12.255 1.00 95.50 625 ARG A N 1
ATOM 4709 C CA . ARG A 1 625 ? -9.957 10.078 12.044 1.00 95.50 625 ARG A CA 1
ATOM 4710 C C . ARG A 1 625 ? -8.746 10.435 12.902 1.00 95.50 625 ARG A C 1
ATOM 4712 O O . ARG A 1 625 ? -7.622 10.326 12.440 1.00 95.50 625 ARG A O 1
ATOM 4719 N N . SER A 1 626 ? -8.963 10.935 14.112 1.00 98.12 626 SER A N 1
ATOM 4720 C CA . SER A 1 626 ? -7.914 11.485 14.969 1.00 98.12 626 SER A CA 1
ATOM 4721 C C . SER A 1 626 ? -7.543 10.510 16.084 1.00 98.12 626 SER A C 1
ATOM 4723 O O . SER A 1 626 ? -8.219 9.511 16.328 1.00 98.12 626 SER A O 1
ATOM 4725 N N . TYR A 1 627 ? -6.456 10.807 16.780 1.00 98.75 627 TYR A N 1
ATOM 4726 C CA . TYR A 1 627 ? -6.020 10.085 17.965 1.00 98.75 627 TYR A CA 1
ATOM 4727 C C . TYR A 1 627 ? -5.930 11.052 19.136 1.00 98.75 627 TYR A C 1
ATOM 4729 O O . TYR A 1 627 ? -5.313 12.107 19.014 1.00 98.75 627 TYR A O 1
ATOM 4737 N N . ILE A 1 628 ? -6.534 10.701 20.265 1.00 98.81 628 ILE A N 1
ATOM 4738 C CA . ILE A 1 628 ? -6.519 11.515 21.481 1.00 98.81 628 ILE A CA 1
ATOM 4739 C C . ILE A 1 628 ? -6.178 10.595 22.643 1.00 98.81 628 ILE A C 1
ATOM 4741 O O . ILE A 1 628 ? -6.870 9.595 22.849 1.00 98.81 628 ILE A O 1
ATOM 4745 N N . ASN A 1 629 ? -5.137 10.921 23.407 1.00 98.19 629 ASN A N 1
ATOM 4746 C CA . ASN A 1 629 ? -4.785 10.147 24.593 1.00 98.19 629 ASN A CA 1
ATOM 4747 C C . ASN A 1 629 ? -4.710 10.977 25.869 1.00 98.19 629 ASN A C 1
ATOM 4749 O O . ASN A 1 629 ? -4.575 12.197 25.833 1.00 98.19 629 ASN A O 1
ATOM 4753 N N . GLY A 1 630 ? -4.804 10.279 26.995 1.00 97.88 630 GLY A N 1
ATOM 4754 C CA . GLY A 1 630 ? -4.628 10.848 28.320 1.00 97.88 630 GLY A CA 1
ATOM 4755 C C . GLY A 1 630 ? -5.072 9.884 29.414 1.00 97.88 630 GLY A C 1
ATOM 4756 O O . GLY A 1 630 ? -5.436 8.738 29.161 1.00 97.88 630 GLY A O 1
ATOM 4757 N N . ALA A 1 631 ? -4.984 10.325 30.659 1.00 97.44 631 ALA A N 1
ATOM 4758 C CA . ALA A 1 631 ? -5.358 9.558 31.842 1.00 97.44 631 ALA A CA 1
ATOM 4759 C C . ALA A 1 631 ? -6.565 10.184 32.543 1.00 97.44 631 ALA A C 1
ATOM 4761 O O . ALA A 1 631 ? -7.545 9.500 32.828 1.00 97.44 631 ALA A O 1
ATOM 4762 N N . THR A 1 632 ? -6.519 11.492 32.791 1.00 97.62 632 THR A N 1
ATOM 4763 C CA . THR A 1 632 ? -7.505 12.182 33.632 1.00 97.62 632 THR A CA 1
ATOM 4764 C C . THR A 1 632 ? -8.125 13.343 32.878 1.00 97.62 632 THR A C 1
ATOM 4766 O O . THR A 1 632 ? -7.404 14.229 32.430 1.00 97.62 632 THR A O 1
ATOM 4769 N N . ASP A 1 633 ? -9.455 13.337 32.778 1.00 97.94 633 ASP A N 1
ATOM 4770 C CA . ASP A 1 633 ? -10.278 14.421 32.232 1.00 97.94 633 ASP A CA 1
ATOM 4771 C C . ASP A 1 633 ? -9.774 14.924 30.869 1.00 97.94 633 ASP A C 1
ATOM 4773 O O . ASP A 1 633 ? -9.811 16.111 30.557 1.00 97.94 633 ASP A O 1
ATOM 4777 N N . PHE A 1 634 ? -9.234 14.023 30.047 1.00 98.50 634 PHE A N 1
ATOM 4778 C CA . PHE A 1 634 ? -8.376 14.441 28.941 1.00 98.50 634 PHE A CA 1
ATOM 4779 C C . PHE A 1 634 ? -9.139 14.961 27.715 1.00 98.50 634 PHE A C 1
ATOM 4781 O O . PHE A 1 634 ? -8.516 15.494 26.800 1.00 98.50 634 PHE A O 1
ATOM 4788 N N . ILE A 1 635 ? -10.472 14.876 27.713 1.00 98.81 635 ILE A N 1
ATOM 4789 C CA . ILE A 1 635 ? -11.370 15.604 26.809 1.00 98.81 635 ILE A CA 1
ATOM 4790 C C . ILE A 1 635 ? -12.348 16.416 27.666 1.00 98.81 635 ILE A C 1
ATOM 4792 O O . ILE A 1 635 ? -13.284 15.873 28.258 1.00 98.81 635 ILE A O 1
ATOM 4796 N N . PHE A 1 636 ? -12.149 17.729 27.746 1.00 98.69 636 PHE A N 1
ATOM 4797 C CA . PHE A 1 636 ? -12.875 18.577 28.696 1.00 98.69 636 PHE A CA 1
ATOM 4798 C C . PHE A 1 636 ? -13.131 19.985 28.152 1.00 98.69 636 PHE A C 1
ATOM 4800 O O . PHE A 1 636 ? -12.634 20.362 27.096 1.00 98.69 636 PHE A O 1
ATOM 4807 N N . GLY A 1 637 ? -13.965 20.757 28.847 1.00 97.50 637 GLY A N 1
ATOM 4808 C CA . GLY A 1 637 ? -14.353 22.118 28.458 1.00 97.50 637 GLY A CA 1
ATOM 4809 C C . GLY A 1 637 ? -15.761 22.471 28.933 1.00 97.50 637 GLY A C 1
ATOM 4810 O O . GLY A 1 637 ? -16.436 21.627 29.523 1.00 97.50 637 GLY A O 1
ATOM 4811 N N . THR A 1 638 ? -16.199 23.721 28.743 1.00 95.50 638 THR A N 1
ATOM 4812 C CA . THR A 1 638 ? -17.440 24.218 29.372 1.00 95.50 638 THR A CA 1
ATOM 4813 C C . THR A 1 638 ? -18.579 24.563 28.417 1.00 95.50 638 THR A C 1
ATOM 4815 O O . THR A 1 638 ? -19.735 24.411 28.802 1.00 95.50 638 THR A O 1
ATOM 4818 N N . GLU A 1 639 ? -18.289 25.060 27.214 1.00 95.88 639 GLU A N 1
ATOM 4819 C CA . GLU A 1 639 ? -19.281 25.692 26.325 1.00 95.88 639 GLU A CA 1
ATOM 4820 C C . GLU A 1 639 ? -19.294 25.105 24.899 1.00 95.88 639 GLU A C 1
ATOM 4822 O O . GLU A 1 639 ? -20.086 25.557 24.076 1.00 95.88 639 GLU A O 1
ATOM 4827 N N . ALA A 1 640 ? -18.425 24.145 24.563 1.00 97.25 640 ALA A N 1
ATOM 4828 C CA . ALA A 1 640 ? -18.357 23.596 23.209 1.00 97.25 640 ALA A CA 1
ATOM 4829 C C . ALA A 1 640 ? -19.423 22.523 22.936 1.00 97.25 640 ALA A C 1
ATOM 4831 O O . ALA A 1 640 ? -19.824 21.781 23.833 1.00 97.25 640 ALA A O 1
ATOM 4832 N N . SER A 1 641 ? -19.807 22.399 21.666 1.00 98.00 641 SER A N 1
ATOM 4833 C CA . SER A 1 641 ? -20.489 21.222 21.123 1.00 98.00 641 SER A CA 1
ATOM 4834 C C . SER A 1 641 ? -19.528 20.503 20.177 1.00 98.00 641 SER A C 1
ATOM 4836 O O . SER A 1 641 ? -19.028 21.118 19.232 1.00 98.00 641 SER A O 1
ATOM 4838 N N . ILE A 1 642 ? -19.210 19.237 20.446 1.00 98.56 642 ILE A N 1
ATOM 4839 C CA . ILE A 1 642 ? -18.156 18.498 19.744 1.00 98.56 642 ILE A CA 1
ATOM 4840 C C . ILE A 1 642 ? -18.640 17.161 19.191 1.00 98.56 642 ILE A C 1
ATOM 4842 O O . ILE A 1 642 ? -19.380 16.427 19.850 1.00 98.56 642 ILE A O 1
ATOM 4846 N N . TRP A 1 643 ? -18.149 16.831 17.998 1.00 98.75 643 TRP A N 1
ATOM 4847 C CA . TRP A 1 643 ? -18.316 15.530 17.360 1.00 98.75 643 TRP A CA 1
ATOM 4848 C C . TRP A 1 643 ? -16.949 14.911 17.081 1.00 98.75 643 TRP A C 1
ATOM 4850 O O . TRP A 1 643 ? -16.150 15.463 16.323 1.00 98.75 643 TRP A O 1
ATOM 4860 N N . ILE A 1 644 ? -16.684 13.768 17.701 1.00 98.88 644 ILE A N 1
ATOM 4861 C CA . ILE A 1 644 ? -15.472 12.978 17.502 1.00 98.88 644 ILE A CA 1
ATOM 4862 C C . ILE A 1 644 ? -15.880 11.696 16.785 1.00 98.88 644 ILE A C 1
ATOM 4864 O O . ILE A 1 644 ? -16.706 10.959 17.316 1.00 98.88 644 ILE A O 1
ATOM 4868 N N . THR A 1 645 ? -15.330 11.423 15.600 1.00 98.38 645 THR A N 1
ATOM 4869 C CA . THR A 1 645 ? -15.685 10.219 14.832 1.00 98.38 645 THR A CA 1
ATOM 4870 C C . THR A 1 645 ? -14.512 9.544 14.145 1.00 98.38 645 THR A C 1
ATOM 4872 O O . THR A 1 645 ? -13.476 10.174 13.895 1.00 98.38 645 THR A O 1
ATOM 4875 N N . LYS A 1 646 ? -14.648 8.235 13.897 1.00 93.75 646 LYS A N 1
ATOM 4876 C CA . LYS A 1 646 ? -13.625 7.371 13.280 1.00 93.75 646 LYS A CA 1
ATOM 4877 C C . LYS A 1 646 ? -12.268 7.482 13.972 1.00 93.75 646 LYS A C 1
ATOM 4879 O O . LYS A 1 646 ? -11.224 7.331 13.347 1.00 93.75 646 LYS A O 1
ATOM 4884 N N . SER A 1 647 ? -12.277 7.810 15.261 1.00 97.94 647 SER A N 1
ATOM 4885 C CA . SER A 1 647 ? -11.096 8.220 16.014 1.00 97.94 647 SER A CA 1
ATOM 4886 C C . SER A 1 647 ? -10.689 7.157 17.027 1.00 97.94 647 SER A C 1
ATOM 4888 O O . SER A 1 647 ? -11.482 6.310 17.439 1.00 97.94 647 SER A O 1
ATOM 4890 N N . THR A 1 648 ? -9.433 7.212 17.452 1.00 98.38 648 THR A N 1
ATOM 4891 C CA . THR A 1 648 ? -8.927 6.413 18.565 1.00 98.38 648 THR A CA 1
ATOM 4892 C C . THR A 1 648 ? -8.818 7.268 19.819 1.00 98.38 648 THR A C 1
ATOM 4894 O O . THR A 1 648 ? -8.114 8.275 19.832 1.00 98.38 648 THR A O 1
ATOM 4897 N N . ILE A 1 649 ? -9.465 6.822 20.891 1.00 98.69 649 ILE A N 1
ATOM 4898 C CA . ILE A 1 649 ? -9.395 7.422 22.220 1.00 98.69 649 ILE A CA 1
ATOM 4899 C C . ILE A 1 649 ? -8.627 6.464 23.128 1.00 98.69 649 ILE A C 1
ATOM 4901 O O . ILE A 1 649 ? -9.114 5.372 23.417 1.00 98.69 649 ILE A O 1
ATOM 4905 N N . GLU A 1 650 ? -7.416 6.835 23.544 1.00 98.31 650 GLU A N 1
ATOM 4906 C CA . GLU A 1 650 ? -6.519 5.951 24.296 1.00 98.31 650 GLU A CA 1
ATOM 4907 C C . GLU A 1 650 ? -6.288 6.412 25.741 1.00 98.31 650 GLU A C 1
ATOM 4909 O O . GLU A 1 650 ? -5.735 7.479 25.996 1.00 98.31 650 GLU A O 1
ATOM 4914 N N . THR A 1 651 ? -6.671 5.576 26.706 1.00 98.06 651 THR A N 1
ATOM 4915 C CA . THR A 1 651 ? -6.361 5.767 28.122 1.00 98.06 651 THR A CA 1
ATOM 4916 C C . THR A 1 651 ? -4.943 5.287 28.419 1.00 98.06 651 THR A C 1
ATOM 4918 O O . THR A 1 651 ? -4.580 4.160 28.090 1.00 98.06 651 THR A O 1
ATOM 4921 N N . VAL A 1 652 ? -4.123 6.119 29.058 1.00 95.88 652 VAL A N 1
ATOM 4922 C CA . VAL A 1 652 ? -2.721 5.761 29.377 1.00 95.88 652 VAL A CA 1
ATOM 4923 C C . VAL A 1 652 ? -2.509 5.368 30.842 1.00 95.88 652 VAL A C 1
ATOM 4925 O O . VAL A 1 652 ? -1.436 4.895 31.213 1.00 95.88 652 VAL A O 1
ATOM 4928 N N . ALA A 1 653 ? -3.519 5.580 31.687 1.00 96.12 653 ALA A N 1
ATOM 4929 C CA . ALA A 1 653 ? -3.580 5.160 33.082 1.00 96.12 653 ALA A CA 1
ATOM 4930 C C . ALA A 1 653 ? -5.036 5.225 33.571 1.00 96.12 653 ALA A C 1
ATOM 4932 O O . ALA A 1 653 ? -5.899 5.762 32.880 1.00 96.12 653 ALA A O 1
ATOM 4933 N N . SER A 1 654 ? -5.300 4.722 34.781 1.00 98.00 654 SER A N 1
ATOM 4934 C CA . SER A 1 654 ? -6.619 4.827 35.417 1.00 98.00 654 SER A CA 1
ATOM 4935 C C . SER A 1 654 ? -7.074 6.285 35.533 1.00 98.00 654 SER A C 1
ATOM 4937 O O . SER A 1 654 ? -6.331 7.123 36.049 1.00 98.00 654 SER A O 1
ATOM 4939 N N . GLY A 1 655 ? -8.312 6.566 35.128 1.00 97.50 655 GLY A N 1
ATOM 4940 C CA . GLY A 1 655 ? -8.903 7.898 35.227 1.00 97.50 655 GLY A CA 1
ATOM 4941 C C . GLY A 1 655 ? -10.187 8.051 34.411 1.00 97.50 655 GLY A C 1
ATOM 4942 O O . GLY A 1 655 ? -11.050 7.170 34.436 1.00 97.50 655 GLY A O 1
ATOM 4943 N N . TYR A 1 656 ? -10.344 9.186 33.731 1.00 98.31 656 TYR A N 1
ATOM 4944 C CA . TYR A 1 656 ? -11.608 9.616 33.121 1.00 98.31 656 TYR A CA 1
ATOM 4945 C C . TYR A 1 656 ? -11.358 10.161 31.717 1.00 98.31 656 TYR A C 1
ATOM 4947 O O . TYR A 1 656 ? -10.508 11.032 31.544 1.00 98.31 656 TYR A O 1
ATOM 4955 N N . ILE A 1 657 ? -12.108 9.676 30.726 1.00 98.81 657 ILE A N 1
ATOM 4956 C CA . ILE A 1 657 ? -11.963 10.150 29.344 1.00 98.81 657 ILE A CA 1
ATOM 4957 C C . ILE A 1 657 ? -12.522 11.564 29.199 1.00 98.81 657 ILE A C 1
ATOM 4959 O O . ILE A 1 657 ? -11.815 12.468 28.758 1.00 98.81 657 ILE A O 1
ATOM 4963 N N . THR A 1 658 ? -13.783 11.764 29.587 1.00 98.81 658 THR A N 1
ATOM 4964 C CA . THR A 1 658 ? -14.464 13.052 29.422 1.00 98.81 658 THR A CA 1
ATOM 4965 C C . THR A 1 658 ? -14.762 13.752 30.745 1.00 98.81 658 THR A C 1
ATOM 4967 O O . THR A 1 658 ? -15.135 13.118 31.735 1.00 98.81 658 THR A O 1
ATOM 4970 N N . ALA A 1 659 ? -14.657 15.081 30.737 1.00 98.25 659 ALA A N 1
ATOM 4971 C CA . ALA A 1 659 ? -15.088 15.946 31.829 1.00 98.25 659 ALA A CA 1
ATOM 4972 C C . ALA A 1 659 ? -15.830 17.173 31.282 1.00 98.25 659 ALA A C 1
ATOM 4974 O O . ALA A 1 659 ? -15.273 18.260 31.113 1.00 98.25 659 ALA A O 1
ATOM 4975 N N . SER A 1 660 ? -17.115 16.995 30.970 1.00 97.12 660 SER A N 1
ATOM 4976 C CA . SER A 1 660 ? -17.959 18.096 30.498 1.00 97.12 660 SER A CA 1
ATOM 4977 C C . SER A 1 660 ? -18.268 19.055 31.654 1.00 97.12 660 SER A C 1
ATOM 4979 O O . SER A 1 660 ? -18.881 18.681 32.655 1.00 97.12 660 SER A O 1
ATOM 4981 N N . GLY A 1 661 ? -17.830 20.305 31.514 1.00 96.50 661 GLY A N 1
ATOM 4982 C CA . GLY A 1 661 ? -18.069 21.422 32.432 1.00 96.50 661 GLY A CA 1
ATOM 4983 C C . GLY A 1 661 ? -19.290 22.259 32.065 1.00 96.50 661 GLY A C 1
ATOM 4984 O O . GLY A 1 661 ? -19.371 23.433 32.437 1.00 96.50 661 GLY A O 1
ATOM 4985 N N . ARG A 1 662 ? -20.221 21.680 31.306 1.00 96.31 662 ARG A N 1
ATOM 4986 C CA . ARG A 1 662 ? -21.485 22.310 30.930 1.00 96.31 662 ARG A CA 1
ATOM 4987 C C . ARG A 1 662 ? -22.298 22.632 32.188 1.00 96.31 662 ARG A C 1
ATOM 4989 O O . ARG A 1 662 ? -22.494 21.769 33.041 1.00 96.31 662 ARG A O 1
ATOM 4996 N N . ASN A 1 663 ? -22.745 23.884 32.318 1.00 93.44 663 ASN A N 1
ATOM 4997 C CA . ASN A 1 663 ? -23.379 24.409 33.541 1.00 93.44 663 ASN A CA 1
ATOM 4998 C C . ASN A 1 663 ? -24.806 24.947 33.337 1.00 93.44 663 ASN A C 1
ATOM 5000 O O . ASN A 1 663 ? -25.321 25.657 34.196 1.00 93.44 663 ASN A O 1
ATOM 5004 N N . SER A 1 664 ? -25.420 24.689 32.182 1.00 93.94 664 SER A N 1
ATOM 5005 C CA . SER A 1 664 ? -26.740 25.221 31.833 1.00 93.94 664 SER A CA 1
ATOM 5006 C C . SER A 1 664 ? -27.545 24.233 30.987 1.00 93.94 664 SER A C 1
ATOM 5008 O O . SER A 1 664 ? -27.025 23.209 30.556 1.00 93.94 664 SER A O 1
ATOM 5010 N N . GLY A 1 665 ? -28.813 24.541 30.707 1.00 90.38 665 GLY A N 1
ATOM 5011 C CA . GLY A 1 665 ? -29.715 23.770 29.842 1.00 90.38 665 GLY A CA 1
ATOM 5012 C C . GLY A 1 665 ? -29.492 23.910 28.324 1.00 90.38 665 GLY A C 1
ATOM 5013 O O . GLY A 1 665 ? -30.363 23.493 27.572 1.00 90.38 665 GLY A O 1
ATOM 5014 N N . ASP A 1 666 ? -28.359 24.450 27.858 1.00 92.06 666 ASP A N 1
ATOM 5015 C CA . ASP A 1 666 ? -28.053 24.670 26.429 1.00 92.06 666 ASP A CA 1
ATOM 5016 C C . ASP A 1 666 ? -28.105 23.412 25.514 1.00 92.06 666 ASP A C 1
ATOM 5018 O O . ASP A 1 666 ? -28.217 22.263 25.954 1.00 92.06 666 ASP A O 1
ATOM 5022 N N . ALA A 1 667 ? -28.023 23.607 24.200 1.00 91.62 667 ALA A N 1
ATOM 5023 C CA . ALA A 1 667 ? -28.124 22.525 23.218 1.00 91.62 667 ALA A CA 1
ATOM 5024 C C . ALA A 1 667 ? -26.786 21.825 22.905 1.00 91.62 667 ALA A C 1
ATOM 5026 O O . ALA A 1 667 ? -26.722 21.063 21.948 1.00 91.62 667 ALA A O 1
ATOM 5027 N N . ASN A 1 668 ? -25.718 22.061 23.674 1.00 95.06 668 ASN A N 1
ATOM 5028 C CA . ASN A 1 668 ? -24.401 21.517 23.349 1.00 95.06 668 ASN A CA 1
ATOM 5029 C C . ASN A 1 668 ? -24.268 20.042 23.752 1.00 95.06 668 ASN A C 1
ATOM 5031 O O . ASN A 1 668 ? -24.864 19.590 24.739 1.00 95.06 668 ASN A O 1
ATOM 5035 N N . TYR A 1 669 ? -23.456 19.300 22.997 1.00 97.38 669 TYR A N 1
ATOM 5036 C CA . TYR A 1 669 ? -23.173 17.884 23.226 1.00 97.38 669 TYR A CA 1
ATOM 5037 C C . TYR A 1 669 ? -21.686 17.597 23.110 1.00 97.38 669 TYR A C 1
ATOM 5039 O O . TYR A 1 669 ? -21.008 18.166 22.263 1.00 97.38 669 TYR A O 1
ATOM 5047 N N . TYR A 1 670 ? -21.193 16.641 23.892 1.00 98.56 670 TYR A N 1
ATOM 5048 C CA . TYR A 1 670 ? -19.998 15.894 23.514 1.00 98.56 670 TYR A CA 1
ATOM 5049 C C . TYR A 1 670 ? -20.456 14.557 22.952 1.00 98.56 670 TYR A C 1
ATOM 5051 O O . TYR A 1 670 ? -21.092 13.789 23.673 1.00 98.56 670 TYR A O 1
ATOM 5059 N N . VAL A 1 671 ? -20.165 14.279 21.683 1.00 98.88 671 VAL A N 1
ATOM 5060 C CA . VAL A 1 671 ? -20.493 12.991 21.063 1.00 98.88 671 VAL A CA 1
ATOM 5061 C C . VAL A 1 671 ? -19.236 12.337 20.522 1.00 98.88 671 VAL A C 1
ATOM 5063 O O . VAL A 1 671 ? -18.522 12.918 19.707 1.00 98.88 671 VAL A O 1
ATOM 5066 N N . ILE A 1 672 ? -18.986 11.121 20.995 1.00 98.88 672 ILE A N 1
ATOM 5067 C CA . ILE A 1 672 ? -17.968 10.214 20.489 1.00 98.88 672 ILE A CA 1
ATOM 5068 C C . ILE A 1 672 ? -18.716 9.132 19.713 1.00 98.88 672 ILE A C 1
ATOM 5070 O O . ILE A 1 672 ? -19.431 8.320 20.299 1.00 98.88 672 ILE A O 1
ATOM 5074 N N . ASP A 1 673 ? -18.593 9.170 18.395 1.00 98.69 673 ASP A N 1
ATOM 5075 C CA . ASP A 1 673 ? -19.295 8.311 17.448 1.00 98.69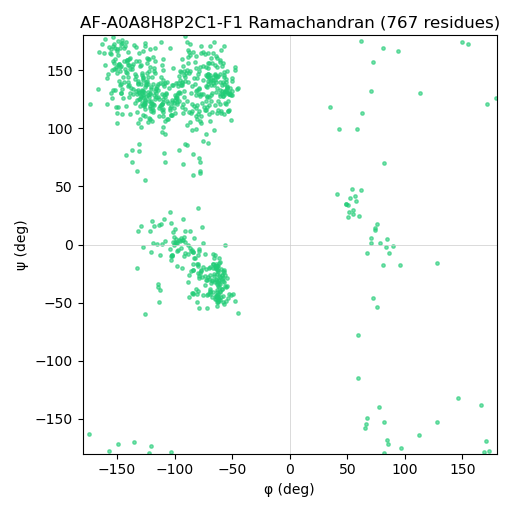 673 ASP A CA 1
ATOM 5076 C C . ASP A 1 673 ? -18.301 7.440 16.672 1.00 98.69 673 ASP A C 1
ATOM 5078 O O . ASP A 1 673 ? -17.171 7.864 16.446 1.00 98.69 673 ASP A O 1
ATOM 5082 N N . ASN A 1 674 ? -18.687 6.222 16.288 1.00 96.50 674 ASN A N 1
ATOM 5083 C CA . ASN A 1 674 ? -17.899 5.327 15.426 1.00 96.50 674 ASN A CA 1
ATOM 5084 C C . ASN A 1 674 ? -16.389 5.304 15.747 1.00 96.50 674 ASN A C 1
ATOM 5086 O O . ASN A 1 674 ? -15.538 5.452 14.871 1.00 96.50 674 ASN A O 1
ATOM 5090 N N . SER A 1 675 ? -16.044 5.245 17.034 1.00 98.00 675 SER A N 1
ATOM 5091 C CA . SER A 1 675 ? -14.673 5.418 17.518 1.00 98.00 675 SER A CA 1
ATOM 5092 C C . SER A 1 675 ? -14.225 4.211 18.332 1.00 98.00 675 SER A C 1
ATOM 5094 O O . SER A 1 675 ? -15.030 3.433 18.843 1.00 98.00 675 SER A O 1
ATOM 5096 N N . THR A 1 676 ? -12.912 4.050 18.471 1.00 97.56 676 THR A N 1
ATOM 5097 C CA . THR A 1 676 ? -12.312 2.988 19.283 1.00 97.56 676 THR A CA 1
ATOM 5098 C C . THR A 1 676 ? -11.802 3.566 20.594 1.00 97.56 676 THR A C 1
ATOM 5100 O O . THR A 1 676 ? -10.869 4.367 20.603 1.00 97.56 676 THR A O 1
ATOM 5103 N N . ILE A 1 677 ? -12.386 3.132 21.709 1.00 98.06 677 ILE A N 1
ATOM 5104 C CA . ILE A 1 677 ? -11.971 3.493 23.062 1.00 98.06 677 ILE A CA 1
ATOM 5105 C C . ILE A 1 677 ? -11.097 2.367 23.583 1.00 98.06 677 ILE A C 1
ATOM 5107 O O . ILE A 1 677 ? -11.508 1.206 23.628 1.00 98.06 677 ILE A O 1
ATOM 5111 N N . LYS A 1 678 ? -9.874 2.710 23.966 1.00 94.94 678 LYS A N 1
ATOM 5112 C CA . LYS A 1 678 ? -8.848 1.731 24.267 1.00 94.94 678 LYS A CA 1
ATOM 5113 C C . LYS A 1 678 ? -7.861 2.178 25.314 1.00 94.94 678 LYS A C 1
ATOM 5115 O O . LYS A 1 678 ? -7.903 3.331 25.705 1.00 94.94 678 LYS A O 1
ATOM 5120 N N . GLY A 1 679 ? -6.954 1.295 25.713 1.00 91.12 679 GLY A N 1
ATOM 5121 C CA . GLY A 1 679 ? -5.790 1.667 26.507 1.00 91.12 679 GLY A CA 1
ATOM 5122 C C . GLY A 1 679 ? -5.644 0.831 27.766 1.00 91.12 679 GLY A C 1
ATOM 5123 O O . GLY A 1 679 ? -6.067 -0.324 27.811 1.00 91.12 679 GLY A O 1
ATOM 5124 N N . THR A 1 680 ? -5.017 1.417 28.777 1.00 90.31 680 THR A N 1
ATOM 5125 C CA . THR A 1 680 ? -4.671 0.772 30.045 1.00 90.31 680 THR A CA 1
ATOM 5126 C C . THR A 1 680 ? -5.384 1.434 31.223 1.00 90.31 680 THR A C 1
ATOM 5128 O O . THR A 1 680 ? -5.967 2.515 31.100 1.00 90.31 680 THR A O 1
ATOM 5131 N N . GLY A 1 681 ? -5.321 0.779 32.384 1.00 93.56 681 GLY A N 1
ATOM 5132 C CA . GLY A 1 681 ? -5.903 1.267 33.632 1.00 93.56 681 GLY A CA 1
ATOM 5133 C C . GLY A 1 681 ? -7.405 1.013 33.766 1.00 93.56 681 GLY A C 1
ATOM 5134 O O . GLY A 1 681 ? -8.087 0.642 32.814 1.00 93.56 681 GLY A O 1
ATOM 5135 N N . SER A 1 682 ? -7.910 1.232 34.978 1.00 97.00 682 SER A N 1
ATOM 5136 C CA . SER A 1 682 ? -9.339 1.168 35.294 1.00 97.00 682 SER A CA 1
ATOM 5137 C C . SER A 1 682 ? -9.953 2.542 35.071 1.00 97.00 682 SER A C 1
ATOM 5139 O O . SER A 1 682 ? -9.767 3.448 35.888 1.00 97.00 682 SER A O 1
ATOM 5141 N N . CYS A 1 683 ? -10.653 2.705 33.954 1.00 98.31 683 CYS A N 1
ATOM 5142 C CA . CYS A 1 683 ? -11.098 4.003 33.467 1.00 98.31 683 CYS A CA 1
ATOM 5143 C C . CYS A 1 683 ? -12.618 4.111 33.381 1.00 98.31 683 CYS A C 1
ATOM 5145 O O . CYS A 1 683 ? -13.342 3.117 33.333 1.00 98.31 683 CYS A O 1
ATOM 5147 N N . TYR A 1 684 ? -13.093 5.348 33.320 1.00 98.75 684 TYR A N 1
ATOM 5148 C CA . TYR A 1 684 ? -14.489 5.689 33.081 1.00 98.75 684 TYR A CA 1
ATOM 5149 C C . TYR A 1 684 ? -14.606 6.486 31.778 1.00 98.75 684 TYR A C 1
ATOM 5151 O O . TYR A 1 684 ? -13.719 7.272 31.433 1.00 98.75 684 TYR A O 1
ATOM 5159 N N . LEU A 1 685 ? -15.737 6.337 31.090 1.00 98.75 685 LEU A N 1
ATOM 5160 C CA . LEU A 1 685 ? -16.123 7.139 29.926 1.00 98.75 685 LEU A CA 1
ATOM 5161 C C . LEU A 1 685 ? -16.172 8.638 30.263 1.00 98.75 685 LEU A C 1
ATOM 5163 O O . LEU A 1 685 ? -15.876 9.488 29.422 1.00 98.75 685 LEU A O 1
ATOM 5167 N N . GLY A 1 686 ? -16.463 8.978 31.519 1.00 98.31 686 GLY A N 1
ATOM 5168 C CA . GLY A 1 686 ? -16.329 10.340 32.007 1.00 98.31 686 GLY A CA 1
ATOM 5169 C C . GLY A 1 686 ? -16.867 10.574 33.405 1.00 98.31 686 GLY A C 1
ATOM 5170 O O . GLY A 1 686 ? -17.352 9.657 34.081 1.00 98.31 686 GLY A O 1
ATOM 5171 N N . ARG A 1 687 ? -16.785 11.841 33.813 1.00 98.31 687 ARG A N 1
ATOM 5172 C CA . ARG A 1 687 ? -17.360 12.363 35.052 1.00 98.31 687 ARG A CA 1
ATOM 5173 C C . ARG A 1 687 ? -17.809 13.826 34.910 1.00 98.31 687 ARG A C 1
ATOM 5175 O O . ARG A 1 687 ? -17.265 14.560 34.088 1.00 98.31 687 ARG A O 1
ATOM 5182 N N . PRO A 1 688 ? -18.811 14.268 35.688 1.00 97.62 688 PRO A N 1
ATOM 5183 C CA . PRO A 1 688 ? -19.446 15.568 35.481 1.00 97.62 688 PRO A CA 1
ATOM 5184 C C . PRO A 1 688 ? -18.690 16.700 36.169 1.00 97.62 688 PRO A C 1
ATOM 5186 O O . PRO A 1 688 ? -18.889 16.956 37.352 1.00 97.62 688 PRO A O 1
ATOM 5189 N N . TRP A 1 689 ? -17.858 17.441 35.435 1.00 96.94 689 TRP A N 1
ATOM 5190 C CA . TRP A 1 689 ? -17.190 18.609 36.020 1.00 96.94 689 TRP A CA 1
ATOM 5191 C C . TRP A 1 689 ? -18.204 19.644 36.548 1.00 96.94 689 TRP A C 1
ATOM 5193 O O . TRP A 1 689 ? -17.935 20.308 37.551 1.00 96.94 689 TRP A O 1
ATOM 5203 N N . ARG A 1 690 ? -19.403 19.727 35.945 1.00 96.31 690 ARG A N 1
ATOM 5204 C CA . ARG A 1 690 ? -20.544 20.518 36.444 1.00 96.31 690 ARG A CA 1
ATOM 5205 C C . ARG A 1 690 ? -21.890 19.795 36.266 1.00 96.31 690 ARG A C 1
ATOM 5207 O O . ARG A 1 690 ? -21.978 18.820 35.526 1.00 96.31 690 ARG A O 1
ATOM 5214 N N . GLU A 1 691 ? -22.930 20.291 36.946 1.00 94.44 691 GLU A N 1
ATOM 5215 C CA . GLU A 1 691 ? -24.263 19.659 37.101 1.00 94.44 691 GLU A CA 1
ATOM 5216 C C . GLU A 1 691 ? -24.997 19.328 35.791 1.00 94.44 691 GLU A C 1
ATOM 5218 O O . GLU A 1 691 ? -25.870 18.466 35.777 1.00 94.44 691 GLU A O 1
ATOM 5223 N N . TYR A 1 692 ? -24.645 19.984 34.684 1.00 97.06 692 TYR A N 1
ATOM 5224 C CA . TYR A 1 692 ? -25.294 19.819 33.383 1.00 97.06 692 TYR A CA 1
ATOM 5225 C C . TYR A 1 692 ? -24.401 19.080 32.371 1.00 97.06 692 TYR A C 1
ATOM 5227 O O . TYR A 1 692 ? -24.584 19.224 31.161 1.00 97.06 692 TYR A O 1
ATOM 5235 N N . ALA A 1 693 ? -23.416 18.300 32.821 1.00 97.88 693 ALA A N 1
ATOM 5236 C CA . ALA A 1 693 ? -22.547 17.529 31.934 1.00 97.88 693 ALA A CA 1
ATOM 5237 C C . ALA A 1 693 ? -23.352 16.655 30.952 1.00 97.88 693 ALA A C 1
ATOM 5239 O O . ALA A 1 693 ? -24.249 15.910 31.351 1.00 97.88 693 ALA A O 1
ATOM 5240 N N . ARG A 1 694 ? -23.028 16.738 29.656 1.00 98.12 694 ARG A N 1
ATOM 5241 C CA . ARG A 1 694 ? -23.704 15.970 28.602 1.00 98.12 694 ARG A CA 1
ATOM 5242 C C . ARG A 1 694 ? -22.690 15.322 27.671 1.00 98.12 694 ARG A C 1
ATOM 5244 O O . ARG A 1 694 ? -21.991 16.022 26.942 1.00 98.12 694 ARG A O 1
ATOM 5251 N N . VAL A 1 695 ? -22.638 13.993 27.690 1.00 98.69 695 VAL A N 1
ATOM 5252 C CA . VAL A 1 695 ? -21.707 13.194 26.886 1.00 98.69 695 VAL A CA 1
ATOM 5253 C C . VAL A 1 695 ? -22.426 11.960 26.347 1.00 98.69 695 VAL A C 1
ATOM 5255 O O . VAL A 1 695 ? -23.184 11.313 27.066 1.00 98.69 695 VAL A O 1
ATOM 5258 N N . ILE A 1 696 ? -22.189 11.632 25.081 1.00 98.88 696 ILE A N 1
ATOM 5259 C CA . ILE A 1 696 ? -22.715 10.439 24.422 1.00 98.88 696 ILE A CA 1
ATOM 5260 C C . ILE A 1 696 ? -21.556 9.662 23.808 1.00 98.88 696 ILE A C 1
ATOM 5262 O O . ILE A 1 696 ? -20.742 10.228 23.082 1.00 98.88 696 ILE A O 1
ATOM 5266 N N . PHE A 1 697 ? -21.520 8.359 24.066 1.00 98.88 697 PHE A N 1
ATOM 5267 C CA . PHE A 1 697 ? -20.736 7.407 23.285 1.00 98.88 697 PHE A CA 1
ATOM 5268 C C . PHE A 1 697 ? -21.697 6.588 22.432 1.00 98.88 697 PHE A C 1
ATOM 5270 O O . PHE A 1 697 ? -22.605 5.957 22.975 1.00 98.88 697 PHE A O 1
ATOM 5277 N N . GLN A 1 698 ? -21.521 6.580 21.117 1.00 98.62 698 GLN A N 1
ATOM 5278 C CA . GLN A 1 698 ? -22.388 5.818 20.227 1.00 98.62 698 GLN A CA 1
ATOM 5279 C C . GLN A 1 698 ? -21.631 5.111 19.108 1.00 98.62 698 GLN A C 1
ATOM 5281 O O . GLN A 1 698 ? -20.571 5.568 18.685 1.00 98.62 698 GLN A O 1
ATOM 5286 N N . ASN A 1 699 ? -22.172 3.984 18.639 1.00 97.44 699 ASN A N 1
ATOM 5287 C CA . ASN A 1 699 ? -21.614 3.183 17.542 1.00 97.44 699 ASN A CA 1
ATOM 5288 C C . ASN A 1 699 ? -20.121 2.847 17.724 1.00 97.44 699 ASN A C 1
ATOM 5290 O O . ASN A 1 699 ? -19.404 2.643 16.754 1.00 97.44 699 ASN A O 1
ATOM 5294 N N . SER A 1 700 ? -19.624 2.858 18.960 1.00 97.00 700 SER A N 1
ATOM 5295 C CA . SER A 1 700 ? -18.195 2.837 19.260 1.00 97.00 700 SER A CA 1
ATOM 5296 C C . SER A 1 700 ? -17.782 1.502 19.867 1.00 97.00 700 SER A C 1
ATOM 5298 O O . SER A 1 700 ? -18.555 0.859 20.579 1.00 97.00 700 SER A O 1
ATOM 5300 N N . ASN A 1 701 ? -16.538 1.092 19.628 1.00 96.00 701 ASN A N 1
ATOM 5301 C CA . ASN A 1 701 ? -15.949 -0.069 20.284 1.00 96.00 701 ASN A CA 1
ATOM 5302 C C . ASN A 1 701 ? -15.307 0.363 21.608 1.00 96.00 701 ASN A C 1
ATOM 5304 O O . ASN A 1 701 ? -14.342 1.125 21.615 1.00 96.00 701 ASN A O 1
ATOM 5308 N N . ILE A 1 702 ? -15.848 -0.105 22.730 1.00 97.75 702 ILE A N 1
ATOM 5309 C CA . ILE A 1 702 ? -15.396 0.232 24.077 1.00 97.75 702 ILE A CA 1
ATOM 5310 C C . ILE A 1 702 ? -14.587 -0.933 24.656 1.00 97.75 702 ILE A C 1
ATOM 5312 O O . ILE A 1 702 ? -15.121 -2.004 24.957 1.00 97.75 702 ILE A O 1
ATOM 5316 N N . GLY A 1 703 ? -13.282 -0.714 24.818 1.00 90.69 703 GLY A N 1
ATOM 5317 C CA . GLY A 1 703 ? -12.333 -1.688 25.352 1.00 90.69 703 GLY A CA 1
ATOM 5318 C C . GLY A 1 703 ? -12.555 -2.050 26.824 1.00 90.69 703 GLY A C 1
ATOM 5319 O O . GLY A 1 703 ? -13.247 -1.362 27.574 1.00 90.69 703 GLY A O 1
ATOM 5320 N N . SER A 1 704 ? -11.930 -3.149 27.254 1.00 96.12 704 SER A N 1
ATOM 5321 C CA . SER A 1 704 ? -12.021 -3.695 28.621 1.00 96.12 704 SER A CA 1
ATOM 5322 C C . SER A 1 704 ? -11.419 -2.797 29.710 1.00 96.12 704 SER A C 1
ATOM 5324 O O . SER A 1 704 ? -11.645 -3.042 30.892 1.00 96.12 704 SER A O 1
ATOM 5326 N N . ASN A 1 705 ? -10.683 -1.751 29.330 1.00 95.81 705 ASN A N 1
ATOM 5327 C CA . ASN A 1 705 ? -10.170 -0.719 30.232 1.00 95.81 705 ASN A CA 1
ATOM 5328 C C . ASN A 1 705 ? -11.285 0.145 30.853 1.00 95.81 705 ASN A C 1
ATOM 5330 O O . ASN A 1 705 ? -11.048 0.817 31.856 1.00 95.81 705 ASN A O 1
ATOM 5334 N N . ILE A 1 706 ? -12.504 0.127 30.300 1.00 98.38 706 ILE A N 1
ATOM 5335 C CA . ILE A 1 706 ? -13.654 0.810 30.899 1.00 98.38 706 ILE A CA 1
ATOM 5336 C C . ILE A 1 706 ? -14.318 -0.079 31.949 1.00 98.38 706 ILE A C 1
ATOM 5338 O O . ILE A 1 706 ? -14.791 -1.179 31.659 1.00 98.38 706 ILE A O 1
ATOM 5342 N N . VAL A 1 707 ? -14.386 0.415 33.186 1.00 97.69 707 VAL A N 1
ATOM 5343 C CA . VAL A 1 707 ? -14.987 -0.324 34.300 1.00 97.69 707 VAL A CA 1
ATOM 5344 C C . VAL A 1 707 ? -16.494 -0.493 34.113 1.00 97.69 707 VAL A C 1
ATOM 5346 O O . VAL A 1 707 ? -17.161 0.319 33.477 1.00 97.69 707 VAL A O 1
ATOM 5349 N N . ALA A 1 708 ? -17.069 -1.519 34.745 1.00 97.75 708 ALA A N 1
ATOM 5350 C CA . ALA A 1 708 ? -18.479 -1.867 34.560 1.00 97.75 708 ALA A CA 1
ATOM 5351 C C . ALA A 1 708 ? -19.459 -0.721 34.891 1.00 97.75 708 ALA A C 1
ATOM 5353 O O . ALA A 1 708 ? -20.480 -0.585 34.217 1.00 97.75 708 ALA A O 1
ATOM 5354 N N . ALA A 1 709 ? -19.110 0.135 35.859 1.00 98.06 709 ALA A N 1
ATOM 5355 C CA . ALA A 1 709 ? -19.872 1.334 36.212 1.00 98.06 709 ALA A CA 1
ATOM 5356 C C . ALA A 1 709 ? -19.992 2.346 35.052 1.00 98.06 709 ALA A C 1
ATOM 5358 O O . ALA A 1 709 ? -20.977 3.082 34.986 1.00 98.06 709 ALA A O 1
ATOM 5359 N N . GLY A 1 710 ? -19.028 2.362 34.122 1.00 98.00 710 GLY A N 1
ATOM 5360 C CA . GLY A 1 710 ? -18.980 3.206 32.923 1.00 98.00 710 GLY A CA 1
ATOM 5361 C C . GLY A 1 710 ? -18.682 4.678 33.201 1.00 98.00 710 GLY A C 1
ATOM 5362 O O . GLY A 1 710 ? -17.806 5.256 32.569 1.00 98.00 710 GLY A O 1
ATOM 5363 N N . TRP A 1 711 ? -19.352 5.268 34.188 1.00 98.44 711 TRP A N 1
ATOM 5364 C CA . TRP A 1 711 ? -19.282 6.687 34.539 1.00 98.44 711 TRP A CA 1
ATOM 5365 C C . TRP A 1 711 ? -19.058 6.859 36.042 1.00 98.44 711 TRP A C 1
ATOM 5367 O O . TRP A 1 711 ? -19.359 5.958 36.829 1.00 98.44 711 TRP A O 1
ATOM 5377 N N . LYS A 1 712 ? -18.530 8.012 36.454 1.00 97.81 712 LYS A N 1
ATOM 5378 C CA . LYS A 1 712 ? -18.280 8.328 37.866 1.00 97.81 712 LYS A CA 1
ATOM 5379 C C . LYS A 1 712 ? -18.909 9.673 38.226 1.00 97.81 712 LYS A C 1
ATOM 5381 O O . LYS A 1 712 ? -18.920 10.587 37.407 1.00 97.81 712 LYS A O 1
ATOM 5386 N N . ASN A 1 713 ? -19.438 9.792 39.445 1.00 97.12 713 ASN A N 1
ATOM 5387 C CA . ASN A 1 713 ? -19.793 11.087 40.029 1.00 97.12 713 ASN A CA 1
ATOM 5388 C C . ASN A 1 713 ? -18.539 11.968 40.146 1.00 97.12 713 ASN A C 1
ATOM 5390 O O . ASN A 1 713 ? -17.420 11.461 40.163 1.00 97.12 713 ASN A O 1
ATOM 5394 N N . TRP A 1 714 ? -18.690 13.285 40.233 1.00 96.75 714 TRP A N 1
ATOM 5395 C CA . TRP A 1 714 ? -17.520 14.163 40.296 1.00 96.75 714 TRP A CA 1
ATOM 5396 C C . TRP A 1 714 ? -16.671 13.920 41.549 1.00 96.75 714 TRP A C 1
ATOM 5398 O O . TRP A 1 714 ? -15.475 13.639 41.444 1.00 96.75 714 TRP A O 1
ATOM 5408 N N . ASN A 1 715 ? -17.306 13.958 42.721 1.00 93.94 715 ASN A N 1
ATOM 5409 C CA . ASN A 1 715 ? -16.806 13.407 43.981 1.00 93.94 715 ASN A CA 1
ATOM 5410 C C . ASN A 1 715 ? -17.975 13.210 44.966 1.00 93.94 715 ASN A C 1
ATOM 5412 O O . ASN A 1 715 ? -19.119 13.535 44.648 1.00 93.94 715 ASN A O 1
ATOM 5416 N N . ASP A 1 716 ? -17.709 12.661 46.149 1.00 92.19 716 ASP A N 1
ATOM 5417 C CA . ASP A 1 716 ? -18.765 12.294 47.104 1.00 92.19 716 ASP A CA 1
ATOM 5418 C C . ASP A 1 716 ? -19.458 13.511 47.744 1.00 92.19 716 ASP A C 1
ATOM 5420 O O . ASP A 1 716 ? -20.649 13.454 48.034 1.00 92.19 716 ASP A O 1
ATOM 5424 N N . ASN A 1 717 ? -18.752 14.638 47.894 1.00 94.00 717 ASN A N 1
ATOM 5425 C CA . ASN A 1 717 ? -19.306 15.880 48.452 1.00 94.00 717 ASN A CA 1
ATOM 5426 C C . ASN A 1 717 ? -20.041 16.725 47.405 1.00 94.00 717 ASN A C 1
ATOM 5428 O O . ASN A 1 717 ? -20.842 17.597 47.733 1.00 94.00 717 ASN A O 1
ATOM 5432 N N . THR A 1 718 ? -19.726 16.521 46.133 1.00 93.62 718 THR A N 1
ATOM 5433 C CA . THR A 1 718 ? -20.285 17.272 45.012 1.00 93.62 718 THR A CA 1
ATOM 5434 C C . THR A 1 718 ? -20.488 16.300 43.857 1.00 93.62 718 THR A C 1
ATOM 5436 O O . THR A 1 718 ? -19.648 16.249 42.964 1.00 93.62 718 THR A O 1
ATOM 5439 N N . PRO A 1 719 ? -21.544 15.463 43.878 1.00 93.81 719 PRO A N 1
ATOM 5440 C CA . PRO A 1 719 ? -21.705 14.404 42.884 1.00 93.81 719 PRO A CA 1
ATOM 5441 C C . PRO A 1 719 ? -21.918 14.914 41.459 1.00 93.81 719 PRO A C 1
ATOM 5443 O O . PRO A 1 719 ? -21.463 14.253 40.525 1.00 93.81 719 PRO A O 1
ATOM 5446 N N . ASN A 1 720 ? -22.570 16.072 41.298 1.00 95.12 720 ASN A N 1
ATOM 5447 C CA . ASN A 1 720 ? -22.929 16.679 40.015 1.00 95.12 720 ASN A CA 1
ATOM 5448 C C . ASN A 1 720 ? -23.733 15.750 39.092 1.00 95.12 720 ASN A C 1
ATOM 5450 O O . ASN A 1 720 ? -23.367 15.576 37.938 1.00 95.12 720 ASN A O 1
ATOM 5454 N N . THR A 1 721 ? -24.783 15.091 39.590 1.00 95.75 721 THR A N 1
ATOM 5455 C CA . THR A 1 721 ? -25.539 14.078 38.813 1.00 95.75 721 THR A CA 1
ATOM 5456 C C . THR A 1 721 ? -27.011 14.425 38.592 1.00 95.75 721 THR A C 1
ATOM 5458 O O . THR A 1 721 ? -27.716 13.649 37.955 1.00 95.75 721 THR A O 1
ATOM 5461 N N . ALA A 1 722 ? -27.495 15.575 39.074 1.00 92.12 722 ALA A N 1
ATOM 5462 C CA . ALA A 1 722 ? -28.928 15.880 39.055 1.00 92.12 722 ALA A CA 1
ATOM 5463 C C . ALA A 1 722 ? -29.468 16.194 37.647 1.00 92.12 722 ALA A C 1
ATOM 5465 O O . ALA A 1 722 ? -30.631 15.910 37.358 1.00 92.12 722 ALA A O 1
ATOM 5466 N N . HIS A 1 723 ? -28.635 16.765 36.768 1.00 94.94 723 HIS A N 1
ATOM 5467 C CA . HIS A 1 723 ? -29.040 17.211 35.426 1.00 94.94 723 HIS A CA 1
ATOM 5468 C C . HIS A 1 723 ? -28.133 16.692 34.304 1.00 94.94 723 HIS A C 1
ATOM 5470 O O . HIS A 1 723 ? -28.158 17.213 33.182 1.00 94.94 723 HIS A O 1
ATOM 5476 N N . VAL A 1 724 ? -27.326 15.670 34.593 1.00 97.06 724 VAL A N 1
ATOM 5477 C CA . VAL A 1 724 ? -26.404 15.095 33.614 1.00 97.06 724 VAL A CA 1
ATOM 5478 C C . VAL A 1 724 ? -27.136 14.236 32.597 1.00 97.06 724 VAL A C 1
ATOM 5480 O O . VAL A 1 724 ? -28.181 13.653 32.877 1.00 97.06 724 VAL A O 1
ATOM 5483 N N . TYR A 1 725 ? -26.548 14.117 31.412 1.00 97.94 725 TYR A N 1
ATOM 5484 C CA . TYR A 1 725 ? -26.977 13.141 30.423 1.00 97.94 725 TYR A CA 1
ATOM 5485 C C . TYR A 1 725 ? -25.763 12.387 29.892 1.00 97.94 725 TYR A C 1
ATOM 5487 O O . TYR A 1 725 ? -24.987 12.915 29.092 1.00 97.94 725 TYR A O 1
ATOM 5495 N N . TYR A 1 726 ? -25.616 11.148 30.355 1.00 98.50 726 TYR A N 1
ATOM 5496 C CA . TYR A 1 726 ? -24.585 10.217 29.912 1.00 98.50 726 TYR A CA 1
ATOM 5497 C C . TYR A 1 726 ? -25.202 9.084 29.124 1.00 98.50 726 TYR A C 1
ATOM 5499 O O . TYR A 1 726 ? -25.738 8.135 29.689 1.00 98.50 726 TYR A O 1
ATOM 5507 N N . GLY A 1 727 ? -25.169 9.244 27.807 1.00 98.38 727 GLY A N 1
ATOM 5508 C CA . GLY A 1 727 ? -25.807 8.346 26.865 1.00 98.38 727 GLY A CA 1
ATOM 5509 C C . GLY A 1 727 ? -24.838 7.326 26.285 1.00 98.38 727 GLY A C 1
ATOM 5510 O O . GLY A 1 727 ? -23.715 7.659 25.910 1.00 98.38 727 GLY A O 1
ATOM 5511 N N . GLU A 1 728 ? -25.297 6.088 26.156 1.00 98.75 728 GLU A N 1
ATOM 5512 C CA . GLU A 1 728 ? -24.610 5.062 25.375 1.00 98.75 728 GLU A CA 1
ATOM 5513 C C . GLU A 1 728 ? -25.582 4.430 24.374 1.00 98.75 728 GLU A C 1
ATOM 5515 O O . GLU A 1 728 ? -26.663 3.979 24.765 1.00 98.75 728 GLU A O 1
ATOM 5520 N N . TYR A 1 729 ? -25.204 4.376 23.094 1.00 98.44 729 TYR A N 1
ATOM 5521 C CA . TYR A 1 729 ? -26.015 3.782 22.024 1.00 98.44 729 TYR A CA 1
ATOM 5522 C C . TYR A 1 729 ? -25.192 2.845 21.140 1.00 98.44 729 TYR A C 1
ATOM 5524 O O . TYR A 1 729 ? -24.166 3.253 20.614 1.00 98.44 729 TYR A O 1
ATOM 5532 N N . ASN A 1 730 ? -25.664 1.616 20.909 1.00 97.12 730 ASN A N 1
ATOM 5533 C CA . ASN A 1 730 ? -25.071 0.694 19.926 1.00 97.12 730 ASN A CA 1
ATOM 5534 C C . ASN A 1 730 ? -23.533 0.546 20.030 1.00 97.12 730 ASN A C 1
ATOM 5536 O O . ASN A 1 730 ? -22.833 0.421 19.030 1.00 97.12 730 ASN A O 1
ATOM 5540 N N . ASN A 1 731 ? -22.993 0.607 21.250 1.00 96.69 731 ASN A N 1
ATOM 5541 C CA . ASN A 1 731 ? -21.568 0.395 21.486 1.00 96.69 731 ASN A CA 1
ATOM 5542 C C . ASN A 1 731 ? -21.271 -1.106 21.582 1.00 96.69 731 ASN A C 1
ATOM 5544 O O . ASN A 1 731 ? -22.056 -1.859 22.163 1.00 96.69 731 ASN A O 1
ATOM 5548 N N . SER A 1 732 ? -20.122 -1.523 21.058 1.00 90.88 732 SER A N 1
ATOM 5549 C CA . SER A 1 732 ? -19.606 -2.897 21.111 1.00 90.88 732 SER A CA 1
ATOM 5550 C C . SER A 1 732 ? -18.361 -2.985 22.003 1.00 90.88 732 SER A C 1
ATOM 5552 O O . SER A 1 732 ? -17.863 -1.967 22.476 1.00 90.88 732 SER A O 1
ATOM 5554 N N . GLY A 1 733 ? -17.839 -4.189 22.253 1.00 92.94 733 GLY A N 1
ATOM 5555 C CA . GLY A 1 733 ? -16.618 -4.395 23.046 1.00 92.94 733 GLY A CA 1
ATOM 5556 C C . GLY A 1 733 ? -16.858 -4.668 24.537 1.00 92.94 733 GLY A C 1
ATOM 5557 O O . GLY A 1 733 ? -17.957 -4.507 25.064 1.00 92.94 733 GLY A O 1
ATOM 5558 N N . ALA A 1 734 ? -15.815 -5.135 25.229 1.00 90.75 734 ALA A N 1
ATOM 5559 C CA . ALA A 1 734 ? -15.908 -5.636 26.605 1.00 90.75 734 ALA A CA 1
ATOM 5560 C C . ALA A 1 734 ? -16.288 -4.564 27.643 1.00 90.75 734 ALA A C 1
ATOM 5562 O O . ALA A 1 734 ? -16.846 -4.889 28.691 1.00 90.75 734 ALA A O 1
ATOM 5563 N N . GLY A 1 735 ? -15.994 -3.296 27.359 1.00 93.56 735 GLY A N 1
ATOM 5564 C CA . GLY A 1 735 ? -16.367 -2.164 28.199 1.00 93.56 735 GLY A CA 1
ATOM 5565 C C . GLY A 1 735 ? -17.720 -1.550 27.844 1.00 93.56 735 GLY A C 1
ATOM 5566 O O . GLY A 1 735 ? -18.093 -0.563 28.475 1.00 93.56 735 GLY A O 1
ATOM 5567 N N . ALA A 1 736 ? -18.458 -2.087 26.863 1.00 95.62 736 ALA A N 1
ATOM 5568 C CA . ALA A 1 736 ? -19.766 -1.576 26.451 1.00 95.62 736 ALA A CA 1
ATOM 5569 C C . ALA A 1 736 ? -20.845 -1.718 27.541 1.00 95.62 736 ALA A C 1
ATOM 5571 O O . ALA A 1 736 ? -20.616 -2.279 28.620 1.00 95.62 736 ALA A O 1
ATOM 5572 N N . TRP A 1 737 ? -22.027 -1.153 27.265 1.00 97.25 737 TRP A N 1
ATOM 5573 C CA . TRP A 1 737 ? -23.138 -1.092 28.213 1.00 97.25 737 TRP A CA 1
ATOM 5574 C C . TRP A 1 737 ? -23.445 -2.457 28.839 1.00 97.25 737 TRP A C 1
ATOM 5576 O O . TRP A 1 737 ? -23.658 -3.448 28.143 1.00 97.25 737 TRP A O 1
ATOM 5586 N N . ASN A 1 738 ? -23.589 -2.484 30.163 1.00 92.62 738 ASN A N 1
ATOM 5587 C CA . ASN A 1 738 ? -24.081 -3.641 30.904 1.00 92.62 738 ASN A CA 1
ATOM 5588 C C . ASN A 1 738 ? -24.975 -3.198 32.076 1.00 92.62 738 ASN A C 1
ATOM 5590 O O . ASN A 1 738 ? -25.121 -2.009 32.353 1.00 92.62 738 ASN A O 1
ATOM 5594 N N . SER A 1 739 ? -25.585 -4.156 32.775 1.00 94.38 739 SER A N 1
ATOM 5595 C CA . SER A 1 739 ? -26.520 -3.888 33.879 1.00 94.38 739 SER A CA 1
ATOM 5596 C C . SER A 1 739 ? -25.888 -3.244 35.122 1.00 94.38 739 SER A C 1
ATOM 5598 O O . SER A 1 739 ? -26.622 -2.838 36.016 1.00 94.38 739 SER A O 1
ATOM 5600 N N . LYS A 1 740 ? -24.554 -3.130 35.196 1.00 97.38 740 LYS A N 1
ATOM 5601 C CA . LYS A 1 740 ? -23.821 -2.521 36.320 1.00 97.38 740 LYS A CA 1
ATOM 5602 C C . LYS A 1 740 ? -23.498 -1.037 36.108 1.00 97.38 740 LYS A C 1
ATOM 5604 O O . LYS A 1 740 ? -22.772 -0.466 36.923 1.00 97.38 740 LYS A O 1
ATOM 5609 N N . ARG A 1 741 ? -23.982 -0.416 35.025 1.00 98.00 741 ARG A N 1
ATOM 5610 C CA . ARG A 1 741 ? -23.842 1.031 34.807 1.00 98.00 741 ARG A CA 1
ATOM 5611 C C . ARG A 1 741 ? -24.443 1.819 35.968 1.00 98.00 741 ARG A C 1
ATOM 5613 O O . ARG A 1 741 ? -25.433 1.401 36.564 1.00 98.00 741 ARG A O 1
ATOM 5620 N N . VAL A 1 742 ? -23.830 2.958 36.291 1.00 97.56 742 VAL A N 1
ATOM 5621 C CA . VAL A 1 742 ? -24.363 3.869 37.315 1.00 97.56 742 VAL A CA 1
ATOM 5622 C C . VAL A 1 742 ? -25.788 4.312 36.974 1.00 97.56 742 VAL A C 1
ATOM 5624 O O . VAL A 1 742 ? -26.140 4.454 35.805 1.00 97.56 742 VAL A O 1
ATOM 5627 N N . SER A 1 743 ? -26.604 4.568 37.996 1.00 96.88 743 SER A N 1
ATOM 5628 C CA . SER A 1 743 ? -28.041 4.848 37.843 1.00 96.88 743 SER A CA 1
ATOM 5629 C C . SER A 1 743 ? -28.370 6.122 37.058 1.00 96.88 743 SER A C 1
ATOM 5631 O O . SER A 1 743 ? -29.469 6.233 36.526 1.00 96.88 743 SER A O 1
ATOM 5633 N N . PHE A 1 744 ? -27.436 7.072 36.977 1.00 96.69 744 PHE A N 1
ATOM 5634 C CA . PHE A 1 744 ? -27.574 8.314 36.208 1.00 96.69 744 PHE A CA 1
ATOM 5635 C C . PHE A 1 744 ? -27.040 8.204 34.764 1.00 96.69 744 PHE A C 1
ATOM 5637 O O . PHE A 1 744 ? -26.975 9.205 34.051 1.00 96.69 744 PHE A O 1
ATOM 5644 N N . ALA A 1 745 ? -26.645 7.006 34.317 1.00 98.00 745 ALA A N 1
ATOM 5645 C CA . ALA A 1 745 ? -26.350 6.729 32.914 1.00 98.00 745 ALA A CA 1
ATOM 5646 C C . ALA A 1 745 ? -27.616 6.274 32.170 1.00 98.00 745 ALA A C 1
ATOM 5648 O O . ALA A 1 745 ? -28.505 5.645 32.739 1.00 98.00 745 ALA A O 1
ATOM 5649 N N . THR A 1 746 ? -27.686 6.564 30.874 1.00 98.19 746 THR A N 1
ATOM 5650 C CA . THR A 1 746 ? -28.843 6.288 30.018 1.00 98.19 746 THR A CA 1
ATOM 5651 C C . THR A 1 746 ? -28.459 5.346 28.882 1.00 98.19 746 THR A C 1
ATOM 5653 O O . THR A 1 746 ? -27.625 5.681 28.038 1.00 98.19 746 THR A O 1
ATOM 5656 N N . LYS A 1 747 ? -29.120 4.183 28.812 1.00 97.88 747 LYS A N 1
ATOM 5657 C CA . LYS A 1 747 ? -29.077 3.329 27.619 1.00 97.88 747 LYS A CA 1
ATOM 5658 C C . LYS A 1 747 ? -29.997 3.937 26.572 1.00 97.88 747 LYS A C 1
ATOM 5660 O O . LYS A 1 747 ? -31.213 3.940 26.741 1.00 97.88 747 LYS A O 1
ATOM 5665 N N . MET A 1 748 ? -29.421 4.469 25.510 1.00 98.19 748 MET A N 1
ATOM 5666 C CA . MET A 1 748 ? -30.180 5.124 24.453 1.00 98.19 748 MET A CA 1
ATOM 5667 C C . MET A 1 748 ? -30.839 4.091 23.529 1.00 98.19 748 MET A C 1
ATOM 5669 O O . MET A 1 748 ? -30.338 2.979 23.362 1.00 98.19 748 MET A O 1
ATOM 5673 N N . THR A 1 749 ? -31.956 4.471 22.907 1.00 96.38 749 THR A N 1
ATOM 5674 C CA . THR A 1 749 ? -32.708 3.641 21.944 1.00 96.38 749 THR A CA 1
ATOM 5675 C C . THR A 1 749 ? -32.490 4.047 20.487 1.00 96.38 749 THR A C 1
ATOM 5677 O O . THR A 1 749 ? -32.821 3.276 19.592 1.00 96.38 749 THR A O 1
ATOM 5680 N N . SER A 1 750 ? -31.908 5.220 20.241 1.00 94.88 750 SER A N 1
ATOM 5681 C CA . SER A 1 750 ? -31.528 5.726 18.919 1.00 94.88 750 SER A CA 1
ATOM 5682 C C . SER A 1 750 ? -30.254 6.574 19.030 1.00 94.88 750 SER A C 1
ATOM 5684 O O . SER A 1 750 ? -30.026 7.159 20.094 1.00 94.88 750 SER A O 1
ATOM 5686 N N . PRO A 1 751 ? -29.439 6.691 17.966 1.00 97.31 751 PRO A N 1
ATOM 5687 C CA . PRO A 1 751 ? -28.281 7.581 17.970 1.00 97.31 751 PRO A CA 1
ATOM 5688 C C . PRO A 1 751 ? -28.723 9.047 17.865 1.00 97.31 751 PRO A C 1
ATOM 5690 O O . PRO A 1 751 ? -29.848 9.341 17.451 1.00 97.31 751 PRO A O 1
ATOM 5693 N N . ILE A 1 752 ? -27.822 9.976 18.190 1.00 96.94 752 ILE A N 1
ATOM 5694 C CA . ILE A 1 752 ? -27.966 11.388 17.820 1.00 96.94 752 ILE A CA 1
ATOM 5695 C C . ILE A 1 752 ? -27.238 11.648 16.496 1.00 96.94 752 ILE A C 1
ATOM 5697 O O . ILE A 1 752 ? -26.162 11.103 16.250 1.00 96.94 752 ILE A O 1
ATOM 5701 N N . ALA A 1 753 ? -27.835 12.462 15.625 1.00 96.38 753 ALA A N 1
ATOM 5702 C CA . ALA A 1 753 ? -27.242 12.820 14.342 1.00 96.38 753 ALA A CA 1
ATOM 5703 C C . ALA A 1 753 ? -26.179 13.918 14.499 1.00 96.38 753 ALA A C 1
ATOM 5705 O O . ALA A 1 753 ? -26.336 14.837 15.306 1.00 96.38 753 ALA A O 1
ATOM 5706 N N . ILE A 1 754 ? -25.140 13.876 13.660 1.00 96.94 754 ILE A N 1
ATOM 5707 C CA . ILE A 1 754 ? -24.079 14.896 13.623 1.00 96.94 754 ILE A CA 1
ATOM 5708 C C . ILE A 1 754 ? -24.625 16.313 13.395 1.00 96.94 754 ILE A C 1
ATOM 5710 O O . ILE A 1 754 ? -24.135 17.268 13.994 1.00 96.94 754 ILE A O 1
ATOM 5714 N N . SER A 1 755 ? -25.683 16.463 12.594 1.00 94.56 755 SER A N 1
ATOM 5715 C CA . SER A 1 755 ? -26.341 17.752 12.353 1.00 94.56 755 SER A CA 1
ATOM 5716 C C . SER A 1 755 ? -26.987 18.334 13.612 1.00 94.56 755 SER A C 1
ATOM 5718 O O . SER A 1 755 ? -27.002 19.548 13.772 1.00 94.56 755 SER A O 1
ATOM 5720 N N . THR A 1 756 ? -27.459 17.503 14.544 1.00 96.12 756 THR A N 1
ATOM 5721 C CA . THR A 1 756 ? -27.981 17.975 15.836 1.00 96.12 756 THR A CA 1
ATOM 5722 C C . THR A 1 756 ? -26.867 18.543 16.711 1.00 96.12 756 THR A C 1
ATOM 5724 O O . THR A 1 756 ? -27.088 19.485 17.466 1.00 96.12 756 THR A O 1
ATOM 5727 N N . VAL A 1 757 ? -25.663 17.982 16.603 1.00 97.12 757 VAL A N 1
ATOM 5728 C CA . VAL A 1 757 ? -24.509 18.356 17.430 1.00 97.12 757 VAL A CA 1
ATOM 5729 C C . VAL A 1 757 ? -23.778 19.567 16.859 1.00 97.12 757 VAL A C 1
ATOM 5731 O O . VAL A 1 757 ? -23.381 20.455 17.616 1.00 97.12 757 VAL A O 1
ATOM 5734 N N . LEU A 1 758 ? -23.604 19.614 15.535 1.00 96.12 758 LEU A N 1
ATOM 5735 C CA . LEU A 1 758 ? -22.827 20.647 14.847 1.00 96.12 758 LEU A CA 1
ATOM 5736 C C . LEU A 1 758 ? -23.679 21.725 14.158 1.00 96.12 758 LEU A C 1
ATOM 5738 O O . LEU A 1 758 ? -23.139 22.721 13.678 1.00 96.12 758 LEU A O 1
ATOM 5742 N N . GLY A 1 759 ? -24.995 21.534 14.057 1.00 93.19 759 GLY A N 1
ATOM 5743 C CA . GLY A 1 759 ? -25.910 22.376 13.278 1.00 93.19 759 GLY A CA 1
ATOM 5744 C C . GLY A 1 759 ? -25.815 22.134 11.765 1.00 93.19 759 GLY A C 1
ATOM 5745 O O . GLY A 1 759 ? -26.815 21.840 11.117 1.00 93.19 759 GLY A O 1
ATOM 5746 N N . SER A 1 760 ? -24.609 22.219 11.198 1.00 91.38 760 SER A N 1
ATOM 5747 C CA . SER A 1 760 ? -24.308 21.933 9.788 1.00 91.38 760 SER A CA 1
ATOM 5748 C C . SER A 1 760 ? -22.962 21.221 9.660 1.00 91.38 760 SER A C 1
ATOM 5750 O O . SER A 1 760 ? -22.039 21.502 10.423 1.00 91.38 760 SER A O 1
ATOM 5752 N N . THR A 1 761 ? -22.833 20.346 8.663 1.00 91.94 761 THR A N 1
ATOM 5753 C CA . THR A 1 761 ? -21.572 19.691 8.279 1.00 91.94 761 THR A CA 1
ATOM 5754 C C . THR A 1 761 ? -20.889 20.360 7.084 1.00 91.94 761 THR A C 1
ATOM 5756 O O . THR A 1 761 ? -19.823 19.924 6.678 1.00 91.94 761 THR A O 1
ATOM 5759 N N . SER A 1 762 ? -21.444 21.444 6.529 1.00 92.19 762 SER A N 1
ATOM 5760 C CA . SER A 1 762 ? -20.921 22.091 5.310 1.00 92.19 762 SER A CA 1
ATOM 5761 C C . SER A 1 762 ? -19.511 22.681 5.447 1.00 92.19 762 SER A C 1
ATOM 5763 O O . SER A 1 762 ? -18.869 22.979 4.446 1.00 92.19 762 SER A O 1
ATOM 5765 N N . TRP A 1 763 ? -19.050 22.912 6.678 1.00 93.38 763 TRP A N 1
ATOM 5766 C CA . TRP A 1 763 ? -17.703 23.402 6.989 1.00 93.38 763 TRP A CA 1
ATOM 5767 C C . TRP A 1 763 ? -16.736 22.272 7.377 1.00 93.38 763 TRP A C 1
ATOM 5769 O O . TRP A 1 763 ? -15.547 22.532 7.568 1.00 93.38 763 TRP A O 1
ATOM 5779 N N . VAL A 1 764 ? -17.240 21.040 7.503 1.00 95.25 764 VAL A N 1
ATOM 5780 C CA . VAL A 1 764 ? -16.445 19.845 7.786 1.00 95.25 764 VAL A CA 1
ATOM 5781 C C . VAL A 1 764 ? -15.899 19.295 6.471 1.00 95.25 764 VAL A C 1
ATOM 5783 O O . VAL A 1 764 ? -16.623 19.215 5.480 1.00 95.25 764 VAL A O 1
ATOM 5786 N N . ASP A 1 765 ? -14.627 18.904 6.456 1.00 92.31 765 ASP A N 1
ATOM 5787 C CA . ASP A 1 765 ? -14.054 18.189 5.318 1.00 92.31 765 ASP A CA 1
ATOM 5788 C C . ASP A 1 765 ? -14.688 16.794 5.208 1.00 92.31 765 ASP A C 1
ATOM 5790 O O . ASP A 1 765 ? -14.520 15.936 6.081 1.00 92.31 765 ASP A O 1
ATOM 5794 N N . SER A 1 766 ? -15.433 16.568 4.124 1.00 90.75 766 SER A N 1
ATOM 5795 C CA . SER A 1 766 ? -16.192 15.338 3.905 1.00 90.75 766 SER A CA 1
ATOM 5796 C C . SER A 1 766 ? -15.323 14.090 3.781 1.00 90.75 766 SER A C 1
ATOM 5798 O O . SER A 1 766 ? -15.831 12.996 4.003 1.00 90.75 766 SER A O 1
ATOM 5800 N N . ALA A 1 767 ? -14.028 14.219 3.465 1.00 81.19 767 ALA A N 1
ATOM 5801 C CA . ALA A 1 767 ? -13.115 13.075 3.414 1.00 81.19 767 ALA A CA 1
ATOM 5802 C C . ALA A 1 767 ? -12.874 12.438 4.801 1.00 81.19 767 ALA A C 1
ATOM 5804 O O . ALA A 1 767 ? -12.399 11.303 4.901 1.00 81.19 767 ALA A O 1
ATOM 5805 N N . TYR A 1 768 ? -13.211 13.160 5.874 1.00 90.31 768 TYR A N 1
ATOM 5806 C CA . TYR A 1 768 ? -12.987 12.753 7.260 1.00 90.31 768 TYR A CA 1
ATOM 5807 C C . TYR A 1 768 ? -14.273 12.438 8.036 1.00 90.31 768 TYR A C 1
ATOM 5809 O O . TYR A 1 768 ? -14.173 12.093 9.218 1.00 90.31 768 TYR A O 1
ATOM 5817 N N . LEU A 1 769 ? -15.445 12.548 7.394 1.00 81.69 769 LEU A N 1
ATOM 5818 C CA . LEU A 1 769 ? -16.735 12.092 7.929 1.00 81.69 769 LEU A CA 1
ATOM 5819 C C . LEU A 1 769 ? -16.825 10.565 7.954 1.00 81.69 769 LEU A C 1
ATOM 5821 O O . LEU A 1 769 ? -16.219 9.893 7.086 1.00 81.69 769 LEU A O 1
#

Foldseek 3Di:
DDDDDDDDDDDDDDDDDDDDDDDDDDDDDDDDDDDDDDDDDDDDPDDDFDDPDDDDDPDFDAFCLVVLVFDQQAQDDPPDHDGDPDDDPSVVCSLWRCVSHNDPLADDDDADFKDFQVPFDWADDAFWIKGWAFCVRRVVRFFKIKMKIFGFAQKKQFWWAAQWKKKKAWQAAKKWKWWADPLRAIDIDIAHHGKMFIGHGPIIMMITFHPPGHGGTIMMMMTRGRPDDLVPIGGPLQVVLVDPLVVVCVVVVHDSVVCVPRDNHHPRMHHGHHDPDDRVRPDDQGPSYHDPAHRMGPSVPADWDAAAFWTKDKDFCVHRVVRAFKIKIKTKGFALKKQAWKFAAAWKWKKAWQAAKKKKWWAPPPSHIGITIDGHRMIGIHDHPIIMMIGGSGNGMTIMMTMTRGRDDDMDGPLLVLLPDPVVVSCSPPVDDPVVSVPRDVDHRRMGHNDPDPDDDDPNDPPDDDDDDDDDDDDPQDDPPPQPPPAQEEPDVGPHPAPQVSLVDVSDLHHEYEADEHEAAAEAQDEQREYEARFPDFQALVRQRAEQEYAFFQVRLVHLQSLESYHYNYENYEYTNYEFEHPNAPDGRHERYAHHDYEYEYHSYEFYDAEQHYAQAEYEYEAFSYEFEYAEQNAEYEHYAYEHAVYEYEHAEEYERHEYNHADPDLGAAEYEHYEYYYDYQYAPHEYNALQAHYEYENYEHEPSYDQQRYAAPDPVHRSQPNYEAEYYNYHYPNHHDPNHDPSYDDDPDDDDPCSRRVDCPSPDPVRD

InterPro domains:
  IPR000070 Pectinesterase, catalytic [PF01095] (493-746)
  IPR006045 Cupin 1 [PF00190] (125-256)
  IPR006045 Cupin 1 [PF00190] (300-437)
  IPR006045 Cupin 1 [SM00835] (125-260)
  IPR006045 Cupin 1 [SM00835] (297-438)
  IPR011050 Pectin lyase fold/virulence factor [SSF51126] (484-765)
  IPR011051 RmlC-like cupin domain superfamily [SSF51182] (83-442)
  IPR012334 Pectin lyase fold [G3DSA:2.160.20.10] (478-768)
  IPR014710 RmlC-like jelly roll fold [G3DSA:2.60.120.10] (73-443)
  IPR014710 RmlC-like jelly roll fold [G3DSA:2.60.120.10] (121-298)
  IPR017774 Bicupin, oxalate decarboxylase/oxidase [TIGR03404] (79-448)
  IPR033131 Pectinesterase, Asp active site [PS00503] (628-637)

Organism: NCBI:txid456999

Mean predicted aligned error: 17.35 Å

Radius of gyration: 34.11 Å; Cα contacts (8 Å, |Δi|>4): 1935; chains: 1; bounding box: 112×87×95 Å

Sequence (769 aa):
MLFTPLLALATYAAAAPAGTSSSLSVAPTSTSTPASATAATGTSAAAVPSPTVPYASDDPNYSYLDRYQSGTPEPIIGAAGADILGPQNIPLERESPDFMAPPTTDSGSVENVKWPMAISHNRVQDGGWARQQNEHDMPLATAMAGVDMRLKAGAIREMHWHVTAEWGYVMAGSCRVNVVNQLGRNYLADVYPGDLWYFPEGIPHSIQGLNDTADGCEFMLVLDSGTFSEDSTFLLTDWMAHVPKEVLAKNFRVNASAFDHIPGEQLWIFPSAVPTESVAEANPVSPQGEALLPYTFAASKAPATNVTGGSVKVVDSRTFNVSKTIAVAEVTVVPGGIRELHWHPTQPEWTFYLEGTARVTVFASSGNARTFDYQAGDIGYVPPTFGHYVENTGNTTMKYLEIFKTDIYEDISLNQWLALTPPEMVKAHLQLDDETISQLQKVKPIVVGPGEWAGKDCRIVRWHRSLCLDARGAATIESRADVPAGAITIGSGGKYSTISAALKDTSSNIYYIYSGTYKEQVYINRANVKIYGQTASKLNYNSNTVTITNSLSAAAAGSNDLSGTVRVAAAGVSLYNLNIANTYGKGAQAIALSVQAGTFGAYACKLTGYQDTLLANKGTQFYGRSYINGATDFIFGTEASIWITKSTIETVASGYITASGRNSGDANYYVIDNSTIKGTGSCYLGRPWREYARVIFQNSNIGSNIVAAGWKNWNDNTPNTAHVYYGEYNNSGAGAWNSKRVSFATKMTSPIAISTVLGSTSWVDSAYL